Protein AF-A0AAD4TPU9-F1 (afdb_monomer)

InterPro domains:
  IPR008967 p53-like transcription factor, DNA-binding domain superfamily [SSF49417] (523-710)
  IPR012394 Aldehyde dehydrogenase NAD(P)-dependent [PTHR43570] (1-462)
  IPR015590 Aldehyde dehydrogenase domain [PF00171] (12-424)
  IPR016161 Aldehyde/histidinol dehydrogenase [SSF53720] (7-439)
  IPR016162 Aldehyde dehydrogenase, N-terminal [G3DSA:3.40.605.10] (12-426)
  IPR016163 Aldehyde dehydrogenase, C-terminal [G3DSA:3.40.309.10] (213-408)
  IPR018186 Transcription factor, T-box, conserved site [PS01264] (608-626)
  IPR018186 Transcription factor, T-box, conserved site [PS01283] (532-551)
  IPR029510 Aldehyde dehydrogenase, glutamic acid active site [PS00687] (209-216)
  IPR036960 T-box superfamily [G3DSA:2.60.40.820] (513-710)
  IPR046360 T-box transcription factor, DNA-binding domain [PF00907] (525-710)
  IPR046360 T-box transcription factor, DNA-binding domain [PR00937] (540-564)
  IPR046360 T-box transcription factor, DNA-binding domain [PR00937] (607-620)
  IPR046360 T-box transcription factor, DNA-binding domain [PR00937] (624-633)
  IPR046360 T-box transcription factor, DNA-binding domain [PR00937] (643-657)
  IPR046360 T-box transcription factor, DNA-binding domain [PR00937] (681-694)
  IPR046360 T-box transcription factor, DNA-binding domain [PR00937] (702-710)
  IPR046360 T-box transcription factor, DNA-binding domain [PS50252] (527-710)
  IPR046360 T-box transcription factor, DNA-binding domain [SM00425] (522-715)

Radius of gyration: 35.51 Å; Cα contacts (8 Å, |Δi|>4): 1320; chains: 1; bounding box: 101×105×81 Å

Secondary structure (DSSP, 8-state):
--SSHHHHHHHHHHHHTTTT-SHHHHHHHHHHHHHHHHHTHHHHHHHHHHHH---HHHHIIIIIHHHHHHHHHHHHHHHHHTS-EE----TTTTTSEEEEEEEE-SEEEEE--SSSTTHHHHHHHHHHHHHT-EEEEE--TTSHHHHHHHHHTGGGTS-TTTEEE----HHHHHHHTTS--SEEEEEE-HHHHHHHHHHHTTTT--EEEEE----EEEE-SSS-HHHHHHHHHHHHHGGGG--TTS--EEEE-HHHHHHHHHHHHHHHHHHH-S-GGG-TT----S-HHHHHHHHHHTTSSEEEE---EETTTTEE--EEEES--TTSHHHHS---SSEEEEEE-SSHHHHHHHHHTSPPPSEEEEE-S-HHHHHHHHHH---SEEEES--GGGGG-TTSPB---BTTEE--BSHHHHHHHTEEEEEEEE--SS-HHHHGGGSSSPPHHHHHHHHHHHS----TTS--SS------------------------------------------PPPPPHHHHT-EEEETTHHHHHHHHHT--EEE--TT-EE-SS--EEEEES--SSSEEEEEEEEEESSSEEEEEEGGGTEEEEEEEPPPPPPP--EE-TT-SEEHHHHTTS-EE-TT-EEE--TT-TT-PEE--TT-EEEEEEEEEE---STTGGGGTTTSEEEEE-GGG-EEEESS---HHHHHHHHHS-GGGGGGSS---------------------------------------------------------------------

Foldseek 3Di:
DQPCVVLVVLQQVCVVVVQLVDQVQLLQLLVLQLCLLVVCLVLLLVLCCVQWLADSVLLVPLARVLLNVQSVLLNVCLVVLQDWAFDDDFLVQPQWGWTWGWAFLEEEEQEAEQLRQRRSQRNLVNQLSSSRYQYEYETDVLSVSNLVCCQPPSCVSHDSSRYHYDYDHPVSVLSVLQDDGSEYEYEEALVVVVVSVVSCVVNVHYYWYQHADQAEAEEEPAFDLLLVLLFLLCLLQSSQNLDRFRNLEYEYAPNSVVRNLVSNQVNQCVQQNPDNVPRSNGIADSDLVLLVLLLVLLPFADWPDFSDADSVRNDGGQIEHEPGDCPRPSNVDRNSGNYYYYDYDPDLVRVLVVQAVDFAGQEYHYEHPDVVSQCCSVVRGHWQYYDYSHGPPCSSPLVDWRGTDGSSIDQTDGRSSSNSSSIDGDIDIGDDPPDVVVVVLVDDPDDPVSVVVVVVSVDPPDCPPPPPDDDDDDDDDDDDDDDDDDDDDDDDDDDDDDDDDDDYDDDDDDDDQDAADQQAPQKDKDWPPLVLLLVCVVLFHEAAAAAVFDFDPVWGKMAMDRGDQAFWKKKKKWKDFPDQFFWDQDQVVSDIDTPGGHDDDAPTAMGIQPPPTDGPNVRNPDMRTPRVATEHCNSPDPPRHHHDDARTKIWMKMKIFTPDPDPVCVVCRSNRMDIDTDPSNMHGYHNDDDRVVNVVSCCVVPPVNVVVVPPDDDDDDDDDDDDDDDDDDDDDDDDDDDDDDDDDDDDDDDDDDDDDDDDDDDDDDDDDDDDDDDDDDDD

Organism: NCBI:txid230172

Solvent-accessible surface area (backbone atoms only — not comparable to full-atom values): 45237 Å² total; per-residue (Å²): 131,76,93,51,52,72,60,53,50,46,25,48,54,35,45,73,72,45,64,35,66,48,68,68,50,25,49,49,41,44,51,20,52,49,49,49,54,66,77,40,43,66,63,54,35,52,18,40,30,74,41,31,43,36,31,62,69,57,38,36,71,67,23,52,52,51,36,47,52,43,38,52,52,46,67,76,38,44,79,64,69,60,43,69,42,76,55,92,70,50,71,76,49,57,84,37,52,44,30,36,37,60,40,41,60,39,43,32,40,38,39,19,39,50,76,48,55,57,28,59,46,45,46,58,46,48,12,30,35,68,28,27,30,16,39,41,37,32,53,27,69,74,21,50,49,46,37,51,46,51,59,73,48,50,61,80,40,38,62,59,57,38,41,49,67,51,80,53,56,74,63,50,51,53,59,56,45,73,53,84,45,51,29,40,40,38,42,48,51,56,75,54,48,52,52,52,51,60,36,30,58,78,67,70,28,52,66,33,34,43,23,36,38,62,9,46,27,38,43,45,79,62,48,63,39,52,65,49,16,45,49,53,45,49,47,23,38,48,65,25,9,44,41,56,62,23,59,42,31,37,38,25,34,68,74,39,48,69,52,29,53,63,25,32,52,52,35,46,36,73,74,30,42,96,54,49,84,80,22,70,80,45,27,30,46,73,38,70,72,60,35,54,56,50,59,61,39,64,71,45,48,43,71,80,38,64,72,53,71,42,83,93,70,30,36,63,40,68,20,32,24,34,85,45,52,76,85,32,67,61,61,71,50,63,66,63,35,28,57,38,42,39,37,76,33,95,43,71,67,54,47,44,56,58,53,64,76,46,73,32,12,21,25,35,32,38,34,55,75,47,67,68,60,53,48,53,50,60,77,65,50,68,49,33,38,81,33,74,73,54,71,70,70,62,80,72,42,50,86,48,73,49,36,19,35,74,62,2,14,40,58,50,22,45,46,65,39,17,26,52,66,35,27,44,76,43,79,43,76,50,68,66,90,66,68,61,77,73,51,50,58,82,42,84,85,80,46,75,65,39,48,54,53,46,52,55,37,71,41,91,68,72,79,79,84,81,72,88,71,91,84,83,91,84,88,87,87,83,89,83,88,86,85,90,85,87,83,88,87,84,83,84,88,84,88,85,87,90,84,87,85,84,83,89,88,86,90,83,87,88,84,82,83,71,84,51,35,71,68,38,60,61,44,46,76,45,70,51,68,48,70,61,35,43,58,40,35,78,70,61,26,66,37,56,31,36,72,87,44,28,59,61,66,79,59,58,32,34,40,45,44,59,52,48,54,84,45,40,30,34,43,35,36,36,71,43,72,73,63,74,41,20,46,41,74,39,75,96,70,76,39,84,40,84,69,47,67,43,74,84,84,62,77,89,50,69,43,67,45,87,74,47,71,35,36,25,49,63,53,51,70,46,75,46,68,50,67,83,45,29,30,11,54,33,92,83,56,86,83,64,50,38,52,48,67,66,37,26,42,32,37,52,37,42,35,46,30,51,60,60,89,55,95,64,37,76,82,44,49,84,26,31,44,42,78,48,74,56,83,46,60,33,30,33,30,25,75,62,92,80,53,67,66,56,54,51,52,48,36,76,73,26,83,90,31,55,89,71,71,82,79,78,97,83,77,84,87,81,79,91,79,79,94,78,88,88,82,90,86,80,90,79,90,86,87,87,82,89,88,88,90,89,87,91,82,90,88,91,86,87,90,87,88,86,86,89,88,84,88,87,90,90,83,91,80,91,81,90,79,91,85,85,86,89,84,88,82,90,133

Sequence (779 aa):
MDPFADTLQRLREAFISGRTRPAEFRATQLKGLSCFLRENKQLLQEALAQDLHKAAFHSDISELIICQNEVDLALRNLCTWMKDEPVAKNLITQLDSTFIRREPFGLVLILSPWNYPLNLSLVPLVGALAAGNCVVLKPSEISKNTEKVLAKVLPRYLDQSCFAVVLGGPEEMGQLLEHEFDYIFFTGTPRVGKIVMAAAAKHLTPVTLELGGKNPCYVDDNCDPQTVANRVAFFRCFNAGQTCVAPDYVLCSPEMQARLVPALQNAITRFYGDDPQSSPNLGRIISQKHFQRLRGLLSCGRVVIGGQSDESDLYIAPTVLVDVQETDPVMQEEIFGPILPIVNVRSLGQAIDFINRREKPLALYAFSNNSQVMNQMLDRTSSGNFVGNEGFTYMSLTSLPFGGVGKSGMGRYHGKFSFDTFSHHRACLLSHSGLEVLKNIRYPPYSDYTQKLFTWAMGSHLCTLLLGVFAPSETYTLPMTSSSWEPQPDSMLPSGPSTGSTGAPAVAEPTVQGPKNPHVSSVTVQLEMKALWEEFNQLGTEMIVTKAGRRMFPTFQVKILGMDSLADYALLMDFVPLDDKRYRYAFHSSAWLVAGKADPATPGRVHFHPDSPAKGAQWMRQIVSFDKLKLTNNLLDENGHIILNSMHRYQPRFHVVFVDPRKDSERYAQENFKSFIFTETQFTAVTAYQNHRITQLKIASNPFAKGFRESDPDSWPISPRPLLSVPTRSRSSLGPHLLKGSTEREKGQPPGPQTPWDWSPLSRQEGRGQGHRPPRKEL

Structure (mmCIF, N/CA/C/O backbone):
data_AF-A0AAD4TPU9-F1
#
_entry.id   AF-A0AAD4TPU9-F1
#
loop_
_atom_site.group_PDB
_atom_site.id
_atom_site.type_symbol
_atom_site.label_atom_id
_atom_site.label_alt_id
_atom_site.label_comp_id
_atom_site.label_asym_id
_atom_site.label_entity_id
_atom_site.label_seq_id
_atom_site.pdbx_PDB_ins_code
_atom_site.Cartn_x
_atom_site.Cartn_y
_atom_site.Cartn_z
_atom_site.occupancy
_atom_site.B_iso_or_equiv
_atom_site.auth_seq_id
_atom_site.auth_comp_id
_atom_site.auth_asym_id
_atom_site.auth_atom_id
_atom_site.pdbx_PDB_model_num
ATOM 1 N N . MET A 1 1 ? 8.758 -14.539 29.419 1.00 68.62 1 MET A N 1
ATOM 2 C CA . MET A 1 1 ? 7.760 -13.492 29.717 1.00 68.62 1 MET A CA 1
ATOM 3 C C . MET A 1 1 ? 7.467 -12.768 28.421 1.00 68.62 1 MET A C 1
ATOM 5 O O . MET A 1 1 ? 8.343 -12.752 27.566 1.00 68.62 1 MET A O 1
ATOM 9 N N . ASP A 1 2 ? 6.258 -12.246 28.265 1.00 85.56 2 ASP A N 1
ATOM 10 C CA . ASP A 1 2 ? 5.896 -11.412 27.119 1.00 85.56 2 ASP A CA 1
ATOM 11 C C . ASP A 1 2 ? 6.591 -10.042 27.256 1.00 85.56 2 ASP A C 1
ATOM 13 O O . ASP A 1 2 ? 6.393 -9.389 28.283 1.00 85.56 2 ASP A O 1
ATOM 17 N N . PRO A 1 3 ? 7.432 -9.613 26.297 1.00 89.94 3 PRO A N 1
ATOM 18 C CA . PRO A 1 3 ? 8.174 -8.358 26.406 1.00 89.94 3 PRO A CA 1
ATOM 19 C C . PRO A 1 3 ? 7.307 -7.106 26.187 1.00 89.94 3 PRO A C 1
ATOM 21 O O . PRO A 1 3 ? 7.774 -5.999 26.456 1.00 89.94 3 PRO A O 1
ATOM 24 N N . PHE A 1 4 ? 6.071 -7.246 25.695 1.00 95.06 4 PHE A N 1
ATOM 25 C CA . PHE A 1 4 ? 5.203 -6.120 25.337 1.00 95.06 4 PHE A CA 1
ATOM 26 C C . PHE A 1 4 ? 4.054 -5.893 26.323 1.00 95.06 4 PHE A C 1
ATOM 28 O O . PHE A 1 4 ? 3.542 -4.774 26.375 1.00 95.06 4 PHE A O 1
ATOM 35 N N . ALA A 1 5 ? 3.687 -6.901 27.123 1.00 93.19 5 ALA A N 1
ATOM 36 C CA . ALA A 1 5 ? 2.531 -6.880 28.027 1.00 93.19 5 ALA A CA 1
ATOM 37 C C . ALA A 1 5 ? 2.393 -5.576 28.841 1.00 93.19 5 ALA A C 1
ATOM 39 O O . ALA A 1 5 ? 1.398 -4.869 28.679 1.00 93.19 5 ALA A O 1
ATOM 40 N N . ASP A 1 6 ? 3.409 -5.195 29.626 1.00 95.75 6 ASP A N 1
ATOM 41 C CA . ASP A 1 6 ? 3.381 -3.984 30.468 1.00 95.75 6 ASP A CA 1
ATOM 42 C C . ASP A 1 6 ? 3.185 -2.693 29.650 1.00 95.75 6 ASP A C 1
ATOM 44 O O . ASP A 1 6 ? 2.502 -1.756 30.069 1.00 95.75 6 ASP A O 1
ATOM 48 N N . THR A 1 7 ? 3.778 -2.633 28.452 1.00 97.12 7 THR A N 1
ATOM 49 C CA . THR A 1 7 ? 3.656 -1.476 27.553 1.00 97.12 7 THR A CA 1
ATOM 50 C C . THR A 1 7 ? 2.249 -1.385 26.972 1.00 97.12 7 THR A C 1
ATOM 52 O O . THR A 1 7 ? 1.656 -0.307 26.983 1.00 97.12 7 THR A O 1
ATOM 55 N N . LEU A 1 8 ? 1.697 -2.502 26.496 1.00 97.94 8 LEU A N 1
ATOM 56 C CA . LEU A 1 8 ? 0.364 -2.548 25.897 1.00 97.94 8 LEU A CA 1
ATOM 57 C C . LEU A 1 8 ? -0.728 -2.309 26.947 1.00 97.94 8 LEU A C 1
ATOM 59 O O . LEU A 1 8 ? -1.640 -1.521 26.696 1.00 97.94 8 LEU A O 1
ATOM 63 N N . GLN A 1 9 ? -0.599 -2.894 28.143 1.00 97.62 9 GLN A N 1
ATOM 64 C CA . GLN A 1 9 ? -1.509 -2.654 29.265 1.00 97.62 9 GLN A CA 1
ATOM 65 C C . GLN A 1 9 ? -1.567 -1.163 29.621 1.00 97.62 9 GLN A C 1
ATOM 67 O O . GLN A 1 9 ? -2.645 -0.571 29.613 1.00 97.62 9 GLN A O 1
ATOM 72 N N . ARG A 1 10 ? -0.410 -0.527 29.836 1.00 98.06 10 ARG A N 1
ATOM 73 C CA . ARG A 1 10 ? -0.318 0.902 30.169 1.00 98.06 10 ARG A CA 1
ATOM 74 C C . ARG A 1 10 ? -0.971 1.802 29.111 1.00 98.06 10 ARG A C 1
ATOM 76 O O . ARG A 1 10 ? -1.643 2.771 29.461 1.00 98.06 10 ARG A O 1
ATOM 83 N N . LEU A 1 11 ? -0.787 1.495 27.824 1.00 98.56 11 LEU A N 1
ATOM 84 C CA . LEU A 1 11 ? -1.410 2.243 26.723 1.00 98.56 11 LEU A CA 1
ATOM 85 C C . LEU A 1 11 ? -2.940 2.063 26.701 1.00 98.56 11 LEU A C 1
ATOM 87 O O . LEU A 1 11 ? -3.667 3.033 26.468 1.00 98.56 11 LEU A O 1
ATOM 91 N N . ARG A 1 12 ? -3.438 0.848 26.975 1.00 98.38 12 ARG A N 1
ATOM 92 C CA . ARG A 1 12 ? -4.879 0.558 27.085 1.00 98.38 12 ARG A CA 1
ATOM 93 C C . ARG A 1 12 ? -5.513 1.271 28.276 1.00 98.38 12 ARG A C 1
ATOM 95 O O . ARG A 1 12 ? -6.544 1.913 28.108 1.00 98.38 12 ARG A O 1
ATOM 102 N N . GLU A 1 13 ? -4.882 1.236 29.447 1.00 98.31 13 GLU A N 1
ATOM 103 C CA . GLU A 1 13 ? -5.335 1.960 30.644 1.00 98.31 13 GLU A CA 1
ATOM 104 C C . GLU A 1 13 ? -5.410 3.476 30.395 1.00 98.31 13 GLU A C 1
ATOM 106 O O . GLU A 1 13 ? -6.411 4.118 30.728 1.00 98.31 13 GLU A O 1
ATOM 111 N N . ALA A 1 14 ? -4.403 4.048 29.724 1.00 98.12 14 ALA A N 1
ATOM 112 C CA . ALA A 1 14 ? -4.407 5.457 29.341 1.00 98.12 14 ALA A CA 1
ATOM 113 C C . ALA A 1 14 ? -5.556 5.804 28.374 1.00 98.12 14 ALA A C 1
ATOM 115 O O . ALA A 1 14 ? -6.222 6.825 28.572 1.00 98.12 14 ALA A O 1
ATOM 116 N N . PHE A 1 15 ? -5.858 4.948 27.390 1.00 98.50 15 PHE A N 1
ATOM 117 C CA . PHE A 1 15 ? -7.012 5.137 26.502 1.00 98.50 15 PHE A CA 1
ATOM 118 C C . PHE A 1 15 ? -8.349 5.045 27.257 1.00 98.50 15 PHE A C 1
ATOM 120 O O . PHE A 1 15 ? -9.198 5.932 27.134 1.00 98.50 15 PHE A O 1
ATOM 127 N N . ILE A 1 16 ? -8.518 4.008 28.086 1.00 98.19 16 ILE A N 1
ATOM 128 C CA . ILE A 1 16 ? -9.734 3.745 28.873 1.00 98.19 16 ILE A CA 1
ATOM 129 C C . ILE A 1 16 ? -10.033 4.899 29.840 1.00 98.19 16 ILE A C 1
ATOM 131 O O . ILE A 1 16 ? -11.195 5.275 29.995 1.00 98.19 16 ILE A O 1
ATOM 135 N N . SER A 1 17 ? -9.003 5.532 30.415 1.00 98.12 17 SER A N 1
ATOM 136 C CA . SER A 1 17 ? -9.156 6.728 31.262 1.00 98.12 17 SER A CA 1
ATOM 137 C C . SER A 1 17 ? -9.776 7.940 30.542 1.00 98.12 17 SER A C 1
ATOM 139 O O . SER A 1 17 ? -10.173 8.912 31.182 1.00 98.12 17 SER A O 1
ATOM 141 N N . GLY A 1 18 ? -9.842 7.914 29.205 1.00 97.56 18 GLY A N 1
ATOM 142 C CA . GLY A 1 18 ? -10.344 9.008 28.379 1.00 97.56 18 GLY A CA 1
ATOM 143 C C . GLY A 1 18 ? -9.331 10.127 28.121 1.00 97.56 18 GLY A C 1
ATOM 144 O O . GLY A 1 18 ? -9.685 11.096 27.450 1.00 97.56 18 GLY A O 1
ATOM 145 N N . ARG A 1 19 ? -8.078 9.997 28.588 1.00 97.25 19 ARG A N 1
ATOM 146 C CA . ARG A 1 19 ? -7.004 11.006 28.466 1.00 97.25 19 ARG A CA 1
ATOM 147 C C . ARG A 1 19 ? -6.795 11.521 27.037 1.00 97.25 19 ARG A C 1
ATOM 149 O O . ARG A 1 19 ? -6.546 12.708 26.855 1.00 97.25 19 ARG A O 1
ATOM 156 N N . THR A 1 20 ? -6.938 10.659 26.031 1.00 98.06 20 THR A N 1
ATOM 157 C CA . THR A 1 20 ? -6.738 11.002 24.611 1.00 98.06 20 THR A CA 1
ATOM 158 C C . THR A 1 20 ? -7.942 11.684 23.946 1.00 98.06 20 THR A C 1
ATOM 160 O O . THR A 1 20 ? -7.836 12.181 22.820 1.00 98.06 20 THR A O 1
ATOM 163 N N . ARG A 1 21 ? -9.107 11.724 24.609 1.00 97.31 21 ARG A N 1
ATOM 164 C CA . ARG A 1 21 ? -10.357 12.225 24.017 1.00 97.31 21 ARG A CA 1
ATOM 165 C C . ARG A 1 21 ? -10.375 13.743 23.765 1.00 97.31 21 ARG A C 1
ATOM 167 O O . ARG A 1 21 ? -10.824 14.091 22.669 1.00 97.31 21 ARG A O 1
ATOM 174 N N . PRO A 1 22 ? -9.924 14.629 24.683 1.00 98.31 22 PRO A N 1
ATOM 175 C CA . PRO A 1 22 ? -10.009 16.085 24.512 1.00 98.31 22 PRO A CA 1
ATOM 176 C C . PRO A 1 22 ? -9.160 16.610 23.348 1.00 98.31 22 PRO A C 1
ATOM 178 O O . PRO A 1 22 ? -8.055 16.122 23.101 1.00 98.31 22 PRO A O 1
ATOM 181 N N . ALA A 1 23 ? -9.648 17.641 22.655 1.00 98.25 23 ALA A N 1
ATOM 182 C CA . ALA A 1 23 ? -8.950 18.237 21.512 1.00 98.25 23 ALA A CA 1
ATOM 183 C C . ALA A 1 23 ? -7.611 18.876 21.923 1.00 98.25 23 ALA A C 1
ATOM 185 O O . ALA A 1 23 ? -6.634 18.827 21.178 1.00 98.25 23 ALA A O 1
ATOM 186 N N . GLU A 1 24 ? -7.543 19.416 23.138 1.00 98.56 24 GLU A N 1
ATOM 187 C CA . GLU A 1 24 ? -6.373 20.051 23.741 1.00 98.56 24 GLU A CA 1
ATOM 188 C C . GLU A 1 24 ? -5.223 19.050 23.915 1.00 98.56 24 GLU A C 1
ATOM 190 O O . GLU A 1 24 ? -4.067 19.367 23.619 1.00 98.56 24 GLU A O 1
ATOM 195 N N . PHE A 1 25 ? -5.537 17.819 24.338 1.00 98.62 25 PHE A N 1
ATOM 196 C CA . PHE A 1 25 ? -4.550 16.750 24.474 1.00 98.62 25 PHE A CA 1
ATOM 197 C C . PHE A 1 25 ? -3.973 16.371 23.108 1.00 98.62 25 PHE A C 1
ATOM 199 O O . PHE A 1 25 ? -2.755 16.378 22.929 1.00 98.62 25 PHE A O 1
ATOM 206 N N . ARG A 1 26 ? -4.839 16.116 22.119 1.00 98.69 26 ARG A N 1
ATOM 207 C CA . ARG A 1 26 ? -4.428 15.743 20.755 1.00 98.69 26 ARG A CA 1
ATOM 208 C C . ARG A 1 26 ? -3.596 16.845 20.097 1.00 98.69 26 ARG A C 1
ATOM 210 O O . ARG A 1 26 ? -2.525 16.572 19.560 1.00 98.69 26 ARG A O 1
ATOM 217 N N . ALA A 1 27 ? -4.024 18.103 20.219 1.00 98.88 27 ALA A N 1
ATOM 218 C CA . ALA A 1 27 ? -3.273 19.261 19.738 1.00 98.88 27 ALA A CA 1
ATOM 219 C C . ALA A 1 27 ? -1.904 19.409 20.427 1.00 98.88 27 ALA A C 1
ATOM 221 O O . ALA A 1 27 ? -0.954 19.870 19.799 1.00 98.88 27 ALA A O 1
ATOM 222 N N . THR A 1 28 ? -1.779 19.005 21.695 1.00 98.81 28 THR A N 1
ATOM 223 C CA . THR A 1 28 ? -0.493 18.984 22.410 1.00 98.81 28 THR A CA 1
ATOM 224 C C . THR A 1 28 ? 0.444 17.918 21.832 1.00 98.81 28 THR A C 1
ATOM 226 O O . THR A 1 28 ? 1.597 18.237 21.555 1.00 98.81 28 THR A O 1
ATOM 229 N N . GLN A 1 29 ? -0.046 16.703 21.543 1.00 98.88 29 GLN A N 1
ATOM 230 C CA . GLN A 1 29 ? 0.762 15.653 20.895 1.00 98.88 29 GLN A CA 1
ATOM 231 C C . GLN A 1 29 ? 1.228 16.072 19.488 1.00 98.88 29 GLN A C 1
ATOM 233 O O . GLN A 1 29 ? 2.398 15.924 19.142 1.00 98.88 29 GLN A O 1
ATOM 238 N N . LEU A 1 30 ? 0.334 16.672 18.693 1.00 98.88 30 LEU A N 1
ATOM 239 C CA . LEU A 1 30 ? 0.655 17.181 17.354 1.00 98.88 30 LEU A CA 1
ATOM 240 C C . LEU A 1 30 ? 1.701 18.313 17.391 1.00 98.88 30 LEU A C 1
ATOM 242 O O . LEU A 1 30 ? 2.643 18.309 16.601 1.00 98.88 30 LEU A O 1
ATOM 246 N N . LYS A 1 31 ? 1.603 19.249 18.346 1.00 98.88 31 LYS A N 1
ATOM 247 C CA . LYS A 1 31 ? 2.653 20.263 18.578 1.00 98.88 31 LYS A CA 1
ATOM 248 C C . LYS A 1 31 ? 3.981 19.621 18.992 1.00 98.88 31 LYS A C 1
ATOM 250 O O . LYS A 1 31 ? 5.028 20.066 18.530 1.00 98.88 31 LYS A O 1
ATOM 255 N N . GLY A 1 32 ? 3.933 18.556 19.794 1.00 98.88 32 GLY A N 1
ATOM 256 C CA . GLY A 1 32 ? 5.084 17.713 20.119 1.00 98.88 32 GLY A CA 1
ATOM 257 C C . GLY A 1 32 ? 5.791 17.181 18.870 1.00 98.88 32 GLY A C 1
ATOM 258 O O . GLY A 1 32 ? 6.998 17.373 18.732 1.00 98.88 32 GLY A O 1
ATOM 259 N N . LEU A 1 33 ? 5.043 16.616 17.912 1.00 98.69 33 LEU A N 1
ATOM 260 C CA . LEU A 1 33 ? 5.592 16.171 16.621 1.00 98.69 33 LEU A CA 1
ATOM 261 C C . LEU A 1 33 ? 6.246 17.306 15.818 1.00 98.69 33 LEU A C 1
ATOM 263 O O . LEU A 1 33 ? 7.333 17.108 15.277 1.00 98.69 33 LEU A O 1
ATOM 267 N N . SER A 1 34 ? 5.636 18.495 15.758 1.00 98.75 34 SER A N 1
ATOM 268 C CA . SER A 1 34 ? 6.254 19.637 15.064 1.00 98.75 34 SER A CA 1
ATOM 269 C C . SER A 1 34 ? 7.556 20.087 15.738 1.00 98.75 34 SER A C 1
ATOM 271 O O . SER A 1 34 ? 8.553 20.333 15.059 1.00 98.75 34 SER A O 1
ATOM 273 N N . CYS A 1 35 ? 7.600 20.134 17.075 1.00 98.81 35 CYS A N 1
ATOM 274 C CA . CYS A 1 35 ? 8.838 20.421 17.801 1.00 98.81 35 CYS A CA 1
ATOM 275 C C . CYS A 1 35 ? 9.904 19.342 17.564 1.00 98.81 35 CYS A C 1
ATOM 277 O O . CYS A 1 35 ? 11.050 19.697 17.301 1.00 98.81 35 CYS A O 1
ATOM 279 N N . PHE A 1 36 ? 9.533 18.057 17.560 1.00 98.88 36 PHE A N 1
ATOM 280 C CA . PHE A 1 36 ? 10.441 16.958 17.222 1.00 98.88 36 PHE A CA 1
ATOM 281 C C . PHE A 1 36 ? 11.071 17.147 15.834 1.00 98.88 36 PHE A C 1
ATOM 283 O O . PHE A 1 36 ? 12.298 17.147 15.725 1.00 98.88 36 PHE A O 1
ATOM 290 N N . LEU A 1 37 ? 10.252 17.370 14.798 1.00 98.69 37 LEU A N 1
ATOM 291 C CA . LEU A 1 37 ? 10.708 17.585 13.418 1.00 98.69 37 LEU A CA 1
ATOM 292 C C . LEU A 1 37 ? 11.622 18.814 13.293 1.00 98.69 37 LEU A C 1
ATOM 294 O O . LEU A 1 37 ? 12.674 18.740 12.659 1.00 98.69 37 LEU A O 1
ATOM 298 N N . ARG A 1 38 ? 11.238 19.937 13.912 1.00 98.44 38 ARG A N 1
ATOM 299 C CA . ARG A 1 38 ? 11.974 21.209 13.847 1.00 98.44 38 ARG A CA 1
ATOM 300 C C . ARG A 1 38 ? 13.313 21.152 14.580 1.00 98.44 38 ARG A C 1
ATOM 302 O O . ARG A 1 38 ? 14.319 21.598 14.039 1.00 98.44 38 ARG A O 1
ATOM 309 N N . GLU A 1 39 ? 13.331 20.647 15.810 1.00 98.62 39 GLU A N 1
ATOM 310 C CA . GLU A 1 39 ? 14.512 20.688 16.687 1.00 98.62 39 GLU A CA 1
ATOM 311 C C . GLU A 1 39 ? 15.538 19.611 16.342 1.00 98.62 39 GLU A C 1
ATOM 313 O O . GLU A 1 39 ? 16.730 19.815 16.548 1.00 98.62 39 GLU A O 1
ATOM 318 N N . ASN A 1 40 ? 15.091 18.489 15.773 1.00 98.62 40 ASN A N 1
ATOM 319 C CA . ASN A 1 40 ? 15.956 17.361 15.437 1.00 98.62 40 ASN A CA 1
ATOM 320 C C . ASN A 1 40 ? 16.236 17.265 13.929 1.00 98.62 40 ASN A C 1
ATOM 322 O O . ASN A 1 40 ? 16.805 16.268 13.493 1.00 98.62 40 ASN A O 1
ATOM 326 N N . LYS A 1 41 ? 15.881 18.286 13.129 1.00 98.44 41 LYS A N 1
ATOM 327 C CA . LYS A 1 41 ? 16.025 18.291 11.660 1.00 98.44 41 LYS A CA 1
ATOM 328 C C . LYS A 1 41 ? 17.384 17.764 11.184 1.00 98.44 41 LYS A C 1
ATOM 330 O O . LYS A 1 41 ? 17.418 16.867 10.349 1.00 98.44 41 LYS A O 1
ATOM 335 N N . GLN A 1 42 ? 18.482 18.290 11.728 1.00 98.44 42 GLN A N 1
ATOM 336 C CA . GLN A 1 42 ? 19.831 17.870 11.339 1.00 98.44 42 GLN A CA 1
ATOM 337 C C . GLN A 1 42 ? 20.087 16.391 11.679 1.00 98.44 42 GLN A C 1
ATOM 339 O O . GLN A 1 42 ? 20.470 15.625 10.802 1.00 98.44 42 GLN A O 1
ATOM 344 N N . LEU A 1 43 ? 19.787 15.963 12.910 1.00 98.56 43 LEU A N 1
ATOM 345 C CA . LEU A 1 43 ? 19.928 14.569 13.352 1.00 98.56 43 LEU A CA 1
ATOM 346 C C . LEU A 1 43 ? 19.105 13.594 12.485 1.00 98.56 43 LEU A C 1
ATOM 348 O O . LEU A 1 43 ? 19.537 12.477 12.206 1.00 98.56 43 LEU A O 1
ATOM 352 N N . LEU A 1 44 ? 17.917 14.020 12.048 1.00 98.75 44 LEU A N 1
ATOM 353 C CA . LEU A 1 44 ? 17.044 13.257 11.156 1.00 98.75 44 LEU A CA 1
ATOM 354 C C . LEU A 1 44 ? 17.625 13.153 9.736 1.00 98.75 44 LEU A C 1
ATOM 356 O O . LEU A 1 44 ? 17.624 12.069 9.157 1.00 98.75 44 LEU A O 1
ATOM 360 N N . GLN A 1 45 ? 18.170 14.246 9.192 1.00 98.56 45 GLN A N 1
ATOM 361 C CA . GLN A 1 45 ? 18.876 14.235 7.906 1.00 98.56 45 GLN A CA 1
ATOM 362 C C . GLN A 1 45 ? 20.137 13.356 7.954 1.00 98.56 45 GLN A C 1
ATOM 364 O O . GLN A 1 45 ? 20.369 12.582 7.030 1.00 98.56 45 GLN A O 1
ATOM 369 N N . GLU A 1 46 ? 20.919 13.423 9.035 1.00 98.62 46 GLU A N 1
ATOM 370 C CA . GLU A 1 46 ? 22.121 12.605 9.246 1.00 98.62 46 GLU A CA 1
ATOM 371 C C . GLU A 1 46 ? 21.799 11.107 9.344 1.00 98.62 46 GLU A C 1
ATOM 373 O O . GLU A 1 46 ? 22.533 10.286 8.792 1.00 98.62 46 GLU A O 1
ATOM 378 N N . ALA A 1 47 ? 20.696 10.736 10.004 1.00 98.62 47 ALA A N 1
ATOM 379 C CA . ALA A 1 47 ? 20.229 9.352 10.066 1.00 98.62 47 ALA A CA 1
ATOM 380 C C . ALA A 1 47 ? 19.798 8.825 8.683 1.00 98.62 47 ALA A C 1
ATOM 382 O O . ALA A 1 47 ? 20.214 7.739 8.282 1.00 98.62 47 ALA A O 1
ATOM 383 N N . LEU A 1 48 ? 19.042 9.621 7.918 1.00 98.56 48 LEU A N 1
ATOM 384 C CA . LEU A 1 48 ? 18.640 9.287 6.544 1.00 98.56 48 LEU A CA 1
ATOM 385 C C . LEU A 1 48 ? 19.832 9.208 5.575 1.00 98.56 48 LEU A C 1
ATOM 387 O O . LEU A 1 48 ? 19.831 8.382 4.660 1.00 98.56 48 LEU A O 1
ATOM 391 N N . ALA A 1 49 ? 20.858 10.037 5.775 1.00 98.12 49 ALA A N 1
ATOM 392 C CA . ALA A 1 49 ? 22.105 9.958 5.023 1.00 98.12 49 ALA A CA 1
ATOM 393 C C . ALA A 1 49 ? 22.868 8.658 5.335 1.00 98.12 49 ALA A C 1
ATOM 395 O O . ALA A 1 49 ? 23.341 8.003 4.414 1.00 98.12 49 ALA A O 1
ATOM 396 N N . GLN A 1 50 ? 22.926 8.237 6.602 1.00 98.12 50 GLN A N 1
ATOM 397 C CA . GLN A 1 50 ? 23.577 6.980 7.000 1.00 98.12 50 GLN A CA 1
ATOM 398 C C . GLN A 1 50 ? 22.817 5.725 6.542 1.00 98.12 50 GLN A C 1
ATOM 400 O O . GLN A 1 50 ? 23.453 4.727 6.217 1.00 98.12 50 GLN A O 1
ATOM 405 N N . ASP A 1 51 ? 21.480 5.756 6.513 1.00 98.19 51 ASP A N 1
ATOM 406 C CA . ASP A 1 51 ? 20.668 4.598 6.112 1.00 98.19 51 ASP A CA 1
ATOM 407 C C . ASP A 1 51 ? 20.519 4.468 4.579 1.00 98.19 51 ASP A C 1
ATOM 409 O O . ASP A 1 51 ? 20.514 3.358 4.056 1.00 98.19 51 ASP A O 1
ATOM 413 N N . LEU A 1 52 ? 20.374 5.578 3.840 1.00 97.88 52 LEU A N 1
ATOM 414 C CA . LEU A 1 52 ? 19.981 5.571 2.415 1.00 97.88 52 LEU A CA 1
ATOM 415 C C . LEU A 1 52 ? 20.913 6.376 1.488 1.00 97.88 52 LEU A C 1
ATOM 417 O O . LEU A 1 52 ? 20.641 6.482 0.289 1.00 97.88 52 LEU A O 1
ATOM 421 N N . HIS A 1 53 ? 21.979 6.985 2.020 1.00 97.00 53 HIS A N 1
ATOM 422 C CA . HIS A 1 53 ? 22.799 7.987 1.320 1.00 97.00 53 HIS A CA 1
ATOM 423 C C . HIS A 1 53 ? 21.944 9.155 0.771 1.00 97.00 53 HIS A C 1
ATOM 425 O O . HIS A 1 53 ? 22.197 9.711 -0.296 1.00 97.00 53 HIS A O 1
ATOM 431 N N . LYS A 1 54 ? 20.866 9.509 1.487 1.00 95.50 54 LYS A N 1
ATOM 432 C CA . LYS A 1 54 ? 19.874 10.499 1.047 1.00 95.50 54 LYS A CA 1
ATOM 433 C C . LYS A 1 54 ? 20.376 11.927 1.297 1.00 95.50 54 LYS A C 1
ATOM 435 O O . LYS A 1 54 ? 20.529 12.342 2.444 1.00 95.50 54 LYS A O 1
ATOM 440 N N . ALA A 1 55 ? 20.582 12.688 0.220 1.00 95.12 55 ALA A N 1
ATOM 441 C CA . ALA A 1 55 ? 20.949 14.105 0.274 1.00 95.12 55 ALA A CA 1
ATOM 442 C C . ALA A 1 55 ? 19.987 14.926 1.154 1.00 95.12 55 ALA A C 1
ATOM 444 O O . ALA A 1 55 ? 18.776 14.699 1.130 1.00 95.12 55 ALA A O 1
ATOM 445 N N . ALA A 1 56 ? 20.497 15.938 1.865 1.00 96.00 56 ALA A N 1
ATOM 446 C CA . ALA A 1 56 ? 19.705 16.751 2.798 1.00 96.00 56 ALA A CA 1
ATOM 447 C C . ALA A 1 56 ? 18.438 17.363 2.161 1.00 96.00 56 ALA A C 1
ATOM 449 O O . ALA A 1 56 ? 17.366 17.325 2.762 1.00 96.00 56 ALA A O 1
ATOM 450 N N . PHE A 1 57 ? 18.528 17.843 0.914 1.00 94.94 57 PHE A N 1
ATOM 451 C CA . PHE A 1 57 ? 17.372 18.352 0.167 1.00 94.94 57 PHE A CA 1
ATOM 452 C C . PHE A 1 57 ? 16.340 17.256 -0.158 1.00 94.94 57 PHE A C 1
ATOM 454 O O . PHE A 1 57 ? 15.139 17.480 -0.024 1.00 94.94 57 PHE A O 1
ATOM 461 N N . HIS A 1 58 ? 16.785 16.047 -0.520 1.00 94.25 58 HIS A N 1
ATOM 462 C CA . HIS A 1 58 ? 15.891 14.906 -0.753 1.00 94.25 58 HIS A CA 1
ATOM 463 C C . HIS A 1 58 ? 15.199 14.453 0.542 1.00 94.25 58 HIS A C 1
ATOM 465 O O . HIS A 1 58 ? 14.004 14.148 0.520 1.00 94.25 58 HIS A O 1
ATOM 471 N N . SER A 1 59 ? 15.914 14.464 1.669 1.00 97.00 59 SER A N 1
ATOM 472 C CA . SER A 1 59 ? 15.359 14.221 3.007 1.00 97.00 59 SER A CA 1
ATOM 473 C C . SER A 1 59 ? 14.316 15.277 3.400 1.00 97.00 59 SER A C 1
ATOM 475 O O . SER A 1 59 ? 13.260 14.933 3.927 1.00 97.00 59 SER A O 1
ATOM 477 N N . ASP A 1 60 ? 14.549 16.551 3.076 1.00 96.69 60 ASP A N 1
ATOM 478 C CA . ASP A 1 60 ? 13.575 17.621 3.316 1.00 96.69 60 ASP A CA 1
ATOM 479 C C . ASP A 1 60 ? 12.275 17.405 2.532 1.00 96.69 60 ASP A C 1
ATOM 481 O O . ASP A 1 60 ? 11.203 17.334 3.136 1.00 96.69 60 ASP A O 1
ATOM 485 N N . ILE A 1 61 ? 12.351 17.268 1.203 1.00 94.69 61 ILE A N 1
ATOM 486 C CA . ILE A 1 61 ? 11.151 17.255 0.347 1.00 94.69 61 ILE A CA 1
ATOM 487 C C . ILE A 1 61 ? 10.351 15.949 0.405 1.00 94.69 61 ILE A C 1
ATOM 489 O O . ILE A 1 61 ? 9.157 15.973 0.123 1.00 94.69 61 ILE A O 1
ATOM 493 N N . SER A 1 62 ? 10.979 14.818 0.751 1.00 94.81 62 SER A N 1
ATOM 494 C CA . SER A 1 62 ? 10.306 13.507 0.760 1.00 94.81 62 SER A CA 1
ATOM 495 C C . SER A 1 62 ? 9.959 12.967 2.144 1.00 94.81 62 SER A C 1
ATOM 497 O O . SER A 1 62 ? 9.210 11.993 2.245 1.00 94.81 62 SER A O 1
ATOM 499 N N . GLU A 1 63 ? 10.479 13.584 3.209 1.00 97.81 63 GLU A N 1
ATOM 500 C CA . GLU A 1 63 ? 10.271 13.118 4.581 1.00 97.81 63 GLU A CA 1
ATOM 501 C C . GLU A 1 63 ? 9.800 14.264 5.478 1.00 97.81 63 GLU A C 1
ATOM 503 O O . GLU A 1 63 ? 8.654 14.265 5.927 1.00 97.81 63 GLU A O 1
ATOM 508 N N . LEU A 1 64 ? 10.650 15.267 5.717 1.00 98.12 64 LEU A N 1
ATOM 509 C CA . LEU A 1 64 ? 10.421 16.246 6.785 1.00 98.12 64 LEU A CA 1
ATOM 510 C C . LEU A 1 64 ? 9.301 17.245 6.466 1.00 98.12 64 LEU A C 1
ATOM 512 O O . LEU A 1 64 ? 8.433 17.473 7.309 1.00 98.12 64 LEU A O 1
ATOM 516 N N . ILE A 1 65 ? 9.285 17.813 5.256 1.00 97.44 65 ILE A N 1
ATOM 517 C CA . ILE A 1 65 ? 8.271 18.798 4.844 1.00 97.44 65 ILE A CA 1
ATOM 518 C C . ILE A 1 65 ? 6.887 18.143 4.751 1.00 97.44 65 ILE A C 1
ATOM 520 O O . ILE A 1 65 ? 5.905 18.735 5.190 1.00 97.44 65 ILE A O 1
ATOM 524 N N . ILE A 1 66 ? 6.806 16.903 4.254 1.00 96.56 66 ILE A N 1
ATOM 525 C CA . ILE A 1 66 ? 5.545 16.148 4.182 1.00 96.56 66 ILE A CA 1
ATOM 526 C C . ILE A 1 66 ? 4.985 15.911 5.593 1.00 96.56 66 ILE A C 1
ATOM 528 O O . ILE A 1 66 ? 3.827 16.235 5.851 1.00 96.56 66 ILE A O 1
ATOM 532 N N . CYS A 1 67 ? 5.816 15.445 6.534 1.00 98.19 67 CYS A N 1
ATOM 533 C CA . CYS A 1 67 ? 5.387 15.241 7.921 1.00 98.19 67 CYS A CA 1
ATOM 534 C C . CYS A 1 67 ? 4.930 16.545 8.595 1.00 98.19 67 CYS A C 1
ATOM 536 O O . CYS A 1 67 ? 3.913 16.555 9.285 1.00 98.19 67 CYS A O 1
ATOM 538 N N . GLN A 1 68 ? 5.653 17.651 8.391 1.00 98.44 68 GLN A N 1
ATOM 539 C CA . GLN A 1 68 ? 5.293 18.945 8.976 1.00 98.44 68 GLN A CA 1
ATOM 540 C C . GLN A 1 68 ? 3.984 19.493 8.379 1.00 98.44 68 GLN A C 1
ATOM 542 O O . GLN A 1 68 ? 3.123 19.950 9.128 1.00 98.44 68 GLN A O 1
ATOM 547 N N . ASN A 1 69 ? 3.778 19.369 7.063 1.00 97.94 69 ASN A N 1
ATOM 548 C CA . ASN A 1 69 ? 2.535 19.776 6.399 1.00 97.94 69 ASN A CA 1
ATOM 549 C C . ASN A 1 69 ? 1.309 19.009 6.920 1.00 97.94 69 ASN A C 1
ATOM 551 O O . ASN A 1 69 ? 0.239 19.600 7.081 1.00 97.94 69 ASN A O 1
ATOM 555 N N . GLU A 1 70 ? 1.465 17.714 7.202 1.00 98.50 70 GLU A N 1
ATOM 556 C CA . GLU A 1 70 ? 0.437 16.866 7.816 1.00 98.50 70 GLU A CA 1
ATOM 557 C C . GLU A 1 70 ? 0.117 17.304 9.253 1.00 98.50 70 GLU A C 1
ATOM 559 O O . GLU A 1 70 ? -1.053 17.503 9.592 1.00 98.50 70 GLU A O 1
ATOM 564 N N . VAL A 1 71 ? 1.142 17.559 10.081 1.00 98.75 71 VAL A N 1
ATOM 565 C CA . VAL A 1 71 ? 0.964 18.116 11.436 1.00 98.75 71 VAL A CA 1
ATOM 566 C C . VAL A 1 71 ? 0.221 19.456 11.390 1.00 98.75 71 VAL A C 1
ATOM 568 O O . VAL A 1 71 ? -0.743 19.651 12.133 1.00 98.75 71 VAL A O 1
ATOM 571 N N . ASP A 1 72 ? 0.623 20.368 10.504 1.00 98.56 72 ASP A N 1
ATOM 572 C CA . ASP A 1 72 ? 0.013 21.695 10.383 1.00 98.56 72 ASP A CA 1
ATOM 573 C C . ASP A 1 72 ? -1.422 21.631 9.853 1.00 98.56 72 ASP A C 1
ATOM 575 O O . ASP A 1 72 ? -2.291 22.382 10.306 1.00 98.56 72 ASP A O 1
ATOM 579 N N . LEU A 1 73 ? -1.714 20.731 8.907 1.00 98.62 73 LEU A N 1
ATOM 580 C CA . LEU A 1 73 ? -3.079 20.510 8.436 1.00 98.62 73 LEU A CA 1
ATOM 581 C C . LEU A 1 73 ? -3.965 19.959 9.556 1.00 98.62 73 LEU A C 1
ATOM 583 O O . LEU A 1 73 ? -5.069 20.479 9.748 1.00 98.62 73 LEU A O 1
ATOM 587 N N . ALA A 1 74 ? -3.480 18.962 10.299 1.00 98.69 74 ALA A N 1
ATOM 588 C CA . ALA A 1 74 ? -4.195 18.385 11.427 1.00 98.69 74 ALA A CA 1
ATOM 589 C C . ALA A 1 74 ? -4.457 19.438 12.510 1.00 98.69 74 ALA A C 1
ATOM 591 O O . ALA A 1 74 ? -5.602 19.618 12.913 1.00 98.69 74 ALA A O 1
ATOM 592 N N . LEU A 1 75 ? -3.448 20.217 12.915 1.00 98.75 75 LEU A N 1
ATOM 593 C CA . LEU A 1 75 ? -3.606 21.297 13.896 1.00 98.75 75 LEU A CA 1
ATOM 594 C C . LEU A 1 75 ? -4.619 22.363 13.455 1.00 98.75 75 LEU A C 1
ATOM 596 O O . LEU A 1 75 ? -5.438 22.787 14.270 1.00 98.75 75 LEU A O 1
ATOM 600 N N . ARG A 1 76 ? -4.604 22.776 12.179 1.00 98.56 76 ARG A N 1
ATOM 601 C CA . ARG A 1 76 ? -5.562 23.761 11.642 1.00 98.56 76 ARG A CA 1
ATOM 602 C C . ARG A 1 76 ? -7.005 23.251 11.608 1.00 98.56 76 ARG A C 1
ATOM 604 O O . ARG A 1 76 ? -7.922 24.059 11.717 1.00 98.56 76 ARG A O 1
ATOM 611 N N . ASN A 1 77 ? -7.219 21.944 11.440 1.00 98.56 77 ASN A N 1
ATOM 612 C CA . ASN A 1 77 ? -8.547 21.378 11.172 1.00 98.56 77 ASN A CA 1
ATOM 613 C C . ASN A 1 77 ? -9.099 20.455 12.268 1.00 98.56 77 ASN A C 1
ATOM 615 O O . ASN A 1 77 ? -10.260 20.062 12.167 1.00 98.56 77 ASN A O 1
ATOM 619 N N . LEU A 1 78 ? -8.331 20.133 13.312 1.00 98.50 78 LEU A N 1
ATOM 620 C CA . LEU A 1 78 ? -8.685 19.156 14.351 1.00 98.50 78 LEU A CA 1
ATOM 621 C C . LEU A 1 78 ? -10.108 19.349 14.898 1.00 98.50 78 LEU A C 1
ATOM 623 O O . LEU A 1 78 ? -10.927 18.433 14.851 1.00 98.50 78 LEU A O 1
ATOM 627 N N . CYS A 1 79 ? -10.436 20.566 15.340 1.00 97.88 79 CYS A N 1
ATOM 628 C CA . CYS A 1 79 ? -11.759 20.897 15.876 1.00 97.88 79 CYS A CA 1
ATOM 629 C C . CYS A 1 79 ? -12.886 20.809 14.833 1.00 97.88 79 CYS A C 1
ATOM 631 O O . CYS A 1 79 ? -14.047 20.691 15.208 1.00 97.88 79 CYS A O 1
ATOM 633 N N . THR A 1 80 ? -12.577 20.890 13.538 1.00 98.19 80 THR A N 1
ATOM 634 C CA . THR A 1 80 ? -13.543 20.701 12.446 1.00 98.19 80 THR A CA 1
ATOM 635 C C . THR A 1 80 ? -13.731 19.220 12.135 1.00 98.19 80 THR A C 1
ATOM 637 O O . THR A 1 80 ? -14.864 18.783 11.970 1.00 98.19 80 THR A O 1
ATOM 640 N N . TRP A 1 81 ? -12.655 18.429 12.110 1.00 98.44 81 TRP A N 1
ATOM 641 C CA . TRP A 1 81 ? -12.720 16.980 11.882 1.00 98.44 81 TRP A CA 1
ATOM 642 C C . TRP A 1 81 ? -13.428 16.237 13.024 1.00 98.44 81 TRP A C 1
ATOM 644 O O . TRP A 1 81 ? -14.174 15.295 12.769 1.00 98.44 81 TRP A O 1
ATOM 654 N N . MET A 1 82 ? -13.263 16.705 14.266 1.00 98.12 82 MET A N 1
ATOM 655 C CA . MET A 1 82 ? -13.924 16.160 15.460 1.00 98.12 82 MET A CA 1
ATOM 656 C C . MET A 1 82 ? -15.419 16.509 15.594 1.00 98.12 82 MET A C 1
ATOM 658 O O . MET A 1 82 ? -16.069 15.978 16.493 1.00 98.12 82 MET A O 1
ATOM 662 N N . LYS A 1 83 ? -15.982 17.400 14.763 1.00 97.50 83 LYS A N 1
ATOM 663 C CA . LYS A 1 83 ? -17.417 17.730 14.830 1.00 97.50 83 LYS A CA 1
ATOM 664 C C . LYS A 1 83 ? -18.272 16.561 14.347 1.00 97.50 83 LYS A C 1
ATOM 666 O O . LYS A 1 83 ? -17.930 15.888 13.374 1.00 97.50 83 LYS A O 1
ATOM 671 N N . ASP A 1 84 ? -19.415 16.394 15.008 1.00 97.75 84 ASP A N 1
ATOM 672 C CA . ASP A 1 84 ? -20.502 15.550 14.523 1.00 97.75 84 ASP A CA 1
ATOM 673 C C . ASP A 1 84 ? -20.963 16.040 13.140 1.00 97.75 84 ASP A C 1
ATOM 675 O O . ASP A 1 84 ? -21.137 17.241 12.920 1.00 97.75 84 ASP A O 1
ATOM 679 N N . GLU A 1 85 ? -21.156 15.110 12.209 1.00 97.25 85 GLU A N 1
ATOM 680 C CA . GLU A 1 85 ? -21.569 15.382 10.832 1.00 97.25 85 GLU A CA 1
ATOM 681 C C . GLU A 1 85 ? -23.068 15.093 10.665 1.00 97.25 85 GLU A C 1
ATOM 683 O O . GLU A 1 85 ? -23.458 13.925 10.733 1.00 97.25 85 GLU A O 1
ATOM 688 N N . PRO A 1 86 ? -23.932 16.107 10.465 1.00 95.81 86 PRO A N 1
ATOM 689 C CA . PRO A 1 86 ? -25.355 15.885 10.222 1.00 95.81 86 PRO A CA 1
ATOM 690 C C . PRO A 1 86 ? -25.580 15.108 8.923 1.00 95.81 86 PRO A C 1
ATOM 692 O O . PRO A 1 86 ? -24.969 15.418 7.902 1.00 95.81 86 PRO A O 1
ATOM 695 N N . VAL A 1 87 ? -26.496 14.137 8.943 1.00 94.75 87 VAL A N 1
ATOM 696 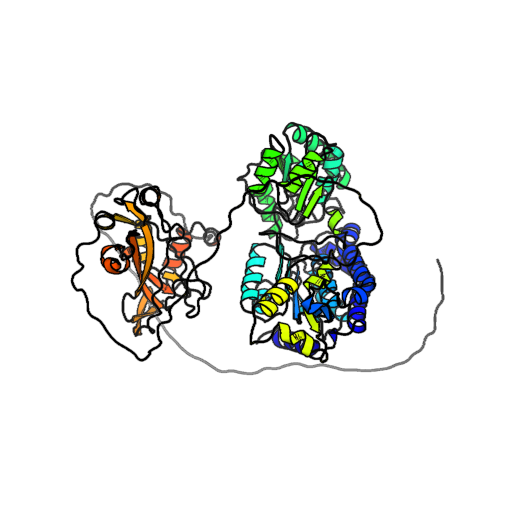C CA . VAL A 1 87 ? -26.844 13.335 7.756 1.00 94.75 87 VAL A CA 1
ATOM 697 C C . VAL A 1 87 ? -28.231 13.676 7.214 1.00 94.75 87 VAL A C 1
ATOM 699 O O . VAL A 1 87 ? -29.094 14.175 7.940 1.00 94.75 87 VAL A O 1
ATOM 702 N N . ALA A 1 88 ? -28.451 13.384 5.930 1.00 91.69 88 ALA A N 1
ATOM 703 C CA . ALA A 1 88 ? -29.766 13.480 5.306 1.00 91.69 88 ALA A CA 1
ATOM 704 C C . ALA A 1 88 ? -30.774 12.522 5.971 1.00 91.69 88 ALA A C 1
ATOM 706 O O . ALA A 1 88 ? -30.420 11.424 6.403 1.00 91.69 88 ALA A O 1
ATOM 707 N N . LYS A 1 89 ? -32.039 12.949 6.036 1.00 88.31 89 LYS A N 1
ATOM 708 C CA . LYS A 1 89 ? -33.137 12.254 6.723 1.00 88.31 89 LYS A CA 1
ATOM 709 C C . LYS A 1 89 ? -34.248 11.853 5.758 1.00 88.31 89 LYS A C 1
ATOM 711 O O . LYS A 1 89 ? -34.396 12.456 4.697 1.00 88.31 89 LYS A O 1
ATOM 716 N N . ASN A 1 90 ? -35.043 10.859 6.152 1.00 84.69 90 ASN A N 1
ATOM 717 C CA . ASN A 1 90 ? -36.323 10.551 5.512 1.00 84.69 90 ASN A CA 1
ATOM 718 C C . ASN A 1 90 ? -37.478 11.151 6.334 1.00 84.69 90 ASN A C 1
ATOM 720 O O . ASN A 1 90 ? -37.257 11.714 7.407 1.00 84.69 90 ASN A O 1
ATOM 724 N N . LEU A 1 91 ? -38.715 11.040 5.844 1.00 82.00 91 LEU A N 1
ATOM 725 C CA . LEU A 1 91 ? -39.878 11.651 6.498 1.00 82.00 91 LEU A CA 1
ATOM 726 C C . LEU A 1 91 ? -40.144 11.095 7.907 1.00 82.00 91 LEU A C 1
ATOM 728 O O . LEU A 1 91 ? -40.587 11.842 8.776 1.00 82.00 91 LEU A O 1
ATOM 732 N N . ILE A 1 92 ? -39.836 9.818 8.156 1.00 82.44 92 ILE A N 1
ATOM 733 C CA . ILE A 1 92 ? -40.030 9.173 9.465 1.00 82.44 92 ILE A CA 1
ATOM 734 C C . ILE A 1 92 ? -39.022 9.688 10.493 1.00 82.44 92 ILE A C 1
ATOM 736 O O . ILE A 1 92 ? -39.396 9.936 11.636 1.00 82.44 92 ILE A O 1
ATOM 740 N N . THR A 1 93 ? -37.762 9.880 10.095 1.00 86.75 93 THR A N 1
ATOM 741 C CA . THR A 1 93 ? -36.709 10.393 10.985 1.00 86.75 93 THR A CA 1
ATOM 742 C C . THR A 1 93 ? -36.621 11.916 11.000 1.00 86.75 93 THR A C 1
ATOM 744 O O . THR A 1 93 ? -35.787 12.468 11.711 1.00 86.75 93 THR A O 1
ATOM 747 N N . GLN A 1 94 ? -37.472 12.635 10.256 1.00 85.38 94 GLN A N 1
ATOM 748 C CA . GLN A 1 94 ? -37.330 14.076 10.013 1.00 85.38 94 GLN A CA 1
ATOM 749 C C . GLN A 1 94 ? -37.309 14.930 11.292 1.00 85.38 94 GLN A C 1
ATOM 751 O O . GLN A 1 94 ? -36.640 15.966 11.319 1.00 85.38 94 GLN A O 1
ATOM 756 N N . LEU A 1 95 ? -37.985 14.489 12.357 1.00 86.19 95 LEU A N 1
ATOM 757 C CA . LEU A 1 95 ? -38.005 15.153 13.668 1.00 86.19 95 LEU A CA 1
ATOM 758 C C . LEU A 1 95 ? -36.878 14.698 14.616 1.00 86.19 95 LEU A C 1
ATOM 760 O O . LEU A 1 95 ? -36.663 15.329 15.649 1.00 86.19 95 LEU A O 1
ATOM 764 N N . ASP A 1 96 ? -36.145 13.640 14.270 1.00 88.50 96 ASP A N 1
ATOM 765 C CA . ASP A 1 96 ? -35.006 13.145 15.042 1.00 88.50 96 ASP A CA 1
ATOM 766 C C . ASP A 1 96 ? -33.723 13.933 14.707 1.00 88.50 96 ASP A C 1
ATOM 768 O O . ASP A 1 96 ? -33.577 14.534 13.632 1.00 88.50 96 ASP A O 1
ATOM 772 N N . SER A 1 97 ? -32.753 13.915 15.624 1.00 92.19 97 SER A N 1
ATOM 773 C CA . SER A 1 97 ? -31.397 14.409 15.362 1.00 92.19 97 SER A CA 1
ATOM 774 C C . SER A 1 97 ? -30.513 13.255 14.894 1.00 92.19 97 SER A C 1
ATOM 776 O O . SER A 1 97 ? -30.284 12.306 15.645 1.00 92.19 97 SER A O 1
ATOM 778 N N . THR A 1 98 ? -30.030 13.324 13.653 1.00 95.00 98 THR A N 1
ATOM 779 C CA . THR A 1 98 ? -29.249 12.261 13.004 1.00 95.00 98 THR A CA 1
ATOM 780 C C . THR A 1 98 ? -27.887 12.778 12.563 1.00 95.00 98 THR A C 1
ATOM 782 O O . THR A 1 98 ? -27.802 13.727 11.777 1.00 95.00 98 THR A O 1
ATOM 785 N N . PHE A 1 99 ? -26.818 12.144 13.035 1.00 97.12 99 PHE A N 1
ATOM 786 C CA . PHE A 1 99 ? -25.446 12.552 12.739 1.00 97.12 99 PHE A CA 1
ATOM 787 C C . PHE A 1 99 ? -24.463 11.381 12.823 1.00 97.12 99 PHE A C 1
ATOM 789 O O . PHE A 1 99 ? -24.734 10.368 13.467 1.00 97.12 99 PHE A O 1
ATOM 796 N N . ILE A 1 100 ? -23.300 11.532 12.195 1.00 98.38 100 ILE A N 1
ATOM 797 C CA . ILE A 1 100 ? -22.150 10.640 12.350 1.00 98.38 100 ILE A CA 1
ATOM 798 C C . ILE A 1 100 ? -21.183 11.280 13.344 1.00 98.38 100 ILE A C 1
ATOM 800 O O . ILE A 1 100 ? -20.727 12.405 13.137 1.00 98.38 100 ILE A O 1
ATOM 804 N N . ARG A 1 101 ? -20.843 10.551 14.408 1.00 98.06 101 ARG A N 1
ATOM 805 C CA . ARG A 1 101 ? -19.782 10.916 15.350 1.00 98.06 101 ARG A CA 1
ATOM 806 C C . ARG A 1 101 ? -18.508 10.156 15.012 1.00 98.06 101 ARG A C 1
ATOM 808 O O . ARG A 1 101 ? -18.547 8.942 14.837 1.00 98.06 101 ARG A O 1
ATOM 815 N N . ARG A 1 102 ? -17.375 10.855 14.965 1.00 98.06 102 ARG A N 1
ATOM 816 C CA . ARG A 1 102 ? -16.052 10.239 14.794 1.00 98.06 102 ARG A CA 1
ATOM 817 C C . ARG A 1 102 ? -15.425 9.991 16.165 1.00 98.06 102 ARG A C 1
ATOM 819 O O . ARG A 1 102 ? -15.119 10.942 16.883 1.00 98.06 102 ARG A O 1
ATOM 826 N N . GLU A 1 103 ? -15.271 8.727 16.543 1.00 96.75 103 GLU A N 1
ATOM 827 C CA . GLU A 1 103 ? -14.660 8.304 17.812 1.00 96.75 103 GLU A CA 1
ATOM 828 C C . GLU A 1 103 ? -13.366 7.504 17.548 1.00 96.75 103 GLU A C 1
ATOM 830 O O . GLU A 1 103 ? -13.314 6.774 16.560 1.00 96.75 103 GLU A O 1
ATOM 835 N N . PRO A 1 104 ? -12.299 7.644 18.360 1.00 98.56 104 PRO A N 1
ATOM 836 C CA . PRO A 1 104 ? -11.082 6.846 18.193 1.00 98.56 104 PRO A CA 1
ATOM 837 C C . PRO A 1 104 ? -11.366 5.352 18.368 1.00 98.56 104 PRO A C 1
ATOM 839 O O . PRO A 1 104 ? -12.192 4.983 19.203 1.00 98.56 104 PRO A O 1
ATOM 842 N N . PHE A 1 105 ? -10.630 4.509 17.641 1.00 98.62 105 PHE A N 1
ATOM 843 C CA . PHE A 1 105 ? -10.676 3.054 17.808 1.00 98.62 105 PHE A CA 1
ATOM 844 C C . PHE A 1 105 ? -10.148 2.620 19.182 1.00 98.62 105 PHE A C 1
ATOM 846 O O . PHE A 1 105 ? -10.837 1.903 19.901 1.00 98.62 105 PHE A O 1
ATOM 853 N N . GLY A 1 106 ? -8.949 3.069 19.566 1.00 98.50 106 GLY A N 1
ATOM 854 C CA . GLY A 1 106 ? -8.305 2.634 20.805 1.00 98.50 106 GLY A CA 1
ATOM 855 C C . GLY A 1 106 ? -6.789 2.614 20.721 1.00 98.50 106 GLY A C 1
ATOM 856 O O . GLY A 1 106 ? -6.151 3.665 20.635 1.00 98.50 106 GLY A O 1
ATOM 857 N N . LEU A 1 107 ? -6.219 1.415 20.790 1.00 98.81 107 LEU A N 1
ATOM 858 C CA . LEU A 1 107 ? -4.804 1.136 20.616 1.00 98.81 107 LEU A CA 1
ATOM 859 C C . LEU A 1 107 ? -4.503 0.796 19.150 1.00 98.81 107 LEU A C 1
ATOM 861 O O . LEU A 1 107 ? -4.907 -0.249 18.639 1.00 98.81 107 LEU A O 1
ATOM 865 N N . VAL A 1 108 ? -3.754 1.672 18.487 1.00 98.94 108 VAL A N 1
ATOM 866 C CA . VAL A 1 108 ? -3.346 1.534 17.085 1.00 98.94 108 VAL A CA 1
ATOM 867 C C . VAL A 1 108 ? -1.913 1.008 17.004 1.00 98.94 108 VAL A C 1
ATOM 869 O O . VAL A 1 108 ? -1.018 1.541 17.661 1.00 98.94 108 VAL A O 1
ATOM 872 N N . LEU A 1 109 ? -1.674 0.015 16.148 1.00 98.94 109 LEU A N 1
ATOM 873 C CA . LEU A 1 109 ? -0.330 -0.405 15.745 1.00 98.94 109 LEU A CA 1
ATOM 874 C C . LEU A 1 109 ? 0.036 0.219 14.394 1.00 98.94 109 LEU A C 1
ATOM 876 O O . LEU A 1 109 ? -0.708 0.074 13.427 1.00 98.94 109 LEU A O 1
ATOM 880 N N . ILE A 1 110 ? 1.204 0.856 14.306 1.00 98.94 110 ILE A N 1
ATOM 881 C CA . ILE A 1 110 ? 1.791 1.352 13.054 1.00 98.94 110 ILE A CA 1
ATOM 882 C C . ILE A 1 110 ? 3.078 0.575 12.776 1.00 98.94 110 ILE A C 1
ATOM 884 O O . ILE A 1 110 ? 4.039 0.662 13.538 1.00 98.94 110 ILE A O 1
ATOM 888 N N . LEU A 1 111 ? 3.099 -0.166 11.670 1.00 98.81 111 LEU A N 1
ATOM 889 C CA . LEU A 1 111 ? 4.238 -0.937 11.172 1.00 98.81 111 LEU A CA 1
ATOM 890 C C . LEU A 1 111 ? 4.810 -0.240 9.930 1.00 98.81 111 LEU A C 1
ATOM 892 O O . LEU A 1 111 ? 4.221 -0.331 8.847 1.00 98.81 111 LEU A O 1
ATOM 896 N N . SER A 1 112 ? 5.940 0.456 10.079 1.00 98.12 112 SER A N 1
ATOM 897 C CA . SER A 1 112 ? 6.524 1.270 9.006 1.00 98.12 112 SER A CA 1
ATOM 898 C C . SER A 1 112 ? 7.768 0.630 8.354 1.00 98.12 112 SER A C 1
ATOM 900 O O . SER A 1 112 ? 8.535 -0.075 9.015 1.00 98.12 112 SER A O 1
ATOM 902 N N . PRO A 1 113 ? 7.982 0.839 7.039 1.00 98.25 113 PRO A N 1
ATOM 903 C CA . PRO A 1 113 ? 9.093 0.282 6.277 1.00 98.25 113 PRO A CA 1
ATOM 904 C C . PRO A 1 113 ? 10.329 1.192 6.310 1.00 98.25 113 PRO A C 1
ATOM 906 O O . PRO A 1 113 ? 10.347 2.271 6.896 1.00 98.25 113 PRO A O 1
ATOM 909 N N . TRP A 1 114 ? 11.385 0.739 5.641 1.00 98.31 114 TRP A N 1
ATOM 910 C CA . TRP A 1 114 ? 12.724 1.326 5.676 1.00 98.31 114 TRP A CA 1
ATOM 911 C C . TRP A 1 114 ? 12.993 2.422 4.632 1.00 98.31 114 TRP A C 1
ATOM 913 O O . TRP A 1 114 ? 13.946 3.179 4.782 1.00 98.31 114 TRP A O 1
ATOM 923 N N . ASN A 1 115 ? 12.208 2.518 3.558 1.00 98.31 115 ASN A N 1
ATOM 924 C CA . ASN A 1 115 ? 12.582 3.311 2.378 1.00 98.31 115 ASN A CA 1
ATOM 925 C C . ASN A 1 115 ? 12.279 4.817 2.492 1.00 98.31 115 ASN A C 1
ATOM 927 O O . ASN A 1 115 ? 13.011 5.636 1.929 1.00 98.31 115 ASN A O 1
ATOM 931 N N . TYR A 1 116 ? 11.241 5.170 3.253 1.00 98.44 116 TYR A N 1
ATOM 932 C CA . TYR A 1 116 ? 10.992 6.527 3.753 1.00 98.44 116 TYR A CA 1
ATOM 933 C C . TYR A 1 116 ? 10.656 6.450 5.249 1.00 98.44 116 TYR A C 1
ATOM 935 O O . TYR A 1 116 ? 9.482 6.526 5.631 1.00 98.44 116 TYR A O 1
ATOM 943 N N . PRO A 1 117 ? 11.663 6.158 6.094 1.00 98.44 117 PRO A N 1
ATOM 944 C CA . PRO A 1 117 ? 11.445 5.667 7.449 1.00 98.44 117 PRO A CA 1
ATOM 945 C C . PRO A 1 117 ? 10.920 6.740 8.412 1.00 98.44 117 PRO A C 1
ATOM 947 O O . PRO A 1 117 ? 10.423 6.388 9.482 1.00 98.44 117 PRO A O 1
ATOM 950 N N . LEU A 1 118 ? 10.959 8.029 8.050 1.00 98.56 118 LEU A N 1
ATOM 951 C CA . LEU A 1 118 ? 10.267 9.082 8.797 1.00 98.56 118 LEU A CA 1
ATOM 952 C C . LEU A 1 118 ? 8.861 9.305 8.245 1.00 98.56 118 LEU A C 1
ATOM 954 O O . LEU A 1 118 ? 7.909 9.222 9.014 1.00 98.56 118 LEU A O 1
ATOM 958 N N . ASN A 1 119 ? 8.710 9.520 6.934 1.00 98.06 119 ASN A N 1
ATOM 959 C CA . ASN A 1 119 ? 7.409 9.773 6.296 1.00 98.06 119 ASN A CA 1
ATOM 960 C C . ASN A 1 119 ? 6.380 8.690 6.660 1.00 98.06 119 ASN A C 1
ATOM 962 O O . ASN A 1 119 ? 5.336 8.963 7.256 1.00 98.06 119 ASN A O 1
ATOM 966 N N . LEU A 1 120 ? 6.736 7.433 6.395 1.00 98.62 120 LEU A N 1
ATOM 967 C CA . LEU A 1 120 ? 5.847 6.282 6.548 1.00 98.62 120 LEU A CA 1
ATOM 968 C C . LEU A 1 120 ? 5.677 5.845 8.015 1.00 98.62 120 LEU A C 1
ATOM 970 O O . LEU A 1 120 ? 4.845 4.991 8.304 1.00 98.62 120 LEU A O 1
ATOM 974 N N . SER A 1 121 ? 6.421 6.455 8.944 1.00 98.75 121 SER A N 1
ATOM 975 C CA . SER A 1 121 ? 6.201 6.341 10.393 1.00 98.75 121 SER A CA 1
ATOM 976 C C . SER A 1 121 ? 5.307 7.462 10.929 1.00 98.75 121 SER A C 1
ATOM 978 O O . SER A 1 121 ? 4.410 7.217 11.733 1.00 98.75 121 SER A O 1
ATOM 980 N N . LEU A 1 122 ? 5.568 8.706 10.518 1.00 98.81 122 LEU A N 1
ATOM 981 C CA . LEU A 1 122 ? 5.037 9.902 11.168 1.00 98.81 122 LEU A CA 1
ATOM 982 C C . LEU A 1 122 ? 3.720 10.388 10.555 1.00 98.81 122 LEU A C 1
ATOM 984 O O . LEU A 1 122 ? 2.855 10.827 11.305 1.00 98.81 122 LEU A O 1
ATOM 988 N N . VAL A 1 123 ? 3.509 10.270 9.241 1.00 98.75 123 VAL A N 1
ATOM 989 C CA . VAL A 1 123 ? 2.227 10.651 8.615 1.00 98.75 123 VAL A CA 1
ATOM 990 C C . VAL A 1 123 ? 1.040 9.817 9.138 1.00 98.75 123 VAL A C 1
ATOM 992 O O . VAL A 1 123 ? 0.042 10.420 9.544 1.00 98.75 123 VAL A O 1
ATOM 995 N N . PRO A 1 124 ? 1.099 8.469 9.233 1.00 98.88 124 PRO A N 1
ATOM 996 C CA . PRO A 1 124 ? 0.017 7.720 9.877 1.00 98.88 124 PRO A CA 1
ATOM 997 C C . PRO A 1 124 ? -0.088 8.026 11.385 1.00 98.88 124 PRO A C 1
ATOM 999 O O . PRO A 1 124 ? -1.197 8.096 11.914 1.00 98.88 124 PRO A O 1
ATOM 1002 N N . LEU A 1 125 ? 1.029 8.301 12.075 1.00 98.94 125 LEU A N 1
ATOM 1003 C CA . LEU A 1 125 ? 1.026 8.690 13.493 1.00 98.94 125 LEU A CA 1
ATOM 1004 C C . LEU A 1 125 ? 0.288 10.020 13.733 1.00 98.94 125 LEU A C 1
ATOM 1006 O O . LEU A 1 125 ? -0.488 10.113 14.683 1.00 98.94 125 LEU A O 1
ATOM 1010 N N . VAL A 1 126 ? 0.465 11.020 12.860 1.00 98.88 126 VAL A N 1
ATOM 1011 C CA . VAL A 1 126 ? -0.299 12.283 12.885 1.00 98.88 126 VAL A CA 1
ATOM 1012 C C . VAL A 1 126 ? -1.800 12.004 12.840 1.00 98.88 126 VAL A C 1
ATOM 1014 O O . VAL A 1 126 ? -2.542 12.525 13.673 1.00 98.88 126 VAL A O 1
ATOM 1017 N N . GLY A 1 127 ? -2.242 11.139 11.922 1.00 98.81 127 GLY A N 1
ATOM 1018 C CA . GLY A 1 127 ? -3.641 10.724 11.818 1.00 98.81 127 GLY A CA 1
ATOM 1019 C C . GLY A 1 127 ? -4.166 10.054 13.084 1.00 98.81 127 GLY A C 1
ATOM 1020 O O . GLY A 1 127 ? -5.202 10.458 13.611 1.00 98.81 127 GLY A O 1
ATOM 1021 N N . ALA A 1 128 ? -3.437 9.063 13.599 1.00 98.94 128 ALA A N 1
ATOM 1022 C CA . ALA A 1 128 ? -3.847 8.291 14.769 1.00 98.94 128 ALA A CA 1
ATOM 1023 C C . ALA A 1 128 ? -3.956 9.161 16.037 1.00 98.94 128 ALA A C 1
ATOM 1025 O O . ALA A 1 128 ? -4.941 9.050 16.776 1.00 98.94 128 ALA A O 1
ATOM 1026 N N . LEU A 1 129 ? -3.001 10.078 16.247 1.00 98.88 129 LEU A N 1
ATOM 1027 C CA . LEU A 1 129 ? -3.019 11.052 17.344 1.00 98.88 129 LEU A CA 1
ATOM 1028 C C . LEU A 1 129 ? -4.141 12.089 17.179 1.00 98.88 129 LEU A C 1
ATOM 1030 O O . LEU A 1 129 ? -4.830 12.403 18.151 1.00 98.88 129 LEU A O 1
ATOM 1034 N N . ALA A 1 130 ? -4.370 12.596 15.962 1.00 98.88 130 ALA A N 1
ATOM 1035 C CA . ALA A 1 130 ? -5.462 13.528 15.678 1.00 98.88 130 ALA A CA 1
ATOM 1036 C C . ALA A 1 130 ? -6.841 12.879 15.904 1.00 98.88 130 ALA A C 1
ATOM 1038 O O . ALA A 1 130 ? -7.731 13.501 16.489 1.00 98.88 130 ALA A O 1
ATOM 1039 N N . ALA A 1 131 ? -7.006 11.608 15.529 1.00 98.81 131 ALA A N 1
ATOM 1040 C CA . ALA A 1 131 ? -8.212 10.824 15.790 1.00 98.81 131 ALA A CA 1
ATOM 1041 C C . ALA A 1 131 ? -8.413 10.482 17.284 1.00 98.81 131 ALA A C 1
ATOM 1043 O O . ALA A 1 131 ? -9.550 10.275 17.711 1.00 98.81 131 ALA A O 1
ATOM 1044 N N . GLY A 1 132 ? -7.358 10.556 18.109 1.00 98.75 132 GLY A N 1
ATOM 1045 C CA . GLY A 1 132 ? -7.424 10.418 19.573 1.00 98.75 132 GLY A CA 1
ATOM 1046 C C . GLY A 1 132 ? -7.086 9.023 20.099 1.00 98.75 132 GLY A C 1
ATOM 1047 O O . GLY A 1 132 ? -7.593 8.626 21.148 1.00 98.75 132 GLY A O 1
ATOM 1048 N N . ASN A 1 133 ? -6.268 8.271 19.368 1.00 98.94 133 ASN A N 1
ATOM 1049 C CA . ASN A 1 133 ? -5.853 6.918 19.728 1.00 98.94 133 ASN A CA 1
ATOM 1050 C C . ASN A 1 133 ? -4.582 6.916 20.594 1.00 98.94 133 ASN A C 1
ATOM 1052 O O . ASN A 1 133 ? -3.776 7.847 20.533 1.00 98.94 133 ASN A O 1
ATOM 1056 N N . CYS A 1 134 ? -4.374 5.833 21.344 1.00 98.88 134 CYS A N 1
ATOM 1057 C CA . CYS A 1 134 ? -3.042 5.451 21.814 1.00 98.88 134 CYS A CA 1
ATOM 1058 C C . CYS A 1 134 ? -2.310 4.708 20.689 1.00 98.88 134 CYS A C 1
ATOM 1060 O O . CYS A 1 134 ? -2.949 4.017 19.895 1.00 98.88 134 CYS A O 1
ATOM 1062 N N . VAL A 1 135 ? -0.982 4.832 20.597 1.00 98.94 135 VAL A N 1
ATOM 1063 C CA . VAL A 1 135 ? -0.230 4.314 19.439 1.00 98.94 135 VAL A CA 1
ATOM 1064 C C . VAL A 1 135 ? 1.034 3.557 19.841 1.00 98.94 135 VAL A C 1
ATOM 1066 O O . VAL A 1 135 ? 1.864 4.061 20.599 1.00 98.94 135 VAL A O 1
ATOM 1069 N N . VAL A 1 136 ? 1.206 2.369 19.259 1.00 98.88 136 VAL A N 1
ATOM 1070 C CA . VAL A 1 136 ? 2.479 1.644 19.184 1.00 98.88 136 VAL A CA 1
ATOM 1071 C C . VAL A 1 136 ? 3.064 1.851 17.792 1.00 98.88 136 VAL A C 1
ATOM 1073 O O . VAL A 1 136 ? 2.465 1.446 16.798 1.00 98.88 136 VAL A O 1
ATOM 1076 N N . LEU A 1 137 ? 4.241 2.465 17.710 1.00 98.88 137 LEU A N 1
ATOM 1077 C CA . LEU A 1 137 ? 5.012 2.577 16.474 1.00 98.88 137 LEU A CA 1
ATOM 1078 C C . LEU A 1 137 ? 6.108 1.505 16.455 1.00 98.88 137 LEU A C 1
ATOM 1080 O O . LEU A 1 137 ? 6.951 1.464 17.350 1.00 98.88 137 LEU A O 1
ATOM 1084 N N . LYS A 1 138 ? 6.132 0.673 15.416 1.00 98.56 138 LYS A N 1
ATOM 1085 C CA . LYS A 1 138 ? 7.200 -0.292 15.147 1.00 98.56 138 LYS A CA 1
ATOM 1086 C C . LYS A 1 138 ? 7.890 0.099 13.829 1.00 98.56 138 LYS A C 1
ATOM 1088 O O . LYS A 1 138 ? 7.365 -0.225 12.760 1.00 98.56 138 LYS A O 1
ATOM 1093 N N . PRO A 1 139 ? 9.025 0.825 13.882 1.00 98.38 139 PRO A N 1
ATOM 1094 C CA . PRO A 1 139 ? 9.829 1.140 12.703 1.00 98.38 139 PRO A CA 1
ATOM 1095 C C . PRO A 1 139 ? 10.534 -0.100 12.132 1.00 98.38 139 PRO A C 1
ATOM 1097 O O . PRO A 1 139 ? 10.585 -1.163 12.758 1.00 98.38 139 PRO A O 1
ATOM 1100 N N . SER A 1 140 ? 11.087 0.023 10.924 1.00 97.75 140 SER A N 1
ATOM 1101 C CA . SER A 1 140 ? 11.882 -1.050 10.324 1.00 97.75 140 SER A CA 1
ATOM 1102 C C . SER A 1 140 ? 13.332 -1.030 10.807 1.00 97.75 140 SER A C 1
ATOM 1104 O O . SER A 1 140 ? 14.061 -0.064 10.592 1.00 97.75 140 SER A O 1
ATOM 1106 N N . GLU A 1 141 ? 13.759 -2.183 11.312 1.00 96.19 141 GLU A N 1
ATOM 1107 C CA . GLU A 1 141 ? 15.103 -2.560 11.765 1.00 96.19 141 GLU A CA 1
ATOM 1108 C C . GLU A 1 141 ? 16.189 -2.499 10.675 1.00 96.19 141 GLU A C 1
ATOM 1110 O O . GLU A 1 141 ? 17.378 -2.719 10.919 1.00 96.19 141 GLU A O 1
ATOM 1115 N N . ILE A 1 142 ? 15.770 -2.250 9.434 1.00 97.62 142 ILE A N 1
ATOM 1116 C CA . ILE A 1 142 ? 16.639 -2.114 8.272 1.00 97.62 142 ILE A CA 1
ATOM 1117 C C . ILE A 1 142 ? 17.211 -0.684 8.200 1.00 97.62 142 ILE A C 1
ATOM 1119 O O . ILE A 1 142 ? 18.401 -0.535 7.931 1.00 97.62 142 ILE A O 1
ATOM 1123 N N . SER A 1 143 ? 16.423 0.348 8.536 1.00 98.00 143 SER A N 1
ATOM 1124 C CA . SER A 1 143 ? 16.877 1.753 8.610 1.00 98.00 143 SER A CA 1
ATOM 1125 C C . SER A 1 143 ? 17.296 2.100 10.036 1.00 98.00 143 SER A C 1
ATOM 1127 O O . SER A 1 143 ? 16.629 2.844 10.758 1.00 98.00 143 SER A O 1
ATOM 1129 N N . LYS A 1 144 ? 18.392 1.463 10.455 1.00 97.44 144 LYS A N 1
ATOM 1130 C CA . LYS A 1 144 ? 18.860 1.367 11.846 1.00 97.44 144 LYS A CA 1
ATOM 1131 C C . LYS A 1 144 ? 19.104 2.719 12.505 1.00 97.44 144 LYS A C 1
ATOM 1133 O O . LYS A 1 144 ? 18.847 2.877 13.700 1.00 97.44 144 LYS A O 1
ATOM 1138 N N . ASN A 1 145 ? 19.633 3.695 11.770 1.00 98.50 145 ASN A N 1
ATOM 1139 C CA . ASN A 1 145 ? 19.942 5.000 12.346 1.00 98.50 145 ASN A CA 1
ATOM 1140 C C . ASN A 1 145 ? 18.659 5.800 12.567 1.00 98.50 145 ASN A C 1
ATOM 1142 O O . ASN A 1 145 ? 18.479 6.392 13.634 1.00 98.50 145 ASN A O 1
ATOM 1146 N N . THR A 1 146 ? 17.725 5.733 11.620 1.00 98.56 146 THR A N 1
ATOM 1147 C CA . THR A 1 146 ? 16.412 6.367 11.741 1.00 98.56 146 THR A CA 1
ATOM 1148 C C . THR A 1 146 ? 15.573 5.722 12.846 1.00 98.56 146 THR A C 1
ATOM 1150 O O . THR A 1 146 ? 15.046 6.429 13.705 1.00 98.56 146 THR A O 1
ATOM 1153 N N . GLU A 1 147 ? 15.517 4.388 12.895 1.00 97.94 147 GLU A N 1
ATOM 1154 C CA . GLU A 1 147 ? 14.897 3.607 13.976 1.00 97.94 147 GLU A CA 1
ATOM 1155 C C . GLU A 1 147 ? 15.415 4.046 15.355 1.00 97.94 147 GLU A C 1
ATOM 1157 O O . GLU A 1 147 ? 14.636 4.345 16.263 1.00 97.94 147 GLU A O 1
ATOM 1162 N N . LYS A 1 148 ? 16.739 4.152 15.506 1.00 98.31 148 LYS A N 1
ATOM 1163 C CA . LYS A 1 148 ? 17.403 4.573 16.746 1.00 98.31 148 LYS A CA 1
ATOM 1164 C C . LYS A 1 148 ? 17.031 5.999 17.165 1.00 98.31 148 LYS A C 1
ATOM 1166 O O . LYS A 1 148 ? 16.891 6.243 18.366 1.00 98.31 148 LYS A O 1
ATOM 1171 N N . VAL A 1 149 ? 16.864 6.934 16.225 1.00 98.56 149 VAL A N 1
ATOM 1172 C CA . VAL A 1 149 ? 16.392 8.298 16.530 1.00 98.56 149 VAL A CA 1
ATOM 1173 C C . VAL A 1 149 ? 14.919 8.276 16.942 1.00 98.56 149 VAL A C 1
ATOM 1175 O O . VAL A 1 149 ? 14.579 8.832 17.990 1.00 98.56 149 VAL A O 1
ATOM 1178 N N . LEU A 1 150 ? 14.060 7.571 16.196 1.00 98.69 150 LEU A N 1
ATOM 1179 C CA . LEU A 1 150 ? 12.644 7.413 16.537 1.00 98.69 150 LEU A CA 1
ATOM 1180 C C . LEU A 1 150 ? 12.469 6.795 17.933 1.00 98.69 150 LEU A C 1
ATOM 1182 O O . LEU A 1 150 ? 11.719 7.334 18.734 1.00 98.69 150 LEU A O 1
ATOM 1186 N N . ALA A 1 151 ? 13.209 5.748 18.296 1.00 98.12 151 ALA A N 1
ATOM 1187 C CA . ALA A 1 151 ? 13.079 5.129 19.617 1.00 98.12 151 ALA A CA 1
ATOM 1188 C C . ALA A 1 151 ? 13.642 5.969 20.777 1.00 98.12 151 ALA A C 1
ATOM 1190 O O . ALA A 1 151 ? 13.107 5.919 21.882 1.00 98.12 151 ALA A O 1
ATOM 1191 N N . LYS A 1 152 ? 14.725 6.737 20.572 1.00 98.06 152 LYS A N 1
ATOM 1192 C CA . LYS A 1 152 ? 15.420 7.446 21.672 1.00 98.06 152 LYS A CA 1
ATOM 1193 C C . LYS A 1 152 ? 15.026 8.910 21.852 1.00 98.06 152 LYS A C 1
ATOM 1195 O O . LYS A 1 152 ? 15.308 9.481 22.914 1.00 98.06 152 LYS A O 1
ATOM 1200 N N . VAL A 1 153 ? 14.450 9.532 20.825 1.00 98.69 153 VAL A N 1
ATOM 1201 C CA . VAL A 1 153 ? 14.200 10.980 20.782 1.00 98.69 153 VAL A CA 1
ATOM 1202 C C . VAL A 1 153 ? 12.708 11.293 20.715 1.00 98.69 153 VAL A C 1
ATOM 1204 O O . VAL A 1 153 ? 12.243 12.094 21.521 1.00 98.69 153 VAL A O 1
ATOM 1207 N N . LEU A 1 154 ? 11.936 10.625 19.850 1.00 98.62 154 LEU A N 1
ATOM 1208 C CA . LEU A 1 154 ? 10.496 10.885 19.698 1.00 98.62 154 LEU A CA 1
ATOM 1209 C C . LEU A 1 154 ? 9.687 10.748 21.013 1.00 98.62 154 LEU A C 1
ATOM 1211 O O . LEU A 1 154 ? 8.871 11.633 21.275 1.00 98.62 154 LEU A O 1
ATOM 1215 N N . PRO A 1 155 ? 9.938 9.766 21.912 1.00 98.44 155 PRO A N 1
ATOM 1216 C CA . PRO A 1 155 ? 9.219 9.659 23.190 1.00 98.44 155 PRO A CA 1
ATOM 1217 C C . PRO A 1 155 ? 9.453 10.822 24.169 1.00 98.44 155 PRO A C 1
ATOM 1219 O O . PRO A 1 155 ? 8.809 10.878 25.211 1.00 98.44 155 PRO A O 1
ATOM 1222 N N . ARG A 1 156 ? 10.372 11.753 23.878 1.00 98.38 156 ARG A N 1
ATOM 1223 C CA . ARG A 1 156 ? 10.573 12.980 24.674 1.00 98.38 156 ARG A CA 1
ATOM 1224 C C . ARG A 1 156 ? 9.562 14.076 24.329 1.00 98.38 156 ARG A C 1
ATOM 1226 O O . ARG A 1 156 ? 9.387 15.001 25.113 1.00 98.38 156 ARG A O 1
ATOM 1233 N N . TYR A 1 157 ? 8.929 13.971 23.161 1.00 98.75 157 TYR A N 1
ATOM 1234 C CA . TYR A 1 157 ? 8.007 14.961 22.603 1.00 98.75 157 TYR A CA 1
ATOM 1235 C C . TYR A 1 157 ? 6.536 14.536 22.685 1.00 98.75 157 TYR A C 1
ATOM 1237 O O . TYR A 1 157 ? 5.653 15.356 22.443 1.00 98.75 157 TYR A O 1
ATOM 1245 N N . LEU A 1 158 ? 6.272 13.270 23.019 1.00 98.56 158 LEU A N 1
ATOM 1246 C CA . LEU A 1 158 ? 4.937 12.684 23.119 1.00 98.56 158 LEU A CA 1
ATOM 1247 C C . LEU A 1 158 ? 4.680 12.162 24.534 1.00 98.56 158 LEU A C 1
ATOM 1249 O O . LEU A 1 158 ? 5.603 11.751 25.238 1.00 98.56 158 LEU A O 1
ATOM 1253 N N . ASP A 1 159 ? 3.415 12.152 24.947 1.00 98.25 159 ASP A N 1
ATOM 1254 C CA . ASP A 1 159 ? 3.003 11.584 26.227 1.00 98.25 159 ASP A CA 1
ATOM 1255 C C . ASP A 1 159 ? 3.176 10.059 26.194 1.00 98.25 159 ASP A C 1
ATOM 1257 O O . ASP A 1 159 ? 2.381 9.327 25.600 1.00 98.25 159 ASP A O 1
ATOM 1261 N N . GLN A 1 160 ? 4.226 9.584 26.863 1.00 97.94 160 GLN A N 1
ATOM 1262 C CA . GLN A 1 160 ? 4.596 8.171 26.900 1.00 97.94 160 GLN A CA 1
ATOM 1263 C C . GLN A 1 160 ? 3.510 7.277 27.507 1.00 97.94 160 GLN A C 1
ATOM 1265 O O . GLN A 1 160 ? 3.523 6.080 27.242 1.00 97.94 160 GLN A O 1
ATOM 1270 N N . SER A 1 161 ? 2.537 7.811 28.263 1.00 97.19 161 SER A N 1
ATOM 1271 C CA . SER A 1 161 ? 1.380 7.019 28.709 1.00 97.19 161 SER A CA 1
ATOM 1272 C C . SER A 1 161 ? 0.500 6.559 27.543 1.00 97.19 161 SER A C 1
ATOM 1274 O O . SER A 1 161 ? -0.097 5.494 27.643 1.00 97.19 161 SER A O 1
ATOM 1276 N N . CYS A 1 162 ? 0.474 7.316 26.438 1.00 97.50 162 CYS A N 1
ATOM 1277 C CA . CYS A 1 162 ? -0.376 7.102 25.261 1.00 97.50 162 CYS A CA 1
ATOM 1278 C C . CYS A 1 162 ? 0.410 6.733 23.984 1.00 97.50 162 CYS A C 1
ATOM 1280 O O . CYS A 1 162 ? -0.195 6.408 22.962 1.00 97.50 162 CYS A O 1
ATOM 1282 N N . PHE A 1 163 ? 1.745 6.776 24.021 1.00 98.69 163 PHE A N 1
ATOM 1283 C CA . PHE A 1 163 ? 2.621 6.469 22.888 1.00 98.69 163 PHE A CA 1
ATOM 1284 C C . PHE A 1 163 ? 3.791 5.562 23.294 1.00 98.69 163 PHE A C 1
ATOM 1286 O O . PHE A 1 163 ? 4.403 5.763 24.344 1.00 98.69 163 PHE A O 1
ATOM 1293 N N . ALA A 1 164 ? 4.145 4.596 22.445 1.00 98.50 164 ALA A N 1
ATOM 1294 C CA . ALA A 1 164 ? 5.355 3.789 22.595 1.00 98.50 164 ALA A CA 1
ATOM 1295 C C . ALA A 1 164 ? 6.019 3.492 21.243 1.00 98.50 164 ALA A C 1
ATOM 1297 O O . ALA A 1 164 ? 5.344 3.376 20.219 1.00 98.50 164 ALA A O 1
ATOM 1298 N N . VAL A 1 165 ? 7.342 3.305 21.262 1.00 98.62 165 VAL A N 1
ATOM 1299 C CA . VAL A 1 165 ? 8.104 2.749 20.136 1.00 98.62 165 VAL A CA 1
ATOM 1300 C C . VAL A 1 165 ? 8.579 1.352 20.518 1.00 98.62 165 VAL A C 1
ATOM 1302 O O . VAL A 1 165 ? 9.220 1.189 21.555 1.00 98.62 165 VAL A O 1
ATOM 1305 N N . VAL A 1 166 ? 8.275 0.357 19.686 1.00 97.38 166 VAL A N 1
ATOM 1306 C CA . VAL A 1 166 ? 8.730 -1.031 19.842 1.00 97.38 166 VAL A CA 1
ATOM 1307 C C . VAL A 1 166 ? 9.771 -1.328 18.768 1.00 97.38 166 VAL A C 1
ATOM 1309 O O . VAL A 1 166 ? 9.567 -1.007 17.602 1.00 97.38 166 VAL A O 1
ATOM 1312 N N . LEU A 1 167 ? 10.890 -1.932 19.162 1.00 96.00 167 LEU A N 1
ATOM 1313 C CA . LEU A 1 167 ? 11.977 -2.325 18.263 1.00 96.00 167 LEU A CA 1
ATOM 1314 C C . LEU A 1 167 ? 11.983 -3.837 18.037 1.00 96.00 167 LEU A C 1
ATOM 1316 O O . LEU A 1 167 ? 11.443 -4.586 18.849 1.00 96.00 167 LEU A O 1
ATOM 1320 N N . GLY A 1 168 ? 12.628 -4.275 16.955 1.00 89.88 168 GLY A N 1
ATOM 1321 C CA . GLY A 1 168 ? 12.856 -5.692 16.668 1.00 89.88 168 GLY A CA 1
ATOM 1322 C C . GLY A 1 168 ? 12.678 -6.048 15.196 1.00 89.88 168 GLY A C 1
ATOM 1323 O O . GLY A 1 168 ? 12.328 -5.204 14.373 1.00 89.88 168 GLY A O 1
ATOM 1324 N N . GLY A 1 169 ? 12.929 -7.304 14.852 1.00 92.38 169 GLY A N 1
ATOM 1325 C CA . GLY A 1 169 ? 12.808 -7.841 13.505 1.00 92.38 169 GLY A CA 1
ATOM 1326 C C . GLY A 1 169 ? 11.444 -8.484 13.214 1.00 92.38 169 GLY A C 1
ATOM 1327 O O . GLY A 1 169 ? 10.413 -8.105 13.782 1.00 92.38 169 GLY A O 1
ATOM 1328 N N . PRO A 1 170 ? 11.416 -9.485 12.312 1.00 90.31 170 PRO A N 1
ATOM 1329 C CA . PRO A 1 170 ? 10.213 -10.254 12.005 1.00 90.31 170 PRO A CA 1
ATOM 1330 C C . PRO A 1 170 ? 9.683 -11.098 13.173 1.00 90.31 170 PRO A C 1
ATOM 1332 O O . PRO A 1 170 ? 8.493 -11.403 13.184 1.00 90.31 170 PRO A O 1
ATOM 1335 N N . GLU A 1 171 ? 10.535 -11.490 14.126 1.00 93.19 171 GLU A N 1
ATOM 1336 C CA . GLU A 1 171 ? 10.130 -12.289 15.290 1.00 93.19 171 GLU A CA 1
ATOM 1337 C C . GLU A 1 171 ? 9.331 -11.440 16.283 1.00 93.19 171 GLU A C 1
ATOM 1339 O O . GLU A 1 171 ? 8.198 -11.781 16.613 1.00 93.19 171 GLU A O 1
ATOM 1344 N N . GLU A 1 172 ? 9.871 -10.290 16.678 1.00 93.81 172 GLU A N 1
ATOM 1345 C CA . GLU A 1 172 ? 9.219 -9.323 17.558 1.00 93.81 172 GLU A CA 1
ATOM 1346 C C . GLU A 1 172 ? 7.942 -8.766 16.924 1.00 93.81 172 GLU A C 1
ATOM 1348 O O . GLU A 1 172 ? 6.933 -8.623 17.606 1.00 93.81 172 GLU A O 1
ATOM 1353 N N . MET A 1 173 ? 7.940 -8.522 15.608 1.00 94.69 173 MET A N 1
ATOM 1354 C CA . MET A 1 173 ? 6.722 -8.163 14.873 1.00 94.69 173 MET A CA 1
ATOM 1355 C C . MET A 1 173 ? 5.675 -9.287 14.912 1.00 94.69 173 MET A C 1
ATOM 1357 O O . MET A 1 173 ? 4.494 -9.007 15.098 1.00 94.69 173 MET A O 1
ATOM 1361 N N . GLY A 1 174 ? 6.094 -10.551 14.792 1.00 93.75 174 GLY A N 1
ATOM 1362 C CA . GLY A 1 174 ? 5.211 -11.709 14.931 1.00 93.75 174 GLY A CA 1
ATOM 1363 C C . GLY A 1 174 ? 4.612 -11.830 16.334 1.00 93.75 174 GLY A C 1
ATOM 1364 O O . GLY A 1 174 ? 3.405 -12.000 16.457 1.00 93.75 174 GLY A O 1
ATOM 1365 N N . GLN A 1 175 ? 5.432 -11.677 17.379 1.00 95.69 175 GLN A N 1
ATOM 1366 C CA . GLN A 1 175 ? 4.986 -11.663 18.777 1.00 95.69 175 GLN A CA 1
ATOM 1367 C C . GLN A 1 175 ? 4.026 -10.495 19.055 1.00 95.69 175 GLN A C 1
ATOM 1369 O O . GLN A 1 175 ? 2.982 -10.688 19.672 1.00 95.69 175 GLN A O 1
ATOM 1374 N N . LEU A 1 176 ? 4.339 -9.295 18.556 1.00 96.44 176 LEU A N 1
ATOM 1375 C CA . LEU A 1 176 ? 3.496 -8.109 18.703 1.00 96.44 176 LEU A CA 1
ATOM 1376 C C . LEU A 1 176 ? 2.128 -8.312 18.033 1.00 96.44 176 LEU A C 1
ATOM 1378 O O . LEU A 1 176 ? 1.114 -7.970 18.623 1.00 96.44 176 LEU A O 1
ATOM 1382 N N . LEU A 1 177 ? 2.079 -8.932 16.849 1.00 97.44 177 LEU A N 1
ATOM 1383 C CA . LEU A 1 177 ? 0.837 -9.243 16.128 1.00 97.44 177 LEU A CA 1
ATOM 1384 C C . LEU A 1 177 ? -0.044 -10.336 16.769 1.00 97.44 177 LEU A C 1
ATOM 1386 O O . LEU A 1 177 ? -1.169 -10.536 16.311 1.00 97.44 177 LEU A O 1
ATOM 1390 N N . GLU A 1 178 ? 0.421 -11.063 17.789 1.00 96.50 178 GLU A N 1
ATOM 1391 C CA . GLU A 1 178 ? -0.463 -11.947 18.567 1.00 96.50 178 GLU A CA 1
ATOM 1392 C C . GLU A 1 178 ? -1.362 -11.157 19.535 1.00 96.50 178 GLU A C 1
ATOM 1394 O O . GLU A 1 178 ? -2.411 -11.664 19.941 1.00 96.50 178 GLU A O 1
ATOM 1399 N N . HIS A 1 179 ? -1.002 -9.912 19.865 1.00 97.88 179 HIS A N 1
ATOM 1400 C CA . HIS A 1 179 ? -1.806 -9.035 20.715 1.00 97.88 179 HIS A CA 1
ATOM 1401 C C . HIS A 1 179 ? -3.014 -8.453 19.986 1.00 97.88 179 HIS A C 1
ATOM 1403 O O . HIS A 1 179 ? -2.995 -8.200 18.781 1.00 97.88 179 HIS A O 1
ATOM 1409 N N . GLU A 1 180 ? -4.068 -8.200 20.754 1.00 97.56 180 GLU A N 1
ATOM 1410 C CA . GLU A 1 180 ? -5.227 -7.447 20.294 1.00 97.56 180 GLU A CA 1
ATOM 1411 C C . GLU A 1 180 ? -4.830 -5.983 20.050 1.00 97.56 180 GLU A C 1
ATOM 1413 O O . GLU A 1 180 ? -4.192 -5.350 20.897 1.00 97.56 180 GLU A O 1
ATOM 1418 N N . PHE A 1 181 ? -5.263 -5.432 18.918 1.00 98.75 181 PHE A N 1
ATOM 1419 C CA . PHE A 1 181 ? -5.188 -4.011 18.579 1.00 98.75 181 PHE A CA 1
ATOM 1420 C C . PHE A 1 181 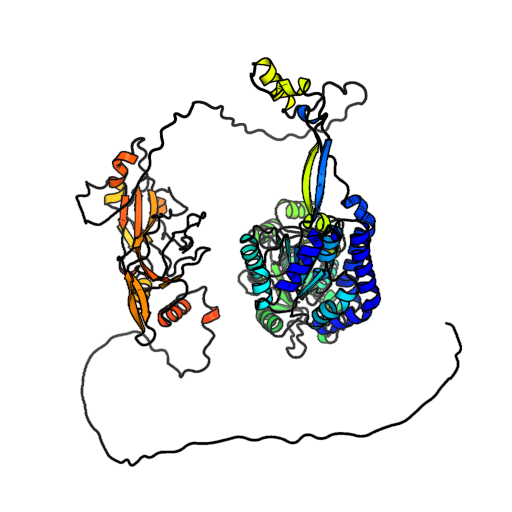? -6.544 -3.564 18.043 1.00 98.75 181 PHE A C 1
ATOM 1422 O O . PHE A 1 181 ? -7.247 -4.341 17.399 1.00 98.75 181 PHE A O 1
ATOM 1429 N N . ASP A 1 182 ? -6.896 -2.305 18.272 1.00 98.81 182 ASP A N 1
ATOM 1430 C CA . ASP A 1 182 ? -8.165 -1.738 17.813 1.00 98.81 182 ASP A CA 1
ATOM 1431 C C . ASP A 1 182 ? -8.060 -1.243 16.350 1.00 98.81 182 ASP A C 1
ATOM 1433 O O . ASP A 1 182 ? -9.067 -1.105 15.658 1.00 98.81 182 ASP A O 1
ATOM 1437 N N . TYR A 1 183 ? -6.832 -1.040 15.845 1.00 98.94 183 TYR A N 1
ATOM 1438 C CA . TYR A 1 183 ? -6.521 -0.847 14.420 1.00 98.94 183 TYR A CA 1
ATOM 1439 C C . TYR A 1 183 ? -5.061 -1.229 14.109 1.00 98.94 183 TYR A C 1
ATOM 1441 O O . TYR A 1 183 ? -4.173 -0.950 14.919 1.00 98.94 183 TYR A O 1
ATOM 1449 N N . ILE A 1 184 ? -4.770 -1.784 12.923 1.00 98.94 184 ILE A N 1
ATOM 1450 C CA . ILE A 1 184 ? -3.384 -1.990 12.448 1.00 98.94 184 ILE A CA 1
ATOM 1451 C C . ILE A 1 184 ? -3.147 -1.287 11.104 1.00 98.94 184 ILE A C 1
ATOM 1453 O O . ILE A 1 184 ? -3.814 -1.556 10.107 1.00 98.94 184 ILE A O 1
ATOM 1457 N N . PHE A 1 185 ? -2.144 -0.415 11.055 1.00 98.94 185 PHE A N 1
ATOM 1458 C CA . PHE A 1 185 ? -1.648 0.224 9.838 1.00 98.94 185 PHE A CA 1
ATOM 1459 C C . PHE A 1 185 ? -0.298 -0.387 9.453 1.00 98.94 185 PHE A C 1
ATOM 1461 O O . PHE A 1 185 ? 0.636 -0.394 10.256 1.00 98.94 185 PHE A O 1
ATOM 1468 N N . PHE A 1 186 ? -0.175 -0.889 8.226 1.00 98.88 186 PHE A N 1
ATOM 1469 C CA . PHE A 1 186 ? 1.053 -1.499 7.717 1.00 98.88 186 PHE A CA 1
ATOM 1470 C C . PHE A 1 186 ? 1.405 -0.951 6.336 1.00 98.88 186 PHE A C 1
ATOM 1472 O O . PHE A 1 186 ? 0.582 -1.011 5.423 1.00 98.88 186 PHE A O 1
ATOM 1479 N N . THR A 1 187 ? 2.655 -0.520 6.151 1.00 98.81 187 THR A N 1
ATOM 1480 C CA . THR A 1 187 ? 3.211 -0.253 4.817 1.00 98.81 187 THR A CA 1
ATOM 1481 C C . THR A 1 187 ? 4.355 -1.223 4.512 1.00 98.81 187 THR A C 1
ATOM 1483 O O . THR A 1 187 ? 5.282 -1.374 5.307 1.00 98.81 187 THR A O 1
ATOM 1486 N N . GLY A 1 188 ? 4.323 -1.894 3.355 1.00 97.56 188 GLY A N 1
ATOM 1487 C CA . GLY A 1 188 ? 5.395 -2.809 2.953 1.00 97.56 188 GLY A CA 1
ATOM 1488 C C . GLY A 1 188 ? 5.031 -3.790 1.836 1.00 97.56 188 GLY A C 1
ATOM 1489 O O . GLY A 1 188 ? 4.332 -3.462 0.886 1.00 97.56 188 GLY A O 1
ATOM 1490 N N . THR A 1 189 ? 5.548 -5.021 1.903 1.00 96.50 189 THR A N 1
ATOM 1491 C CA . THR A 1 189 ? 5.364 -5.996 0.806 1.00 96.50 189 THR A CA 1
ATOM 1492 C C . THR A 1 189 ? 4.018 -6.735 0.887 1.00 96.50 189 THR A C 1
ATOM 1494 O O . THR A 1 189 ? 3.607 -7.117 1.990 1.00 96.50 189 THR A O 1
ATOM 1497 N N . PRO A 1 190 ? 3.378 -7.092 -0.249 1.00 95.44 190 PRO A N 1
ATOM 1498 C CA . PRO A 1 190 ? 2.149 -7.898 -0.256 1.00 95.44 190 PRO A CA 1
ATOM 1499 C C . PRO A 1 190 ? 2.267 -9.272 0.422 1.00 95.44 190 PRO A C 1
ATOM 1501 O O . PRO A 1 190 ? 1.264 -9.862 0.825 1.00 95.44 190 PRO A O 1
ATOM 1504 N N . ARG A 1 191 ? 3.487 -9.811 0.563 1.00 95.69 191 ARG A N 1
ATOM 1505 C CA . ARG A 1 191 ? 3.742 -11.041 1.327 1.00 95.69 191 ARG A CA 1
ATOM 1506 C C . ARG A 1 191 ? 3.537 -10.821 2.826 1.00 95.69 191 ARG A C 1
ATOM 1508 O O . ARG A 1 191 ? 2.921 -11.663 3.468 1.00 95.69 191 ARG A O 1
ATOM 1515 N N . VAL A 1 192 ? 4.050 -9.716 3.368 1.00 95.88 192 VAL A N 1
ATOM 1516 C CA . VAL A 1 192 ? 3.946 -9.397 4.802 1.00 95.88 192 VAL A CA 1
ATOM 1517 C C . VAL A 1 192 ? 2.573 -8.815 5.136 1.00 95.88 192 VAL A C 1
ATOM 1519 O O . VAL A 1 192 ? 2.007 -9.204 6.150 1.00 95.88 192 VAL A O 1
ATOM 1522 N N . GLY A 1 193 ? 1.959 -8.025 4.247 1.00 97.94 193 GLY A N 1
ATOM 1523 C CA . GLY A 1 193 ? 0.581 -7.545 4.432 1.00 97.94 193 GLY A CA 1
ATOM 1524 C C . GLY A 1 193 ? -0.434 -8.680 4.647 1.00 97.94 193 GLY A C 1
ATOM 1525 O O . GLY A 1 193 ? -1.326 -8.565 5.480 1.00 97.94 193 GLY A O 1
ATOM 1526 N N . LYS A 1 194 ? -0.243 -9.835 3.991 1.00 97.62 194 LYS A N 1
ATOM 1527 C CA . LYS A 1 194 ? -1.043 -11.051 4.240 1.00 97.62 194 LYS A CA 1
ATOM 1528 C C . LYS A 1 194 ? -0.818 -11.671 5.621 1.00 97.62 194 LYS A C 1
ATOM 1530 O O . LYS A 1 194 ? -1.746 -12.265 6.156 1.00 97.62 194 LYS A O 1
ATOM 1535 N N . ILE A 1 195 ? 0.389 -11.564 6.180 1.00 97.12 195 ILE A N 1
ATOM 1536 C CA . ILE A 1 195 ? 0.701 -12.039 7.539 1.00 97.12 195 ILE A CA 1
ATOM 1537 C C . ILE A 1 195 ? 0.019 -11.122 8.559 1.00 97.12 195 ILE A C 1
ATOM 1539 O O . ILE A 1 195 ? -0.686 -11.619 9.431 1.00 97.12 195 ILE A O 1
ATOM 1543 N N . VAL A 1 196 ? 0.144 -9.801 8.381 1.00 98.44 196 VAL A N 1
ATOM 1544 C CA . VAL A 1 196 ? -0.535 -8.785 9.203 1.00 98.44 196 VAL A CA 1
ATOM 1545 C C . VAL A 1 196 ? -2.049 -8.999 9.192 1.00 98.44 196 VAL A C 1
ATOM 1547 O O . VAL A 1 196 ? -2.651 -9.146 10.250 1.00 98.44 196 VAL A O 1
ATOM 1550 N N . MET A 1 197 ? -2.663 -9.114 8.010 1.00 98.44 197 MET A N 1
ATOM 1551 C CA . MET A 1 197 ? -4.108 -9.336 7.879 1.00 98.44 197 MET A CA 1
ATOM 1552 C C . MET A 1 197 ? -4.565 -10.667 8.501 1.00 98.44 197 MET A C 1
ATOM 1554 O O . MET A 1 197 ? -5.625 -10.726 9.116 1.00 98.44 197 MET A O 1
ATOM 1558 N N . ALA A 1 198 ? -3.769 -11.736 8.379 1.00 97.62 198 ALA A N 1
ATOM 1559 C CA . ALA A 1 198 ? -4.085 -13.032 8.981 1.00 97.62 198 ALA A CA 1
ATOM 1560 C C . ALA A 1 198 ? -3.955 -13.038 10.515 1.00 97.62 198 ALA A C 1
ATOM 1562 O O . ALA A 1 198 ? -4.638 -13.821 11.175 1.00 97.62 198 ALA A O 1
ATOM 1563 N N . ALA A 1 199 ? -3.095 -12.189 11.082 1.00 96.81 199 ALA A N 1
ATOM 1564 C CA . ALA A 1 199 ? -3.015 -11.981 12.522 1.00 96.81 199 ALA A CA 1
ATOM 1565 C C . ALA A 1 199 ? -4.180 -11.112 13.024 1.00 96.81 199 ALA A C 1
ATOM 1567 O O . ALA A 1 199 ? -4.906 -11.538 13.916 1.00 96.81 199 ALA A O 1
ATOM 1568 N N . ALA A 1 200 ? -4.432 -9.974 12.369 1.00 98.25 200 ALA A N 1
ATOM 1569 C CA . ALA A 1 200 ? -5.551 -9.073 12.652 1.00 98.25 200 ALA A CA 1
ATOM 1570 C C . ALA A 1 200 ? -6.915 -9.793 12.652 1.00 98.25 200 ALA A C 1
ATOM 1572 O O . ALA A 1 200 ? -7.746 -9.573 13.531 1.00 98.25 200 ALA A O 1
ATOM 1573 N N . ALA A 1 201 ? -7.117 -10.733 11.721 1.00 98.19 201 ALA A N 1
ATOM 1574 C CA . ALA A 1 201 ? -8.335 -11.539 11.629 1.00 98.19 201 ALA A CA 1
ATOM 1575 C C . ALA A 1 201 ? -8.636 -12.397 12.877 1.00 98.19 201 ALA A C 1
ATOM 1577 O O . ALA A 1 201 ? -9.789 -12.774 13.069 1.00 98.19 201 ALA A O 1
ATOM 1578 N N . LYS A 1 202 ? -7.648 -12.697 13.736 1.00 96.88 202 LYS A N 1
ATOM 1579 C CA . LYS A 1 202 ? -7.869 -13.420 15.007 1.00 96.88 202 LYS A CA 1
ATOM 1580 C C . LYS A 1 202 ? -8.692 -12.607 16.008 1.00 96.88 202 LYS A C 1
ATOM 1582 O O . LYS A 1 202 ? -9.421 -13.194 16.798 1.00 96.88 202 LYS A O 1
ATOM 1587 N N . HIS A 1 203 ? -8.558 -11.284 15.940 1.00 97.69 203 HIS A N 1
ATOM 1588 C CA . HIS A 1 203 ? -9.142 -10.306 16.863 1.00 97.69 203 HIS A CA 1
ATOM 1589 C C . HIS A 1 203 ? -10.194 -9.417 16.178 1.00 97.69 203 HIS A C 1
ATOM 1591 O O . HIS A 1 203 ? -10.662 -8.446 16.757 1.00 97.69 203 HIS A O 1
ATOM 1597 N N . LEU A 1 204 ? -10.550 -9.730 14.923 1.00 98.19 204 LEU A N 1
ATOM 1598 C CA . LEU A 1 204 ? -11.392 -8.906 14.040 1.00 98.19 204 LEU A CA 1
ATOM 1599 C C . LEU A 1 204 ? -10.885 -7.458 13.858 1.00 98.19 204 LEU A C 1
ATOM 1601 O O . LEU A 1 204 ? -11.652 -6.564 13.498 1.00 98.19 204 LEU A O 1
ATOM 1605 N N . THR A 1 205 ? -9.584 -7.232 14.054 1.00 98.81 205 THR A N 1
ATOM 1606 C CA . THR A 1 205 ? -8.961 -5.911 13.962 1.00 98.81 205 THR A CA 1
ATOM 1607 C C . THR A 1 205 ? -9.029 -5.369 12.526 1.00 98.81 205 THR A C 1
ATOM 1609 O O . THR A 1 205 ? -8.552 -6.038 11.601 1.00 98.81 205 THR A O 1
ATOM 1612 N N . PRO A 1 206 ? -9.566 -4.155 12.297 1.00 98.75 206 PRO A N 1
ATOM 1613 C CA . PRO A 1 206 ? -9.508 -3.502 10.993 1.00 98.75 206 PRO A CA 1
ATOM 1614 C C . PRO A 1 206 ? -8.064 -3.146 10.608 1.00 98.75 206 PRO A C 1
ATOM 1616 O O . PRO A 1 206 ? -7.233 -2.816 11.459 1.00 98.75 206 PRO A O 1
ATOM 1619 N N . VAL A 1 207 ? -7.766 -3.202 9.305 1.00 98.88 207 VAL A N 1
ATOM 1620 C CA . VAL A 1 207 ? -6.419 -2.947 8.775 1.00 98.88 207 VAL A CA 1
ATOM 1621 C C . VAL A 1 207 ? -6.410 -1.934 7.632 1.00 98.88 207 VAL A C 1
ATOM 1623 O O . VAL A 1 207 ? -7.288 -1.950 6.771 1.00 98.88 207 VAL A O 1
ATOM 1626 N N . THR A 1 208 ? -5.356 -1.119 7.580 1.00 98.94 208 THR A N 1
ATOM 1627 C CA . THR A 1 208 ? -4.915 -0.434 6.354 1.00 98.94 208 THR A CA 1
ATOM 1628 C C . THR A 1 208 ? -3.592 -1.051 5.914 1.00 98.94 208 THR A C 1
ATOM 1630 O O . THR A 1 208 ? -2.662 -1.180 6.714 1.00 98.94 208 THR A O 1
ATOM 1633 N N . LEU A 1 209 ? -3.520 -1.462 4.648 1.00 98.88 209 LEU A N 1
ATOM 1634 C CA . LEU A 1 209 ? -2.363 -2.111 4.040 1.00 98.88 209 LEU A CA 1
ATOM 1635 C C . LEU A 1 209 ? -1.912 -1.283 2.834 1.00 98.88 209 LEU A C 1
ATOM 1637 O O . LEU A 1 209 ? -2.539 -1.349 1.781 1.00 98.88 209 LEU A O 1
ATOM 1641 N N . GLU A 1 210 ? -0.813 -0.552 2.975 1.00 98.69 210 GLU A N 1
ATOM 1642 C CA . GLU A 1 210 ? -0.171 0.198 1.890 1.00 98.69 210 GLU A CA 1
ATOM 1643 C C . GLU A 1 210 ? 0.936 -0.666 1.275 1.00 98.69 210 GLU A C 1
ATOM 1645 O O . GLU A 1 210 ? 1.960 -0.929 1.914 1.00 98.69 210 GLU A O 1
ATOM 1650 N N . LEU A 1 211 ? 0.728 -1.184 0.062 1.00 98.38 211 LEU A N 1
ATOM 1651 C CA . LEU A 1 211 ? 1.583 -2.225 -0.513 1.00 98.38 211 LEU A CA 1
ATOM 1652 C C . LEU A 1 211 ? 2.196 -1.815 -1.859 1.00 98.38 211 LEU A C 1
ATOM 1654 O O . LEU A 1 211 ? 1.720 -0.923 -2.555 1.00 98.38 211 LEU A O 1
ATOM 1658 N N . GLY A 1 212 ? 3.286 -2.487 -2.222 1.00 94.50 212 GLY A N 1
ATOM 1659 C CA . GLY A 1 212 ? 3.974 -2.281 -3.497 1.00 94.50 212 GLY A CA 1
ATOM 1660 C C . GLY A 1 212 ? 3.290 -2.919 -4.714 1.00 94.50 212 GLY A C 1
ATOM 1661 O O . GLY A 1 212 ? 2.270 -3.608 -4.616 1.00 94.50 212 GLY A O 1
ATOM 1662 N N . GLY A 1 213 ? 3.895 -2.716 -5.882 1.00 94.62 213 GLY A N 1
ATOM 1663 C CA . GLY A 1 213 ? 3.448 -3.271 -7.158 1.00 94.62 213 GLY A CA 1
ATOM 1664 C C . GLY A 1 213 ? 4.246 -2.726 -8.344 1.00 94.62 213 GLY A C 1
ATOM 1665 O O . GLY A 1 213 ? 5.003 -1.768 -8.219 1.00 94.62 213 GLY A O 1
ATOM 1666 N N . LYS A 1 214 ? 4.074 -3.319 -9.531 1.00 98.12 214 LYS A N 1
ATOM 1667 C CA . LYS A 1 214 ? 4.743 -2.838 -10.750 1.00 98.12 214 LYS A CA 1
ATOM 1668 C C . LYS A 1 214 ? 3.940 -1.698 -11.377 1.00 98.12 214 LYS A C 1
ATOM 1670 O O . LYS A 1 214 ? 3.007 -1.958 -12.134 1.00 98.12 214 LYS A O 1
ATOM 1675 N N . ASN A 1 215 ? 4.290 -0.453 -11.065 1.00 98.38 215 ASN A N 1
ATOM 1676 C CA . ASN A 1 215 ? 3.597 0.729 -11.586 1.00 98.38 215 ASN A CA 1
ATOM 1677 C C . ASN A 1 215 ? 3.923 0.950 -13.079 1.00 98.38 215 ASN A C 1
ATOM 1679 O O . ASN A 1 215 ? 5.077 1.254 -13.396 1.00 98.38 215 ASN A O 1
ATOM 1683 N N . PRO A 1 216 ? 2.958 0.813 -14.006 1.00 98.50 216 PRO A N 1
ATOM 1684 C CA . PRO A 1 216 ? 3.170 1.124 -15.417 1.00 98.50 216 PRO A CA 1
ATOM 1685 C C . PRO A 1 216 ? 3.337 2.630 -15.646 1.00 98.50 216 PRO A C 1
ATOM 1687 O O . PRO A 1 216 ? 2.697 3.457 -14.991 1.00 98.50 216 PRO A O 1
ATOM 1690 N N . CYS A 1 217 ? 4.136 2.970 -16.652 1.00 98.62 217 CYS A N 1
ATOM 1691 C CA . CYS A 1 217 ? 4.227 4.303 -17.229 1.00 98.62 217 CYS A CA 1
ATOM 1692 C C . CYS A 1 217 ? 3.988 4.223 -18.741 1.00 98.62 217 CYS A C 1
ATOM 1694 O O . CYS A 1 217 ? 4.877 3.827 -19.491 1.00 98.62 217 CYS A O 1
ATOM 1696 N N . TYR A 1 218 ? 2.782 4.551 -19.203 1.00 98.75 218 TYR A N 1
ATOM 1697 C CA . TYR A 1 218 ? 2.496 4.629 -20.636 1.00 98.75 218 TYR A CA 1
ATOM 1698 C C . TYR A 1 218 ? 2.993 5.954 -21.212 1.00 98.75 218 TYR A C 1
ATOM 1700 O O . TYR A 1 218 ? 2.746 7.009 -20.630 1.00 98.75 218 TYR A O 1
ATOM 1708 N N . VAL A 1 219 ? 3.652 5.908 -22.368 1.00 98.62 219 VAL A N 1
ATOM 1709 C CA . VAL A 1 219 ? 4.118 7.090 -23.098 1.00 98.62 219 VAL A CA 1
ATOM 1710 C C . VAL A 1 219 ? 3.607 7.011 -24.532 1.00 98.62 219 VAL A C 1
ATOM 1712 O O . VAL A 1 219 ? 4.014 6.145 -25.307 1.00 98.62 219 VAL A O 1
ATOM 1715 N N . ASP A 1 220 ? 2.687 7.915 -24.852 1.00 97.62 220 ASP A N 1
ATOM 1716 C CA . ASP A 1 220 ? 2.075 8.089 -26.165 1.00 97.62 220 ASP A CA 1
ATOM 1717 C C . ASP A 1 220 ? 3.048 8.725 -27.168 1.00 97.62 220 ASP A C 1
ATOM 1719 O O . ASP A 1 220 ? 3.971 9.437 -26.782 1.00 97.62 220 ASP A O 1
ATOM 1723 N N . ASP A 1 221 ? 2.830 8.546 -28.472 1.00 96.50 221 ASP A N 1
ATOM 1724 C CA . ASP A 1 221 ? 3.715 9.153 -29.477 1.00 96.50 221 ASP A CA 1
ATOM 1725 C C . ASP A 1 221 ? 3.611 10.688 -29.525 1.00 96.50 221 ASP A C 1
ATOM 1727 O O . ASP A 1 221 ? 4.584 11.366 -29.879 1.00 96.50 221 ASP A O 1
ATOM 1731 N N . ASN A 1 222 ? 2.456 11.231 -29.126 1.00 92.69 222 ASN A N 1
ATOM 1732 C CA . ASN A 1 222 ? 2.124 12.655 -29.122 1.00 92.69 222 ASN A CA 1
ATOM 1733 C C . ASN A 1 222 ? 2.503 13.362 -27.802 1.00 92.69 222 ASN A C 1
ATOM 1735 O O . ASN A 1 222 ? 1.685 14.049 -27.184 1.00 92.69 222 ASN A O 1
ATOM 1739 N N . CYS A 1 223 ? 3.744 13.201 -27.348 1.00 94.50 223 CYS A N 1
ATOM 1740 C CA . CYS A 1 223 ? 4.324 14.023 -26.282 1.00 94.50 223 CYS A CA 1
ATOM 1741 C C . CYS A 1 223 ? 5.816 14.295 -26.522 1.00 94.50 223 CYS A C 1
ATOM 1743 O O . CYS A 1 223 ? 6.476 13.574 -27.272 1.00 94.50 223 CYS A O 1
ATOM 1745 N N . ASP A 1 224 ? 6.349 15.338 -25.875 1.00 97.00 224 ASP A N 1
ATOM 1746 C CA . ASP A 1 224 ? 7.776 15.670 -25.927 1.00 97.00 224 ASP A CA 1
ATOM 1747 C C . ASP A 1 224 ? 8.617 14.626 -25.157 1.00 97.00 224 ASP A C 1
ATOM 1749 O O . ASP A 1 224 ? 8.491 14.535 -23.928 1.00 97.00 224 ASP A O 1
ATOM 1753 N N . PRO A 1 225 ? 9.507 13.869 -25.832 1.00 97.88 225 PRO A N 1
ATOM 1754 C CA . PRO A 1 225 ? 10.333 12.855 -25.187 1.00 97.88 225 PRO A CA 1
ATOM 1755 C C . PRO A 1 225 ? 11.250 13.422 -24.100 1.00 97.88 225 PRO A C 1
ATOM 1757 O O . PRO A 1 225 ? 11.513 12.722 -23.125 1.00 97.88 225 PRO A O 1
ATOM 1760 N N . GLN A 1 226 ? 11.717 14.675 -24.213 1.00 98.31 226 GLN A N 1
ATOM 1761 C CA . GLN A 1 226 ? 12.626 15.251 -23.216 1.00 98.31 226 GLN A CA 1
ATOM 1762 C C . GLN A 1 226 ? 11.902 15.598 -21.913 1.00 98.31 226 GLN A C 1
ATOM 1764 O O . GLN A 1 226 ? 12.413 15.316 -20.830 1.00 98.31 226 GLN A O 1
ATOM 1769 N N . THR A 1 227 ? 10.690 16.145 -21.991 1.00 98.00 227 THR A N 1
ATOM 1770 C CA . THR A 1 227 ? 9.822 16.384 -20.831 1.00 98.00 227 THR A CA 1
ATOM 1771 C C . THR A 1 227 ? 9.467 15.078 -20.123 1.00 98.00 227 THR A C 1
ATOM 1773 O O . THR A 1 227 ? 9.564 15.007 -18.895 1.00 98.00 227 THR A O 1
ATOM 1776 N N . VAL A 1 228 ? 9.118 14.026 -20.876 1.00 98.31 228 VAL A N 1
ATOM 1777 C CA . VAL A 1 228 ? 8.860 12.691 -20.310 1.00 98.31 228 VAL A CA 1
ATOM 1778 C C . VAL A 1 228 ? 10.119 12.131 -19.655 1.00 98.31 228 VAL A C 1
ATOM 1780 O O . VAL A 1 228 ? 10.063 11.708 -18.503 1.00 98.31 228 VAL A O 1
ATOM 1783 N N . ALA A 1 229 ? 11.265 12.178 -20.336 1.00 98.50 229 ALA A N 1
ATOM 1784 C CA . ALA A 1 229 ? 12.531 11.685 -19.810 1.00 98.50 229 ALA A CA 1
ATOM 1785 C C . ALA A 1 229 ? 12.954 12.391 -18.517 1.00 98.50 229 ALA A C 1
ATOM 1787 O O . ALA A 1 229 ? 13.309 11.720 -17.553 1.00 98.50 229 ALA A O 1
ATOM 1788 N N . ASN A 1 230 ? 12.862 13.724 -18.462 1.00 98.25 230 ASN A N 1
ATOM 1789 C CA . ASN A 1 230 ? 13.172 14.512 -17.264 1.00 98.25 230 ASN A CA 1
ATOM 1790 C C . ASN A 1 230 ? 12.360 14.034 -16.054 1.00 98.25 230 ASN A C 1
ATOM 1792 O O . ASN A 1 230 ? 12.904 13.836 -14.969 1.00 98.25 230 ASN A O 1
ATOM 1796 N N . ARG A 1 231 ? 11.057 13.838 -16.264 1.00 98.00 231 ARG A N 1
ATOM 1797 C CA . ARG A 1 231 ? 10.103 13.388 -15.253 1.00 98.00 231 ARG A CA 1
ATOM 1798 C C . ARG A 1 231 ? 10.373 11.939 -14.837 1.00 98.00 231 ARG A C 1
ATOM 1800 O O . ARG A 1 231 ? 10.682 11.679 -13.678 1.00 98.00 231 ARG A O 1
ATOM 1807 N N . VAL A 1 232 ? 10.346 11.003 -15.785 1.00 98.06 232 VAL A N 1
ATOM 1808 C CA . VAL A 1 232 ? 10.532 9.564 -15.534 1.00 98.06 232 VAL A CA 1
ATOM 1809 C C . VAL A 1 232 ? 11.902 9.258 -14.919 1.00 98.06 232 VAL A C 1
ATOM 1811 O O . VAL A 1 232 ? 11.963 8.487 -13.961 1.00 98.06 232 VAL A O 1
ATOM 1814 N N . ALA A 1 233 ? 12.986 9.884 -15.394 1.00 97.81 233 ALA A N 1
ATOM 1815 C CA . ALA A 1 233 ? 14.317 9.708 -14.814 1.00 97.81 233 ALA A CA 1
ATOM 1816 C C . ALA A 1 233 ? 14.384 10.231 -13.373 1.00 97.81 233 ALA A C 1
ATOM 1818 O O . ALA A 1 233 ? 14.897 9.521 -12.508 1.00 97.81 233 ALA A O 1
ATOM 1819 N N . PHE A 1 234 ? 13.814 11.411 -13.087 1.00 96.06 234 PHE A N 1
ATOM 1820 C CA . PHE A 1 234 ? 13.734 11.921 -11.717 1.00 96.06 234 PHE A CA 1
ATOM 1821 C C . PHE A 1 234 ? 12.958 10.950 -10.821 1.00 96.06 234 PHE A C 1
ATOM 1823 O O . PHE A 1 234 ? 13.493 10.513 -9.806 1.00 96.06 234 PHE A O 1
ATOM 1830 N N . PHE A 1 235 ? 11.754 10.515 -11.215 1.00 93.38 235 PHE A N 1
ATOM 1831 C CA . PHE A 1 235 ? 10.949 9.625 -10.368 1.00 93.38 235 PHE A CA 1
ATOM 1832 C C . PHE A 1 235 ? 11.588 8.252 -10.155 1.00 93.38 235 PHE A C 1
ATOM 1834 O O . PHE A 1 235 ? 11.410 7.659 -9.092 1.00 93.38 235 PHE A O 1
ATOM 1841 N N . ARG A 1 236 ? 12.304 7.729 -11.160 1.00 95.88 236 ARG A N 1
ATOM 1842 C CA . ARG A 1 236 ? 12.950 6.416 -11.071 1.00 95.88 236 ARG A CA 1
ATOM 1843 C C . ARG A 1 236 ? 14.249 6.439 -10.276 1.00 95.88 236 ARG A C 1
ATOM 1845 O O . ARG A 1 236 ? 14.558 5.454 -9.616 1.00 95.88 236 ARG A O 1
ATOM 1852 N N . CYS A 1 237 ? 15.008 7.527 -10.338 1.00 95.94 237 CYS A N 1
ATOM 1853 C CA . CYS A 1 237 ? 16.308 7.623 -9.673 1.00 95.94 237 CYS A CA 1
ATOM 1854 C C . CYS A 1 237 ? 16.207 8.241 -8.270 1.00 95.94 237 CYS A C 1
ATOM 1856 O O . CYS A 1 237 ? 17.105 8.054 -7.445 1.00 95.94 237 CYS A O 1
ATOM 1858 N N . PHE A 1 238 ? 15.102 8.924 -7.950 1.00 95.69 238 PHE A N 1
ATOM 1859 C CA . PHE A 1 238 ? 14.830 9.396 -6.596 1.00 95.69 238 PHE A CA 1
ATOM 1860 C C . PHE A 1 238 ? 14.832 8.226 -5.599 1.00 95.69 238 PHE A C 1
ATOM 1862 O O . PHE A 1 238 ? 14.244 7.177 -5.858 1.00 95.69 238 PHE A O 1
ATOM 1869 N N . ASN A 1 239 ? 15.525 8.387 -4.466 1.00 97.19 239 ASN A N 1
ATOM 1870 C CA . ASN A 1 239 ? 15.758 7.317 -3.480 1.00 97.19 239 ASN A CA 1
ATOM 1871 C C . ASN A 1 239 ? 16.384 6.028 -4.075 1.00 97.19 239 ASN A C 1
ATOM 1873 O O . ASN A 1 239 ? 16.149 4.928 -3.569 1.00 97.19 239 ASN A O 1
ATOM 1877 N N . ALA A 1 240 ? 17.127 6.149 -5.185 1.00 97.56 240 ALA A N 1
ATOM 1878 C CA . ALA A 1 240 ? 17.600 5.034 -6.011 1.00 97.56 240 ALA A CA 1
ATOM 1879 C C . ALA A 1 240 ? 16.472 4.071 -6.448 1.00 97.56 240 ALA A C 1
ATOM 1881 O O . ALA A 1 240 ? 16.668 2.862 -6.515 1.00 97.56 240 ALA A O 1
ATOM 1882 N N . GLY A 1 241 ? 15.263 4.584 -6.703 1.00 97.06 241 GLY A N 1
ATOM 1883 C CA . GLY A 1 241 ? 14.107 3.800 -7.158 1.00 97.06 241 GLY A CA 1
ATOM 1884 C C . GLY A 1 241 ? 13.450 2.927 -6.086 1.00 97.06 241 GLY A C 1
ATOM 1885 O O . GLY A 1 241 ? 12.556 2.138 -6.397 1.00 97.06 241 GLY A O 1
ATOM 1886 N N . GLN A 1 242 ? 13.859 3.062 -4.822 1.00 98.38 242 GLN A N 1
ATOM 1887 C CA . GLN A 1 242 ? 13.320 2.314 -3.681 1.00 98.38 242 GLN A CA 1
ATOM 1888 C C . GLN A 1 242 ? 11.998 2.941 -3.197 1.00 98.38 242 GLN A C 1
ATOM 1890 O O . GLN A 1 242 ? 11.881 3.433 -2.072 1.00 98.38 242 GLN A O 1
ATOM 1895 N N . THR A 1 243 ? 10.996 2.980 -4.077 1.00 97.62 243 THR A N 1
ATOM 1896 C CA . THR A 1 243 ? 9.763 3.756 -3.888 1.00 97.62 243 THR A CA 1
ATOM 1897 C C . THR A 1 243 ? 8.571 3.006 -4.471 1.00 97.62 243 THR A C 1
ATOM 1899 O O . THR A 1 243 ? 8.530 2.742 -5.668 1.00 97.62 243 THR A O 1
ATOM 1902 N N . CYS A 1 244 ? 7.565 2.713 -3.640 1.00 97.25 244 CYS A N 1
ATOM 1903 C CA . CYS A 1 244 ? 6.376 1.927 -4.007 1.00 97.25 244 CYS A CA 1
ATOM 1904 C C . CYS A 1 244 ? 5.508 2.557 -5.108 1.00 97.25 244 CYS A C 1
ATOM 1906 O O . CYS A 1 244 ? 4.714 1.858 -5.729 1.00 97.25 244 CYS A O 1
ATOM 1908 N N . VAL A 1 245 ? 5.667 3.859 -5.372 1.00 97.31 245 VAL A N 1
ATOM 1909 C CA . VAL A 1 245 ? 5.019 4.577 -6.483 1.00 97.31 245 VAL A CA 1
ATOM 1910 C C . VAL A 1 245 ? 5.976 4.957 -7.617 1.00 97.31 245 VAL A C 1
ATOM 1912 O O . VAL A 1 245 ? 5.546 5.641 -8.541 1.00 97.31 245 VAL A O 1
ATOM 1915 N N . ALA A 1 246 ? 7.259 4.576 -7.592 1.00 97.19 246 ALA A N 1
ATOM 1916 C CA . ALA A 1 246 ? 8.142 4.869 -8.725 1.00 97.19 246 ALA A CA 1
ATOM 1917 C C . ALA A 1 246 ? 7.611 4.179 -9.996 1.00 97.19 246 ALA A C 1
ATOM 1919 O O . ALA A 1 246 ? 7.106 3.055 -9.893 1.00 97.19 246 ALA A O 1
ATOM 1920 N N . PRO A 1 247 ? 7.733 4.800 -11.188 1.00 97.00 247 PRO A N 1
ATOM 1921 C CA . PRO A 1 247 ? 7.445 4.113 -12.442 1.00 97.00 247 PRO A CA 1
ATOM 1922 C C . PRO A 1 247 ? 8.355 2.887 -12.525 1.00 97.00 247 PRO A C 1
ATOM 1924 O O . PRO A 1 247 ? 9.574 3.008 -12.407 1.00 97.00 247 PRO A O 1
ATOM 1927 N N . ASP A 1 248 ? 7.765 1.703 -12.646 1.00 98.25 248 ASP A N 1
ATOM 1928 C CA . ASP A 1 248 ? 8.496 0.440 -12.565 1.00 98.25 248 ASP A CA 1
ATOM 1929 C C . ASP A 1 248 ? 8.839 -0.124 -13.943 1.00 98.25 248 ASP A C 1
ATOM 1931 O O . ASP A 1 248 ? 9.839 -0.813 -14.093 1.00 98.25 248 ASP A O 1
ATOM 1935 N N . TYR A 1 249 ? 8.047 0.216 -14.960 1.00 98.69 249 TYR A N 1
ATOM 1936 C CA . TYR A 1 249 ? 8.335 -0.068 -16.363 1.00 98.69 249 TYR A CA 1
ATOM 1937 C C . TYR A 1 249 ? 7.638 0.948 -17.273 1.00 98.69 249 TYR A C 1
ATOM 1939 O O . TYR A 1 249 ? 6.600 1.507 -16.910 1.00 98.69 249 TYR A O 1
ATOM 1947 N N . VAL A 1 250 ? 8.195 1.173 -18.463 1.00 98.81 250 VAL A N 1
ATOM 1948 C CA . VAL A 1 250 ? 7.597 2.027 -19.501 1.00 98.81 250 VAL A CA 1
ATOM 1949 C C . VAL A 1 250 ? 6.910 1.171 -20.566 1.00 98.81 250 VAL A C 1
ATOM 1951 O O . VAL A 1 250 ? 7.455 0.155 -20.991 1.00 98.81 250 VAL A O 1
ATOM 1954 N N . LEU A 1 251 ? 5.731 1.602 -21.017 1.00 98.75 251 LEU A N 1
ATOM 1955 C CA . LEU A 1 251 ? 5.016 1.077 -22.182 1.00 98.75 251 LEU A CA 1
ATOM 1956 C C . LEU A 1 251 ? 4.946 2.165 -23.256 1.00 98.75 251 LEU A C 1
ATOM 1958 O O . LEU A 1 251 ? 4.330 3.203 -23.028 1.00 98.75 251 LEU A O 1
ATOM 1962 N N . CYS A 1 252 ? 5.543 1.942 -24.423 1.00 98.56 252 CYS A N 1
ATOM 1963 C CA . CYS A 1 252 ? 5.495 2.897 -25.535 1.00 98.56 252 CYS A CA 1
ATOM 1964 C C . CYS A 1 252 ? 5.665 2.207 -26.897 1.00 98.56 252 CYS A C 1
ATOM 1966 O O . CYS A 1 252 ? 5.993 1.021 -26.965 1.00 98.56 252 CYS A O 1
ATOM 1968 N N . SER A 1 253 ? 5.447 2.929 -27.994 1.00 98.25 253 SER A N 1
ATOM 1969 C CA . SER A 1 253 ? 5.764 2.436 -29.339 1.00 98.25 253 SER A CA 1
ATOM 1970 C C . SER A 1 253 ? 7.283 2.280 -29.549 1.00 98.25 253 SER A C 1
ATOM 1972 O O . SER A 1 253 ? 8.074 2.915 -28.840 1.00 98.25 253 SER A O 1
ATOM 1974 N N . PRO A 1 254 ? 7.734 1.454 -30.512 1.00 97.94 254 PRO A N 1
ATOM 1975 C CA . PRO A 1 254 ? 9.137 1.429 -30.941 1.00 97.94 254 PRO A CA 1
ATOM 1976 C C . PRO A 1 254 ? 9.666 2.817 -31.347 1.00 97.94 254 PRO A C 1
ATOM 1978 O O . PRO A 1 254 ? 10.803 3.174 -31.032 1.00 97.94 254 PRO A O 1
ATOM 1981 N N . GLU A 1 255 ? 8.823 3.622 -31.993 1.00 97.88 255 GLU A N 1
ATOM 1982 C CA . GLU A 1 255 ? 9.108 4.979 -32.459 1.00 97.88 255 GLU A CA 1
ATOM 1983 C C . GLU A 1 255 ? 9.300 5.958 -31.291 1.00 97.88 255 GLU A C 1
ATOM 1985 O O . GLU A 1 255 ? 10.225 6.776 -31.306 1.00 97.88 255 GLU A O 1
ATOM 1990 N N . MET A 1 256 ? 8.480 5.862 -30.240 1.00 98.19 256 MET A N 1
ATOM 1991 C CA . MET A 1 256 ? 8.700 6.610 -29.003 1.00 98.19 256 MET A CA 1
ATOM 1992 C C . MET A 1 256 ? 9.934 6.095 -28.255 1.00 98.19 256 MET A C 1
ATOM 1994 O O . MET A 1 256 ? 10.734 6.910 -27.808 1.00 98.19 256 MET A O 1
ATOM 1998 N N . GLN A 1 257 ? 10.172 4.781 -28.163 1.00 98.50 257 GLN A N 1
ATOM 1999 C CA . GLN A 1 257 ? 11.383 4.244 -27.521 1.00 98.50 257 GLN A CA 1
ATOM 2000 C C . GLN A 1 257 ? 12.668 4.807 -28.147 1.00 98.50 257 GLN A C 1
ATOM 2002 O O . GLN A 1 257 ? 13.565 5.237 -27.418 1.00 98.50 257 GLN A O 1
ATOM 2007 N N . ALA A 1 258 ? 12.741 4.857 -29.481 1.00 98.25 258 ALA A N 1
ATOM 2008 C CA . ALA A 1 258 ? 13.889 5.400 -30.206 1.00 98.25 258 ALA A CA 1
ATOM 2009 C C . ALA A 1 258 ? 14.166 6.882 -29.877 1.00 98.25 258 ALA A C 1
ATOM 2011 O O . ALA A 1 258 ? 15.323 7.300 -29.853 1.00 98.25 258 ALA A O 1
ATOM 2012 N N . ARG A 1 259 ? 13.121 7.666 -29.576 1.00 98.50 259 ARG A N 1
ATOM 2013 C CA . ARG A 1 259 ? 13.228 9.073 -29.152 1.00 98.50 259 ARG A CA 1
ATOM 2014 C C . ARG A 1 259 ? 13.485 9.232 -27.648 1.00 98.50 259 ARG A C 1
ATOM 2016 O O . ARG A 1 259 ? 14.200 10.142 -27.236 1.00 98.50 259 ARG A O 1
ATOM 2023 N N . LEU A 1 260 ? 12.905 8.357 -26.827 1.00 98.75 260 LEU A N 1
ATOM 2024 C CA . LEU A 1 260 ? 12.919 8.445 -25.368 1.00 98.75 260 LEU A CA 1
ATOM 2025 C C . LEU A 1 260 ? 14.251 7.992 -24.759 1.00 98.75 260 LEU A C 1
ATOM 2027 O O . LEU A 1 260 ? 14.690 8.589 -23.782 1.00 98.75 260 LEU A O 1
ATOM 2031 N N . VAL A 1 261 ? 14.924 6.981 -25.324 1.00 98.75 261 VAL A N 1
ATOM 2032 C CA . VAL A 1 261 ? 16.208 6.490 -24.783 1.00 98.75 261 VAL A CA 1
ATOM 2033 C C . VAL A 1 261 ? 17.301 7.580 -24.799 1.00 98.75 261 VAL A C 1
ATOM 2035 O O . VAL A 1 261 ? 17.857 7.848 -23.733 1.00 98.75 261 VAL A O 1
ATOM 2038 N N . PRO A 1 262 ? 17.578 8.300 -25.908 1.00 98.69 262 PRO A N 1
ATOM 2039 C CA . PRO A 1 262 ? 18.535 9.415 -25.890 1.00 98.69 262 PRO A CA 1
ATOM 2040 C C . PRO A 1 262 ? 18.146 10.540 -24.918 1.00 98.69 262 PRO A C 1
ATOM 2042 O O . PRO A 1 262 ? 19.004 11.111 -24.245 1.00 98.69 262 PRO A O 1
ATOM 2045 N N . ALA A 1 263 ? 16.847 10.831 -24.799 1.00 98.81 263 ALA A N 1
ATOM 2046 C CA . ALA A 1 263 ? 16.333 11.840 -23.878 1.00 98.81 263 ALA A CA 1
ATOM 2047 C C . ALA A 1 263 ? 16.517 11.441 -22.398 1.00 98.81 263 ALA A C 1
ATOM 2049 O O . ALA A 1 263 ? 16.851 12.290 -21.566 1.00 98.81 263 ALA A O 1
ATOM 2050 N N . LEU A 1 264 ? 16.351 10.150 -22.071 1.00 98.81 264 LEU A N 1
ATOM 2051 C CA . LEU A 1 264 ? 16.633 9.578 -20.749 1.00 98.81 264 LEU A CA 1
ATOM 2052 C C . LEU A 1 264 ? 18.124 9.657 -20.415 1.00 98.81 264 LEU A C 1
ATOM 2054 O O . LEU A 1 264 ? 18.457 10.075 -19.310 1.00 98.81 264 LEU A O 1
ATOM 2058 N N . GLN A 1 265 ? 19.014 9.341 -21.364 1.00 98.62 265 GLN A N 1
ATOM 2059 C CA . GLN A 1 265 ? 20.460 9.504 -21.173 1.00 98.62 265 GLN A CA 1
ATOM 2060 C C . GLN A 1 265 ? 20.810 10.965 -20.858 1.00 98.62 265 GLN A C 1
ATOM 2062 O O . GLN A 1 265 ? 21.513 11.226 -19.886 1.00 98.62 265 GLN A O 1
ATOM 2067 N N . ASN A 1 266 ? 20.268 11.920 -21.625 1.00 98.62 266 ASN A N 1
ATOM 2068 C CA . ASN A 1 266 ? 20.464 13.351 -21.380 1.00 98.62 266 ASN A CA 1
ATOM 2069 C C . ASN A 1 266 ? 19.980 13.761 -19.976 1.00 98.62 266 ASN A C 1
ATOM 2071 O O . ASN A 1 266 ? 20.721 14.399 -19.229 1.00 98.62 266 ASN A O 1
ATOM 2075 N N . ALA A 1 267 ? 18.769 13.344 -19.588 1.00 98.69 267 ALA A N 1
ATOM 2076 C CA . ALA A 1 267 ? 18.208 13.651 -18.276 1.00 98.69 267 ALA A CA 1
ATOM 2077 C C . ALA A 1 267 ? 19.060 13.076 -17.129 1.00 98.69 267 ALA A C 1
ATOM 2079 O O . ALA A 1 267 ? 19.356 13.797 -16.178 1.00 98.69 267 ALA A O 1
ATOM 2080 N N . ILE A 1 268 ? 19.492 11.814 -17.237 1.00 98.50 268 ILE A N 1
ATOM 2081 C CA . ILE A 1 268 ? 20.332 11.130 -16.241 1.00 98.50 268 ILE A CA 1
ATOM 2082 C C . ILE A 1 268 ? 21.691 11.828 -16.106 1.00 98.50 268 ILE A C 1
ATOM 2084 O O . ILE A 1 268 ? 22.053 12.216 -14.995 1.00 98.50 268 ILE A O 1
ATOM 2088 N N . THR A 1 269 ? 22.400 12.070 -17.215 1.00 98.31 269 THR A N 1
ATOM 2089 C CA . THR A 1 269 ? 23.690 12.782 -17.209 1.00 98.31 269 THR A CA 1
ATOM 2090 C C . THR A 1 269 ? 23.548 14.196 -16.639 1.00 98.31 269 THR A C 1
ATOM 2092 O O . THR A 1 269 ? 24.377 14.631 -15.846 1.00 98.31 269 THR A O 1
ATOM 2095 N N . ARG A 1 270 ? 22.465 14.918 -16.953 1.00 98.31 270 ARG A N 1
ATOM 2096 C CA . ARG A 1 270 ? 22.219 16.259 -16.397 1.00 98.31 270 ARG A CA 1
ATOM 2097 C C . ARG A 1 270 ? 21.935 16.245 -14.890 1.00 98.31 270 ARG A C 1
ATOM 2099 O O . ARG A 1 270 ? 22.255 17.216 -14.212 1.00 98.31 270 ARG A O 1
ATOM 2106 N N . PHE A 1 271 ? 21.298 15.198 -14.365 1.00 97.69 271 PHE A N 1
ATOM 2107 C CA . PHE A 1 271 ? 20.957 15.101 -12.940 1.00 97.69 271 PHE A CA 1
ATOM 2108 C C . PHE A 1 271 ? 22.108 14.578 -12.074 1.00 97.69 271 PHE A C 1
ATOM 2110 O O . PHE A 1 271 ? 22.239 15.009 -10.927 1.00 97.69 271 PHE A O 1
ATOM 2117 N N . TYR A 1 272 ? 22.925 13.665 -12.607 1.00 97.81 272 TYR A N 1
ATOM 2118 C CA . TYR A 1 272 ? 23.912 12.916 -11.824 1.00 97.81 272 TYR A CA 1
ATOM 2119 C C . TYR A 1 272 ? 25.359 13.035 -12.328 1.00 97.81 272 TYR A C 1
ATOM 2121 O O . TYR A 1 272 ? 26.263 12.592 -11.629 1.00 97.81 272 TYR A O 1
ATOM 2129 N N . GLY A 1 273 ? 25.596 13.687 -13.469 1.00 97.38 273 GLY A N 1
ATOM 2130 C CA . GLY A 1 273 ? 26.907 13.782 -14.115 1.00 97.38 273 GLY A CA 1
ATOM 2131 C C . GLY A 1 273 ? 27.233 12.575 -15.001 1.00 97.38 273 GLY A C 1
ATOM 2132 O O . GLY A 1 273 ? 26.430 11.651 -15.140 1.00 97.38 273 GLY A O 1
ATOM 2133 N N . ASP A 1 274 ? 28.424 12.593 -15.604 1.00 95.69 274 ASP A N 1
ATOM 2134 C CA . ASP A 1 274 ? 28.938 11.482 -16.421 1.00 95.69 274 ASP A CA 1
ATOM 2135 C C . ASP A 1 274 ? 29.335 10.256 -15.577 1.00 95.69 274 ASP A C 1
ATOM 2137 O O . ASP A 1 274 ? 29.294 9.130 -16.070 1.00 95.69 274 ASP A O 1
ATOM 2141 N N . ASP A 1 275 ? 29.654 10.463 -14.293 1.00 96.81 275 ASP A N 1
ATOM 2142 C CA . ASP A 1 275 ? 29.788 9.412 -13.279 1.00 96.81 275 ASP A CA 1
ATOM 2143 C C . ASP A 1 275 ? 28.720 9.577 -12.177 1.00 96.81 275 ASP A C 1
ATOM 2145 O O . ASP A 1 275 ? 28.946 10.295 -11.193 1.00 96.81 275 ASP A O 1
ATOM 2149 N N . PRO A 1 276 ? 27.569 8.886 -12.292 1.00 97.12 276 PRO A N 1
ATOM 2150 C CA . PRO A 1 276 ? 26.523 8.924 -11.279 1.00 97.12 276 PRO A CA 1
ATOM 2151 C C . PRO A 1 276 ? 26.929 8.358 -9.911 1.00 97.12 276 PRO A C 1
ATOM 2153 O O . PRO A 1 276 ? 26.247 8.668 -8.933 1.00 97.12 276 PRO A O 1
ATOM 2156 N N . GLN A 1 277 ? 28.005 7.562 -9.796 1.00 97.81 277 GLN A N 1
ATOM 2157 C CA . GLN A 1 277 ? 28.452 7.031 -8.501 1.00 97.81 277 GLN A CA 1
ATOM 2158 C C . GLN A 1 277 ? 28.991 8.157 -7.613 1.00 97.81 277 GLN A C 1
ATOM 2160 O O . GLN A 1 277 ? 28.655 8.220 -6.428 1.00 97.81 277 GLN A O 1
ATOM 2165 N N . SER A 1 278 ? 29.746 9.091 -8.200 1.00 96.94 278 SER A N 1
ATOM 2166 C CA . SER A 1 278 ? 30.242 10.298 -7.524 1.00 96.94 278 SER A CA 1
ATOM 2167 C C . SER A 1 278 ? 29.149 11.309 -7.133 1.00 96.94 278 SER A C 1
ATOM 2169 O O . SER A 1 278 ? 29.415 12.245 -6.377 1.00 96.94 278 SER A O 1
ATOM 2171 N N . SER A 1 279 ? 27.916 11.151 -7.632 1.00 96.69 279 SER A N 1
ATOM 2172 C CA . SER A 1 279 ? 26.858 12.143 -7.440 1.00 96.69 279 SER A CA 1
ATOM 2173 C C . SER A 1 279 ? 26.332 12.174 -5.997 1.00 96.69 279 SER A C 1
ATOM 2175 O O . SER A 1 279 ? 25.774 11.174 -5.535 1.00 96.69 279 SER A O 1
ATOM 2177 N N . PRO A 1 280 ? 26.355 13.331 -5.302 1.00 94.38 280 PRO A N 1
ATOM 2178 C CA . PRO A 1 280 ? 25.793 13.450 -3.953 1.00 94.38 280 PRO A CA 1
ATOM 2179 C C . PRO A 1 280 ? 24.258 13.363 -3.933 1.00 94.38 280 PRO A C 1
ATOM 2181 O O . PRO A 1 280 ? 23.659 13.280 -2.865 1.00 94.38 280 PRO A O 1
ATOM 2184 N N . ASN A 1 281 ? 23.604 13.406 -5.101 1.00 94.38 281 ASN A N 1
ATOM 2185 C CA . ASN A 1 281 ? 22.147 13.401 -5.236 1.00 94.38 281 ASN A CA 1
ATOM 2186 C C . ASN A 1 281 ? 21.562 12.000 -5.500 1.00 94.38 281 ASN A C 1
ATOM 2188 O O . ASN A 1 281 ? 20.336 11.859 -5.562 1.00 94.38 281 ASN A O 1
ATOM 2192 N N . LEU A 1 282 ? 22.399 10.968 -5.655 1.00 96.81 282 LEU A N 1
ATOM 2193 C CA . LEU A 1 282 ? 21.967 9.593 -5.905 1.00 96.81 282 LEU A CA 1
ATOM 2194 C C . LEU A 1 282 ? 22.145 8.726 -4.648 1.00 96.81 282 LEU A C 1
ATOM 2196 O O . LEU A 1 282 ? 23.259 8.511 -4.177 1.00 96.81 282 LEU A O 1
ATOM 2200 N N . GLY A 1 283 ? 21.032 8.208 -4.121 1.00 97.00 283 GLY A N 1
ATOM 2201 C CA . GLY A 1 283 ? 21.042 7.326 -2.947 1.00 97.00 283 GLY A CA 1
ATOM 2202 C C . GLY A 1 283 ? 21.707 5.969 -3.210 1.00 97.00 283 GLY A C 1
ATOM 2203 O O . GLY A 1 283 ? 22.071 5.646 -4.341 1.00 97.00 283 GLY A O 1
ATOM 2204 N N . ARG A 1 284 ? 21.827 5.144 -2.166 1.00 98.31 284 ARG A N 1
ATOM 2205 C CA . ARG A 1 284 ? 22.341 3.765 -2.264 1.00 98.31 284 ARG A CA 1
ATOM 2206 C C . ARG A 1 284 ? 21.258 2.732 -1.987 1.00 98.31 284 ARG A C 1
ATOM 2208 O O . ARG A 1 284 ? 20.202 3.042 -1.427 1.00 98.31 284 ARG A O 1
ATOM 2215 N N . ILE A 1 285 ? 21.510 1.490 -2.396 1.00 98.69 285 ILE A N 1
ATOM 2216 C CA . ILE A 1 285 ? 20.614 0.380 -2.081 1.00 98.69 285 ILE A CA 1
ATOM 2217 C C . ILE A 1 285 ? 20.749 0.040 -0.595 1.00 98.69 285 ILE A C 1
ATOM 2219 O O . ILE A 1 285 ? 21.849 -0.198 -0.113 1.00 98.69 285 ILE A O 1
ATOM 2223 N N . ILE A 1 286 ? 19.626 -0.036 0.122 1.00 98.25 286 ILE A N 1
ATOM 2224 C CA . ILE A 1 286 ? 19.565 -0.123 1.595 1.00 98.25 286 ILE A CA 1
ATOM 2225 C C . ILE A 1 286 ? 20.377 -1.270 2.234 1.00 98.25 286 ILE A C 1
ATOM 2227 O O . ILE A 1 286 ? 20.687 -1.246 3.421 1.00 98.25 286 ILE A O 1
ATOM 2231 N N . SER A 1 287 ? 20.674 -2.339 1.489 1.00 97.31 287 SER A N 1
ATOM 2232 C CA . SER A 1 287 ? 21.460 -3.468 1.998 1.00 97.31 287 SER A CA 1
ATOM 2233 C C . SER A 1 287 ? 22.003 -4.350 0.879 1.00 97.31 287 SER A C 1
ATOM 2235 O O . SER A 1 287 ? 21.407 -4.449 -0.197 1.00 97.31 287 SER A O 1
ATOM 2237 N N . GLN A 1 288 ? 23.057 -5.107 1.194 1.00 97.69 288 GLN A N 1
ATOM 2238 C CA . GLN A 1 288 ? 23.656 -6.113 0.311 1.00 97.69 288 GLN A CA 1
ATOM 2239 C C . GLN A 1 288 ? 22.631 -7.116 -0.249 1.00 97.69 288 GLN A C 1
ATOM 2241 O O . GLN A 1 288 ? 22.668 -7.451 -1.429 1.00 97.69 288 GLN A O 1
ATOM 2246 N N . LYS A 1 289 ? 21.641 -7.534 0.552 1.00 97.38 289 LYS A N 1
ATOM 2247 C CA . LYS A 1 289 ? 20.559 -8.428 0.103 1.00 97.38 289 LYS A CA 1
ATOM 2248 C C . LYS A 1 289 ? 19.698 -7.805 -1.000 1.00 97.38 289 LYS A C 1
ATOM 2250 O O . LYS A 1 289 ? 19.353 -8.475 -1.973 1.00 97.38 289 LYS A O 1
ATOM 2255 N N . HIS A 1 290 ? 19.319 -6.536 -0.842 1.00 98.31 290 HIS A N 1
ATOM 2256 C CA . HIS A 1 290 ? 18.544 -5.823 -1.858 1.00 98.31 290 HIS A CA 1
ATOM 2257 C C . HIS A 1 290 ? 19.400 -5.518 -3.096 1.00 98.31 290 HIS A C 1
ATOM 2259 O O . HIS A 1 290 ? 18.896 -5.637 -4.213 1.00 98.31 290 HIS A O 1
ATOM 2265 N N . PHE A 1 291 ? 20.689 -5.221 -2.902 1.00 98.69 291 PHE A N 1
ATOM 2266 C CA . PHE A 1 291 ? 21.669 -5.013 -3.967 1.00 98.69 291 PHE A CA 1
ATOM 2267 C C . PHE A 1 291 ? 21.854 -6.269 -4.830 1.00 98.69 291 PHE A C 1
ATOM 2269 O O . PHE A 1 291 ? 21.687 -6.199 -6.043 1.00 98.69 291 PHE A O 1
ATOM 2276 N N . GLN A 1 292 ? 22.113 -7.433 -4.226 1.00 98.44 292 GLN A N 1
ATOM 2277 C CA . GLN A 1 292 ? 22.340 -8.690 -4.951 1.00 98.44 292 GLN A CA 1
ATOM 2278 C C . GLN A 1 292 ? 21.120 -9.103 -5.788 1.00 98.44 292 GLN A C 1
ATOM 2280 O O . GLN A 1 292 ? 21.275 -9.500 -6.943 1.00 98.44 292 GLN A O 1
ATOM 2285 N N . ARG A 1 293 ? 19.902 -8.930 -5.251 1.00 98.12 293 ARG A N 1
ATOM 2286 C CA . ARG A 1 293 ? 18.656 -9.136 -6.009 1.00 98.12 293 ARG A CA 1
ATOM 2287 C C . ARG A 1 293 ? 18.589 -8.218 -7.234 1.00 98.12 293 ARG A C 1
ATOM 2289 O O . ARG A 1 293 ? 18.394 -8.709 -8.340 1.00 98.12 293 ARG A O 1
ATOM 2296 N N . LEU A 1 294 ? 18.783 -6.909 -7.048 1.00 98.62 294 LEU A N 1
ATOM 2297 C CA . LEU A 1 294 ? 18.741 -5.922 -8.135 1.00 98.62 294 LEU A CA 1
ATOM 2298 C C . LEU A 1 294 ? 19.820 -6.169 -9.196 1.00 98.62 294 LEU A C 1
ATOM 2300 O O . LEU A 1 294 ? 19.524 -6.126 -10.386 1.00 98.62 294 LEU A O 1
ATOM 2304 N N . ARG A 1 295 ? 21.047 -6.494 -8.776 1.00 97.94 295 ARG A N 1
ATOM 2305 C CA . ARG A 1 295 ? 22.160 -6.858 -9.663 1.00 97.94 295 ARG A CA 1
ATOM 2306 C C . ARG A 1 295 ? 21.822 -8.071 -10.536 1.00 97.94 295 ARG A C 1
ATOM 2308 O O . ARG A 1 295 ? 22.189 -8.087 -11.705 1.00 97.94 295 ARG A O 1
ATOM 2315 N N . GLY A 1 296 ? 21.069 -9.044 -10.017 1.00 97.12 296 GLY A N 1
ATOM 2316 C CA . GLY A 1 296 ? 20.539 -10.156 -10.814 1.00 97.12 296 GLY A CA 1
ATOM 2317 C C . GLY A 1 296 ? 19.616 -9.705 -11.957 1.00 97.12 296 GLY A C 1
ATOM 2318 O O . GLY A 1 296 ? 19.681 -10.257 -13.056 1.00 97.12 296 GLY A O 1
ATOM 2319 N N . LEU A 1 297 ? 18.812 -8.656 -11.740 1.00 98.00 297 LEU A N 1
ATOM 2320 C CA . LEU A 1 297 ? 17.877 -8.118 -12.739 1.00 98.00 297 LEU A CA 1
ATOM 2321 C C . LEU A 1 297 ? 18.569 -7.365 -13.889 1.00 98.00 297 LEU A C 1
ATOM 2323 O O . LEU A 1 297 ? 17.980 -7.252 -14.961 1.00 98.00 297 LEU A O 1
ATOM 2327 N N . LEU A 1 298 ? 19.813 -6.898 -13.714 1.00 96.81 298 LEU A N 1
ATOM 2328 C CA . LEU A 1 298 ? 20.587 -6.210 -14.766 1.00 96.81 298 LEU A CA 1
ATOM 2329 C C . LEU A 1 298 ? 20.866 -7.098 -15.994 1.00 96.81 298 LEU A C 1
ATOM 2331 O O . LEU A 1 298 ? 21.169 -6.585 -17.066 1.00 96.81 298 LEU A O 1
ATOM 2335 N N . SER A 1 299 ? 20.753 -8.421 -15.841 1.00 93.06 299 SER A N 1
ATOM 2336 C CA . SER A 1 299 ? 20.903 -9.404 -16.925 1.00 93.06 299 SER A CA 1
ATOM 2337 C C . SER A 1 299 ? 19.640 -9.613 -17.779 1.00 93.06 299 SER A C 1
ATOM 2339 O O . SER A 1 299 ? 19.672 -10.386 -18.733 1.00 93.06 299 SER A O 1
ATOM 2341 N N . CYS A 1 300 ? 18.522 -8.958 -17.443 1.00 91.62 300 CYS A N 1
ATOM 2342 C CA . CYS A 1 300 ? 17.261 -9.082 -18.176 1.00 91.62 300 CYS A CA 1
ATOM 2343 C C . CYS A 1 300 ? 17.224 -8.117 -19.373 1.00 91.62 300 CYS A C 1
ATOM 2345 O O . CYS A 1 300 ? 17.309 -6.903 -19.194 1.00 91.62 300 CYS A O 1
ATOM 2347 N N . GLY A 1 301 ? 17.037 -8.635 -20.589 1.00 93.75 301 GLY A N 1
ATOM 2348 C CA . GLY A 1 301 ? 17.047 -7.824 -21.812 1.00 93.75 301 GLY A CA 1
ATOM 2349 C C . GLY A 1 301 ? 18.410 -7.183 -22.112 1.00 93.75 301 GLY A C 1
ATOM 2350 O O . GLY A 1 301 ? 19.463 -7.686 -21.718 1.00 93.75 301 GLY A O 1
ATOM 2351 N N . ARG A 1 302 ? 18.397 -6.070 -22.851 1.00 97.81 302 ARG A N 1
ATOM 2352 C CA . ARG A 1 302 ? 19.597 -5.350 -23.295 1.00 97.81 302 ARG A CA 1
ATOM 2353 C C . ARG A 1 302 ? 19.735 -4.012 -22.572 1.00 97.81 302 ARG A C 1
ATOM 2355 O O . ARG A 1 302 ? 18.882 -3.136 -22.707 1.00 97.81 302 ARG A O 1
ATOM 2362 N N . VAL A 1 303 ? 20.850 -3.834 -21.866 1.00 98.56 303 VAL A N 1
ATOM 2363 C CA . VAL A 1 303 ? 21.250 -2.547 -21.278 1.00 98.56 303 VAL A CA 1
ATOM 2364 C C . VAL A 1 303 ? 21.548 -1.542 -22.396 1.00 98.56 303 VAL A C 1
ATOM 2366 O O . VAL A 1 303 ? 22.347 -1.825 -23.288 1.00 98.56 303 VAL A O 1
ATOM 2369 N N . VAL A 1 304 ? 20.911 -0.369 -22.346 1.00 98.50 304 VAL A N 1
ATOM 2370 C CA . VAL A 1 304 ? 21.179 0.764 -23.261 1.00 98.50 304 VAL A CA 1
ATOM 2371 C C . VAL A 1 304 ? 21.677 2.019 -22.550 1.00 98.50 304 VAL A C 1
ATOM 2373 O O . VAL A 1 304 ? 22.267 2.879 -23.194 1.00 98.50 304 VAL A O 1
ATOM 2376 N N . ILE A 1 305 ? 21.461 2.116 -21.237 1.00 98.56 305 ILE A N 1
ATOM 2377 C CA . ILE A 1 305 ? 21.986 3.162 -20.351 1.00 98.56 305 ILE A CA 1
ATOM 2378 C C . ILE A 1 305 ? 22.389 2.473 -19.047 1.00 98.56 305 ILE A C 1
ATOM 2380 O O . ILE A 1 305 ? 21.650 1.606 -18.578 1.00 98.56 305 ILE A O 1
ATOM 2384 N N . GLY A 1 306 ? 23.514 2.872 -18.453 1.00 98.12 306 GLY A N 1
ATOM 2385 C CA . GLY A 1 306 ? 23.956 2.380 -17.147 1.00 98.12 306 GLY A CA 1
ATOM 2386 C C . GLY A 1 306 ? 24.454 0.932 -17.170 1.00 98.12 306 GLY A C 1
ATOM 2387 O O . GLY A 1 306 ? 25.239 0.546 -18.036 1.00 98.12 306 GLY A O 1
ATOM 2388 N N . GLY A 1 307 ? 24.009 0.133 -16.195 1.00 97.19 307 GLY A N 1
ATOM 2389 C CA . GLY A 1 307 ? 24.425 -1.259 -15.990 1.00 97.19 307 GLY A CA 1
ATOM 2390 C C . GLY A 1 307 ? 25.623 -1.453 -15.052 1.00 97.19 307 GLY A C 1
ATOM 2391 O O . GLY A 1 307 ? 25.898 -2.585 -14.658 1.00 97.19 307 GLY A O 1
ATOM 2392 N N . GLN A 1 308 ? 26.325 -0.386 -14.658 1.00 98.25 308 GLN A N 1
ATOM 2393 C CA . GLN A 1 308 ? 27.401 -0.455 -13.665 1.00 98.25 308 GLN A CA 1
ATOM 2394 C C . GLN A 1 308 ? 26.835 -0.699 -12.258 1.00 98.25 308 GLN A C 1
ATOM 2396 O O . GLN A 1 308 ? 25.771 -0.189 -11.899 1.00 98.25 308 GLN A O 1
ATOM 2401 N N . SER A 1 309 ? 27.574 -1.446 -11.437 1.00 98.12 309 SER A N 1
ATOM 2402 C CA . SER A 1 309 ? 27.243 -1.661 -10.027 1.00 98.12 309 SER A CA 1
ATOM 2403 C C . SER A 1 309 ? 28.491 -1.909 -9.187 1.00 98.12 309 SER A C 1
ATOM 2405 O O . SER A 1 309 ? 29.374 -2.644 -9.631 1.00 98.12 309 SER A O 1
ATOM 2407 N N . ASP A 1 310 ? 28.507 -1.401 -7.959 1.00 98.44 310 ASP A N 1
ATOM 2408 C CA . ASP A 1 310 ? 29.562 -1.606 -6.965 1.00 98.44 310 ASP A CA 1
ATOM 2409 C C . ASP A 1 310 ? 28.944 -2.136 -5.662 1.00 98.44 310 ASP A C 1
ATOM 2411 O O . ASP A 1 310 ? 28.091 -1.492 -5.049 1.00 98.44 310 ASP A O 1
ATOM 2415 N N . GLU A 1 311 ? 29.351 -3.339 -5.251 1.00 97.75 311 GLU A N 1
ATOM 2416 C CA . GLU A 1 311 ? 28.838 -4.002 -4.045 1.00 97.75 311 GLU A CA 1
ATOM 2417 C C . GLU A 1 311 ? 29.409 -3.405 -2.751 1.00 97.75 311 GLU A C 1
ATOM 2419 O O . GLU A 1 311 ? 28.766 -3.507 -1.708 1.00 97.75 311 GLU A O 1
ATOM 2424 N N . SER A 1 312 ? 30.576 -2.752 -2.807 1.00 97.62 312 SER A N 1
ATOM 2425 C CA . SER A 1 312 ? 31.213 -2.136 -1.637 1.00 97.62 312 SER A CA 1
ATOM 2426 C C . SER A 1 312 ? 30.527 -0.833 -1.206 1.00 97.62 312 SER A C 1
ATOM 2428 O O . SER A 1 312 ? 30.439 -0.546 -0.014 1.00 97.62 312 SER A O 1
ATOM 2430 N N . ASP A 1 313 ? 29.968 -0.104 -2.173 1.00 96.88 313 ASP A N 1
ATOM 2431 C CA . ASP A 1 313 ? 29.208 1.145 -2.008 1.00 96.88 313 ASP A CA 1
ATOM 2432 C C . ASP A 1 313 ? 27.677 0.918 -2.099 1.00 96.88 313 ASP A C 1
ATOM 2434 O O . ASP A 1 313 ? 26.878 1.847 -1.999 1.00 96.88 313 ASP A O 1
ATOM 2438 N N . LEU A 1 314 ? 27.235 -0.332 -2.310 1.00 98.44 314 LEU A N 1
ATOM 2439 C CA . LEU A 1 314 ? 25.832 -0.696 -2.583 1.00 98.44 314 LEU A CA 1
ATOM 2440 C C . LEU A 1 314 ? 25.202 0.158 -3.707 1.00 98.44 314 LEU A C 1
ATOM 2442 O O . LEU A 1 314 ? 24.012 0.493 -3.680 1.00 98.44 314 LEU A O 1
ATOM 2446 N N . TYR A 1 315 ? 26.015 0.515 -4.700 1.00 98.69 315 TYR A N 1
ATOM 2447 C CA . TYR A 1 315 ? 25.680 1.411 -5.800 1.00 98.69 315 TYR A CA 1
ATOM 2448 C C . TYR A 1 315 ? 25.230 0.631 -7.036 1.00 98.69 315 TYR A C 1
ATOM 2450 O O . TYR A 1 315 ? 25.908 -0.288 -7.488 1.00 98.69 315 TYR A O 1
ATOM 2458 N N . ILE A 1 316 ? 24.110 1.034 -7.634 1.00 98.69 316 ILE A N 1
ATOM 2459 C CA . ILE A 1 316 ? 23.683 0.570 -8.958 1.00 98.69 316 ILE A CA 1
ATOM 2460 C C . ILE A 1 316 ? 23.380 1.814 -9.789 1.00 98.69 316 ILE A C 1
ATOM 2462 O O . ILE A 1 316 ? 22.602 2.668 -9.360 1.00 98.69 316 ILE A O 1
ATOM 2466 N N . ALA A 1 317 ? 23.990 1.911 -10.969 1.00 98.56 317 ALA A N 1
ATOM 2467 C CA . ALA A 1 317 ? 23.789 3.032 -11.875 1.00 98.56 317 ALA A CA 1
ATOM 2468 C C . ALA A 1 317 ? 22.317 3.140 -12.321 1.00 98.56 317 ALA A C 1
ATOM 2470 O O . ALA A 1 317 ? 21.667 2.106 -12.520 1.00 98.56 317 ALA A O 1
ATOM 2471 N N . PRO A 1 318 ? 21.797 4.359 -12.568 1.00 98.69 318 PRO A N 1
ATOM 2472 C CA . PRO A 1 318 ? 20.570 4.561 -13.332 1.00 98.69 318 PRO A CA 1
ATOM 2473 C C . PRO A 1 318 ? 20.621 3.775 -14.647 1.00 98.69 318 PRO A C 1
ATOM 2475 O O . PRO A 1 318 ? 21.388 4.100 -15.550 1.00 98.69 318 PRO A O 1
ATOM 2478 N N . THR A 1 319 ? 19.841 2.702 -14.728 1.00 98.81 319 THR A N 1
ATOM 2479 C CA . THR A 1 319 ? 19.939 1.701 -15.793 1.00 98.81 319 THR A CA 1
ATOM 2480 C C . THR A 1 319 ? 18.654 1.671 -16.603 1.00 98.81 319 THR A C 1
ATOM 2482 O O . THR A 1 319 ? 17.569 1.619 -16.028 1.00 98.81 319 THR A O 1
ATOM 2485 N N . VAL A 1 320 ? 18.757 1.648 -17.932 1.00 98.81 320 VAL A N 1
ATOM 2486 C CA . VAL A 1 320 ? 17.607 1.455 -18.830 1.00 98.81 320 VAL A CA 1
ATOM 2487 C C . VAL A 1 320 ? 17.799 0.174 -19.630 1.00 98.81 320 VAL A C 1
ATOM 2489 O O . VAL A 1 320 ? 18.849 -0.033 -20.245 1.00 98.81 320 VAL A O 1
ATOM 2492 N N . LEU A 1 321 ? 16.773 -0.676 -19.606 1.00 98.75 321 LEU A N 1
ATOM 2493 C CA . LEU A 1 321 ? 16.725 -1.961 -20.298 1.00 98.75 321 LEU A CA 1
ATOM 2494 C C . LEU A 1 321 ? 15.702 -1.886 -21.436 1.00 98.75 321 LEU A C 1
ATOM 2496 O O . LEU A 1 321 ? 14.598 -1.380 -21.247 1.00 98.75 321 LEU A O 1
ATOM 2500 N N . VAL A 1 322 ? 16.050 -2.423 -22.600 1.00 98.44 322 VAL A N 1
ATOM 2501 C CA . VAL A 1 322 ? 15.141 -2.623 -23.744 1.00 98.44 322 VAL A CA 1
ATOM 2502 C C . VAL A 1 322 ? 15.153 -4.093 -24.162 1.00 98.44 322 VAL A C 1
ATOM 2504 O O . VAL A 1 322 ? 15.928 -4.887 -23.629 1.00 98.44 322 VAL A O 1
ATOM 2507 N N . ASP A 1 323 ? 14.286 -4.472 -25.100 1.00 95.81 323 ASP A N 1
ATOM 2508 C CA . ASP A 1 323 ? 14.135 -5.852 -25.598 1.00 95.81 323 ASP A CA 1
ATOM 2509 C C . ASP A 1 323 ? 13.761 -6.876 -24.494 1.00 95.81 323 ASP A C 1
ATOM 2511 O O . ASP A 1 323 ? 13.911 -8.089 -24.655 1.00 95.81 323 ASP A O 1
ATOM 2515 N N . VAL A 1 324 ? 13.242 -6.371 -23.368 1.00 96.12 324 VAL A N 1
ATOM 2516 C CA . VAL A 1 324 ? 12.852 -7.131 -22.173 1.00 96.12 324 VAL A CA 1
ATOM 2517 C C . VAL A 1 324 ? 11.588 -7.942 -22.448 1.00 96.12 324 VAL A C 1
ATOM 2519 O O . VAL A 1 324 ? 10.590 -7.413 -22.943 1.00 96.12 324 VAL A O 1
ATOM 2522 N N . GLN A 1 325 ? 11.601 -9.222 -22.083 1.00 93.94 325 GLN A N 1
ATOM 2523 C CA . GLN A 1 325 ? 10.443 -10.097 -22.221 1.00 93.94 325 GLN A CA 1
ATOM 2524 C C . GLN A 1 325 ? 9.513 -9.983 -21.013 1.00 93.94 325 GLN A C 1
ATOM 2526 O O . GLN A 1 325 ? 9.932 -9.805 -19.871 1.00 93.94 325 GLN A O 1
ATOM 2531 N N . GLU A 1 326 ? 8.214 -10.165 -21.247 1.00 92.88 326 GLU A N 1
ATOM 2532 C CA . GLU A 1 326 ? 7.200 -10.190 -20.185 1.00 92.88 326 GLU A CA 1
ATOM 2533 C C . GLU A 1 326 ? 7.487 -11.255 -19.111 1.00 92.88 326 GLU A C 1
ATOM 2535 O O . GLU A 1 326 ? 7.157 -11.052 -17.942 1.00 92.88 326 GLU A O 1
ATOM 2540 N N . THR A 1 327 ? 8.128 -12.362 -19.490 1.00 94.75 327 THR A N 1
ATOM 2541 C CA . THR A 1 327 ? 8.526 -13.468 -18.609 1.00 94.75 327 THR A CA 1
ATOM 2542 C C . THR A 1 327 ? 9.822 -13.233 -17.832 1.00 94.75 327 THR A C 1
ATOM 2544 O O . THR A 1 327 ? 10.118 -14.022 -16.936 1.00 94.75 327 THR A O 1
ATOM 2547 N N . ASP A 1 328 ? 10.599 -12.194 -18.151 1.00 96.56 328 ASP A N 1
ATOM 2548 C CA . ASP A 1 328 ? 11.887 -11.950 -17.495 1.00 96.56 328 ASP A CA 1
ATOM 2549 C C . ASP A 1 328 ? 11.690 -11.585 -16.014 1.00 96.56 328 ASP A C 1
ATOM 2551 O O . ASP A 1 328 ? 10.723 -10.892 -15.681 1.00 96.56 328 ASP A O 1
ATOM 2555 N N . PRO A 1 329 ? 12.608 -11.968 -15.103 1.00 96.56 329 PRO A N 1
ATOM 2556 C CA . PRO A 1 329 ? 12.513 -11.639 -13.678 1.00 96.56 329 PRO A CA 1
ATOM 2557 C C . PRO A 1 329 ? 12.221 -10.157 -13.395 1.00 96.56 329 PRO A C 1
ATOM 2559 O O . PRO A 1 329 ? 11.354 -9.848 -12.576 1.00 96.56 329 PRO A O 1
ATOM 2562 N N . VAL A 1 330 ? 12.850 -9.240 -14.143 1.00 97.75 330 VAL A N 1
ATOM 2563 C CA . VAL A 1 330 ? 12.637 -7.784 -14.027 1.00 97.75 330 VAL A CA 1
ATOM 2564 C C . VAL A 1 330 ? 11.194 -7.347 -14.338 1.00 97.75 330 VAL A C 1
ATOM 2566 O O . VAL A 1 330 ? 10.762 -6.282 -13.901 1.00 97.75 330 VAL A O 1
ATOM 2569 N N . MET A 1 331 ? 10.416 -8.174 -15.045 1.00 97.94 331 MET A N 1
ATOM 2570 C CA . MET A 1 331 ? 8.995 -7.963 -15.341 1.00 97.94 331 MET A CA 1
ATOM 2571 C C . MET A 1 331 ? 8.038 -8.788 -14.463 1.00 97.94 331 MET A C 1
ATOM 2573 O O . MET A 1 331 ? 6.833 -8.522 -14.486 1.00 97.94 331 MET A O 1
ATOM 2577 N N . GLN A 1 332 ? 8.551 -9.726 -13.662 1.00 95.81 332 GLN A N 1
ATOM 2578 C CA . GLN A 1 332 ? 7.763 -10.613 -12.794 1.00 95.81 332 GLN A CA 1
ATOM 2579 C C . GLN A 1 332 ? 7.679 -10.139 -11.334 1.00 95.81 332 GLN A C 1
ATOM 2581 O O . GLN A 1 332 ? 6.662 -10.372 -10.681 1.00 95.81 332 GLN A O 1
ATOM 2586 N N . GLU A 1 333 ? 8.697 -9.440 -10.821 1.00 92.88 333 GLU A N 1
ATOM 2587 C CA . GLU A 1 333 ? 8.676 -8.834 -9.480 1.00 92.88 333 GLU A CA 1
ATOM 2588 C C . GLU A 1 333 ? 8.718 -7.298 -9.510 1.00 92.88 333 GLU A C 1
ATOM 2590 O O . GLU A 1 333 ? 9.068 -6.685 -10.519 1.00 92.88 333 GLU A O 1
ATOM 2595 N N . GLU A 1 334 ? 8.326 -6.663 -8.403 1.00 97.88 334 GLU A N 1
ATOM 2596 C CA . GLU A 1 334 ? 8.529 -5.228 -8.174 1.00 97.88 334 GLU A CA 1
ATOM 2597 C C . GLU A 1 334 ? 10.034 -4.945 -8.094 1.00 97.88 334 GLU A C 1
ATOM 2599 O O . GLU A 1 334 ? 10.749 -5.534 -7.276 1.00 97.88 334 GLU A O 1
ATOM 2604 N N . ILE A 1 335 ? 10.540 -4.067 -8.962 1.00 98.38 335 ILE A N 1
ATOM 2605 C CA . ILE A 1 335 ? 11.988 -3.895 -9.088 1.00 98.38 335 ILE A CA 1
ATOM 2606 C C . ILE A 1 335 ? 12.518 -3.147 -7.869 1.00 98.38 335 ILE A C 1
ATOM 2608 O O . ILE A 1 335 ? 13.449 -3.639 -7.246 1.00 98.38 335 ILE A O 1
ATOM 2612 N N . PHE A 1 336 ? 11.911 -2.024 -7.469 1.00 98.44 336 PHE A N 1
ATOM 2613 C CA . PHE A 1 336 ? 12.291 -1.282 -6.253 1.00 98.44 336 PHE A CA 1
ATOM 2614 C C . PHE A 1 336 ? 13.796 -0.914 -6.211 1.00 98.44 336 PHE A C 1
ATOM 2616 O O . PHE A 1 336 ? 14.505 -1.195 -5.241 1.00 98.44 336 PHE A O 1
ATOM 2623 N N . GLY A 1 337 ? 14.295 -0.359 -7.319 1.00 98.31 337 GLY A N 1
ATOM 2624 C CA . GLY A 1 337 ? 15.696 -0.003 -7.562 1.00 98.31 337 GLY A CA 1
ATOM 2625 C C . GLY A 1 337 ? 15.852 0.822 -8.851 1.00 98.31 337 GLY A C 1
ATOM 2626 O O . GLY A 1 337 ? 14.863 1.020 -9.561 1.00 98.31 337 GLY A O 1
ATOM 2627 N N . PRO A 1 338 ? 17.065 1.272 -9.221 1.00 98.19 338 PRO A N 1
ATOM 2628 C CA . PRO A 1 338 ? 17.276 2.276 -10.271 1.00 98.19 338 PRO A CA 1
ATOM 2629 C C . PRO A 1 338 ? 17.324 1.675 -11.693 1.00 98.19 338 PRO A C 1
ATOM 2631 O O . PRO A 1 338 ? 18.083 2.129 -12.543 1.00 98.19 338 PRO A O 1
ATOM 2634 N N . ILE A 1 339 ? 16.522 0.639 -11.964 1.00 98.75 339 ILE A N 1
ATOM 2635 C CA . ILE A 1 339 ? 16.513 -0.119 -13.229 1.00 98.75 339 ILE A CA 1
ATOM 2636 C C . ILE A 1 339 ? 15.161 0.085 -13.922 1.00 98.75 339 ILE A C 1
ATOM 2638 O O . ILE A 1 339 ? 14.134 -0.240 -13.334 1.00 98.75 339 ILE A O 1
ATOM 2642 N N . LEU A 1 340 ? 15.132 0.617 -15.144 1.00 98.75 340 LEU A N 1
ATOM 2643 C CA . LEU A 1 340 ? 13.911 0.939 -15.890 1.00 98.75 340 LEU A CA 1
ATOM 2644 C C . LEU A 1 340 ? 13.802 0.105 -17.180 1.00 98.75 340 LEU A C 1
ATOM 2646 O O . LEU A 1 340 ? 14.426 0.457 -18.183 1.00 98.75 340 LEU A O 1
ATOM 2650 N N . PRO A 1 341 ? 13.014 -0.981 -17.198 1.00 98.75 341 PRO A N 1
ATOM 2651 C CA . PRO A 1 341 ? 12.663 -1.664 -18.435 1.00 98.75 341 PRO A CA 1
ATOM 2652 C C . PRO A 1 341 ? 11.660 -0.850 -19.266 1.00 98.75 341 PRO A C 1
ATOM 2654 O O . PRO A 1 341 ? 10.660 -0.343 -18.749 1.00 98.75 341 PRO A O 1
ATOM 2657 N N . ILE A 1 342 ? 11.917 -0.764 -20.569 1.00 98.69 342 ILE A N 1
ATOM 2658 C CA . ILE A 1 342 ? 10.989 -0.272 -21.588 1.00 98.69 342 ILE A CA 1
ATOM 2659 C C . ILE A 1 342 ? 10.473 -1.481 -22.374 1.00 98.69 342 ILE A C 1
ATOM 2661 O O . ILE A 1 342 ? 11.253 -2.312 -22.841 1.00 98.69 342 ILE A O 1
ATOM 2665 N N . VAL A 1 343 ? 9.151 -1.584 -22.502 1.00 98.44 343 VAL A N 1
ATOM 2666 C CA . VAL A 1 343 ? 8.455 -2.677 -23.187 1.00 98.44 343 VAL A CA 1
ATOM 2667 C C . VAL A 1 343 ? 7.611 -2.092 -24.313 1.00 98.44 343 VAL A C 1
ATOM 2669 O O . VAL A 1 343 ? 6.749 -1.242 -24.079 1.00 98.44 343 VAL A O 1
ATOM 2672 N N . ASN A 1 344 ? 7.839 -2.548 -25.547 1.00 98.19 344 ASN A N 1
ATOM 2673 C CA . ASN A 1 344 ? 7.132 -1.988 -26.693 1.00 98.19 344 ASN A CA 1
ATOM 2674 C C . ASN A 1 344 ? 5.698 -2.514 -26.832 1.00 98.19 344 ASN A C 1
ATOM 2676 O O . ASN A 1 344 ? 5.434 -3.715 -26.750 1.00 98.19 344 ASN A O 1
ATOM 2680 N N . VAL A 1 345 ? 4.776 -1.596 -27.116 1.00 97.56 345 VAL A N 1
ATOM 2681 C CA . VAL A 1 345 ? 3.361 -1.858 -27.399 1.00 97.56 345 VAL A CA 1
ATOM 2682 C C . VAL A 1 345 ? 2.949 -1.165 -28.693 1.00 97.56 345 VAL A C 1
ATOM 2684 O O . VAL A 1 345 ? 3.405 -0.074 -29.009 1.00 97.56 345 VAL A O 1
ATOM 2687 N N . ARG A 1 346 ? 2.071 -1.813 -29.460 1.00 94.56 346 ARG A N 1
ATOM 2688 C CA . ARG A 1 346 ? 1.626 -1.369 -30.791 1.00 94.56 346 ARG A CA 1
ATOM 2689 C C . ARG A 1 346 ? 0.478 -0.357 -30.748 1.00 94.56 346 ARG A C 1
ATOM 2691 O O . ARG A 1 346 ? 0.111 0.183 -31.783 1.00 94.56 346 ARG A O 1
ATOM 2698 N N . SER A 1 347 ? -0.165 -0.182 -29.593 1.00 96.44 347 SER A N 1
ATOM 2699 C CA . SER A 1 347 ? -1.286 0.747 -29.401 1.00 96.44 347 SER A CA 1
ATOM 2700 C C . SER A 1 347 ? -1.610 0.953 -27.919 1.00 96.44 347 SER A C 1
ATOM 2702 O O . SER A 1 347 ? -1.291 0.104 -27.081 1.00 96.44 347 SER A O 1
ATOM 2704 N N . LEU A 1 348 ? -2.359 2.021 -27.623 1.00 97.62 348 LEU A N 1
ATOM 2705 C CA . LEU A 1 348 ? -3.009 2.242 -26.327 1.00 97.62 348 LEU A CA 1
ATOM 2706 C C . LEU A 1 348 ? -3.858 1.039 -25.881 1.00 97.62 348 LEU A C 1
ATOM 2708 O O . LEU A 1 348 ? -3.832 0.673 -24.711 1.00 97.62 348 LEU A O 1
ATOM 2712 N N . GLY A 1 349 ? -4.582 0.393 -26.805 1.00 98.44 349 GLY A N 1
ATOM 2713 C CA . GLY A 1 349 ? -5.381 -0.796 -26.495 1.00 98.44 349 GLY A CA 1
ATOM 2714 C C . GLY A 1 349 ? -4.522 -1.929 -25.932 1.00 98.44 349 GLY A C 1
ATOM 2715 O O . GLY A 1 349 ? -4.806 -2.436 -24.852 1.00 98.44 349 GLY A O 1
ATOM 2716 N N . GLN A 1 350 ? -3.401 -2.235 -26.595 1.00 97.94 350 GLN A N 1
ATOM 2717 C CA . GLN A 1 350 ? -2.459 -3.243 -26.104 1.00 97.94 350 GLN A CA 1
ATOM 2718 C C . GLN A 1 350 ? -1.808 -2.836 -24.771 1.00 97.94 350 GLN A C 1
ATOM 2720 O O . GLN A 1 350 ? -1.538 -3.709 -23.949 1.00 97.94 350 GLN A O 1
ATOM 2725 N N . ALA A 1 351 ? -1.564 -1.541 -24.535 1.00 98.50 351 ALA A N 1
ATOM 2726 C CA . ALA A 1 351 ? -1.053 -1.047 -23.255 1.00 98.50 351 ALA A CA 1
ATOM 2727 C C . ALA A 1 351 ? -2.057 -1.275 -22.111 1.00 98.50 351 ALA A C 1
ATOM 2729 O O . ALA A 1 351 ? -1.689 -1.812 -21.068 1.00 98.50 351 ALA A O 1
ATOM 2730 N N . ILE A 1 352 ? -3.333 -0.948 -22.332 1.00 98.75 352 ILE A N 1
ATOM 2731 C CA . ILE A 1 352 ? -4.428 -1.201 -21.384 1.00 98.75 352 ILE A CA 1
ATOM 2732 C C . ILE A 1 352 ? -4.545 -2.706 -21.094 1.00 98.75 352 ILE A C 1
ATOM 2734 O O . ILE A 1 352 ? -4.570 -3.109 -19.932 1.00 98.75 352 ILE A O 1
ATOM 2738 N N . ASP A 1 353 ? -4.507 -3.558 -22.122 1.00 98.44 353 ASP A N 1
ATOM 2739 C CA . ASP A 1 353 ? -4.557 -5.019 -21.963 1.00 98.44 353 ASP A CA 1
ATOM 2740 C C . ASP A 1 353 ? -3.292 -5.593 -21.282 1.00 98.44 353 ASP A C 1
ATOM 2742 O O . ASP A 1 353 ? -3.338 -6.647 -20.645 1.00 98.44 353 ASP A O 1
ATOM 2746 N N . PHE A 1 354 ? -2.143 -4.916 -21.395 1.00 98.25 354 PHE A N 1
ATOM 2747 C CA . PHE A 1 354 ? -0.897 -5.252 -20.689 1.00 98.25 354 PHE A CA 1
ATOM 2748 C C . PHE A 1 354 ? -0.980 -4.958 -19.192 1.00 98.25 354 PHE A C 1
ATOM 2750 O O . PHE A 1 354 ? -0.502 -5.759 -18.381 1.00 98.25 354 PHE A O 1
ATOM 2757 N N . ILE A 1 355 ? -1.603 -3.835 -18.839 1.00 98.56 355 ILE A N 1
ATOM 2758 C CA . ILE A 1 355 ? -1.842 -3.412 -17.458 1.00 98.56 355 ILE A CA 1
ATOM 2759 C C . ILE A 1 355 ? -2.914 -4.305 -16.819 1.00 98.56 355 ILE A C 1
ATOM 2761 O O . ILE A 1 355 ? -2.689 -4.865 -15.751 1.00 98.56 355 ILE A O 1
ATOM 2765 N N . ASN A 1 356 ? -4.044 -4.521 -17.496 1.00 98.44 356 ASN A N 1
ATOM 2766 C CA . ASN A 1 356 ? -5.192 -5.244 -16.940 1.00 98.44 356 ASN A CA 1
ATOM 2767 C C . ASN A 1 356 ? -4.973 -6.751 -16.747 1.00 98.44 356 ASN A C 1
ATOM 2769 O O . ASN A 1 356 ? -5.642 -7.354 -15.911 1.00 98.44 356 ASN A O 1
ATOM 2773 N N . ARG A 1 357 ? -4.030 -7.375 -17.472 1.00 97.12 357 ARG A N 1
ATOM 2774 C CA . ARG A 1 357 ? -3.640 -8.778 -17.222 1.00 97.12 357 ARG A CA 1
ATOM 2775 C C . ARG A 1 357 ? -2.711 -8.964 -16.014 1.00 97.12 357 ARG A C 1
ATOM 2777 O O . ARG A 1 357 ? -2.281 -10.083 -15.744 1.00 97.12 357 ARG A O 1
ATOM 2784 N N . ARG A 1 358 ? -2.370 -7.878 -15.314 1.00 96.12 358 ARG A N 1
ATOM 2785 C CA . ARG A 1 358 ? -1.522 -7.859 -14.117 1.00 96.12 358 ARG A CA 1
ATOM 2786 C C . ARG A 1 358 ? -2.329 -7.493 -12.880 1.00 96.12 358 ARG A C 1
ATOM 2788 O O . ARG A 1 358 ? -3.487 -7.095 -12.928 1.00 96.12 358 ARG A O 1
ATOM 2795 N N . GLU A 1 359 ? -1.663 -7.626 -11.746 1.00 97.56 359 GLU A N 1
ATOM 2796 C CA . GLU A 1 359 ? -2.148 -7.110 -10.476 1.00 97.56 359 GLU A CA 1
ATOM 2797 C C . GLU A 1 359 ? -2.254 -5.586 -10.515 1.00 97.56 359 GLU A C 1
ATOM 2799 O O . GLU A 1 359 ? -1.357 -4.910 -11.024 1.00 97.56 359 GLU A O 1
ATOM 2804 N N . LYS A 1 360 ? -3.335 -5.056 -9.937 1.00 98.56 360 LYS A N 1
ATOM 2805 C CA . LYS A 1 360 ? -3.578 -3.614 -9.855 1.00 98.56 360 LYS A CA 1
ATOM 2806 C C . LYS A 1 360 ? -2.407 -2.917 -9.137 1.00 98.56 360 LYS A C 1
ATOM 2808 O O . LYS A 1 360 ? -2.086 -3.314 -8.013 1.00 98.56 360 LYS A O 1
ATOM 2813 N N . PRO A 1 361 ? -1.757 -1.914 -9.754 1.00 98.25 361 PRO A N 1
ATOM 2814 C CA . PRO A 1 361 ? -0.591 -1.250 -9.178 1.00 98.25 361 PRO A CA 1
ATOM 2815 C C . PRO A 1 361 ? -0.991 -0.214 -8.117 1.00 98.25 361 PRO A C 1
ATOM 2817 O O . PRO A 1 361 ? -2.174 0.102 -7.945 1.00 98.25 361 PRO A O 1
ATOM 2820 N N . LEU A 1 362 ? -0.009 0.326 -7.389 1.00 98.31 362 LEU A N 1
ATOM 2821 C CA . LEU A 1 362 ? -0.245 1.428 -6.449 1.00 98.31 362 LEU A CA 1
ATOM 2822 C C . LEU A 1 362 ? -0.413 2.758 -7.198 1.00 98.31 362 LEU A C 1
ATOM 2824 O O . LEU A 1 362 ? -1.271 3.562 -6.845 1.00 98.31 362 LEU A O 1
ATOM 2828 N N . ALA A 1 363 ? 0.350 2.957 -8.274 1.00 98.00 363 ALA A N 1
ATOM 2829 C CA . ALA A 1 363 ? 0.257 4.102 -9.169 1.00 98.00 363 ALA A CA 1
ATOM 2830 C C . ALA A 1 363 ? 0.224 3.664 -10.644 1.00 98.00 363 ALA A C 1
ATOM 2832 O O . ALA A 1 363 ? 0.802 2.645 -11.023 1.00 98.00 363 ALA A O 1
ATOM 2833 N N . LEU A 1 364 ? -0.435 4.459 -11.482 1.00 98.50 364 LEU A N 1
ATOM 2834 C CA . LEU A 1 364 ? -0.437 4.339 -12.939 1.00 98.50 364 LEU A CA 1
ATOM 2835 C C . LEU A 1 364 ? -0.101 5.711 -13.524 1.00 98.50 364 LEU A C 1
ATOM 2837 O O . LEU A 1 364 ? -0.775 6.695 -13.216 1.00 98.50 364 LEU A O 1
ATOM 2841 N N . TYR A 1 365 ? 0.935 5.761 -14.360 1.00 98.50 365 TYR A N 1
ATOM 2842 C CA . TYR A 1 365 ? 1.368 6.971 -15.053 1.00 98.50 365 TYR A CA 1
ATOM 2843 C C . TYR A 1 365 ? 1.027 6.898 -16.542 1.00 98.50 365 TYR A C 1
ATOM 2845 O O . TYR A 1 365 ? 1.244 5.867 -17.184 1.00 98.50 365 TYR A O 1
ATOM 2853 N N . ALA A 1 366 ? 0.533 7.997 -17.105 1.00 98.19 366 ALA A N 1
ATOM 2854 C CA . ALA A 1 366 ? 0.311 8.140 -18.540 1.00 98.19 366 ALA A CA 1
ATOM 2855 C C . ALA A 1 366 ? 0.842 9.492 -19.031 1.00 98.19 366 ALA A C 1
ATOM 2857 O O . ALA A 1 366 ? 0.580 10.521 -18.416 1.00 98.19 366 ALA A O 1
ATOM 2858 N N . PHE A 1 367 ? 1.561 9.500 -20.152 1.00 98.50 367 PHE A N 1
ATOM 2859 C CA . PHE A 1 367 ? 2.062 10.698 -20.824 1.00 98.50 367 PHE A CA 1
ATOM 2860 C C . PHE A 1 367 ? 1.461 10.799 -22.227 1.00 98.50 367 PHE A C 1
ATOM 2862 O O . PHE A 1 367 ? 1.603 9.875 -23.022 1.00 98.50 367 PHE A O 1
ATOM 2869 N N . SER A 1 368 ? 0.754 11.895 -22.510 1.00 97.75 368 SER A N 1
ATOM 2870 C CA . SER A 1 368 ? 0.094 12.189 -23.790 1.00 97.75 368 SER A CA 1
ATOM 2871 C C . SER A 1 368 ? -0.459 13.616 -23.787 1.00 97.75 368 SER A C 1
ATOM 2873 O O . SER A 1 368 ? -1.020 14.068 -22.785 1.00 97.75 368 SER A O 1
ATOM 2875 N N . ASN A 1 369 ? -0.390 14.305 -24.927 1.00 96.75 369 ASN A N 1
ATOM 2876 C CA . ASN A 1 369 ? -1.121 15.557 -25.147 1.00 96.75 369 ASN A CA 1
ATOM 2877 C C . ASN A 1 369 ? -2.577 15.337 -25.619 1.00 96.75 369 ASN A C 1
ATOM 2879 O O . ASN A 1 369 ? -3.298 16.305 -25.849 1.00 96.75 369 ASN A O 1
ATOM 2883 N N . ASN A 1 370 ? -3.029 14.087 -25.778 1.00 97.19 370 ASN A N 1
ATOM 2884 C CA . ASN A 1 370 ? -4.395 13.749 -26.176 1.00 97.19 370 ASN A CA 1
ATOM 2885 C C . ASN A 1 370 ? -5.257 13.388 -24.950 1.00 97.19 370 ASN A C 1
ATOM 2887 O O . ASN A 1 370 ? -5.062 12.355 -24.306 1.00 97.19 370 ASN A O 1
ATOM 2891 N N . SER A 1 371 ? -6.271 14.205 -24.655 1.00 96.31 371 SER A N 1
ATOM 2892 C CA . SER A 1 371 ? -7.205 13.966 -23.544 1.00 96.31 371 SER A CA 1
ATOM 2893 C C . SER A 1 371 ? -8.007 12.666 -23.689 1.00 96.31 371 SER A C 1
ATOM 2895 O O . SER A 1 371 ? -8.322 12.031 -22.687 1.00 96.31 371 SER A O 1
ATOM 2897 N N . GLN A 1 372 ? -8.278 12.202 -24.914 1.00 97.44 372 GLN A N 1
ATOM 2898 C CA . GLN A 1 372 ? -8.964 10.926 -25.142 1.00 97.44 372 GLN A CA 1
ATOM 2899 C C . GLN A 1 372 ? -8.098 9.719 -24.759 1.00 97.44 372 GLN A C 1
ATOM 2901 O O . GLN A 1 372 ? -8.642 8.692 -24.357 1.00 97.44 372 GLN A O 1
ATOM 2906 N N . VAL A 1 373 ? -6.768 9.831 -24.867 1.00 97.50 373 VAL A N 1
ATOM 2907 C CA . VAL A 1 373 ? -5.820 8.795 -24.418 1.00 97.50 373 VAL A CA 1
ATOM 2908 C C . VAL A 1 373 ? -5.818 8.722 -22.892 1.00 97.50 373 VAL A C 1
ATOM 2910 O O . VAL A 1 373 ? -5.894 7.629 -22.333 1.00 97.50 373 VAL A O 1
ATOM 2913 N N . MET A 1 374 ? -5.808 9.880 -22.221 1.00 97.44 374 MET A N 1
ATOM 2914 C CA . MET A 1 374 ? -5.889 9.968 -20.759 1.00 97.44 374 MET A CA 1
ATOM 2915 C C . MET A 1 374 ? -7.192 9.377 -20.220 1.00 97.44 374 MET A C 1
ATOM 2917 O O . MET A 1 374 ? -7.142 8.501 -19.359 1.00 97.44 374 MET A O 1
ATOM 2921 N N . ASN A 1 375 ? -8.339 9.793 -20.766 1.00 97.69 375 ASN A N 1
ATOM 2922 C CA . ASN A 1 375 ? -9.647 9.291 -20.344 1.00 97.69 375 ASN A CA 1
ATOM 2923 C C . ASN A 1 375 ? -9.759 7.779 -20.584 1.00 97.69 375 ASN A C 1
ATOM 2925 O O . ASN A 1 375 ? -10.086 7.044 -19.664 1.00 97.69 375 ASN A O 1
ATOM 2929 N N . GLN A 1 376 ? -9.377 7.278 -21.766 1.00 98.12 376 GLN A N 1
ATOM 2930 C CA . GLN A 1 376 ? -9.397 5.834 -22.028 1.00 98.12 376 GLN A CA 1
ATOM 2931 C C . GLN A 1 376 ? -8.492 5.032 -21.091 1.00 98.12 376 GLN A C 1
ATOM 2933 O O . GLN A 1 376 ? -8.847 3.908 -20.745 1.00 98.12 376 GLN A O 1
ATOM 2938 N N . MET A 1 377 ? -7.334 5.566 -20.694 1.00 98.19 377 MET A N 1
ATOM 2939 C CA . MET A 1 377 ? -6.481 4.895 -19.716 1.00 98.19 377 MET A CA 1
ATOM 2940 C C . MET A 1 377 ? -7.143 4.880 -18.332 1.00 98.19 377 MET A C 1
ATOM 2942 O O . MET A 1 377 ? -7.177 3.831 -17.693 1.00 98.19 377 MET A O 1
ATOM 2946 N N . LEU A 1 378 ? -7.701 6.012 -17.893 1.00 96.69 378 LEU A N 1
ATOM 2947 C CA . LEU A 1 378 ? -8.381 6.154 -16.604 1.00 96.69 378 LEU A CA 1
ATOM 2948 C C . LEU A 1 378 ? -9.628 5.256 -16.503 1.00 96.69 378 LEU A C 1
ATOM 2950 O O . LEU A 1 378 ? -9.762 4.503 -15.544 1.00 96.69 378 LEU A O 1
ATOM 2954 N N . ASP A 1 379 ? -10.494 5.283 -17.517 1.00 98.06 379 ASP A N 1
ATOM 2955 C CA . ASP A 1 379 ? -11.780 4.572 -17.546 1.00 98.06 379 ASP A CA 1
ATOM 2956 C C . ASP A 1 379 ? -11.622 3.048 -17.681 1.00 98.06 379 ASP A C 1
ATOM 2958 O O . ASP A 1 379 ? -12.497 2.283 -17.271 1.00 98.06 379 ASP A O 1
ATOM 2962 N N . ARG A 1 380 ? -10.527 2.586 -18.303 1.00 98.50 380 ARG A N 1
ATOM 2963 C CA . ARG A 1 380 ? -10.332 1.173 -18.678 1.00 98.50 380 ARG A CA 1
ATOM 2964 C C . ARG A 1 380 ? -9.267 0.449 -17.862 1.00 98.50 380 ARG A C 1
ATOM 2966 O O . ARG A 1 380 ? -8.951 -0.692 -18.194 1.00 98.50 380 ARG A O 1
ATOM 2973 N N . THR A 1 381 ? -8.710 1.063 -16.822 1.00 98.62 381 THR A N 1
ATOM 2974 C CA . THR A 1 381 ? -7.738 0.422 -15.920 1.00 98.62 381 THR A CA 1
ATOM 2975 C C . THR A 1 381 ? -8.131 0.626 -14.455 1.00 98.62 381 THR A C 1
ATOM 2977 O O . THR A 1 381 ? -9.165 1.211 -14.143 1.00 98.62 381 THR A O 1
ATOM 2980 N N . SER A 1 382 ? -7.354 0.076 -13.519 1.00 98.44 382 SER A N 1
ATOM 2981 C CA . SER A 1 382 ? -7.604 0.266 -12.091 1.00 98.44 382 SER A CA 1
ATOM 2982 C C . SER A 1 382 ? -6.300 0.190 -11.301 1.00 98.44 382 SER A C 1
ATOM 2984 O O . SER A 1 382 ? -5.616 -0.832 -11.310 1.00 98.44 382 SER A O 1
ATOM 2986 N N . SER A 1 383 ? -5.984 1.276 -10.604 1.00 98.38 383 SER A N 1
ATOM 2987 C CA . SER A 1 383 ? -4.811 1.467 -9.748 1.00 98.38 383 SER A CA 1
ATOM 2988 C C . SER A 1 383 ? -5.226 2.170 -8.452 1.00 98.38 383 SER A C 1
ATOM 2990 O O . SER A 1 383 ? -6.362 2.630 -8.338 1.00 98.38 383 SER A O 1
ATOM 2992 N N . GLY A 1 384 ? -4.324 2.245 -7.469 1.00 97.50 384 GLY A N 1
ATOM 2993 C CA . GLY A 1 384 ? -4.551 3.063 -6.270 1.00 97.50 384 GLY A CA 1
ATOM 2994 C C . GLY A 1 384 ? -4.618 4.557 -6.603 1.00 97.50 384 GLY A C 1
ATOM 2995 O O . GLY A 1 384 ? -5.543 5.259 -6.208 1.00 97.50 384 GLY A O 1
ATOM 2996 N N . ASN A 1 385 ? -3.666 5.013 -7.421 1.00 96.44 385 ASN A N 1
ATOM 2997 C CA . ASN A 1 385 ? -3.520 6.392 -7.876 1.00 96.44 385 ASN A CA 1
ATOM 2998 C C . ASN A 1 385 ? -3.348 6.428 -9.405 1.00 96.44 385 ASN A C 1
ATOM 3000 O O . ASN A 1 385 ? -2.742 5.521 -9.988 1.00 96.44 385 ASN A O 1
ATOM 3004 N N . PHE A 1 386 ? -3.828 7.486 -10.057 1.00 97.31 386 PHE A N 1
ATOM 3005 C CA . PHE A 1 386 ? -3.620 7.753 -11.485 1.00 97.31 386 PHE A CA 1
ATOM 3006 C C . PHE A 1 386 ? -3.008 9.142 -11.661 1.00 97.31 386 PHE A C 1
ATOM 3008 O O . PHE A 1 386 ? -3.465 10.097 -11.032 1.00 97.31 386 PHE A O 1
ATOM 3015 N N . VAL A 1 387 ? -2.002 9.269 -12.529 1.00 97.06 387 VAL A N 1
ATOM 3016 C CA . VAL A 1 387 ? -1.351 10.551 -12.816 1.00 97.06 387 VAL A CA 1
ATOM 3017 C C . VAL A 1 387 ? -1.124 10.714 -14.317 1.00 97.06 387 VAL A C 1
ATOM 3019 O O . VAL A 1 387 ? -0.412 9.932 -14.950 1.00 97.06 387 VAL A O 1
ATOM 3022 N N . GLY A 1 388 ? -1.718 11.766 -14.881 1.00 96.75 388 GLY A N 1
ATOM 3023 C CA . GLY A 1 388 ? -1.488 12.189 -16.259 1.00 96.75 388 GLY A CA 1
ATOM 3024 C C . GLY A 1 388 ? -0.389 13.248 -16.338 1.00 96.75 388 GLY A C 1
ATOM 3025 O O . GLY A 1 388 ? -0.446 14.251 -15.633 1.00 96.75 388 GLY A O 1
ATOM 3026 N N . ASN A 1 389 ? 0.584 13.046 -17.225 1.00 96.44 389 ASN A N 1
ATOM 3027 C CA . ASN A 1 389 ? 1.667 13.974 -17.560 1.00 96.44 389 ASN A CA 1
ATOM 3028 C C . ASN A 1 389 ? 2.570 14.419 -16.390 1.00 96.44 389 ASN A C 1
ATOM 3030 O O . ASN A 1 389 ? 3.313 15.386 -16.542 1.00 96.44 389 ASN A O 1
ATOM 3034 N N . GLU A 1 390 ? 2.568 13.725 -15.252 1.00 94.38 390 GLU A N 1
ATOM 3035 C CA . GLU A 1 390 ? 3.393 14.042 -14.079 1.00 94.38 390 GLU A CA 1
ATOM 3036 C C . GLU A 1 390 ? 3.725 12.766 -13.282 1.00 94.38 390 GLU A C 1
ATOM 3038 O O . GLU A 1 390 ? 3.239 11.686 -13.612 1.00 94.38 390 GLU A O 1
ATOM 3043 N N . GLY A 1 391 ? 4.579 12.863 -12.259 1.00 88.00 391 GLY A N 1
ATOM 3044 C CA . GLY A 1 391 ? 4.919 11.750 -11.360 1.00 88.00 391 GLY A CA 1
ATOM 3045 C C . GLY A 1 391 ? 4.386 11.884 -9.943 1.00 88.00 391 GLY A C 1
ATOM 3046 O O . GLY A 1 391 ? 3.349 12.494 -9.703 1.00 88.00 391 GLY A O 1
ATOM 3047 N N . PHE A 1 392 ? 5.134 11.330 -8.983 1.00 84.94 392 PHE A N 1
ATOM 3048 C CA . PHE A 1 392 ? 4.720 11.195 -7.581 1.00 84.94 392 PHE A CA 1
ATOM 3049 C C . PHE A 1 392 ? 4.521 12.510 -6.804 1.00 84.94 392 PHE A C 1
ATOM 3051 O O . PHE A 1 392 ? 4.179 12.469 -5.627 1.00 84.94 392 PHE A O 1
ATOM 3058 N N . THR A 1 393 ? 4.685 13.681 -7.426 1.00 87.75 393 THR A N 1
ATOM 3059 C CA . THR A 1 393 ? 4.454 15.001 -6.809 1.00 87.75 393 THR A CA 1
ATOM 3060 C C . THR A 1 393 ? 3.061 15.126 -6.173 1.00 87.75 393 THR A C 1
ATOM 3062 O O . THR A 1 393 ? 2.908 15.831 -5.174 1.00 87.75 393 THR A O 1
ATOM 3065 N N . TYR A 1 394 ? 2.058 14.391 -6.678 1.00 89.81 394 TYR A N 1
ATOM 3066 C CA . TYR A 1 394 ? 0.720 14.312 -6.073 1.00 89.81 394 TYR A CA 1
ATOM 3067 C C . TYR A 1 394 ? 0.732 13.829 -4.610 1.00 89.81 394 TYR A C 1
ATOM 3069 O O . TYR A 1 394 ? -0.159 14.205 -3.861 1.00 89.81 394 TYR A O 1
ATOM 3077 N N . MET A 1 395 ? 1.751 13.077 -4.165 1.00 89.75 395 MET A N 1
ATOM 3078 C CA . MET A 1 395 ? 1.908 12.646 -2.764 1.00 89.75 395 MET A CA 1
ATOM 3079 C C . MET A 1 395 ? 2.108 13.803 -1.772 1.00 89.75 395 MET A C 1
ATOM 3081 O O . MET A 1 395 ? 2.065 13.587 -0.566 1.00 89.75 395 MET A O 1
ATOM 3085 N N . SER A 1 396 ? 2.358 15.024 -2.257 1.00 88.81 396 SER A N 1
ATOM 3086 C CA . SER A 1 396 ? 2.379 16.237 -1.428 1.00 88.81 396 SER A CA 1
ATOM 3087 C C . SER A 1 396 ? 0.983 16.835 -1.182 1.00 88.81 396 SER A C 1
ATOM 3089 O O . SER A 1 396 ? 0.835 17.729 -0.347 1.00 88.81 396 SER A O 1
ATOM 3091 N N . LEU A 1 397 ? -0.047 16.356 -1.893 1.00 92.50 397 LEU A N 1
ATOM 3092 C CA . LEU A 1 397 ? -1.417 16.857 -1.820 1.00 92.50 397 LEU A CA 1
ATOM 3093 C C . LEU A 1 397 ? -2.217 16.104 -0.755 1.00 92.50 397 LEU A C 1
ATOM 3095 O O . LEU A 1 397 ? -2.919 15.141 -1.041 1.00 92.50 397 LEU A O 1
ATOM 3099 N N . THR A 1 398 ? -2.201 16.631 0.465 1.00 92.25 398 THR A N 1
ATOM 3100 C CA . THR A 1 398 ? -2.979 16.142 1.623 1.00 92.25 398 THR A CA 1
ATOM 3101 C C . THR A 1 398 ? -4.511 16.215 1.456 1.00 92.25 398 THR A C 1
ATOM 3103 O O . THR A 1 398 ? -5.262 15.815 2.349 1.00 92.25 398 THR A O 1
ATOM 3106 N N . SER A 1 399 ? -4.992 16.742 0.325 1.00 93.44 399 SER A N 1
ATOM 3107 C CA . SER A 1 399 ? -6.394 16.747 -0.109 1.00 93.44 399 SER A CA 1
ATOM 3108 C C . SER A 1 399 ? -6.778 15.550 -0.988 1.00 93.44 399 SER A C 1
ATOM 3110 O O . SER A 1 399 ? -7.970 15.337 -1.210 1.00 93.44 399 SER A O 1
ATOM 3112 N N . LEU A 1 400 ? -5.808 14.772 -1.478 1.00 95.38 400 LEU A N 1
ATOM 3113 C CA . LEU A 1 400 ? -6.044 13.514 -2.182 1.00 95.38 400 LEU A CA 1
ATOM 3114 C C . LEU A 1 400 ? -5.864 12.334 -1.213 1.00 95.38 400 LEU A C 1
ATOM 3116 O O . LEU A 1 400 ? -4.960 12.366 -0.380 1.00 95.38 400 LEU A O 1
ATOM 3120 N N . PRO A 1 401 ? -6.693 11.281 -1.308 1.00 96.12 401 PRO A N 1
ATOM 3121 C CA . PRO A 1 401 ? -6.448 10.055 -0.570 1.00 96.12 401 PRO A CA 1
ATOM 3122 C C . PRO A 1 401 ? -5.289 9.294 -1.211 1.00 96.12 401 PRO A C 1
ATOM 3124 O O . PRO A 1 401 ? -5.355 8.953 -2.390 1.00 96.12 401 PRO A O 1
ATOM 3127 N N . PHE A 1 402 ? -4.270 8.960 -0.427 1.00 97.62 402 PHE A N 1
ATOM 3128 C CA . PHE A 1 402 ? -3.256 7.995 -0.838 1.00 97.62 402 PHE A CA 1
ATOM 3129 C C . PHE A 1 402 ? -3.682 6.601 -0.378 1.00 97.62 402 PHE A C 1
ATOM 3131 O O . PHE A 1 402 ? -3.975 6.421 0.802 1.00 97.62 402 PHE A O 1
ATOM 3138 N N . GLY A 1 403 ? -3.724 5.624 -1.283 1.00 96.88 403 GLY A N 1
ATOM 3139 C CA . GLY A 1 403 ? -4.001 4.230 -0.937 1.00 96.88 403 GLY A CA 1
ATOM 3140 C C . GLY A 1 403 ? -3.855 3.273 -2.117 1.00 96.88 403 GLY A C 1
ATOM 3141 O O . GLY A 1 403 ? -3.834 3.695 -3.275 1.00 96.88 403 GLY A O 1
ATOM 3142 N N . GLY A 1 404 ? -3.757 1.977 -1.825 1.00 97.75 404 GLY A N 1
ATOM 3143 C CA . GLY A 1 404 ? -3.741 0.901 -2.822 1.00 97.75 404 GLY A CA 1
ATOM 3144 C C . GLY A 1 404 ? -5.109 0.265 -3.097 1.00 97.75 404 GLY A C 1
ATOM 3145 O O . GLY A 1 404 ? -6.104 0.545 -2.430 1.00 97.75 404 GLY A O 1
ATOM 3146 N N . VAL A 1 405 ? -5.159 -0.646 -4.076 1.00 98.25 405 VAL A N 1
ATOM 3147 C CA . VAL A 1 405 ? -6.359 -1.437 -4.392 1.00 98.25 405 VAL A CA 1
ATOM 3148 C C . VAL A 1 405 ? -5.996 -2.864 -4.812 1.00 98.25 405 VAL A C 1
ATOM 3150 O O . VAL A 1 405 ? -5.171 -3.099 -5.692 1.00 98.25 405 VAL A O 1
ATOM 3153 N N . GLY A 1 406 ? -6.636 -3.864 -4.205 1.00 97.69 406 GLY A N 1
ATOM 3154 C CA . GLY A 1 406 ? -6.331 -5.268 -4.489 1.00 97.69 406 GLY A CA 1
ATOM 3155 C C . GLY A 1 406 ? -4.981 -5.671 -3.891 1.00 97.69 406 GLY A C 1
ATOM 3156 O O . GLY A 1 406 ? -4.813 -5.626 -2.676 1.00 97.69 406 GLY A O 1
ATOM 3157 N N . LYS A 1 407 ? -4.010 -6.100 -4.712 1.00 97.00 407 LYS A N 1
ATOM 3158 C CA . LYS A 1 407 ? -2.683 -6.492 -4.194 1.00 97.00 407 LYS A CA 1
ATOM 3159 C C . LYS A 1 407 ? -1.761 -5.315 -3.865 1.00 97.00 407 LYS A C 1
ATOM 3161 O O . LYS A 1 407 ? -0.843 -5.535 -3.079 1.00 97.00 407 LYS A O 1
ATOM 3166 N N . SER A 1 408 ? -2.015 -4.114 -4.395 1.00 97.94 408 SER A N 1
ATOM 3167 C CA . SER A 1 408 ? -1.305 -2.893 -3.986 1.00 97.94 408 SER A CA 1
ATOM 3168 C C . SER A 1 408 ? -1.837 -2.289 -2.685 1.00 97.94 408 SER A C 1
ATOM 3170 O O . SER A 1 408 ? -1.186 -1.420 -2.118 1.00 97.94 408 SER A O 1
ATOM 3172 N N . GLY A 1 409 ? -2.976 -2.754 -2.159 1.00 98.38 409 GLY A N 1
ATOM 3173 C CA . GLY A 1 409 ? -3.418 -2.352 -0.827 1.00 98.38 409 GLY A CA 1
ATOM 3174 C C . GLY A 1 409 ? -4.919 -2.386 -0.572 1.00 98.38 409 GLY A C 1
ATOM 3175 O O . GLY A 1 409 ? -5.722 -2.774 -1.424 1.00 98.38 409 GLY A O 1
ATOM 3176 N N . MET A 1 410 ? -5.267 -1.964 0.641 1.00 98.56 410 MET A N 1
ATOM 3177 C CA . MET A 1 410 ? -6.626 -1.643 1.076 1.00 98.56 410 MET A CA 1
ATOM 3178 C 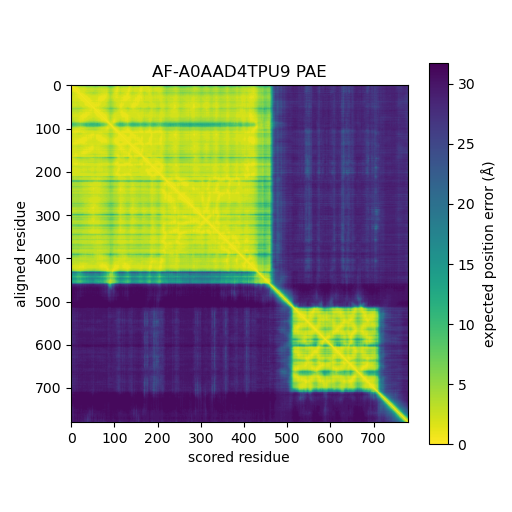C . MET A 1 410 ? -6.583 -0.581 2.179 1.00 98.56 410 MET A C 1
ATOM 3180 O O . MET A 1 410 ? -5.648 -0.564 2.978 1.00 98.56 410 MET A O 1
ATOM 3184 N N . GLY A 1 411 ? -7.612 0.260 2.249 1.00 98.00 411 GLY A N 1
ATOM 3185 C CA . GLY A 1 411 ? -7.581 1.474 3.066 1.00 98.00 411 GLY A CA 1
ATOM 3186 C C . GLY A 1 411 ? -6.990 2.655 2.294 1.00 98.00 411 GLY A C 1
ATOM 3187 O O . GLY A 1 411 ? -6.786 2.574 1.083 1.00 98.00 411 GLY A O 1
ATOM 3188 N N . ARG A 1 412 ? -6.823 3.780 2.989 1.00 98.06 412 ARG A N 1
ATOM 3189 C CA . ARG A 1 412 ? -6.247 5.027 2.463 1.00 98.06 412 ARG A CA 1
ATOM 3190 C C . ARG A 1 412 ? -5.883 5.963 3.608 1.00 98.06 412 ARG A C 1
ATOM 3192 O O . ARG A 1 412 ? -6.479 5.876 4.680 1.00 98.06 412 ARG A O 1
ATOM 3199 N N . TYR A 1 413 ? -4.970 6.895 3.383 1.00 98.56 413 TYR A N 1
ATOM 3200 C CA . TYR A 1 413 ? -4.594 7.921 4.352 1.00 98.56 413 TYR A CA 1
ATOM 3201 C C . TYR A 1 413 ? -4.169 9.228 3.648 1.00 98.56 413 TYR A C 1
ATOM 3203 O O . TYR A 1 413 ? -4.576 9.467 2.511 1.00 98.56 413 TYR A O 1
ATOM 3211 N N . HIS A 1 414 ? -3.401 10.065 4.352 1.00 97.75 414 HIS A N 1
ATOM 3212 C CA . HIS A 1 414 ? -3.099 11.492 4.123 1.00 97.75 414 HIS A CA 1
ATOM 3213 C C . HIS A 1 414 ? -4.211 12.436 4.599 1.00 97.75 414 HIS A C 1
ATOM 3215 O O . HIS A 1 414 ? -5.405 12.153 4.489 1.00 97.75 414 HIS A O 1
ATOM 3221 N N . GLY A 1 415 ? -3.811 13.553 5.204 1.00 97.56 415 GLY A N 1
ATOM 3222 C CA . GLY A 1 415 ? -4.669 14.608 5.735 1.00 97.56 415 GLY A CA 1
ATOM 3223 C C . GLY A 1 415 ? -5.884 14.108 6.517 1.00 97.56 415 GLY A C 1
ATOM 3224 O O . GLY A 1 415 ? -5.776 13.351 7.488 1.00 97.56 415 GLY A O 1
ATOM 3225 N N . LYS A 1 416 ? -7.079 14.529 6.082 1.00 98.12 416 LYS A N 1
ATOM 3226 C CA . LYS A 1 416 ? -8.338 14.102 6.711 1.00 98.12 416 LYS A CA 1
ATOM 3227 C C . LYS A 1 416 ? -8.595 12.599 6.539 1.00 98.12 416 LYS A C 1
ATOM 3229 O O . LYS A 1 416 ? -9.198 11.998 7.422 1.00 98.12 416 LYS A O 1
ATOM 3234 N N . PHE A 1 417 ? -8.118 11.974 5.461 1.00 98.62 417 PHE A N 1
ATOM 3235 C CA . PHE A 1 417 ? -8.274 10.531 5.272 1.00 98.62 417 PHE A CA 1
ATOM 3236 C C . PHE A 1 417 ? -7.495 9.744 6.328 1.00 98.62 417 PHE A C 1
ATOM 3238 O O . PHE A 1 417 ? -8.001 8.728 6.787 1.00 98.62 417 PHE A O 1
ATOM 3245 N N . SER A 1 418 ? -6.343 10.239 6.803 1.00 98.75 418 SER A N 1
ATOM 3246 C CA . SER A 1 418 ? -5.670 9.662 7.977 1.00 98.75 418 SER A CA 1
ATOM 3247 C C . SER A 1 418 ? -6.553 9.742 9.232 1.00 98.75 418 SER A C 1
ATOM 3249 O O . SER A 1 418 ? -6.694 8.753 9.945 1.00 98.75 418 SER A O 1
ATOM 3251 N N . PHE A 1 419 ? -7.177 10.897 9.505 1.00 98.81 419 PHE A N 1
ATOM 3252 C CA . PHE A 1 419 ? -8.084 11.062 10.653 1.00 98.81 419 PHE A CA 1
ATOM 3253 C C . PHE A 1 419 ? -9.287 10.111 10.573 1.00 98.81 419 PHE A C 1
ATOM 3255 O O . PHE A 1 419 ? -9.609 9.450 11.559 1.00 98.81 419 PHE A O 1
ATOM 3262 N N . ASP A 1 420 ? -9.938 10.034 9.409 1.00 98.69 420 ASP A N 1
ATOM 3263 C CA . ASP A 1 420 ? -11.097 9.165 9.184 1.00 98.69 420 ASP A CA 1
ATOM 3264 C C . ASP A 1 420 ? -10.701 7.676 9.282 1.00 98.69 420 ASP A C 1
ATOM 3266 O O . ASP A 1 420 ? -11.401 6.903 9.924 1.00 98.69 420 ASP A O 1
ATOM 3270 N N . THR A 1 421 ? -9.544 7.273 8.741 1.00 98.81 421 THR A N 1
ATOM 3271 C CA . THR A 1 421 ? -9.024 5.892 8.821 1.00 98.81 421 THR A CA 1
ATOM 3272 C C . THR A 1 421 ? -8.766 5.423 10.251 1.00 98.81 421 THR A C 1
ATOM 3274 O O . THR A 1 421 ? -9.011 4.260 10.559 1.00 98.81 421 THR A O 1
ATOM 3277 N N . PHE A 1 422 ? -8.336 6.316 11.146 1.00 98.88 422 PHE A N 1
ATOM 3278 C CA . PHE A 1 422 ? -8.141 6.006 12.567 1.00 98.88 422 PHE A CA 1
ATOM 3279 C C . PHE A 1 422 ? -9.343 6.384 13.456 1.00 98.88 422 PHE A C 1
ATOM 3281 O O . PHE A 1 422 ? -9.200 6.439 14.682 1.00 98.88 422 PHE A O 1
ATOM 3288 N N . SER A 1 423 ? -10.520 6.615 12.861 1.00 98.81 423 SER A N 1
ATOM 3289 C CA . SER A 1 423 ? -11.777 6.895 13.565 1.00 98.81 423 SER A CA 1
ATOM 3290 C C . SER A 1 423 ? -12.877 5.898 13.190 1.00 98.81 423 SER A C 1
ATOM 3292 O O . SER A 1 423 ? -13.138 5.640 12.018 1.00 98.81 423 SER A O 1
ATOM 3294 N N . HIS A 1 424 ? -13.627 5.413 14.175 1.00 98.56 424 HIS A N 1
ATOM 3295 C CA . HIS A 1 424 ? -14.915 4.777 13.935 1.00 98.56 424 HIS A CA 1
ATOM 3296 C C . HIS A 1 424 ? -15.979 5.848 13.628 1.00 98.56 424 HIS A C 1
ATOM 3298 O O . HIS A 1 424 ? -16.146 6.820 14.370 1.00 98.56 424 HIS A O 1
ATOM 3304 N N . HIS A 1 425 ? -16.702 5.677 12.518 1.00 98.25 425 HIS A N 1
ATOM 3305 C CA . HIS A 1 425 ? -17.796 6.553 12.086 1.00 98.25 425 HIS A CA 1
ATOM 3306 C C . HIS A 1 425 ? -19.129 6.063 12.670 1.00 98.25 425 HIS A C 1
ATOM 3308 O O . HIS A 1 425 ? -19.927 5.402 12.005 1.00 98.25 425 HIS A O 1
ATOM 3314 N N . ARG A 1 426 ? -19.381 6.396 13.935 1.00 98.06 426 ARG A N 1
ATOM 3315 C CA . ARG A 1 426 ? -20.572 5.971 14.669 1.00 98.06 426 ARG A CA 1
ATOM 3316 C C . ARG A 1 426 ? -21.819 6.722 14.208 1.00 98.06 426 ARG A C 1
ATOM 3318 O O . ARG A 1 426 ? -21.947 7.925 14.436 1.00 98.06 426 ARG A O 1
ATOM 3325 N N . ALA A 1 427 ? -22.774 5.999 13.632 1.00 97.69 427 ALA A N 1
ATOM 3326 C CA . ALA A 1 427 ? -24.103 6.528 13.347 1.00 97.69 427 ALA A CA 1
ATOM 3327 C C . ALA A 1 427 ? -24.891 6.769 14.650 1.00 97.69 427 ALA A C 1
ATOM 3329 O O . ALA A 1 427 ? -25.026 5.874 15.486 1.00 97.69 427 ALA A O 1
ATOM 3330 N N . CYS A 1 428 ? -25.436 7.974 14.803 1.00 97.06 428 CYS A N 1
ATOM 3331 C CA . CYS A 1 428 ? -26.248 8.392 15.939 1.00 97.06 428 CYS A CA 1
ATOM 3332 C C . CYS A 1 428 ? -27.622 8.869 15.453 1.00 97.06 428 CYS A C 1
ATOM 3334 O O . CYS A 1 428 ? -27.711 9.747 14.595 1.00 97.06 428 CYS A O 1
ATOM 3336 N N . LEU A 1 429 ? -28.688 8.338 16.054 1.00 94.94 429 LEU A N 1
ATOM 3337 C CA . LEU A 1 429 ? -30.045 8.874 15.961 1.00 94.94 429 LEU A CA 1
ATOM 3338 C C . LEU A 1 429 ? -30.537 9.147 17.382 1.00 94.94 429 LEU A C 1
ATOM 3340 O O . LEU A 1 429 ? -30.646 8.230 18.195 1.00 94.94 429 LEU A O 1
ATOM 3344 N N . LEU A 1 430 ? -30.820 10.412 17.682 1.00 92.88 430 LEU A N 1
ATOM 3345 C CA . LEU A 1 430 ? -31.417 10.847 18.939 1.00 92.88 430 LEU A CA 1
ATOM 3346 C C . LEU A 1 430 ? -32.868 11.234 18.660 1.00 92.88 430 LEU A C 1
ATOM 3348 O O . LEU A 1 430 ? -33.136 12.296 18.092 1.00 92.88 430 LEU A O 1
ATOM 3352 N N . SER A 1 431 ? -33.794 10.349 19.032 1.00 86.81 431 SER A N 1
ATOM 3353 C CA . SER A 1 431 ? -35.226 10.610 18.890 1.00 86.81 431 SER A CA 1
ATOM 3354 C C . SER A 1 431 ? -35.752 11.432 20.057 1.00 86.81 431 SER A C 1
ATOM 3356 O O . SER A 1 431 ? -35.291 11.298 21.192 1.00 86.81 431 SER A O 1
ATOM 3358 N N . HIS A 1 432 ? -36.740 12.279 19.783 1.00 80.12 432 HIS A N 1
ATOM 3359 C CA . HIS A 1 432 ? -37.420 13.034 20.826 1.00 80.12 432 HIS A CA 1
ATOM 3360 C C . HIS A 1 432 ? -38.290 12.101 21.693 1.00 80.12 432 HIS A C 1
ATOM 3362 O O . HIS A 1 432 ? -38.917 11.166 21.182 1.00 80.12 432 HIS A O 1
ATOM 3368 N N . SER A 1 433 ? -38.322 12.350 23.006 1.00 72.62 433 SER A N 1
ATOM 3369 C CA . SER A 1 433 ? -39.119 11.577 23.975 1.00 72.62 433 SER A CA 1
ATOM 3370 C C . SER A 1 433 ? -40.603 11.962 23.982 1.00 72.62 433 SER A C 1
ATOM 3372 O O . SER A 1 433 ? -41.442 11.162 24.386 1.00 72.62 433 SER A O 1
ATOM 3374 N N . GLY A 1 434 ? -40.942 13.165 23.510 1.00 68.94 434 GLY A N 1
ATOM 3375 C CA . GLY A 1 434 ? -42.310 13.531 23.141 1.00 68.94 434 GLY A CA 1
ATOM 3376 C C . GLY A 1 434 ? -42.714 13.003 21.756 1.00 68.94 434 GLY A C 1
ATOM 3377 O O . GLY A 1 434 ? -41.898 12.461 21.015 1.00 68.94 434 GLY A O 1
ATOM 3378 N N . LEU A 1 435 ? -43.977 13.240 21.382 1.00 71.31 435 LEU A N 1
ATOM 3379 C CA . LEU A 1 435 ? -44.572 12.889 20.076 1.00 71.31 435 LEU A CA 1
ATOM 3380 C C . LEU A 1 435 ? -44.784 11.384 19.810 1.00 71.31 435 LEU A C 1
ATOM 3382 O O . LEU A 1 435 ? -44.925 10.975 18.659 1.00 71.31 435 LEU A O 1
ATOM 3386 N N . GLU A 1 436 ? -44.904 10.561 20.855 1.00 81.69 436 GLU A N 1
ATOM 3387 C CA . GLU A 1 436 ? -45.159 9.115 20.721 1.00 81.69 436 GLU A CA 1
ATOM 3388 C C . GLU A 1 436 ? -46.437 8.784 19.922 1.00 81.69 436 GLU A C 1
ATOM 3390 O O . GLU A 1 436 ? -46.476 7.814 19.172 1.00 81.69 436 GLU A O 1
ATOM 3395 N N . VAL A 1 437 ? -47.445 9.663 19.960 1.00 77.50 437 VAL A N 1
ATOM 3396 C CA . VAL A 1 437 ? -48.669 9.547 19.145 1.00 77.50 437 VAL A CA 1
ATOM 3397 C C . VAL A 1 437 ? -48.374 9.550 17.637 1.00 77.50 437 VAL A C 1
ATOM 3399 O O . VAL A 1 437 ? -49.036 8.831 16.893 1.00 77.50 437 VAL A O 1
ATOM 3402 N N . LEU A 1 438 ? -47.358 10.290 17.170 1.00 73.62 438 LEU A N 1
ATOM 3403 C CA . LEU A 1 438 ? -46.942 10.267 15.758 1.00 73.62 438 LEU A CA 1
ATOM 3404 C C . LEU A 1 438 ? -46.255 8.946 15.381 1.00 73.62 438 LEU A C 1
ATOM 3406 O O . LEU A 1 438 ? -46.265 8.557 14.216 1.00 73.62 438 LEU A O 1
ATOM 3410 N N . LYS A 1 439 ? -45.686 8.233 16.361 1.00 76.75 439 LYS A N 1
ATOM 3411 C CA . LYS A 1 439 ? -45.046 6.927 16.168 1.00 76.75 439 LYS A CA 1
ATOM 3412 C C . LYS A 1 439 ? -46.064 5.781 16.095 1.00 76.75 439 LYS A C 1
ATOM 3414 O O . LYS A 1 439 ? -45.714 4.749 15.533 1.00 76.75 439 LYS A O 1
ATOM 3419 N N . ASN A 1 440 ? -47.319 5.964 16.527 1.00 80.38 440 ASN A N 1
ATOM 3420 C CA . ASN A 1 440 ? -48.377 4.938 16.444 1.00 80.38 440 ASN A CA 1
ATOM 3421 C C . ASN A 1 440 ? -48.547 4.326 15.045 1.00 80.38 440 ASN A C 1
ATOM 3423 O O . ASN A 1 440 ? -48.856 3.147 14.935 1.00 80.38 440 ASN A O 1
ATOM 3427 N N . ILE A 1 441 ? -48.284 5.087 13.978 1.00 78.56 441 ILE A N 1
ATOM 3428 C CA . ILE A 1 441 ? -48.334 4.595 12.593 1.00 78.56 441 ILE A CA 1
ATOM 3429 C C . ILE A 1 441 ? -47.405 3.391 12.322 1.00 78.56 441 ILE A C 1
ATOM 3431 O O . ILE A 1 441 ? -47.681 2.597 11.427 1.00 78.56 441 ILE A O 1
ATOM 3435 N N . ARG A 1 442 ? -46.318 3.238 13.095 1.00 80.81 442 ARG A N 1
ATOM 3436 C CA . ARG A 1 442 ? -45.351 2.132 12.968 1.00 80.81 442 ARG A CA 1
ATOM 3437 C C . ARG A 1 442 ? -45.641 0.954 13.905 1.00 80.81 442 ARG A C 1
ATOM 3439 O O . ARG A 1 442 ? -44.958 -0.067 13.814 1.00 80.81 442 ARG A O 1
ATOM 3446 N N . TYR A 1 443 ? -46.612 1.083 14.809 1.00 85.31 443 TYR A N 1
ATOM 3447 C CA . TYR A 1 443 ? -46.915 0.079 15.830 1.00 85.31 443 TYR A CA 1
ATOM 3448 C C . TYR A 1 443 ? -48.101 -0.814 15.430 1.00 85.31 443 TYR A C 1
ATOM 3450 O O . TYR A 1 443 ? -49.052 -0.322 14.823 1.00 85.31 443 TYR A O 1
ATOM 3458 N N . PRO A 1 444 ? -48.079 -2.116 15.774 1.00 87.75 444 PRO A N 1
ATOM 3459 C CA . PRO A 1 444 ? -49.248 -2.980 15.632 1.00 87.75 444 PRO A CA 1
ATOM 3460 C C . PRO A 1 444 ? -50.416 -2.530 16.536 1.00 87.75 444 PRO A C 1
ATOM 3462 O O . PRO A 1 444 ? -50.167 -1.973 17.609 1.00 87.75 444 PRO A O 1
ATOM 3465 N N . PRO A 1 445 ? -51.679 -2.844 16.183 1.00 88.19 445 PRO A N 1
ATOM 3466 C CA . PRO A 1 445 ? -52.103 -3.580 14.992 1.00 88.19 445 PRO A CA 1
ATOM 3467 C C . PRO A 1 445 ? -52.109 -2.708 13.728 1.00 88.19 445 PRO A C 1
ATOM 3469 O O . PRO A 1 445 ? -52.532 -1.554 13.748 1.00 88.19 445 PRO A O 1
ATOM 3472 N N . TYR A 1 446 ? -51.678 -3.285 12.606 1.00 84.00 446 TYR A N 1
ATOM 3473 C CA . TYR A 1 446 ? -51.628 -2.585 11.324 1.00 84.00 446 TYR A CA 1
ATOM 3474 C C . TYR A 1 446 ? -52.970 -2.643 10.588 1.00 84.00 446 TYR A C 1
ATOM 3476 O O . TYR A 1 446 ? -53.565 -3.705 10.434 1.00 84.00 446 TYR A O 1
ATOM 3484 N N . SER A 1 447 ? -53.406 -1.490 10.083 1.00 86.00 447 SER A N 1
ATOM 3485 C CA . SER A 1 447 ? -54.434 -1.362 9.043 1.00 86.00 447 SER A CA 1
ATOM 3486 C C . SER A 1 447 ? -53.793 -1.106 7.674 1.00 86.00 447 SER A C 1
ATOM 3488 O O . SER A 1 447 ? -52.705 -0.524 7.605 1.00 86.00 447 SER A O 1
ATOM 3490 N N . ASP A 1 448 ? -54.502 -1.421 6.585 1.00 85.19 448 ASP A N 1
ATOM 3491 C CA . ASP A 1 448 ? -54.087 -1.101 5.208 1.00 85.19 448 ASP A CA 1
ATOM 3492 C C . ASP A 1 448 ? -53.681 0.370 5.031 1.00 85.19 448 ASP A C 1
ATOM 3494 O O . ASP A 1 448 ? -52.740 0.681 4.302 1.00 85.19 448 ASP A O 1
ATOM 3498 N N . TYR A 1 449 ? -54.390 1.287 5.700 1.00 82.19 449 TYR A N 1
ATOM 3499 C CA . TYR A 1 449 ? -54.103 2.719 5.656 1.00 82.19 449 TYR A CA 1
ATOM 3500 C C . TYR A 1 449 ? -52.768 3.048 6.334 1.00 82.19 449 TYR A C 1
ATOM 3502 O O . TYR A 1 449 ? -51.898 3.667 5.720 1.00 82.19 449 TYR A O 1
ATOM 3510 N N . THR A 1 450 ? -52.574 2.592 7.577 1.00 82.19 450 THR A N 1
ATOM 3511 C CA . THR A 1 450 ? -51.314 2.799 8.312 1.00 82.19 450 THR A CA 1
ATOM 3512 C C . THR A 1 450 ? -50.132 2.144 7.604 1.00 82.19 450 THR A C 1
ATOM 3514 O O . THR A 1 450 ? -49.067 2.749 7.535 1.00 82.19 450 THR A O 1
ATOM 3517 N N . GLN A 1 451 ? -50.326 0.962 7.011 1.00 81.69 451 GLN A N 1
ATOM 3518 C CA . GLN A 1 451 ? -49.287 0.259 6.264 1.00 81.69 451 GLN A CA 1
ATOM 3519 C C . GLN A 1 451 ? -48.894 1.036 5.001 1.00 81.69 451 GLN A C 1
ATOM 3521 O O . GLN A 1 451 ? -47.716 1.328 4.821 1.00 81.69 451 GLN A O 1
ATOM 3526 N N . LYS A 1 452 ? -49.861 1.464 4.175 1.00 83.62 452 LYS A N 1
ATOM 3527 C CA . LYS A 1 452 ? -49.594 2.276 2.971 1.00 83.62 452 LYS A CA 1
ATOM 3528 C C . LYS A 1 452 ? -48.891 3.593 3.306 1.00 83.62 452 LYS A C 1
ATOM 3530 O O . LYS A 1 452 ? -47.913 3.942 2.648 1.00 83.62 452 LYS A O 1
ATOM 3535 N N . LEU A 1 453 ? -49.352 4.307 4.336 1.00 80.44 453 LEU A N 1
ATOM 3536 C CA . LEU A 1 453 ? -48.777 5.594 4.731 1.00 80.44 453 LEU A CA 1
ATOM 3537 C C . LEU A 1 453 ? -47.374 5.442 5.351 1.00 80.44 453 LEU A C 1
ATOM 3539 O O . LEU A 1 453 ? -46.494 6.250 5.059 1.00 80.44 453 LEU A O 1
ATOM 3543 N N . PHE A 1 454 ? -47.126 4.389 6.139 1.00 81.88 454 PHE A N 1
ATOM 3544 C CA . PHE A 1 454 ? -45.790 4.087 6.662 1.00 81.88 454 PHE A CA 1
ATOM 3545 C C . PHE A 1 454 ? -44.816 3.673 5.549 1.00 81.88 454 PHE A C 1
ATOM 3547 O O . PHE A 1 454 ? -43.691 4.167 5.507 1.00 81.88 454 PHE A O 1
ATOM 3554 N N . THR A 1 455 ? -45.249 2.833 4.601 1.00 81.44 455 THR A N 1
ATOM 3555 C CA . THR A 1 455 ? -44.445 2.463 3.425 1.00 81.44 455 THR A CA 1
ATOM 3556 C C . THR A 1 455 ? -44.114 3.683 2.564 1.00 81.44 455 THR A C 1
ATOM 3558 O O . THR A 1 455 ? -42.961 3.843 2.172 1.00 81.44 455 THR A O 1
ATOM 3561 N N . TRP A 1 456 ? -45.074 4.586 2.333 1.00 82.56 456 TRP A N 1
ATOM 3562 C CA . TRP A 1 456 ? -44.828 5.852 1.634 1.00 82.56 456 TRP A CA 1
ATOM 3563 C C . TRP A 1 456 ? -43.806 6.735 2.367 1.00 82.56 456 TRP A C 1
ATOM 3565 O O . TRP A 1 456 ? -42.898 7.266 1.735 1.00 82.56 456 TRP A O 1
ATOM 3575 N N . ALA A 1 457 ? -43.895 6.841 3.697 1.00 78.50 457 ALA A N 1
ATOM 3576 C CA . ALA A 1 457 ? -42.978 7.650 4.503 1.00 78.50 457 ALA A CA 1
ATOM 3577 C C . ALA A 1 457 ? -41.567 7.034 4.663 1.00 78.50 457 ALA A C 1
ATOM 3579 O O . ALA A 1 457 ? -40.608 7.765 4.928 1.00 78.50 457 ALA A O 1
ATOM 3580 N N . MET A 1 458 ? -41.424 5.710 4.492 1.00 78.31 458 MET A N 1
ATOM 3581 C CA . MET A 1 458 ? -40.126 5.031 4.324 1.00 78.31 458 MET A CA 1
ATOM 3582 C C . MET A 1 458 ? -39.557 5.188 2.908 1.00 78.31 458 MET A C 1
ATOM 3584 O O . MET A 1 458 ? -38.342 5.095 2.730 1.00 78.31 458 MET A O 1
ATOM 3588 N N . GLY A 1 459 ? -40.416 5.389 1.907 1.00 73.69 459 GLY A N 1
ATOM 3589 C CA . GLY A 1 459 ? -40.029 5.502 0.507 1.00 73.69 459 GLY A CA 1
ATOM 3590 C C . GLY A 1 459 ? -39.156 6.725 0.228 1.00 73.69 459 GLY A C 1
ATOM 3591 O O . GLY A 1 459 ? -39.337 7.798 0.800 1.00 73.69 459 GLY A O 1
ATOM 3592 N N . SER A 1 460 ? -38.235 6.588 -0.724 1.00 61.22 460 SER A N 1
ATOM 3593 C CA . SER A 1 460 ? -37.388 7.668 -1.247 1.00 61.22 460 SER A CA 1
ATOM 3594 C C . SER A 1 460 ? -38.149 8.620 -2.187 1.00 61.22 460 SER A C 1
ATOM 3596 O O . SER A 1 460 ? -37.626 9.085 -3.200 1.00 61.22 460 SER A O 1
ATOM 3598 N N . HIS A 1 461 ? -39.394 8.948 -1.838 1.00 55.66 461 HIS A N 1
ATOM 3599 C CA . HIS A 1 461 ? -40.140 10.020 -2.477 1.00 55.66 461 HIS A CA 1
ATOM 3600 C C . HIS A 1 461 ? -39.548 11.357 -2.023 1.00 55.66 461 HIS A C 1
ATOM 3602 O O . HIS A 1 461 ? -39.891 11.885 -0.965 1.00 55.66 461 HIS A O 1
ATOM 3608 N N . LEU A 1 462 ? -38.639 11.899 -2.841 1.00 43.75 462 LEU A N 1
ATOM 3609 C CA . LEU A 1 462 ? -38.246 13.306 -2.783 1.00 43.75 462 LEU A CA 1
ATOM 3610 C C . LEU A 1 462 ? -39.506 14.159 -2.608 1.00 43.75 462 LEU A C 1
ATOM 3612 O O . LEU A 1 462 ? -40.486 13.988 -3.332 1.00 43.75 462 LEU A O 1
ATOM 3616 N N . CYS A 1 463 ? -39.491 15.044 -1.612 1.00 41.19 463 CYS A N 1
ATOM 3617 C CA . CYS A 1 463 ? -40.661 15.816 -1.211 1.00 41.19 463 CYS A CA 1
ATOM 3618 C C . CYS A 1 463 ? -40.924 16.961 -2.208 1.00 41.19 463 CYS A C 1
ATOM 3620 O O . CYS A 1 463 ? -40.734 18.138 -1.909 1.00 41.19 463 CYS A O 1
ATOM 3622 N N . THR A 1 464 ? -41.361 16.615 -3.420 1.00 37.59 464 THR A N 1
ATOM 3623 C CA . THR A 1 464 ? -41.623 17.539 -4.539 1.00 37.59 464 THR A CA 1
ATOM 3624 C C . THR A 1 464 ? -42.933 18.327 -4.367 1.00 37.59 464 THR A C 1
ATOM 3626 O O . THR A 1 464 ? -43.350 19.043 -5.269 1.00 37.59 464 THR A O 1
ATOM 3629 N N . LEU A 1 465 ? -43.602 18.208 -3.214 1.00 34.00 465 LEU A N 1
ATOM 3630 C CA . LEU A 1 465 ? -44.943 18.754 -2.961 1.00 34.00 465 LEU A CA 1
ATOM 3631 C C . LEU A 1 465 ? -44.984 20.006 -2.064 1.00 34.00 465 LEU A C 1
ATOM 3633 O O . LEU A 1 465 ? -46.075 20.501 -1.797 1.00 34.00 465 LEU A O 1
ATOM 3637 N N . LEU A 1 466 ? -43.840 20.549 -1.616 1.00 34.00 466 LEU A N 1
ATOM 3638 C CA . LEU A 1 466 ? -43.805 21.760 -0.766 1.00 34.00 466 LEU A CA 1
ATOM 3639 C C . LEU A 1 466 ? -42.769 22.839 -1.150 1.00 34.00 466 LEU A C 1
ATOM 3641 O O . LEU A 1 466 ? -42.605 23.805 -0.411 1.00 34.00 466 LEU A O 1
ATOM 3645 N N . LEU A 1 467 ? -42.120 22.744 -2.316 1.00 32.00 467 LEU A N 1
ATOM 3646 C CA . LEU A 1 467 ? -41.262 23.814 -2.870 1.00 32.00 467 LEU A CA 1
ATOM 3647 C C . LEU A 1 467 ? -41.708 24.244 -4.279 1.00 32.00 467 LEU A C 1
ATOM 3649 O O . LEU A 1 467 ? -40.908 24.457 -5.181 1.00 32.00 467 LEU A O 1
ATOM 3653 N N . GLY A 1 468 ? -43.025 24.376 -4.455 1.00 27.80 468 GLY A N 1
ATOM 3654 C CA . GLY A 1 468 ? -43.671 24.834 -5.688 1.00 27.80 468 GLY A CA 1
ATOM 3655 C C . GLY A 1 468 ? -43.821 26.356 -5.816 1.00 27.80 468 GLY A C 1
ATOM 3656 O O . GLY A 1 468 ? -44.790 26.801 -6.424 1.00 27.80 468 GLY A O 1
ATOM 3657 N N . VAL A 1 469 ? -42.921 27.161 -5.236 1.00 34.50 469 VAL A N 1
ATOM 3658 C CA . VAL A 1 469 ? -42.870 28.617 -5.470 1.00 34.50 469 VAL A CA 1
ATOM 3659 C C . VAL A 1 469 ? -41.407 29.077 -5.533 1.00 34.50 469 VAL A C 1
ATOM 3661 O O . VAL A 1 469 ? -40.655 28.849 -4.593 1.00 34.50 469 VAL A O 1
ATOM 3664 N N . PHE A 1 470 ? -41.057 29.767 -6.626 1.00 28.25 470 PHE A N 1
ATOM 3665 C CA . PHE A 1 470 ? -39.742 30.331 -6.988 1.00 28.25 470 PHE A CA 1
ATOM 3666 C C . PHE A 1 470 ? -38.627 29.372 -7.446 1.00 28.25 470 PHE A C 1
ATOM 3668 O O . PHE A 1 470 ? -37.892 28.814 -6.639 1.00 28.25 470 PHE A O 1
ATOM 3675 N N . ALA A 1 471 ? -38.436 29.347 -8.772 1.00 26.75 471 ALA A N 1
ATOM 3676 C CA . ALA A 1 471 ? -37.174 2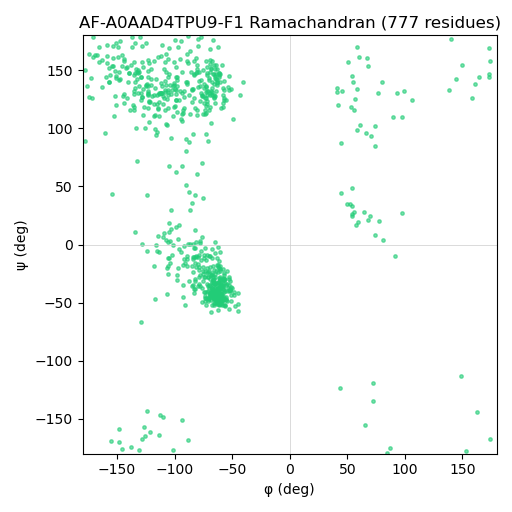9.475 -9.532 1.00 26.75 471 ALA A CA 1
ATOM 3677 C C . ALA A 1 471 ? -37.188 28.573 -10.791 1.00 26.75 471 ALA A C 1
ATOM 3679 O O . ALA A 1 471 ? -37.787 27.497 -10.753 1.00 26.75 471 ALA A O 1
ATOM 3680 N N . PRO A 1 472 ? -36.621 29.020 -11.930 1.00 30.77 472 PRO A N 1
ATOM 3681 C CA . PRO A 1 472 ? -36.980 28.468 -13.232 1.00 30.77 472 PRO A CA 1
ATOM 3682 C C . PRO A 1 472 ? -36.028 27.382 -13.754 1.00 30.77 472 PRO A C 1
ATOM 3684 O O . PRO A 1 472 ? -34.935 27.152 -13.245 1.00 30.77 472 PRO A O 1
ATOM 3687 N N . SER A 1 473 ? -36.498 26.754 -14.828 1.00 29.56 473 SER A N 1
ATOM 3688 C CA . SER A 1 473 ? -35.819 25.796 -15.698 1.00 29.56 473 SER A CA 1
ATOM 3689 C C . SER A 1 473 ? -34.361 26.111 -16.043 1.00 29.56 473 SER A C 1
ATOM 3691 O O . SER A 1 473 ? -34.077 27.202 -16.531 1.00 29.56 473 SER A O 1
ATOM 3693 N N . GLU A 1 474 ? -33.527 25.071 -16.061 1.00 28.72 474 GLU A N 1
ATOM 3694 C CA . GLU A 1 474 ? -32.749 24.765 -17.267 1.00 28.72 474 GLU A CA 1
ATOM 3695 C C . GLU A 1 474 ? -32.511 23.252 -17.409 1.00 28.72 474 GLU A C 1
ATOM 3697 O O . GLU A 1 474 ? -32.368 22.520 -16.429 1.00 28.72 474 GLU A O 1
ATOM 3702 N N . THR A 1 475 ? -32.569 22.766 -18.648 1.00 28.31 475 THR A N 1
ATOM 3703 C CA . THR A 1 475 ? -32.621 21.341 -19.004 1.00 28.31 475 THR A CA 1
ATOM 3704 C C . THR A 1 475 ? -31.318 20.863 -19.625 1.00 28.31 475 THR A C 1
ATOM 3706 O O . THR A 1 475 ? -30.906 21.425 -20.636 1.00 28.31 475 THR A O 1
ATOM 3709 N N . TYR A 1 476 ? -30.778 19.735 -19.157 1.00 26.20 476 TYR A N 1
ATOM 3710 C CA . TYR A 1 476 ? -29.930 18.870 -19.984 1.00 26.20 476 TYR A CA 1
ATOM 3711 C C . TYR A 1 476 ? -30.253 17.393 -19.743 1.00 26.20 476 TYR A C 1
ATOM 3713 O O . TYR A 1 476 ? -30.052 16.857 -18.657 1.00 26.20 476 TYR A O 1
ATOM 3721 N N . THR A 1 477 ? -30.752 16.734 -20.788 1.00 23.91 477 THR A N 1
ATOM 3722 C CA . THR A 1 477 ? -31.015 15.291 -20.844 1.00 23.91 477 THR A CA 1
ATOM 3723 C C . THR A 1 477 ? -30.047 14.616 -21.806 1.00 23.91 477 THR A C 1
ATOM 3725 O O . THR A 1 477 ? -29.991 15.005 -22.971 1.00 23.91 477 THR A O 1
ATOM 3728 N N . LEU A 1 478 ? -29.401 13.532 -21.374 1.00 23.42 478 LEU A N 1
ATOM 3729 C CA . LEU A 1 478 ? -28.977 12.448 -22.265 1.00 23.42 478 LEU A CA 1
ATOM 3730 C C . LEU A 1 478 ? -29.342 11.089 -21.635 1.00 23.42 478 LEU A C 1
ATOM 3732 O O . LEU A 1 478 ? -29.414 10.995 -20.408 1.00 23.42 478 LEU A O 1
ATOM 3736 N N . PRO A 1 479 ? -29.663 10.064 -22.447 1.00 26.52 479 PRO A N 1
ATOM 3737 C CA . PRO A 1 479 ? -30.442 8.919 -21.983 1.00 26.52 479 PRO A CA 1
ATOM 3738 C C . PRO A 1 479 ? -29.579 7.741 -21.515 1.00 26.52 479 PRO A C 1
ATOM 3740 O O . PRO A 1 479 ? -28.546 7.441 -22.110 1.00 26.52 479 PRO A O 1
ATOM 3743 N N . MET A 1 480 ? -30.079 6.987 -20.531 1.00 24.00 480 MET A N 1
ATOM 3744 C CA . MET A 1 480 ? -29.675 5.594 -20.324 1.00 24.00 480 MET A CA 1
ATOM 3745 C C . MET A 1 480 ? -30.776 4.642 -20.786 1.00 24.00 480 MET A C 1
ATOM 3747 O O . MET A 1 480 ? -31.948 4.801 -20.452 1.00 24.00 480 MET A O 1
ATOM 3751 N N . THR A 1 481 ? -30.376 3.650 -21.575 1.00 26.31 481 THR A N 1
ATOM 3752 C CA . THR A 1 481 ? -31.243 2.614 -22.137 1.00 26.31 481 THR A CA 1
ATOM 3753 C C . THR A 1 481 ? -31.602 1.558 -21.098 1.00 26.31 481 THR A C 1
ATOM 3755 O O . THR A 1 481 ? -30.724 0.979 -20.460 1.00 26.31 481 THR A O 1
ATOM 3758 N N . SER A 1 482 ? -32.892 1.260 -20.979 1.00 23.48 482 SER A N 1
ATOM 3759 C CA . SER A 1 482 ? -33.440 0.210 -20.122 1.00 23.48 482 SER A CA 1
ATOM 3760 C C . SER A 1 482 ? -33.266 -1.197 -20.704 1.00 23.48 482 SER A C 1
ATOM 3762 O O . SER A 1 482 ? -33.573 -1.415 -21.876 1.00 23.48 482 SER A O 1
ATOM 3764 N N . SER A 1 483 ? -32.969 -2.180 -19.853 1.00 25.48 483 SER A N 1
ATOM 3765 C CA . SER A 1 483 ? -33.393 -3.572 -20.067 1.00 25.48 483 SER A CA 1
ATOM 3766 C C . SER A 1 483 ? -33.974 -4.131 -18.767 1.00 25.48 483 SER A C 1
ATOM 3768 O O . SER A 1 483 ? -33.250 -4.483 -17.838 1.00 25.48 483 SER A O 1
ATOM 3770 N N . SER A 1 484 ? -35.301 -4.146 -18.704 1.00 23.50 484 SER A N 1
ATOM 3771 C CA . SER A 1 484 ? -36.141 -4.588 -17.590 1.00 23.50 484 SER A CA 1
ATOM 3772 C C . SER A 1 484 ? -36.160 -6.108 -17.407 1.00 23.50 484 SER A C 1
ATOM 3774 O O . SER A 1 484 ? -36.404 -6.801 -18.390 1.00 23.50 484 SER A O 1
ATOM 3776 N N . TRP A 1 485 ? -36.058 -6.594 -16.164 1.00 22.61 485 TRP A N 1
ATOM 3777 C CA . TRP A 1 485 ? -36.651 -7.863 -15.705 1.00 22.61 485 TRP A CA 1
ATOM 3778 C C . TRP A 1 485 ? -36.938 -7.793 -14.193 1.00 22.61 485 TRP A C 1
ATOM 3780 O O . TRP A 1 485 ? -36.014 -7.792 -13.384 1.00 22.61 485 TRP A O 1
ATOM 3790 N N . GLU A 1 486 ? -38.219 -7.748 -13.821 1.00 24.30 486 GLU A N 1
ATOM 3791 C CA . GLU A 1 486 ? -38.708 -8.004 -12.456 1.00 24.30 486 GLU A CA 1
ATOM 3792 C C . GLU A 1 486 ? -39.230 -9.447 -12.350 1.00 24.30 486 GLU A C 1
ATOM 3794 O O . GLU A 1 486 ? -39.754 -9.982 -13.332 1.00 24.30 486 GLU A O 1
ATOM 3799 N N . PRO A 1 487 ? -39.186 -10.049 -11.152 1.00 26.23 487 PRO A N 1
ATOM 3800 C CA . PRO A 1 487 ? -40.146 -11.077 -10.765 1.00 26.23 487 PRO A CA 1
ATOM 3801 C C . PRO A 1 487 ? -40.897 -10.703 -9.475 1.00 26.23 487 PRO A C 1
ATOM 3803 O O . PRO A 1 487 ? -40.287 -10.380 -8.454 1.00 26.23 487 PRO A O 1
ATOM 3806 N N . GLN A 1 488 ? -42.231 -10.799 -9.504 1.00 24.89 488 GLN A N 1
ATOM 3807 C CA . GLN A 1 488 ? -43.068 -10.735 -8.299 1.00 24.89 488 GLN A CA 1
ATOM 3808 C C . GLN A 1 488 ? -43.133 -12.092 -7.557 1.00 24.89 488 GLN A C 1
ATOM 3810 O O . GLN A 1 488 ? -42.786 -13.123 -8.139 1.00 24.89 488 GLN A O 1
ATOM 3815 N N . PRO A 1 489 ? -43.511 -12.097 -6.262 1.00 32.25 489 PRO A N 1
ATOM 3816 C CA . PRO A 1 489 ? -43.308 -13.233 -5.361 1.00 32.25 489 PRO A CA 1
ATOM 3817 C C . PRO A 1 489 ? -44.534 -14.145 -5.251 1.00 32.25 489 PRO A C 1
ATOM 3819 O O . PRO A 1 489 ? -45.654 -13.671 -5.420 1.00 32.25 489 PRO A O 1
ATOM 3822 N N . ASP A 1 490 ? -44.345 -15.401 -4.818 1.00 25.25 490 ASP A N 1
ATOM 3823 C CA . ASP A 1 490 ? -45.442 -16.125 -4.163 1.00 25.25 490 ASP A CA 1
ATOM 3824 C C . ASP A 1 490 ? -45.041 -17.286 -3.223 1.00 25.25 490 ASP A C 1
ATOM 3826 O O . ASP A 1 490 ? -44.052 -17.988 -3.428 1.00 25.25 490 ASP A O 1
ATOM 3830 N N . SER A 1 491 ? -45.912 -17.529 -2.238 1.00 25.06 491 SER A N 1
ATOM 3831 C CA . SER A 1 491 ? -46.084 -18.753 -1.422 1.00 25.06 491 SER A CA 1
ATOM 3832 C C . SER A 1 491 ? -44.991 -19.249 -0.433 1.00 25.06 491 SER A C 1
ATOM 3834 O O . SER A 1 491 ? -44.105 -20.036 -0.740 1.00 25.06 491 SER A O 1
ATOM 3836 N N . MET A 1 492 ? -45.193 -18.862 0.833 1.00 25.14 492 MET A N 1
ATOM 3837 C CA . MET A 1 492 ? -45.348 -19.716 2.037 1.00 25.14 492 MET A CA 1
ATOM 3838 C C . MET A 1 492 ? -44.460 -20.960 2.298 1.00 25.14 492 MET A C 1
ATOM 3840 O O . MET A 1 492 ? -44.565 -22.000 1.654 1.00 25.14 492 MET A O 1
ATOM 3844 N N . LEU A 1 493 ? -43.751 -20.901 3.435 1.00 24.31 493 LEU A N 1
ATOM 3845 C CA . LEU A 1 493 ? -43.189 -22.036 4.185 1.00 24.31 493 LEU A CA 1
ATOM 3846 C C . LEU A 1 493 ? -44.254 -22.765 5.035 1.00 24.31 493 LEU A C 1
ATOM 3848 O O . LEU A 1 493 ? -45.095 -22.097 5.640 1.00 24.31 493 LEU A O 1
ATOM 3852 N N . PRO A 1 494 ? -44.116 -24.087 5.248 1.00 25.44 494 PRO A N 1
ATOM 3853 C CA . PRO A 1 494 ? -44.595 -24.778 6.442 1.00 25.44 494 PRO A CA 1
ATOM 3854 C C . PRO A 1 494 ? -43.442 -25.202 7.374 1.00 25.44 494 PRO A C 1
ATOM 3856 O O . PRO A 1 494 ? -42.338 -25.528 6.941 1.00 25.44 494 PRO A O 1
ATOM 3859 N N . SER A 1 495 ? -43.717 -25.214 8.678 1.00 26.75 495 SER A N 1
ATOM 3860 C CA . SER A 1 495 ? -42.794 -25.596 9.754 1.00 26.75 495 SER A CA 1
ATOM 3861 C C . SER A 1 495 ? -42.814 -27.104 10.067 1.00 26.75 495 SER A C 1
ATOM 3863 O O . SER A 1 495 ? -43.809 -27.788 9.838 1.00 26.75 495 SER A O 1
ATOM 3865 N N . GLY A 1 496 ? -41.718 -27.623 10.639 1.00 22.11 496 GLY A N 1
ATOM 3866 C CA . GLY A 1 496 ? -41.578 -29.013 11.102 1.00 22.11 496 GLY A CA 1
ATOM 3867 C C . GLY A 1 496 ? -40.540 -29.137 12.237 1.00 22.11 496 GLY A C 1
ATOM 3868 O O . GLY A 1 496 ? -39.688 -28.254 12.349 1.00 22.11 496 GLY A O 1
ATOM 3869 N N . PRO A 1 497 ? -40.637 -30.139 13.139 1.00 28.17 497 PRO A N 1
ATOM 3870 C CA . PRO A 1 497 ? -40.340 -29.904 14.557 1.00 28.17 497 PRO A CA 1
ATOM 3871 C C . PRO A 1 497 ? -39.003 -30.449 15.092 1.00 28.17 497 PRO A C 1
ATOM 3873 O O . PRO A 1 497 ? -38.324 -31.273 14.487 1.00 28.17 497 PRO A O 1
ATOM 3876 N N . SER A 1 498 ? -38.682 -30.010 16.311 1.00 25.81 498 SER A N 1
ATOM 3877 C CA . SER A 1 498 ? -37.545 -30.430 17.134 1.00 25.81 498 SER A CA 1
ATOM 3878 C C . SER A 1 498 ? -37.801 -31.703 17.957 1.00 25.81 498 SER A C 1
ATOM 3880 O O . SER A 1 498 ? -38.767 -31.749 18.719 1.00 25.81 498 SER A O 1
ATOM 3882 N N . THR A 1 499 ? -36.852 -32.642 17.954 1.00 25.12 499 THR A N 1
ATOM 3883 C CA . THR A 1 499 ? -36.643 -33.665 19.006 1.00 25.12 499 THR A CA 1
ATOM 3884 C C . THR A 1 499 ? -35.151 -34.001 19.097 1.00 25.12 499 THR A C 1
ATOM 3886 O O . THR A 1 499 ? -34.463 -33.948 18.080 1.00 25.12 499 THR A O 1
ATOM 3889 N N . GLY A 1 500 ? -34.634 -34.354 20.279 1.00 22.31 500 GLY A N 1
ATOM 3890 C CA . GLY A 1 500 ? -33.206 -34.652 20.479 1.00 22.31 500 GLY A CA 1
ATOM 3891 C C . GLY A 1 500 ? -32.911 -35.988 21.178 1.00 22.31 500 GLY A C 1
ATOM 3892 O O . GLY A 1 500 ? -33.809 -36.796 21.397 1.00 22.31 500 GLY A O 1
ATOM 3893 N N . SER A 1 501 ? -31.646 -36.127 21.601 1.00 22.44 501 SER A N 1
ATOM 3894 C CA . SER A 1 501 ? -31.035 -37.138 22.499 1.00 22.44 501 SER A CA 1
ATOM 3895 C C . SER A 1 501 ? -30.123 -38.244 21.904 1.00 22.44 501 SER A C 1
ATOM 3897 O O . SER A 1 501 ? -30.489 -39.021 21.032 1.00 22.44 501 SER A O 1
ATOM 3899 N N . THR A 1 502 ? -28.900 -38.275 22.463 1.00 23.06 502 THR A N 1
ATOM 3900 C CA . THR A 1 502 ? -28.091 -39.443 22.902 1.00 23.06 502 THR A CA 1
ATOM 3901 C C . THR A 1 502 ? -27.684 -40.581 21.939 1.00 23.06 502 THR A C 1
ATOM 3903 O O . THR A 1 502 ? -28.365 -41.589 21.825 1.00 23.06 502 THR A O 1
ATOM 3906 N N . GLY A 1 503 ? -26.443 -40.507 21.431 1.00 21.80 503 GLY A N 1
ATOM 3907 C CA . GLY A 1 503 ? -25.310 -41.333 21.916 1.00 21.80 503 GLY A CA 1
ATOM 3908 C C . GLY A 1 503 ? -25.208 -42.858 21.659 1.00 21.80 503 GLY A C 1
ATOM 3909 O O . GLY A 1 503 ? -25.535 -43.614 22.560 1.00 21.80 503 GLY A O 1
ATOM 3910 N N . ALA A 1 504 ? -24.507 -43.235 20.566 1.00 21.81 504 ALA A N 1
ATOM 3911 C CA . ALA A 1 504 ? -23.406 -44.244 20.468 1.00 21.81 504 ALA A CA 1
ATOM 3912 C C . ALA A 1 504 ? -23.623 -45.753 20.842 1.00 21.81 504 ALA A C 1
ATOM 3914 O O . ALA A 1 504 ? -24.476 -46.054 21.667 1.00 21.81 504 ALA A O 1
ATOM 3915 N N . PRO A 1 505 ? -22.763 -46.723 20.401 1.00 39.50 505 PRO A N 1
ATOM 3916 C CA . PRO A 1 505 ? -21.834 -46.783 19.243 1.00 39.50 505 PRO A CA 1
ATOM 3917 C C . PRO A 1 505 ? -21.807 -48.133 18.434 1.00 39.50 505 PRO A C 1
ATOM 3919 O O . PRO A 1 505 ? -22.373 -49.137 18.844 1.00 39.50 505 PRO A O 1
ATOM 3922 N N . ALA A 1 506 ? -20.972 -48.160 17.372 1.00 25.12 506 ALA A N 1
ATOM 3923 C CA . ALA A 1 506 ? -20.151 -49.292 16.855 1.00 25.12 506 ALA A CA 1
ATOM 3924 C C . ALA A 1 506 ? -20.658 -50.320 15.787 1.00 25.12 506 ALA A C 1
ATOM 3926 O O . ALA A 1 506 ? -21.378 -51.262 16.082 1.00 25.12 506 ALA A O 1
ATOM 3927 N N . VAL A 1 507 ? -20.061 -50.191 14.583 1.00 30.69 507 VAL A N 1
ATOM 3928 C CA . VAL A 1 507 ? -19.475 -51.212 13.658 1.00 30.69 507 VAL A CA 1
ATOM 3929 C C . VAL A 1 507 ? -20.295 -52.421 13.145 1.00 30.69 507 VAL A C 1
ATOM 3931 O O . VAL A 1 507 ? -20.492 -53.395 13.863 1.00 30.69 507 VAL A O 1
ATOM 3934 N N . ALA A 1 508 ? -20.526 -52.454 11.818 1.00 26.16 508 ALA A N 1
ATOM 3935 C CA . ALA A 1 508 ? -20.514 -53.664 10.970 1.00 26.16 508 ALA A CA 1
ATOM 3936 C C . ALA A 1 508 ? -20.304 -53.312 9.470 1.00 26.16 508 ALA A C 1
ATOM 3938 O O . ALA A 1 508 ? -20.807 -52.289 9.005 1.00 26.16 508 ALA A O 1
ATOM 3939 N N . GLU A 1 509 ? -19.580 -54.151 8.713 1.00 25.67 509 GLU A N 1
ATOM 3940 C CA . GLU A 1 509 ? -19.513 -54.115 7.232 1.00 25.67 509 GLU A CA 1
ATOM 3941 C C . GLU A 1 509 ? -20.639 -54.985 6.591 1.00 25.67 509 GLU A C 1
ATOM 3943 O O . GLU A 1 509 ? -21.589 -55.363 7.277 1.00 25.67 509 GLU A O 1
ATOM 3948 N N . PRO A 1 510 ? -20.628 -55.283 5.276 1.00 45.91 510 PRO A N 1
ATOM 3949 C CA . PRO A 1 510 ? -21.257 -54.461 4.252 1.00 45.91 510 PRO A CA 1
ATOM 3950 C C . PRO A 1 510 ? -22.471 -55.173 3.627 1.00 45.91 510 PRO A C 1
ATOM 3952 O O . PRO A 1 510 ? -22.373 -56.312 3.172 1.00 45.91 510 PRO A O 1
ATOM 3955 N N . THR A 1 511 ? -23.619 -54.500 3.529 1.00 32.84 511 THR A N 1
ATOM 3956 C CA . THR A 1 511 ? -24.858 -55.119 3.025 1.00 32.84 511 THR A CA 1
ATOM 3957 C C . THR A 1 511 ? -25.390 -54.457 1.750 1.00 32.84 511 THR A C 1
ATOM 3959 O O . THR A 1 511 ? -25.873 -53.333 1.759 1.00 32.84 511 THR A O 1
ATOM 3962 N N . VAL A 1 512 ? -25.295 -55.221 0.654 1.00 36.53 512 VAL A N 1
ATOM 3963 C CA . VAL A 1 512 ? -26.115 -55.174 -0.576 1.00 36.53 512 VAL A CA 1
ATOM 3964 C C . VAL A 1 512 ? -26.389 -53.775 -1.158 1.00 36.53 512 VAL A C 1
ATOM 3966 O O . VAL A 1 512 ? -27.443 -53.182 -0.944 1.00 36.53 512 VAL A O 1
ATOM 3969 N N . GLN A 1 513 ? -25.478 -53.285 -2.007 1.00 51.25 513 GLN A N 1
ATOM 3970 C CA . GLN A 1 513 ? -25.805 -52.182 -2.918 1.00 51.25 513 GLN A CA 1
ATOM 3971 C C . GLN A 1 513 ? -26.728 -52.691 -4.035 1.00 51.25 513 GLN A C 1
ATOM 3973 O O . GLN A 1 513 ? -26.386 -53.649 -4.730 1.00 51.25 513 GLN A O 1
ATOM 3978 N N . GLY A 1 514 ? -27.875 -52.031 -4.223 1.00 61.53 514 GLY A N 1
ATOM 3979 C CA . GLY A 1 514 ? -28.709 -52.204 -5.415 1.00 61.53 514 GLY A CA 1
ATOM 3980 C C . GLY A 1 514 ? -27.975 -51.787 -6.702 1.00 61.53 514 GLY A C 1
ATOM 3981 O O . GLY A 1 514 ? -26.883 -51.209 -6.631 1.00 61.53 514 GLY A O 1
ATOM 3982 N N . PRO A 1 515 ? -28.541 -52.075 -7.889 1.00 77.50 515 PRO A N 1
ATOM 3983 C CA . PRO A 1 515 ? -27.920 -51.702 -9.155 1.00 77.50 515 PRO A CA 1
ATOM 3984 C C . PRO A 1 515 ? -27.697 -50.186 -9.210 1.00 77.50 515 PRO A C 1
ATOM 3986 O O . PRO A 1 515 ? -28.639 -49.401 -9.147 1.00 77.50 515 PRO A O 1
ATOM 3989 N N . LYS A 1 516 ? -26.431 -49.769 -9.320 1.00 83.75 516 LYS A N 1
ATOM 3990 C CA . LYS A 1 516 ? -26.068 -48.356 -9.480 1.00 83.75 516 LYS A CA 1
ATOM 3991 C C . LYS A 1 516 ? -26.686 -47.791 -10.757 1.00 83.75 516 LYS A C 1
ATOM 3993 O O . LYS A 1 516 ? -26.766 -48.493 -11.766 1.00 83.75 516 LYS A O 1
ATOM 3998 N N . ASN A 1 517 ? -27.047 -46.509 -10.725 1.00 87.44 517 ASN A N 1
ATOM 3999 C CA . ASN A 1 517 ? -27.612 -45.810 -11.874 1.00 87.44 517 ASN A CA 1
ATOM 4000 C C . ASN A 1 517 ? -26.683 -45.981 -13.101 1.00 87.44 517 ASN A C 1
ATOM 4002 O O . ASN A 1 517 ? -25.465 -45.786 -12.962 1.00 87.44 517 ASN A O 1
ATOM 4006 N N . PRO A 1 518 ? -27.214 -46.323 -14.295 1.00 87.56 518 PRO A N 1
ATOM 4007 C CA . PRO A 1 518 ? -26.427 -46.475 -15.514 1.00 87.56 518 PRO A CA 1
ATOM 4008 C C . PRO A 1 518 ? -25.412 -45.348 -15.749 1.00 87.56 518 PRO A C 1
ATOM 4010 O O . PRO A 1 518 ? -24.256 -45.651 -16.043 1.00 87.56 518 PRO A O 1
ATOM 4013 N N . HIS A 1 519 ? -25.789 -44.086 -15.497 1.00 91.31 519 HIS A N 1
ATOM 4014 C CA . HIS A 1 519 ? -24.941 -42.900 -15.684 1.00 91.31 519 HIS A CA 1
ATOM 4015 C C . HIS A 1 519 ? -23.674 -42.869 -14.807 1.00 91.31 519 HIS A C 1
ATOM 4017 O O . HIS A 1 519 ? -22.700 -42.222 -15.179 1.00 91.31 519 HIS A O 1
ATOM 4023 N N . VAL A 1 520 ? -23.636 -43.578 -13.669 1.00 92.50 520 VAL A N 1
ATOM 4024 C CA . VAL A 1 520 ? -22.405 -43.738 -12.860 1.00 92.50 520 VAL A CA 1
ATOM 4025 C C . VAL A 1 520 ? -21.777 -45.126 -12.986 1.00 92.50 520 VAL A C 1
ATOM 4027 O O . VAL A 1 520 ? -20.595 -45.293 -12.685 1.00 92.50 520 VAL A O 1
ATOM 4030 N N . SER A 1 521 ? -22.528 -46.129 -13.449 1.00 88.88 521 SER A N 1
ATOM 4031 C CA . SER A 1 521 ? -22.071 -47.522 -13.542 1.00 88.88 521 SER A CA 1
ATOM 4032 C C . SER A 1 521 ? -20.813 -47.680 -14.413 1.00 88.88 521 SER A C 1
ATOM 4034 O O . SER A 1 521 ? -19.829 -48.281 -13.965 1.00 88.88 521 SER A O 1
ATOM 4036 N N . SER A 1 522 ? -20.801 -47.054 -15.595 1.00 87.81 522 SER A N 1
ATOM 4037 C CA . SER A 1 522 ? -19.725 -47.077 -16.596 1.00 87.81 522 SER A CA 1
ATOM 4038 C C . SER A 1 522 ? -18.532 -46.184 -16.260 1.00 87.81 522 SER A C 1
ATOM 4040 O O . SER A 1 522 ? -17.476 -46.317 -16.880 1.00 87.81 522 SER A O 1
ATOM 4042 N N . VAL A 1 523 ? -18.672 -45.279 -15.286 1.00 96.06 523 VAL A N 1
ATOM 4043 C CA . VAL A 1 523 ? -17.629 -44.300 -14.973 1.00 96.06 523 VAL A CA 1
ATOM 4044 C C . VAL A 1 523 ? -16.402 -45.002 -14.398 1.00 96.06 523 VAL A C 1
ATOM 4046 O O . VAL A 1 523 ? -16.502 -45.809 -13.467 1.00 96.06 523 VAL A O 1
ATOM 4049 N N . THR A 1 524 ? -15.231 -44.675 -14.932 1.00 96.50 524 THR A N 1
ATOM 4050 C CA . THR A 1 524 ? -13.928 -45.094 -14.412 1.00 96.50 524 THR A CA 1
ATOM 4051 C C . THR A 1 524 ? -13.069 -43.869 -14.116 1.00 96.50 524 THR A C 1
ATOM 4053 O O . THR A 1 524 ? -13.222 -42.813 -14.731 1.00 96.50 524 THR A O 1
ATOM 4056 N N . VAL A 1 525 ? -12.198 -43.995 -13.116 1.00 97.50 525 VAL A N 1
ATOM 4057 C CA . VAL A 1 525 ? -11.376 -42.897 -12.598 1.00 97.50 525 VAL A CA 1
ATOM 4058 C C . VAL A 1 525 ? -9.955 -43.410 -12.421 1.00 97.50 525 VAL A C 1
ATOM 4060 O O . VAL A 1 525 ? -9.744 -44.461 -11.817 1.00 97.50 525 VAL A O 1
ATOM 4063 N N . GLN A 1 526 ? -8.987 -42.672 -12.952 1.00 97.31 526 GLN A N 1
ATOM 4064 C CA . GLN A 1 526 ? -7.560 -42.970 -12.868 1.00 97.31 526 GLN A CA 1
ATOM 4065 C C . GLN A 1 526 ? -6.875 -41.890 -12.027 1.00 97.31 526 GLN A C 1
ATOM 4067 O O . GLN A 1 526 ? -7.089 -40.703 -12.268 1.00 97.31 526 GLN A O 1
ATOM 4072 N N . LEU A 1 527 ? -6.076 -42.296 -11.037 1.00 97.12 527 LEU A N 1
ATOM 4073 C CA . LEU A 1 527 ? -5.267 -41.383 -10.227 1.00 97.12 527 LEU A CA 1
ATOM 4074 C C . LEU A 1 527 ? -4.064 -40.897 -11.040 1.00 97.12 527 LEU A C 1
ATOM 4076 O O . LEU A 1 527 ? -3.243 -41.698 -11.487 1.00 97.12 527 LEU A O 1
ATOM 4080 N N . GLU A 1 528 ? -3.950 -39.583 -11.197 1.00 96.75 528 GLU A N 1
ATOM 4081 C CA . GLU A 1 528 ? -2.804 -38.950 -11.841 1.00 96.75 528 GLU A CA 1
ATOM 4082 C C . GLU A 1 528 ? -1.623 -38.836 -10.867 1.00 96.75 528 GLU A C 1
ATOM 4084 O O . GLU A 1 528 ? -1.785 -38.818 -9.645 1.00 96.75 528 GLU A O 1
ATOM 4089 N N . MET A 1 529 ? -0.403 -38.784 -11.411 1.00 91.94 529 MET A N 1
ATOM 4090 C CA . MET A 1 529 ? 0.848 -38.808 -10.632 1.00 91.94 529 MET A CA 1
ATOM 4091 C C . MET A 1 529 ? 0.989 -40.022 -9.687 1.00 91.94 529 MET A C 1
ATOM 4093 O O . MET A 1 529 ? 1.671 -39.930 -8.665 1.00 91.94 529 MET A O 1
ATOM 4097 N N . LYS A 1 530 ? 0.374 -41.169 -10.014 1.00 93.62 530 LYS A N 1
ATOM 4098 C CA . LYS A 1 530 ? 0.342 -42.366 -9.153 1.00 93.62 530 LYS A CA 1
ATOM 4099 C C . LYS A 1 530 ? 1.712 -42.781 -8.586 1.00 93.62 530 LYS A C 1
ATOM 4101 O O . LYS A 1 530 ? 1.800 -43.039 -7.392 1.00 93.62 530 LYS A O 1
ATOM 4106 N N . ALA A 1 531 ? 2.775 -42.768 -9.394 1.00 93.75 531 ALA A N 1
ATOM 4107 C CA . ALA A 1 531 ? 4.126 -43.109 -8.931 1.00 93.75 531 ALA A CA 1
ATOM 4108 C C . ALA A 1 531 ? 4.603 -42.220 -7.761 1.00 93.75 531 ALA A C 1
ATOM 4110 O O . ALA A 1 531 ? 5.167 -42.718 -6.792 1.00 93.75 531 ALA A O 1
ATOM 4111 N N . LEU A 1 532 ? 4.291 -40.916 -7.791 1.00 93.88 532 LEU A N 1
ATOM 4112 C CA . LEU A 1 532 ? 4.622 -40.005 -6.694 1.00 93.88 532 LEU A CA 1
ATOM 4113 C C . LEU A 1 532 ? 3.813 -40.334 -5.429 1.00 93.88 532 LEU A C 1
ATOM 4115 O O . LEU A 1 532 ? 4.348 -40.278 -4.324 1.00 93.88 532 LEU A O 1
ATOM 4119 N N . TRP A 1 533 ? 2.535 -40.691 -5.573 1.00 96.69 533 TRP A N 1
ATOM 4120 C CA . TRP A 1 533 ? 1.723 -41.168 -4.449 1.00 96.69 533 TRP A CA 1
ATOM 4121 C C . TRP A 1 533 ? 2.286 -42.462 -3.849 1.00 96.69 533 TRP A C 1
ATOM 4123 O O . TRP A 1 533 ? 2.381 -42.571 -2.630 1.00 96.69 533 TRP A O 1
ATOM 4133 N N . GLU A 1 534 ? 2.750 -43.402 -4.675 1.00 96.69 534 GLU A N 1
ATOM 4134 C CA . GLU A 1 534 ? 3.407 -44.632 -4.218 1.00 96.69 534 GLU A CA 1
ATOM 4135 C C . GLU A 1 534 ? 4.718 -44.351 -3.458 1.00 96.69 534 GLU A C 1
ATOM 4137 O O . GLU A 1 534 ? 4.925 -44.931 -2.391 1.00 96.69 534 GLU A O 1
ATOM 4142 N N . GLU A 1 535 ? 5.562 -43.423 -3.928 1.00 95.81 535 GLU A N 1
ATOM 4143 C CA . GLU A 1 535 ? 6.771 -42.978 -3.209 1.00 95.81 535 GLU A CA 1
ATOM 4144 C C . GLU A 1 535 ? 6.443 -42.376 -1.831 1.00 95.81 535 GLU A C 1
ATOM 4146 O O . GLU A 1 535 ? 7.062 -42.726 -0.821 1.00 95.81 535 GLU A O 1
ATOM 4151 N N . PHE A 1 536 ? 5.435 -41.500 -1.759 1.00 95.81 536 PHE A N 1
ATOM 4152 C CA . PHE A 1 536 ? 4.973 -40.931 -0.490 1.00 95.81 536 PHE A CA 1
ATOM 4153 C C . PHE A 1 536 ? 4.366 -41.994 0.436 1.00 95.81 536 PHE A C 1
ATOM 4155 O O . PHE A 1 536 ? 4.553 -41.919 1.654 1.00 95.81 536 PHE A O 1
ATOM 4162 N N . ASN A 1 537 ? 3.643 -42.978 -0.102 1.00 94.88 537 ASN A N 1
ATOM 4163 C CA . ASN A 1 537 ? 3.012 -44.038 0.680 1.00 94.88 537 ASN A CA 1
ATOM 4164 C C . ASN A 1 537 ? 4.057 -44.977 1.307 1.00 94.88 537 ASN A C 1
ATOM 4166 O O . ASN A 1 537 ? 3.972 -45.285 2.495 1.00 94.88 537 ASN A O 1
ATOM 4170 N N . GLN A 1 538 ? 5.106 -45.344 0.559 1.00 93.94 538 GLN A N 1
ATOM 4171 C CA . GLN A 1 538 ? 6.225 -46.164 1.057 1.00 93.94 538 GLN A CA 1
ATOM 4172 C C . GLN A 1 538 ? 6.952 -45.543 2.262 1.00 93.94 538 GLN A C 1
ATOM 4174 O O . GLN A 1 538 ? 7.490 -46.264 3.102 1.00 93.94 538 GLN A O 1
ATOM 4179 N N . LEU A 1 539 ? 6.964 -44.211 2.368 1.00 92.00 539 LEU A N 1
ATOM 4180 C CA . LEU A 1 539 ? 7.560 -43.473 3.487 1.00 92.00 539 LEU A CA 1
ATOM 4181 C C . LEU A 1 539 ? 6.565 -43.160 4.624 1.00 92.00 539 LEU A C 1
ATOM 4183 O O . LEU A 1 539 ? 6.962 -42.575 5.635 1.00 92.00 539 LEU A O 1
ATOM 4187 N N . GLY A 1 540 ? 5.294 -43.548 4.472 1.00 92.25 540 GLY A N 1
ATOM 4188 C CA . GLY A 1 540 ? 4.193 -43.203 5.370 1.00 92.25 540 GLY A CA 1
ATOM 4189 C C . GLY A 1 540 ? 3.769 -41.747 5.197 1.00 92.25 540 GLY A C 1
ATOM 4190 O O . GLY A 1 540 ? 4.226 -40.881 5.937 1.00 92.25 540 GLY A O 1
ATOM 4191 N N . THR A 1 541 ? 2.894 -41.480 4.222 1.00 95.62 541 THR A N 1
ATOM 4192 C CA . THR A 1 541 ? 2.502 -40.120 3.807 1.00 95.62 541 THR A CA 1
ATOM 4193 C C . THR A 1 541 ? 2.011 -39.266 4.976 1.00 95.62 541 THR A C 1
ATOM 4195 O O . THR A 1 541 ? 1.185 -39.703 5.777 1.00 95.62 541 THR A O 1
ATOM 4198 N N . GLU A 1 542 ? 2.464 -38.013 5.032 1.00 97.06 542 GLU A N 1
ATOM 4199 C CA . GLU A 1 542 ? 2.056 -37.043 6.051 1.00 97.06 542 GLU A CA 1
ATOM 4200 C C . GLU A 1 542 ? 1.389 -35.819 5.406 1.00 97.06 542 GLU A C 1
ATOM 4202 O O . GLU A 1 542 ? 1.951 -35.167 4.512 1.00 97.06 542 GLU A O 1
ATOM 4207 N N . MET A 1 543 ? 0.194 -35.475 5.892 1.00 96.75 543 MET A N 1
ATOM 4208 C CA . MET A 1 543 ? -0.525 -34.264 5.491 1.00 96.75 543 MET A CA 1
ATOM 4209 C C . MET A 1 543 ? -0.630 -33.299 6.664 1.00 96.75 543 MET A C 1
ATOM 4211 O O . MET A 1 543 ? -1.063 -33.665 7.755 1.00 96.75 543 MET A O 1
ATOM 4215 N N . ILE A 1 544 ? -0.251 -32.047 6.415 1.00 96.25 544 ILE A N 1
ATOM 4216 C CA . ILE A 1 544 ? -0.291 -30.996 7.428 1.00 96.25 544 ILE A CA 1
ATOM 4217 C C . ILE A 1 544 ? -1.731 -30.529 7.638 1.00 96.25 544 ILE A C 1
ATOM 4219 O O . ILE A 1 544 ? -2.390 -30.131 6.680 1.00 96.25 544 ILE A O 1
ATOM 4223 N N . VAL A 1 545 ? -2.175 -30.505 8.892 1.00 96.00 545 VAL A N 1
ATOM 4224 C CA . VAL A 1 545 ? -3.417 -29.867 9.342 1.00 96.00 545 VAL A CA 1
ATOM 4225 C C . VAL A 1 545 ? -3.092 -28.651 10.206 1.00 96.00 545 VAL A C 1
ATOM 4227 O O . VAL A 1 545 ? -2.279 -28.720 11.126 1.00 96.00 545 VAL A O 1
ATOM 4230 N N . THR A 1 546 ? -3.716 -27.513 9.906 1.00 93.88 546 THR A N 1
ATOM 4231 C CA . THR A 1 546 ? -3.566 -26.260 10.668 1.00 93.88 546 THR A CA 1
ATOM 4232 C C . THR A 1 546 ? -4.926 -25.620 10.898 1.00 93.88 546 THR A C 1
ATOM 4234 O O . THR A 1 546 ? -5.832 -25.833 10.097 1.00 93.88 546 THR A O 1
ATOM 4237 N N . LYS A 1 547 ? -5.061 -24.767 11.925 1.00 92.06 547 LYS A N 1
ATOM 4238 C CA . LYS A 1 547 ? -6.333 -24.087 12.240 1.00 92.06 547 LYS A CA 1
ATOM 4239 C C . LYS A 1 547 ? -6.946 -23.333 11.044 1.00 92.06 547 LYS A C 1
ATOM 4241 O O . LYS A 1 547 ? -8.162 -23.315 10.904 1.00 92.06 547 LYS A O 1
ATOM 4246 N N . ALA A 1 548 ? -6.111 -22.752 10.174 1.00 90.75 548 ALA A N 1
ATOM 4247 C CA . ALA A 1 548 ? -6.521 -21.980 8.990 1.00 90.75 548 ALA A CA 1
ATOM 4248 C C . ALA A 1 548 ? -6.758 -22.824 7.711 1.00 90.75 548 ALA A C 1
ATOM 4250 O O . ALA A 1 548 ? -7.063 -22.277 6.644 1.00 90.75 548 ALA A O 1
ATOM 4251 N N . GLY A 1 549 ? -6.578 -24.146 7.796 1.00 94.56 549 GLY A N 1
ATOM 4252 C CA . GLY A 1 549 ? -6.656 -25.067 6.666 1.00 94.56 549 GLY A CA 1
ATOM 4253 C C . GLY A 1 549 ? -5.417 -25.035 5.759 1.00 94.56 549 GLY A C 1
ATOM 4254 O O . GLY A 1 549 ? -4.987 -23.982 5.278 1.00 94.56 549 GLY A O 1
ATOM 4255 N N . ARG A 1 550 ? -4.854 -26.209 5.453 1.00 95.12 550 ARG A N 1
ATOM 4256 C CA . ARG A 1 550 ? -3.691 -26.368 4.564 1.00 95.12 550 ARG A CA 1
ATOM 4257 C C . ARG A 1 550 ? -4.037 -27.254 3.367 1.00 95.12 550 ARG A C 1
ATOM 4259 O O . ARG A 1 550 ? -4.700 -28.272 3.523 1.00 95.12 550 ARG A O 1
ATOM 4266 N N . ARG A 1 551 ? -3.584 -26.860 2.171 1.00 95.38 551 ARG A N 1
ATOM 4267 C CA . ARG A 1 551 ? -3.751 -27.652 0.940 1.00 95.38 551 ARG A CA 1
ATOM 4268 C C . ARG A 1 551 ? -2.981 -28.973 1.029 1.00 95.38 551 ARG A C 1
ATOM 4270 O O . ARG A 1 551 ? -1.876 -28.995 1.578 1.00 95.38 551 ARG A O 1
ATOM 4277 N N . MET A 1 552 ? -3.550 -30.038 0.468 1.00 94.19 552 MET A N 1
ATOM 4278 C CA . MET A 1 552 ? -2.887 -31.344 0.375 1.00 94.19 552 MET A CA 1
ATOM 4279 C C . MET A 1 552 ? -1.643 -31.283 -0.522 1.00 94.19 552 MET A C 1
ATOM 4281 O O . MET A 1 552 ? -1.579 -30.490 -1.460 1.00 94.19 552 MET A O 1
ATOM 4285 N N . PHE A 1 553 ? -0.655 -32.136 -0.241 1.00 93.19 553 PHE A N 1
ATOM 4286 C CA . PHE A 1 553 ? 0.410 -32.444 -1.196 1.00 93.19 553 PHE A CA 1
ATOM 4287 C C . PHE A 1 553 ? 0.956 -33.873 -0.962 1.00 93.19 553 PHE A C 1
ATOM 4289 O O . PHE A 1 553 ? 1.380 -34.132 0.170 1.00 93.19 553 PHE A O 1
ATOM 4296 N N . PRO A 1 554 ? 1.038 -34.756 -1.981 1.00 94.81 554 PRO A N 1
ATOM 4297 C CA . PRO A 1 554 ? 0.703 -34.510 -3.389 1.00 94.81 554 PRO A CA 1
ATOM 4298 C C . PRO A 1 554 ? -0.749 -34.062 -3.607 1.00 94.81 554 PRO A C 1
ATOM 4300 O O . PRO A 1 554 ? -1.609 -34.255 -2.747 1.00 94.81 554 PRO A O 1
ATOM 4303 N N . THR A 1 555 ? -0.997 -33.334 -4.697 1.00 94.38 555 THR A N 1
ATOM 4304 C CA . THR A 1 555 ? -2.358 -32.866 -5.003 1.00 94.38 555 THR A CA 1
ATOM 4305 C C . THR A 1 555 ? -3.167 -34.058 -5.496 1.00 94.38 555 THR A C 1
ATOM 4307 O O . THR A 1 555 ? -2.675 -34.834 -6.312 1.00 94.38 555 THR A O 1
ATOM 4310 N N . PHE A 1 556 ? -4.396 -34.221 -5.008 1.00 97.31 556 PHE A N 1
ATOM 4311 C CA . PHE A 1 556 ? -5.271 -35.273 -5.515 1.00 97.31 556 PHE A CA 1
ATOM 4312 C C . PHE A 1 556 ? -5.800 -34.856 -6.890 1.00 97.31 556 PHE A C 1
ATOM 4314 O O . PHE A 1 556 ? -6.533 -33.870 -7.013 1.00 97.31 556 PHE A O 1
ATOM 4321 N N . GLN A 1 557 ? -5.372 -35.579 -7.920 1.00 97.44 557 GLN A N 1
ATOM 4322 C CA . GLN A 1 557 ? -5.682 -35.307 -9.318 1.00 97.44 557 GLN A CA 1
ATOM 4323 C C . GLN A 1 557 ? -6.151 -36.593 -9.986 1.00 97.44 557 GLN A C 1
ATOM 4325 O O . GLN A 1 557 ? -5.570 -37.653 -9.759 1.00 97.44 557 GLN A O 1
ATOM 4330 N N . VAL A 1 558 ? -7.210 -36.511 -10.787 1.00 97.88 558 VAL A N 1
ATOM 4331 C CA . VAL A 1 558 ? -7.801 -37.679 -11.441 1.00 97.88 558 VAL A CA 1
ATOM 4332 C C . VAL A 1 558 ? -8.221 -37.391 -12.872 1.00 97.88 558 VAL A C 1
ATOM 4334 O O . VAL A 1 558 ? -8.687 -36.300 -13.202 1.00 97.88 558 VAL A O 1
ATOM 4337 N N . LYS A 1 559 ? -8.121 -38.416 -13.711 1.00 97.75 559 LYS A N 1
ATOM 4338 C CA . LYS A 1 559 ? -8.712 -38.456 -15.044 1.00 97.75 559 LYS A CA 1
ATOM 4339 C C . LYS A 1 559 ? -9.959 -39.330 -15.011 1.00 97.75 559 LYS A C 1
ATOM 4341 O O . LYS A 1 559 ? -9.921 -40.449 -14.501 1.00 97.75 559 LYS A O 1
ATOM 4346 N N . ILE A 1 560 ? -11.065 -38.810 -15.535 1.00 97.75 560 ILE A N 1
ATOM 4347 C CA . ILE A 1 560 ? -12.380 -39.460 -15.502 1.00 97.75 560 ILE A CA 1
ATOM 4348 C C . ILE A 1 560 ? -12.764 -39.876 -16.922 1.00 97.75 560 ILE A C 1
ATOM 4350 O O . ILE A 1 560 ? -12.528 -39.133 -17.872 1.00 97.75 560 ILE A O 1
ATOM 4354 N N . LEU A 1 561 ? -13.337 -41.069 -17.065 1.00 96.12 561 LEU A N 1
ATOM 4355 C CA . LEU A 1 561 ? -13.756 -41.663 -18.335 1.00 96.12 561 LEU A CA 1
ATOM 4356 C C . LEU A 1 561 ? -15.124 -42.343 -18.168 1.00 96.12 561 LEU A C 1
ATOM 4358 O O . LEU A 1 561 ? -15.465 -42.798 -17.078 1.00 96.12 561 LEU A O 1
ATOM 4362 N N . GLY A 1 562 ? -15.892 -42.470 -19.252 1.00 94.44 562 GLY A N 1
ATOM 4363 C CA . GLY A 1 562 ? -17.145 -43.242 -19.258 1.00 94.44 562 GLY A CA 1
ATOM 4364 C C . GLY A 1 562 ? -18.356 -42.550 -18.619 1.00 94.44 562 GLY A C 1
ATOM 4365 O O . GLY A 1 562 ? -19.301 -43.241 -18.238 1.00 94.44 562 GLY A O 1
ATOM 4366 N N . MET A 1 563 ? -18.333 -41.220 -18.491 1.00 95.75 563 MET A N 1
ATOM 4367 C CA . MET A 1 563 ? -19.515 -40.405 -18.177 1.00 95.75 563 MET A CA 1
ATOM 4368 C C . MET A 1 563 ? -20.359 -40.159 -19.435 1.00 95.75 563 MET A C 1
ATOM 4370 O O . MET A 1 563 ? -19.826 -40.036 -20.536 1.00 95.75 563 MET A O 1
ATOM 4374 N N . ASP A 1 564 ? -21.669 -39.993 -19.268 1.00 95.38 564 ASP A N 1
ATOM 4375 C CA . ASP A 1 564 ? -22.529 -39.425 -20.315 1.00 95.38 564 ASP A CA 1
ATOM 4376 C C . ASP A 1 564 ? -22.165 -37.948 -20.566 1.00 95.38 564 ASP A C 1
ATOM 4378 O O . ASP A 1 564 ? -22.108 -37.140 -19.639 1.00 95.38 564 ASP A O 1
ATOM 4382 N N . SER A 1 565 ? -21.929 -37.591 -21.829 1.00 95.25 565 SER A N 1
ATOM 4383 C CA . SER A 1 565 ? -21.566 -36.239 -22.262 1.00 95.25 565 SER A CA 1
ATOM 4384 C C . SER A 1 565 ? -22.567 -35.133 -21.893 1.00 95.25 565 SER A C 1
ATOM 4386 O O . SER A 1 565 ? -22.133 -34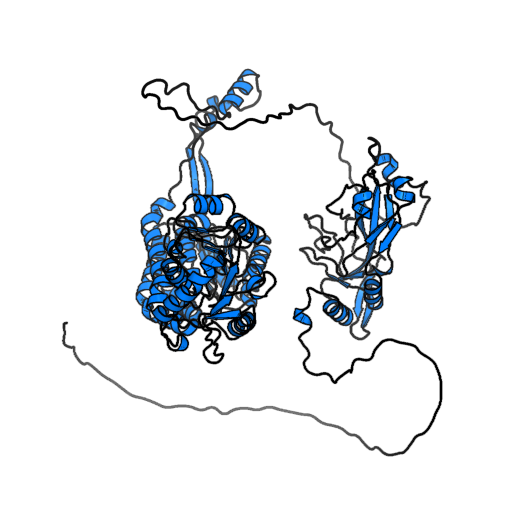.003 -21.664 1.00 95.25 565 SER A O 1
ATOM 4388 N N . LEU A 1 566 ? -23.871 -35.433 -21.849 1.00 95.19 566 LEU A N 1
ATOM 4389 C CA . LEU A 1 566 ? -24.960 -34.455 -21.695 1.00 95.19 566 LEU A CA 1
ATOM 4390 C C . LEU A 1 566 ? -25.572 -34.437 -20.286 1.00 95.19 566 LEU A C 1
ATOM 4392 O O . LEU A 1 566 ? -26.249 -33.470 -19.922 1.00 95.19 566 LEU A O 1
ATOM 4396 N N . ALA A 1 567 ? -25.314 -35.473 -19.490 1.00 95.50 567 ALA A N 1
ATOM 4397 C CA . ALA A 1 567 ? -25.689 -35.548 -18.083 1.00 95.50 567 ALA A CA 1
ATOM 4398 C C . ALA A 1 567 ? -24.833 -34.613 -17.211 1.00 95.50 567 ALA A C 1
ATOM 4400 O O . ALA A 1 567 ? -23.647 -34.408 -17.485 1.00 95.50 567 ALA A O 1
ATOM 4401 N N . ASP A 1 568 ? -25.426 -34.081 -16.142 1.00 96.44 568 ASP A N 1
ATOM 4402 C CA . ASP A 1 568 ? -24.720 -33.298 -15.127 1.00 96.44 568 ASP A CA 1
ATOM 4403 C C . ASP A 1 568 ? -24.198 -34.196 -14.001 1.00 96.44 568 ASP A C 1
ATOM 4405 O O . ASP A 1 568 ? -24.877 -35.114 -13.537 1.00 96.44 568 ASP A O 1
ATOM 4409 N N . TYR A 1 569 ? -22.983 -33.906 -13.542 1.00 97.31 569 TYR A N 1
ATOM 4410 C CA . TYR A 1 569 ? -22.337 -34.602 -12.438 1.00 97.31 569 TYR A CA 1
ATOM 4411 C C . TYR A 1 569 ? -21.736 -33.605 -11.453 1.00 97.31 569 TYR A C 1
ATOM 4413 O O . TYR A 1 569 ? -21.144 -32.595 -11.848 1.00 97.31 569 TYR A O 1
ATOM 4421 N N . ALA A 1 570 ? -21.835 -33.938 -10.171 1.00 97.00 570 ALA A N 1
ATOM 4422 C CA . ALA A 1 570 ? -21.093 -33.302 -9.097 1.00 97.00 570 ALA A CA 1
ATOM 4423 C C . ALA A 1 570 ? -19.953 -34.224 -8.651 1.00 97.00 570 ALA A C 1
ATOM 4425 O O . ALA A 1 570 ? -20.125 -35.438 -8.515 1.00 97.00 570 ALA A O 1
ATOM 4426 N N . LEU A 1 571 ? -18.780 -33.638 -8.420 1.00 97.81 571 LEU A N 1
ATOM 4427 C CA . LEU A 1 571 ? -17.596 -34.351 -7.955 1.00 97.81 571 LEU A CA 1
ATOM 4428 C C . LEU A 1 571 ? -17.271 -33.900 -6.537 1.00 97.81 571 LEU A C 1
ATOM 4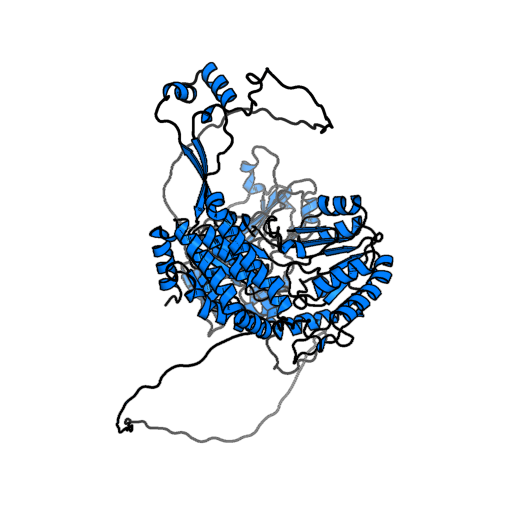430 O O . LEU A 1 571 ? -17.197 -32.700 -6.276 1.00 97.81 571 LEU A O 1
ATOM 4434 N N . LEU A 1 572 ? -17.055 -34.840 -5.620 1.00 96.50 572 LEU A N 1
ATOM 4435 C CA . LEU A 1 572 ? -16.738 -34.514 -4.229 1.00 96.50 572 LEU A CA 1
ATOM 4436 C C . LEU A 1 572 ? -15.738 -35.495 -3.614 1.00 96.50 572 LEU A C 1
ATOM 4438 O O . LEU A 1 572 ? -15.584 -36.627 -4.073 1.00 96.50 572 LEU A O 1
ATOM 4442 N N . MET A 1 573 ? -15.058 -35.054 -2.560 1.00 96.88 573 MET A N 1
ATOM 4443 C CA . MET A 1 573 ? -14.161 -35.885 -1.759 1.00 96.88 573 MET A CA 1
ATOM 4444 C C . MET A 1 573 ? -14.562 -35.886 -0.290 1.00 96.88 573 MET A C 1
ATOM 4446 O O . MET A 1 573 ? -14.954 -34.851 0.251 1.00 96.88 573 MET A O 1
ATOM 4450 N N . ASP A 1 574 ? -14.383 -37.029 0.364 1.00 95.56 574 ASP A N 1
ATOM 4451 C CA . ASP A 1 574 ? -14.406 -37.148 1.820 1.00 95.56 574 ASP A CA 1
ATOM 4452 C C . ASP A 1 574 ? -13.241 -38.009 2.328 1.00 95.56 574 ASP A C 1
ATOM 4454 O O . ASP A 1 574 ? -12.443 -38.542 1.551 1.00 95.56 574 ASP A O 1
ATOM 4458 N N . PHE A 1 575 ? -13.089 -38.067 3.650 1.00 95.81 575 PHE A N 1
ATOM 4459 C CA . PHE A 1 575 ? -11.938 -38.672 4.313 1.00 95.81 575 PHE A CA 1
ATOM 4460 C C . PHE A 1 575 ? -12.439 -39.535 5.461 1.00 95.81 575 PHE A C 1
ATOM 4462 O O . PHE A 1 575 ? -13.019 -39.020 6.416 1.00 95.81 575 PHE A O 1
ATOM 4469 N N . VAL A 1 576 ? -12.216 -40.844 5.370 1.00 94.38 576 VAL A N 1
ATOM 4470 C CA . VAL A 1 576 ? -12.604 -41.788 6.425 1.00 94.38 576 VAL A CA 1
ATOM 4471 C C . VAL A 1 576 ? -11.387 -42.164 7.273 1.00 94.38 576 VAL A C 1
ATOM 4473 O O . VAL A 1 576 ? -10.313 -42.383 6.703 1.00 94.38 576 VAL A O 1
ATOM 4476 N N . PRO A 1 577 ? -11.507 -42.235 8.613 1.00 94.62 577 PRO A N 1
ATOM 4477 C CA . PRO A 1 577 ? -10.475 -42.826 9.458 1.00 94.62 577 PRO A CA 1
ATOM 4478 C C . PRO A 1 577 ? -10.196 -44.273 9.039 1.00 94.62 577 PRO A C 1
ATOM 4480 O O . PRO A 1 577 ? -11.122 -45.009 8.702 1.00 94.62 577 PRO A O 1
ATOM 4483 N N . LEU A 1 578 ? -8.927 -44.679 9.062 1.00 94.31 578 LEU A N 1
ATOM 4484 C CA . LEU A 1 578 ? -8.518 -46.046 8.719 1.00 94.31 578 LEU A CA 1
ATOM 4485 C C . LEU A 1 578 ? -8.673 -47.033 9.884 1.00 94.31 578 LEU A C 1
ATOM 4487 O O . LEU A 1 578 ? -8.927 -48.210 9.647 1.00 94.31 578 LEU A O 1
ATOM 4491 N N . ASP A 1 579 ? -8.519 -46.572 11.126 1.00 93.25 579 ASP A N 1
ATOM 4492 C CA . ASP A 1 579 ? -8.760 -47.356 12.337 1.00 93.25 579 ASP A CA 1
ATOM 4493 C C . ASP A 1 579 ? -9.024 -46.474 13.576 1.00 93.25 579 ASP A C 1
ATOM 4495 O O . ASP A 1 579 ? -8.877 -45.253 13.549 1.00 93.25 579 ASP A O 1
ATOM 4499 N N . ASP A 1 580 ? -9.428 -47.110 14.682 1.00 92.75 580 ASP A N 1
ATOM 4500 C CA . ASP A 1 580 ? -9.676 -46.491 15.998 1.00 92.75 580 ASP A CA 1
ATOM 4501 C C . ASP A 1 580 ? -8.366 -46.311 16.802 1.00 92.75 580 ASP A C 1
ATOM 4503 O O . ASP A 1 580 ? -8.281 -46.629 17.992 1.00 92.75 580 ASP A O 1
ATOM 4507 N N . LYS A 1 581 ? -7.290 -45.860 16.136 1.00 94.00 581 LYS A N 1
ATOM 4508 C CA . LYS A 1 581 ? -5.962 -45.689 16.744 1.00 94.00 581 LYS A CA 1
ATOM 4509 C C . LYS A 1 581 ? -5.420 -44.275 16.575 1.00 94.00 581 LYS A C 1
ATOM 4511 O O . LYS A 1 581 ? -5.423 -43.698 15.489 1.00 94.00 581 LYS A O 1
ATOM 4516 N N . ARG A 1 582 ? -4.836 -43.765 17.658 1.00 94.81 582 ARG A N 1
ATOM 4517 C CA . ARG A 1 582 ? -3.988 -42.573 17.655 1.00 94.81 582 ARG A CA 1
ATOM 4518 C C . ARG A 1 582 ? -2.527 -42.995 17.611 1.00 94.81 582 ARG A C 1
ATOM 4520 O O . ARG A 1 582 ? -2.109 -43.910 18.324 1.00 94.81 582 ARG A O 1
ATOM 4527 N N . TYR A 1 583 ? -1.741 -42.321 16.786 1.00 96.00 583 TYR A N 1
ATOM 4528 C CA . TYR A 1 583 ? -0.357 -42.675 16.494 1.00 96.00 583 TYR A CA 1
ATOM 4529 C C . TYR A 1 583 ? 0.655 -41.718 17.139 1.00 96.00 583 TYR A C 1
ATOM 4531 O O . TYR A 1 583 ? 0.336 -40.604 17.547 1.00 96.00 583 TYR A O 1
ATOM 4539 N N . ARG A 1 584 ? 1.917 -42.146 17.200 1.00 94.69 584 ARG A N 1
ATOM 4540 C CA . ARG A 1 584 ? 3.088 -41.293 17.442 1.00 94.69 584 ARG A CA 1
ATOM 4541 C C . ARG A 1 584 ? 4.235 -41.729 16.541 1.00 94.69 584 ARG A C 1
ATOM 4543 O O . ARG A 1 584 ? 4.376 -42.918 16.258 1.00 94.69 584 ARG A O 1
ATOM 4550 N N . TYR A 1 585 ? 5.070 -40.789 16.118 1.00 95.00 585 TYR A N 1
ATOM 4551 C CA . TYR A 1 585 ? 6.283 -41.121 15.380 1.00 95.00 585 TYR A CA 1
ATOM 4552 C C . TYR A 1 585 ? 7.435 -41.385 16.355 1.00 95.00 585 TYR A C 1
ATOM 4554 O O . TYR A 1 585 ? 7.689 -40.600 17.268 1.00 95.00 585 TYR A O 1
ATOM 4562 N N . ALA A 1 586 ? 8.115 -42.516 16.190 1.00 90.94 586 ALA A N 1
ATOM 4563 C CA . ALA A 1 586 ? 9.240 -42.927 17.015 1.00 90.94 586 ALA A CA 1
ATOM 4564 C C . ALA A 1 586 ? 10.550 -42.681 16.258 1.00 90.94 586 ALA A C 1
ATOM 4566 O O . ALA A 1 586 ? 11.021 -43.541 15.509 1.00 90.94 586 ALA A O 1
ATOM 4567 N N . PHE A 1 587 ? 11.126 -41.491 16.464 1.00 87.06 587 PHE A N 1
ATOM 4568 C CA . PHE A 1 587 ? 12.310 -40.990 15.752 1.00 87.06 587 PHE A CA 1
ATOM 4569 C C . PHE A 1 587 ? 13.494 -41.971 15.755 1.00 87.06 587 PHE A C 1
ATOM 4571 O O . PHE A 1 587 ? 14.074 -42.217 14.702 1.00 87.06 587 PHE A O 1
ATOM 4578 N N . HIS A 1 588 ? 13.788 -42.608 16.895 1.00 84.56 588 HIS A N 1
ATOM 4579 C CA . HIS A 1 588 ? 14.884 -43.583 17.041 1.00 84.56 588 HIS A CA 1
ATOM 4580 C C . HIS A 1 588 ? 14.752 -44.823 16.135 1.00 84.56 588 HIS A C 1
ATOM 4582 O O . HIS A 1 588 ? 15.739 -45.493 15.859 1.00 84.56 588 HIS A O 1
ATOM 4588 N N . SER A 1 589 ? 13.536 -45.144 15.686 1.00 86.81 589 SER A N 1
ATOM 4589 C CA . SER A 1 589 ? 13.227 -46.282 14.807 1.00 86.81 589 SER A CA 1
ATOM 4590 C C . SER A 1 589 ? 12.689 -45.858 13.437 1.00 86.81 589 SER A C 1
ATOM 4592 O O . SER A 1 589 ? 12.375 -46.718 12.623 1.00 86.81 589 SER A O 1
ATOM 4594 N N . SER A 1 590 ? 12.545 -44.548 13.192 1.00 86.56 590 SER A N 1
ATOM 4595 C CA . SER A 1 590 ? 11.890 -43.972 12.005 1.00 86.56 590 SER A CA 1
ATOM 4596 C C . SER A 1 590 ? 10.563 -44.658 11.636 1.00 86.56 590 SER A C 1
ATOM 4598 O O . SER A 1 590 ? 10.311 -44.981 10.477 1.00 86.56 590 SER A O 1
ATOM 4600 N N . ALA A 1 591 ? 9.723 -44.915 12.645 1.00 89.31 591 ALA A N 1
ATOM 4601 C CA . ALA A 1 591 ? 8.513 -45.721 12.507 1.00 89.31 591 ALA A CA 1
ATOM 4602 C C . ALA A 1 591 ? 7.304 -45.093 13.212 1.00 89.31 591 ALA A C 1
ATOM 4604 O O . ALA A 1 591 ? 7.419 -44.490 14.280 1.00 89.31 591 ALA A O 1
ATOM 4605 N N . TRP A 1 592 ? 6.123 -45.289 12.629 1.00 92.31 592 TRP A N 1
ATOM 4606 C CA . TRP A 1 592 ? 4.841 -44.928 13.230 1.00 92.31 592 TRP A CA 1
ATOM 4607 C C . TRP A 1 592 ? 4.381 -46.016 14.206 1.00 92.31 592 TRP A C 1
ATOM 4609 O O . TRP A 1 592 ? 4.110 -47.142 13.794 1.00 92.31 592 TRP A O 1
ATOM 4619 N N . LEU A 1 593 ? 4.254 -45.670 15.488 1.00 93.88 593 LEU A N 1
ATOM 4620 C CA . LEU A 1 593 ? 3.781 -46.560 16.551 1.00 93.88 593 LEU A CA 1
ATOM 4621 C C . LEU A 1 593 ? 2.385 -46.149 17.025 1.00 93.88 593 LEU A C 1
ATOM 4623 O O . LEU A 1 593 ? 2.030 -44.970 17.000 1.00 93.88 593 LEU A O 1
ATOM 4627 N N . VAL A 1 594 ? 1.604 -47.114 17.509 1.00 95.44 594 VAL A N 1
ATOM 4628 C CA . VAL A 1 594 ? 0.331 -46.835 18.188 1.00 95.44 594 VAL A CA 1
ATOM 4629 C C . VAL A 1 594 ? 0.630 -46.173 19.537 1.00 95.44 594 VAL A C 1
ATOM 4631 O O . VAL A 1 594 ? 1.477 -46.644 20.296 1.00 95.44 594 VAL A O 1
ATOM 4634 N N . ALA A 1 595 ? -0.040 -45.057 19.813 1.00 91.69 595 ALA A N 1
ATOM 4635 C CA . ALA A 1 595 ? 0.078 -44.286 21.049 1.00 91.69 595 ALA A CA 1
ATOM 4636 C C . ALA A 1 595 ? -1.140 -44.459 21.971 1.00 91.69 595 ALA A C 1
ATOM 4638 O O . ALA A 1 595 ? -1.011 -44.299 23.181 1.00 91.69 595 ALA A O 1
ATOM 4639 N N . GLY A 1 596 ? -2.307 -44.787 21.411 1.00 92.75 596 GLY A N 1
ATOM 4640 C CA . GLY A 1 596 ? -3.541 -45.014 22.158 1.00 92.75 596 GLY A CA 1
ATOM 4641 C C . GLY A 1 596 ? -4.745 -45.231 21.241 1.00 92.75 596 GLY A C 1
ATOM 4642 O O . GLY A 1 596 ? -4.590 -45.428 20.033 1.00 92.75 596 GLY A O 1
ATOM 4643 N N . LYS A 1 597 ? -5.944 -45.175 21.827 1.00 93.12 597 LYS A N 1
ATOM 4644 C CA . LYS A 1 597 ? -7.221 -45.139 21.099 1.00 93.12 597 LYS A CA 1
ATOM 4645 C C . LYS A 1 597 ? -7.353 -43.834 20.298 1.00 93.12 597 LYS A C 1
ATOM 4647 O O . LYS A 1 597 ? -6.715 -42.848 20.670 1.00 93.12 597 LYS A O 1
ATOM 4652 N N . ALA A 1 598 ? -8.141 -43.828 19.223 1.00 89.81 598 ALA A N 1
ATOM 4653 C CA . ALA A 1 598 ? -8.417 -42.602 18.483 1.00 89.81 598 ALA A CA 1
ATOM 4654 C C . ALA A 1 598 ? -9.171 -41.552 19.322 1.00 89.81 598 ALA A C 1
ATOM 4656 O O . ALA A 1 598 ? -9.954 -41.875 20.220 1.00 89.81 598 ALA A O 1
ATOM 4657 N N . ASP A 1 599 ? -8.943 -40.284 18.983 1.00 87.00 599 ASP A N 1
ATOM 4658 C CA . ASP A 1 599 ? -9.753 -39.159 19.448 1.00 87.00 599 ASP A CA 1
ATOM 4659 C C . ASP A 1 599 ? -11.167 -39.247 18.818 1.00 87.00 599 ASP A C 1
ATOM 4661 O O . ASP A 1 599 ? -11.301 -39.773 17.706 1.00 87.00 599 ASP A O 1
ATOM 4665 N N . PRO A 1 600 ? -12.231 -38.729 19.470 1.00 84.81 600 PRO A N 1
ATOM 4666 C CA . PRO A 1 600 ? -13.603 -38.815 18.963 1.00 84.81 600 PRO A CA 1
ATOM 4667 C C . PRO A 1 600 ? -13.741 -38.351 17.508 1.00 84.81 600 PRO A C 1
ATOM 4669 O O . PRO A 1 600 ? -13.213 -37.302 17.129 1.00 84.81 600 PRO A O 1
ATOM 4672 N N . ALA A 1 601 ? -14.462 -39.133 16.699 1.00 72.75 601 ALA A N 1
ATOM 4673 C CA . ALA A 1 601 ? -14.639 -38.856 15.278 1.00 72.75 601 ALA A CA 1
ATOM 4674 C C . ALA A 1 601 ? -15.263 -37.470 15.052 1.00 72.75 601 ALA A C 1
ATOM 4676 O O . ALA A 1 601 ? -16.300 -37.133 15.628 1.00 72.75 601 ALA A O 1
ATOM 4677 N N . THR A 1 602 ? -14.626 -36.671 14.200 1.00 74.19 602 THR A N 1
ATOM 4678 C CA . THR A 1 602 ? -15.124 -35.353 13.805 1.00 74.19 602 THR A CA 1
ATOM 4679 C C . THR A 1 602 ? -16.344 -35.491 12.888 1.00 74.19 602 THR A C 1
ATOM 4681 O O . THR A 1 602 ? -16.473 -36.502 12.191 1.00 74.19 602 THR A O 1
ATOM 4684 N N . PRO A 1 603 ? -17.260 -34.501 12.855 1.00 73.00 603 PRO A N 1
ATOM 4685 C CA . PRO A 1 603 ? -18.385 -34.522 11.927 1.00 73.00 603 PRO A CA 1
ATOM 4686 C C . PRO A 1 603 ? -17.893 -34.672 10.485 1.00 73.00 603 PRO A C 1
ATOM 4688 O O . PRO A 1 603 ? -17.074 -33.876 10.019 1.00 73.00 603 PRO A O 1
ATOM 4691 N N . GLY A 1 604 ? -18.387 -35.699 9.790 1.00 72.25 604 GLY A N 1
ATOM 4692 C CA . GLY A 1 604 ? -17.987 -35.995 8.418 1.00 72.25 604 GLY A CA 1
ATOM 4693 C C . GLY A 1 604 ? -18.290 -34.818 7.495 1.00 72.25 604 GLY A C 1
ATOM 4694 O O . GLY A 1 604 ? -19.447 -34.437 7.328 1.00 72.25 604 GLY A O 1
ATOM 4695 N N . ARG A 1 605 ? -17.245 -34.242 6.896 1.00 89.31 605 ARG A N 1
ATOM 4696 C CA . ARG A 1 605 ? -17.362 -33.175 5.897 1.00 89.31 605 ARG A CA 1
ATOM 4697 C C . ARG A 1 605 ? -17.004 -33.698 4.518 1.00 89.31 605 ARG A C 1
ATOM 4699 O O . ARG A 1 605 ? -16.037 -34.439 4.359 1.00 89.31 605 ARG A O 1
ATOM 4706 N N . VAL A 1 606 ? -17.766 -33.241 3.533 1.00 92.75 606 VAL A N 1
ATOM 4707 C CA . VAL A 1 606 ? -17.505 -33.453 2.110 1.00 92.75 606 VAL A CA 1
ATOM 4708 C C . VAL A 1 606 ? -16.993 -32.153 1.495 1.00 92.75 606 VAL A C 1
ATOM 4710 O O . VAL A 1 606 ? -17.443 -31.068 1.861 1.00 92.75 606 VAL A O 1
ATOM 4713 N N . HIS A 1 607 ? -16.064 -32.250 0.550 1.00 95.25 607 HIS A N 1
ATOM 4714 C CA . HIS A 1 607 ? -15.595 -31.117 -0.241 1.00 95.25 607 HIS A CA 1
ATOM 4715 C C . HIS A 1 607 ? -16.015 -31.305 -1.697 1.00 95.25 607 HIS A C 1
ATOM 4717 O O . H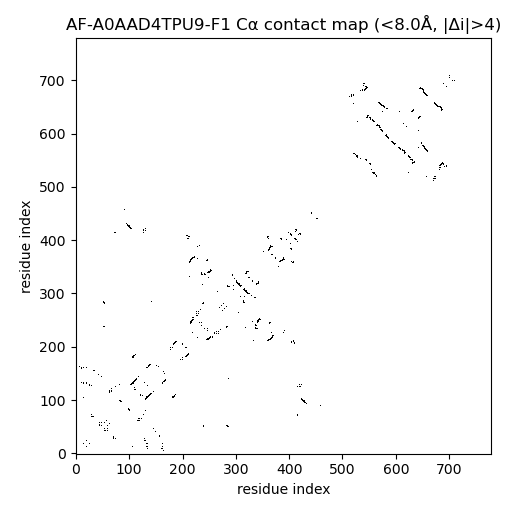IS A 1 607 ? -15.489 -32.180 -2.386 1.00 95.25 607 HIS A O 1
ATOM 4723 N N . PHE A 1 608 ? -16.954 -30.482 -2.161 1.00 95.88 608 PHE A N 1
ATOM 4724 C CA . PHE A 1 608 ? -17.361 -30.428 -3.563 1.00 95.88 608 PHE A CA 1
ATOM 4725 C C . PHE A 1 608 ? -16.292 -29.728 -4.408 1.00 95.88 608 PHE A C 1
ATOM 4727 O O . PHE A 1 608 ? -15.744 -28.701 -4.005 1.00 95.88 608 PHE A O 1
ATOM 4734 N N . HIS A 1 609 ? -16.011 -30.260 -5.597 1.00 96.75 609 HIS A N 1
ATOM 4735 C CA . HIS A 1 609 ? -15.178 -29.581 -6.582 1.00 96.75 609 HIS A CA 1
ATOM 4736 C C . HIS A 1 609 ? -15.888 -28.289 -7.030 1.00 96.75 609 HIS A C 1
ATOM 4738 O O . HIS A 1 609 ? -17.066 -28.384 -7.381 1.00 96.75 609 HIS A O 1
ATOM 4744 N N . PRO A 1 610 ? -15.220 -27.116 -7.070 1.00 93.81 610 PRO A N 1
ATOM 4745 C CA . PRO A 1 610 ? -15.876 -25.826 -7.326 1.00 93.81 610 PRO A CA 1
ATOM 4746 C C . PRO A 1 610 ? -16.678 -25.740 -8.627 1.00 93.81 610 PRO A C 1
ATOM 4748 O O . PRO A 1 610 ? -17.672 -25.030 -8.679 1.00 93.81 610 PRO A O 1
ATOM 4751 N N . ASP A 1 611 ? -16.268 -26.488 -9.652 1.00 94.81 611 ASP A N 1
ATOM 4752 C CA . ASP A 1 611 ? -16.954 -26.532 -10.950 1.00 94.81 611 ASP A CA 1
ATOM 4753 C C . ASP A 1 611 ? -18.171 -27.491 -10.954 1.00 94.81 611 ASP A C 1
ATOM 4755 O O . ASP A 1 611 ? -18.666 -27.852 -12.016 1.00 94.81 611 ASP A O 1
ATOM 4759 N N . SER A 1 612 ? -18.630 -27.966 -9.788 1.00 94.88 612 SER A N 1
ATOM 4760 C CA . SER A 1 612 ? -19.816 -28.826 -9.659 1.00 94.88 612 SER A CA 1
ATOM 4761 C C . SER A 1 612 ? -21.100 -28.004 -9.480 1.00 94.88 612 SER A C 1
ATOM 4763 O O . SER A 1 612 ? -21.102 -27.083 -8.665 1.00 94.88 612 SER A O 1
ATOM 4765 N N . PRO A 1 613 ? -22.224 -28.391 -10.112 1.00 95.88 613 PRO A N 1
ATOM 4766 C CA . PRO A 1 613 ? -22.359 -29.468 -11.091 1.00 95.88 613 PRO A CA 1
ATOM 4767 C C . PRO A 1 613 ? -21.912 -29.033 -12.497 1.00 95.88 613 PRO A C 1
ATOM 4769 O O . PRO A 1 613 ? -22.100 -27.883 -12.887 1.00 95.88 613 PRO A O 1
ATOM 4772 N N . ALA A 1 614 ? -21.376 -29.971 -13.278 1.00 96.44 614 ALA A N 1
ATOM 4773 C CA . ALA A 1 614 ? -21.048 -29.745 -14.686 1.00 96.44 614 ALA A CA 1
ATOM 4774 C C . ALA A 1 614 ? -21.261 -30.997 -15.545 1.00 96.44 614 ALA A C 1
ATOM 4776 O O . ALA A 1 614 ? -21.347 -32.122 -15.043 1.00 96.44 614 ALA A O 1
ATOM 4777 N N . LYS A 1 615 ? -21.319 -30.788 -16.863 1.00 97.06 615 LYS A N 1
ATOM 4778 C CA . LYS A 1 615 ? -21.561 -31.833 -17.862 1.00 97.06 615 LYS A CA 1
ATOM 4779 C C . LYS A 1 615 ? -20.444 -32.874 -17.892 1.00 97.06 615 LYS A C 1
ATOM 4781 O O . LYS A 1 615 ? -19.264 -32.523 -17.835 1.00 97.06 615 LYS A O 1
ATOM 4786 N N . GLY A 1 616 ? -20.783 -34.148 -18.096 1.00 96.44 616 GLY A N 1
ATOM 4787 C CA . GLY A 1 616 ? -19.785 -35.220 -18.216 1.00 96.44 616 GLY A CA 1
ATOM 4788 C C . GLY A 1 616 ? -18.750 -34.972 -19.323 1.00 96.44 616 GLY A C 1
ATOM 4789 O O . GLY A 1 616 ? -17.571 -35.274 -19.144 1.00 96.44 616 GLY A O 1
ATOM 4790 N N . ALA A 1 617 ? -19.138 -34.315 -20.425 1.00 96.12 617 ALA A N 1
ATOM 4791 C CA . ALA A 1 617 ? -18.204 -33.898 -21.476 1.00 96.12 617 ALA A CA 1
ATOM 4792 C C . ALA A 1 617 ? -17.134 -32.900 -20.989 1.00 96.12 617 ALA A C 1
ATOM 4794 O O . ALA A 1 617 ? -16.002 -32.933 -21.467 1.00 96.12 617 ALA A O 1
ATOM 4795 N N . GLN A 1 618 ? -17.470 -32.025 -20.036 1.00 96.44 618 GLN A N 1
ATOM 4796 C CA . GLN A 1 618 ? -16.531 -31.076 -19.435 1.00 96.44 618 GLN A CA 1
ATOM 4797 C C . GLN A 1 618 ? -15.569 -31.791 -18.480 1.00 96.44 618 GLN A C 1
ATOM 4799 O O . GLN A 1 618 ? -14.361 -31.571 -18.559 1.00 96.44 618 GLN A O 1
ATOM 4804 N N . TRP A 1 619 ? -16.080 -32.692 -17.635 1.00 96.88 619 TRP A N 1
ATOM 4805 C CA . TRP A 1 619 ? -15.261 -33.463 -16.695 1.00 96.88 619 TRP A CA 1
ATOM 4806 C C . TRP A 1 619 ? -14.267 -34.406 -17.378 1.00 96.88 619 TRP A C 1
ATOM 4808 O O . TRP A 1 619 ? -13.139 -34.538 -16.915 1.00 96.88 619 TRP A O 1
ATOM 4818 N N . MET A 1 620 ? -14.647 -35.031 -18.495 1.00 96.81 620 MET A N 1
ATOM 4819 C CA . MET A 1 620 ? -13.756 -35.921 -19.253 1.00 96.81 620 MET A CA 1
ATOM 4820 C C . MET A 1 620 ? -12.740 -35.176 -20.142 1.00 96.81 620 MET A C 1
ATOM 4822 O O . MET A 1 620 ? -11.838 -35.804 -20.696 1.00 96.81 620 MET A O 1
ATOM 4826 N N . ARG A 1 621 ? -12.862 -33.849 -20.306 1.00 94.94 621 ARG A N 1
ATOM 4827 C CA . ARG A 1 621 ? -12.004 -33.055 -21.208 1.00 94.94 621 ARG A CA 1
ATOM 4828 C C . ARG A 1 621 ? -10.584 -32.845 -20.675 1.00 94.94 621 ARG A C 1
ATOM 4830 O O . ARG A 1 621 ? -9.666 -32.648 -21.469 1.00 94.94 621 ARG A O 1
ATOM 4837 N N . GLN A 1 622 ? -10.401 -32.836 -19.356 1.00 92.25 622 GLN A N 1
ATOM 4838 C CA . GLN A 1 622 ? -9.135 -32.500 -18.701 1.00 92.25 622 GLN A CA 1
ATOM 4839 C C . GLN A 1 622 ? -8.967 -33.248 -17.372 1.00 92.25 622 GLN A C 1
ATOM 4841 O O . GLN A 1 622 ? -9.902 -33.868 -16.875 1.00 92.25 622 GLN A O 1
ATOM 4846 N N . ILE A 1 623 ? -7.770 -33.181 -16.787 1.00 96.56 623 ILE A N 1
ATOM 4847 C CA . ILE A 1 623 ? -7.512 -33.705 -15.440 1.00 96.56 623 ILE A CA 1
ATOM 4848 C C . ILE A 1 623 ? -8.271 -32.848 -14.418 1.00 96.56 623 ILE A C 1
ATOM 4850 O O . ILE A 1 623 ? -8.133 -31.624 -14.399 1.00 96.56 623 ILE A O 1
ATOM 4854 N N . VAL A 1 624 ? -9.048 -33.493 -13.548 1.00 97.25 624 VAL A N 1
ATOM 4855 C CA . VAL A 1 624 ? -9.744 -32.859 -12.420 1.00 97.25 624 VAL A CA 1
ATOM 4856 C C . VAL A 1 624 ? -8.785 -32.780 -11.234 1.00 97.25 624 VAL A C 1
ATOM 4858 O O . VAL A 1 624 ? -8.104 -33.757 -10.923 1.00 97.25 624 VAL A O 1
ATOM 4861 N N . SER A 1 625 ? -8.711 -31.628 -10.563 1.00 96.69 625 SER A N 1
ATOM 4862 C CA . SER A 1 625 ? -7.664 -31.337 -9.578 1.00 96.69 625 SER A CA 1
ATOM 4863 C C . SER A 1 625 ? -8.220 -30.700 -8.307 1.00 96.69 625 SER A C 1
ATOM 4865 O O . SER A 1 625 ? -8.694 -29.569 -8.320 1.00 96.69 625 SER A O 1
ATOM 4867 N N . PHE A 1 626 ? -8.058 -31.375 -7.171 1.00 96.81 626 PHE A N 1
ATOM 4868 C CA . PHE A 1 626 ? -8.481 -30.885 -5.855 1.00 96.81 626 PHE A CA 1
ATOM 4869 C C . PHE A 1 626 ? -7.397 -30.020 -5.178 1.00 96.81 626 PHE A C 1
ATOM 4871 O O . PHE A 1 626 ? -7.107 -30.166 -3.992 1.00 96.81 626 PHE A O 1
ATOM 4878 N N . ASP A 1 627 ? -6.785 -29.089 -5.923 1.00 92.75 627 ASP A N 1
ATOM 4879 C CA . ASP A 1 627 ? -5.702 -28.215 -5.429 1.00 92.75 627 ASP A CA 1
ATOM 4880 C C . ASP A 1 627 ? -6.182 -27.190 -4.384 1.00 92.75 627 ASP A C 1
ATOM 4882 O O . ASP A 1 627 ? -5.404 -26.722 -3.549 1.00 92.75 627 ASP A O 1
ATOM 4886 N N . LYS A 1 628 ? -7.469 -26.832 -4.440 1.00 92.88 628 LYS A N 1
ATOM 4887 C CA . LYS A 1 628 ? -8.138 -25.914 -3.509 1.00 92.88 628 LYS A CA 1
ATOM 4888 C C . LYS A 1 628 ? -8.590 -26.597 -2.212 1.00 92.88 628 LYS A C 1
ATOM 4890 O O . LYS A 1 628 ? -8.845 -25.885 -1.240 1.00 92.88 628 LYS A O 1
ATOM 4895 N N . LEU A 1 629 ? -8.648 -27.933 -2.165 1.00 95.75 629 LEU A N 1
ATOM 4896 C CA . LEU A 1 629 ? -9.066 -28.690 -0.982 1.00 95.75 629 LEU A CA 1
ATOM 4897 C C . LEU A 1 629 ? -8.064 -28.475 0.157 1.00 95.75 629 LEU A C 1
ATOM 4899 O O . LEU A 1 629 ? -6.855 -28.662 -0.007 1.00 95.75 629 LEU A O 1
ATOM 4903 N N . LYS A 1 630 ? -8.574 -28.080 1.326 1.00 96.50 630 LYS A N 1
ATOM 4904 C CA . LYS A 1 630 ? -7.783 -27.849 2.538 1.00 96.50 630 LYS A CA 1
ATOM 4905 C C . LYS A 1 630 ? -8.223 -28.748 3.691 1.00 96.50 630 LYS A C 1
ATOM 4907 O O . LYS A 1 630 ? -9.418 -28.947 3.911 1.00 96.50 630 LYS A O 1
ATOM 4912 N N . LEU A 1 631 ? -7.236 -29.192 4.463 1.00 96.69 631 LEU A N 1
ATOM 4913 C CA . LEU A 1 631 ? -7.390 -29.962 5.693 1.00 96.69 631 LEU A CA 1
ATOM 4914 C C . LEU A 1 631 ? -7.096 -29.066 6.907 1.00 96.69 631 LEU A C 1
ATOM 4916 O O . LEU A 1 631 ? -6.091 -28.350 6.923 1.00 96.69 631 LEU A O 1
ATOM 4920 N N . THR A 1 632 ? -7.952 -29.102 7.924 1.00 95.44 632 THR A N 1
ATOM 4921 C CA . THR A 1 632 ? -7.833 -28.332 9.172 1.00 95.44 632 THR A CA 1
ATOM 4922 C C . THR A 1 632 ? -7.953 -29.244 10.391 1.00 95.44 632 THR A C 1
ATOM 4924 O O . THR A 1 632 ? -8.531 -30.324 10.312 1.00 95.44 632 THR A O 1
ATOM 4927 N N . ASN A 1 633 ? -7.418 -28.803 11.528 1.00 93.62 633 ASN A N 1
ATOM 4928 C CA . ASN A 1 633 ? -7.679 -29.392 12.845 1.00 93.62 633 ASN A CA 1
ATOM 4929 C C . ASN A 1 633 ? -8.536 -28.475 13.740 1.00 93.62 633 ASN A C 1
ATOM 4931 O O . ASN A 1 633 ? -8.661 -28.723 14.937 1.00 93.62 633 ASN A O 1
ATOM 4935 N N . ASN A 1 634 ? -9.104 -27.398 13.185 1.00 92.56 634 ASN A N 1
ATOM 4936 C CA . ASN A 1 634 ? -10.068 -26.561 13.889 1.00 92.56 634 ASN A CA 1
ATOM 4937 C C . ASN A 1 634 ? -11.460 -27.210 13.839 1.00 92.56 634 ASN A C 1
ATOM 4939 O O . ASN A 1 634 ? -12.079 -27.254 12.779 1.00 92.56 634 ASN A O 1
ATOM 4943 N N . LEU A 1 635 ? -11.958 -27.671 14.990 1.00 87.38 635 LEU A N 1
ATOM 4944 C CA . LEU A 1 635 ? -13.307 -28.237 15.125 1.00 87.38 635 LEU A CA 1
ATOM 4945 C C . LEU A 1 635 ? -14.421 -27.210 14.840 1.00 87.38 635 LEU A C 1
ATOM 4947 O O . LEU A 1 635 ? -15.529 -27.595 14.481 1.00 87.38 635 LEU A O 1
ATOM 4951 N N . LEU A 1 636 ? -14.109 -25.916 14.973 1.00 87.69 636 LEU A N 1
ATOM 4952 C CA . LEU A 1 636 ? -15.007 -24.777 14.764 1.00 87.69 636 LEU A CA 1
ATOM 4953 C C . LEU A 1 636 ? -14.735 -24.072 13.418 1.00 87.69 636 LEU A C 1
ATOM 4955 O O . LEU A 1 636 ? -14.852 -22.857 13.310 1.00 87.69 636 LEU A O 1
ATOM 4959 N N . ASP A 1 637 ? -14.267 -24.794 12.395 1.00 89.19 637 ASP A N 1
ATOM 4960 C CA . ASP A 1 637 ? -14.008 -24.193 11.082 1.00 89.19 637 ASP A CA 1
ATOM 4961 C C . ASP A 1 637 ? -15.313 -23.896 10.327 1.00 89.19 637 ASP A C 1
ATOM 4963 O O . ASP A 1 637 ? -15.989 -24.816 9.874 1.00 89.19 637 ASP A O 1
ATOM 4967 N N . GLU A 1 638 ? -15.641 -22.625 10.119 1.00 87.56 638 GLU A N 1
ATOM 4968 C CA . GLU A 1 638 ? -16.831 -22.209 9.355 1.00 87.56 638 GLU A CA 1
ATOM 4969 C C . GLU A 1 638 ? -16.594 -22.166 7.831 1.00 87.56 638 GLU A C 1
ATOM 4971 O O . GLU A 1 638 ? -17.535 -22.092 7.048 1.00 87.56 638 GLU A O 1
ATOM 4976 N N . ASN A 1 639 ? -15.340 -22.289 7.381 1.00 88.38 639 ASN A N 1
ATOM 4977 C CA . ASN A 1 639 ? -14.938 -22.156 5.973 1.00 88.38 639 ASN A CA 1
ATOM 4978 C C . ASN A 1 639 ? -15.238 -23.392 5.099 1.00 88.38 639 ASN A C 1
ATOM 4980 O O . ASN A 1 639 ? -14.814 -23.447 3.942 1.00 88.38 639 ASN A O 1
ATOM 4984 N N . GLY A 1 640 ? -15.881 -24.426 5.649 1.00 88.25 640 GLY A N 1
ATOM 4985 C CA . GLY A 1 640 ? -16.129 -25.689 4.945 1.00 88.25 640 GLY A CA 1
ATOM 4986 C C . GLY A 1 640 ? -14.863 -26.508 4.647 1.00 88.25 640 GLY A C 1
ATOM 4987 O O . GLY A 1 640 ? -14.879 -27.361 3.758 1.00 88.25 640 GLY A O 1
ATOM 4988 N N . HIS A 1 641 ? -13.755 -26.282 5.363 1.00 94.50 641 HIS A N 1
ATOM 4989 C CA . HIS A 1 641 ? -12.570 -27.134 5.250 1.00 94.50 641 HIS A CA 1
ATOM 4990 C C . HIS A 1 641 ? -12.839 -28.526 5.848 1.00 94.50 641 HIS A C 1
ATOM 4992 O O . HIS A 1 641 ? -13.673 -28.688 6.744 1.00 94.50 641 HIS A O 1
ATOM 4998 N N . ILE A 1 642 ? -12.088 -29.535 5.397 1.00 95.31 642 ILE A N 1
ATOM 4999 C CA . ILE A 1 642 ? -12.151 -30.894 5.948 1.00 95.31 642 ILE A CA 1
ATOM 5000 C C . ILE A 1 642 ? -11.482 -30.908 7.328 1.00 95.31 642 ILE A C 1
ATOM 5002 O O . ILE A 1 642 ? -10.289 -30.616 7.434 1.00 95.31 642 ILE A O 1
ATOM 5006 N N . ILE A 1 643 ? -12.232 -31.263 8.375 1.00 94.88 643 ILE A N 1
ATOM 5007 C CA . ILE A 1 643 ? -11.738 -31.312 9.759 1.00 94.88 643 ILE A CA 1
ATOM 5008 C C . ILE A 1 643 ? -11.225 -32.720 10.080 1.00 94.88 643 ILE A C 1
ATOM 5010 O O . ILE A 1 643 ? -12.008 -33.668 10.110 1.00 94.88 643 ILE A O 1
ATOM 5014 N N . LEU A 1 644 ? -9.931 -32.840 10.387 1.00 95.19 644 LEU A N 1
ATOM 5015 C CA . LEU A 1 644 ? -9.273 -34.093 10.768 1.00 95.19 644 LEU A CA 1
ATO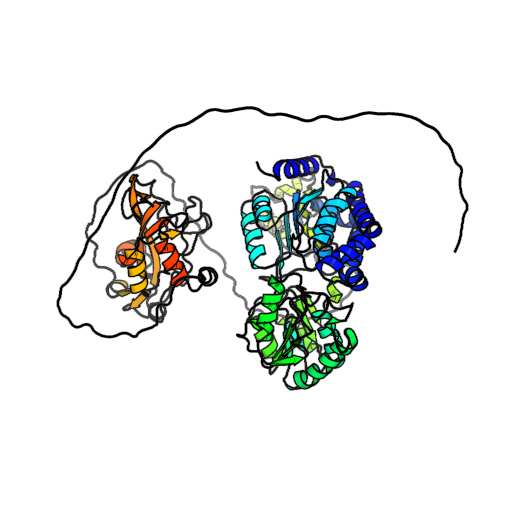M 5016 C C . LEU A 1 644 ? -8.580 -33.964 12.132 1.00 95.19 644 LEU A C 1
ATOM 5018 O O . LEU A 1 644 ? -7.868 -32.990 12.393 1.00 95.19 644 LEU A O 1
ATOM 5022 N N . ASN A 1 645 ? -8.701 -34.996 12.968 1.00 94.81 645 ASN A N 1
ATOM 5023 C CA . ASN A 1 645 ? -7.892 -35.136 14.179 1.00 94.81 645 ASN A CA 1
ATOM 5024 C C . ASN A 1 645 ? -6.425 -35.404 13.805 1.00 94.81 645 ASN A C 1
ATOM 5026 O O . ASN A 1 645 ? -6.130 -36.281 12.987 1.00 94.81 645 ASN A O 1
ATOM 5030 N N . SER A 1 646 ? -5.500 -34.668 14.428 1.00 94.56 646 SER A N 1
ATOM 5031 C CA . SER A 1 646 ? -4.051 -34.851 14.251 1.00 94.56 646 SER A CA 1
ATOM 5032 C C . SER A 1 646 ? -3.584 -36.183 14.848 1.00 94.56 646 SER A C 1
ATOM 5034 O O . SER A 1 646 ? -4.154 -36.664 15.823 1.00 94.56 646 SER A O 1
ATOM 5036 N N . MET A 1 647 ? -2.522 -36.763 14.294 1.00 95.50 647 MET A N 1
ATOM 5037 C CA . MET A 1 647 ? -1.947 -38.065 14.650 1.00 95.50 647 MET A CA 1
ATOM 5038 C C . MET A 1 647 ? -2.867 -39.272 14.382 1.00 95.50 647 MET A C 1
ATOM 5040 O O . MET A 1 647 ? -2.744 -40.307 15.036 1.00 95.50 647 MET A O 1
ATOM 5044 N N . HIS A 1 648 ? -3.765 -39.149 13.401 1.00 96.31 648 HIS A N 1
ATOM 5045 C CA . HIS A 1 648 ? -4.672 -40.209 12.944 1.00 96.31 648 HIS A CA 1
ATOM 5046 C C . HIS A 1 648 ? -4.482 -40.482 11.453 1.00 96.31 648 HIS A C 1
ATOM 5048 O O . HIS A 1 648 ? -4.009 -39.615 10.711 1.00 96.31 648 HIS A O 1
ATOM 5054 N N . ARG A 1 649 ? -4.847 -41.690 11.018 1.00 96.69 649 ARG A N 1
ATOM 5055 C CA . ARG A 1 649 ? -4.707 -42.144 9.632 1.00 96.69 649 ARG A CA 1
ATOM 5056 C C . ARG A 1 649 ? -6.030 -42.072 8.882 1.00 96.69 649 ARG A C 1
ATOM 5058 O O . ARG A 1 649 ? -7.053 -42.498 9.412 1.00 96.69 649 ARG A O 1
ATOM 5065 N N . TYR A 1 650 ? -5.990 -41.586 7.644 1.00 96.94 650 TYR A N 1
ATOM 5066 C CA . TYR A 1 650 ? -7.174 -41.378 6.812 1.00 96.94 650 TYR A CA 1
ATOM 5067 C C . TYR A 1 650 ? -6.997 -41.941 5.404 1.00 96.94 650 TYR A C 1
ATOM 5069 O O . TYR A 1 650 ? -5.907 -41.894 4.829 1.00 96.94 650 TYR A O 1
ATOM 5077 N N . GLN A 1 651 ? -8.106 -42.410 4.839 1.00 97.00 651 GLN A N 1
ATOM 5078 C CA . GLN A 1 651 ? -8.255 -42.777 3.437 1.00 97.00 651 GLN A CA 1
ATOM 5079 C C . GLN A 1 651 ? -9.135 -41.723 2.744 1.00 97.00 651 GLN A C 1
ATOM 5081 O O . GLN A 1 651 ? -10.321 -41.615 3.074 1.00 97.00 651 GLN A O 1
ATOM 5086 N N . PRO A 1 652 ? -8.599 -40.961 1.773 1.00 97.06 652 PRO A N 1
ATOM 5087 C CA . PRO A 1 652 ? -9.422 -40.183 0.855 1.00 97.06 652 PRO A CA 1
ATOM 5088 C C . PRO A 1 652 ? -10.342 -41.103 0.051 1.00 97.06 652 PRO A C 1
ATOM 5090 O O . PRO A 1 652 ? -9.903 -42.157 -0.425 1.00 97.06 652 PRO A O 1
ATOM 5093 N N . ARG A 1 653 ? -11.590 -40.684 -0.157 1.00 97.25 653 ARG A N 1
ATOM 5094 C CA . ARG A 1 653 ? -12.508 -41.289 -1.128 1.00 97.25 653 ARG A CA 1
ATOM 5095 C C . ARG A 1 653 ? -12.981 -40.207 -2.089 1.00 97.25 653 ARG A C 1
ATOM 5097 O O . ARG A 1 653 ? -13.380 -39.122 -1.668 1.00 97.25 653 ARG A O 1
ATOM 5104 N N . PHE A 1 654 ? -12.925 -40.505 -3.378 1.00 97.75 654 PHE A N 1
ATOM 5105 C CA . PHE A 1 654 ? -13.418 -39.636 -4.439 1.00 97.75 654 PHE A CA 1
ATOM 5106 C C . PHE A 1 654 ? -14.771 -40.148 -4.923 1.00 97.75 654 PHE A C 1
ATOM 5108 O O . PHE A 1 654 ? -14.922 -41.341 -5.173 1.00 97.75 654 PHE A O 1
ATOM 5115 N N . HIS A 1 655 ? -15.754 -39.268 -5.065 1.00 97.19 655 HIS A N 1
ATOM 5116 C CA . HIS A 1 655 ? -17.122 -39.638 -5.410 1.00 97.19 655 HIS A CA 1
ATOM 5117 C C . HIS A 1 655 ? -17.566 -38.905 -6.669 1.00 97.19 655 HIS A C 1
ATOM 5119 O O . HIS A 1 655 ? -17.464 -37.680 -6.762 1.00 97.19 655 HIS A O 1
ATOM 5125 N N . VAL A 1 656 ? -18.096 -39.674 -7.617 1.00 97.12 656 VAL A N 1
ATOM 5126 C CA . VAL A 1 656 ? -18.820 -39.170 -8.783 1.00 97.12 656 VAL A CA 1
ATOM 5127 C C . VAL A 1 656 ? -20.306 -39.313 -8.491 1.00 97.12 656 VAL A C 1
ATOM 5129 O O . VAL A 1 656 ? -20.774 -40.434 -8.291 1.00 97.12 656 VAL A O 1
ATOM 5132 N N . VAL A 1 657 ? -21.038 -38.201 -8.473 1.00 96.19 657 VAL A N 1
ATOM 5133 C CA . VAL A 1 657 ? -22.487 -38.160 -8.241 1.00 96.19 657 VAL A CA 1
ATOM 5134 C C . VAL A 1 657 ? -23.175 -37.683 -9.518 1.00 96.19 657 VAL A C 1
ATOM 5136 O O . VAL A 1 657 ? -22.870 -36.600 -10.009 1.00 96.19 657 VAL A O 1
ATOM 5139 N N . PHE A 1 658 ? -24.095 -38.477 -10.060 1.00 95.44 658 PHE A N 1
ATOM 5140 C CA . PHE A 1 658 ? -24.997 -38.056 -11.131 1.00 95.44 658 PHE A CA 1
ATOM 5141 C C . PHE A 1 658 ? -26.085 -37.145 -10.555 1.00 95.44 658 PHE A C 1
ATOM 5143 O O . PHE A 1 658 ? -26.747 -37.494 -9.575 1.00 95.44 658 PHE A O 1
ATOM 5150 N N . VAL A 1 659 ? -26.257 -35.968 -11.157 1.00 93.62 659 VAL A N 1
ATOM 5151 C CA . VAL A 1 659 ? -27.265 -34.984 -10.753 1.00 93.62 659 VAL A CA 1
ATOM 5152 C C . VAL A 1 659 ? -28.560 -35.305 -11.484 1.00 93.62 659 VAL A C 1
ATOM 5154 O O . VAL A 1 659 ? -28.825 -34.844 -12.591 1.00 93.62 659 VAL A O 1
ATOM 5157 N N . ASP A 1 660 ? -29.339 -36.169 -10.850 1.00 89.44 660 ASP A N 1
ATOM 5158 C CA . ASP A 1 660 ? -30.600 -36.682 -11.364 1.00 89.44 660 ASP A CA 1
ATOM 5159 C C . ASP A 1 660 ? -31.679 -35.578 -11.398 1.00 89.44 660 ASP A C 1
ATOM 5161 O O . ASP A 1 660 ? -32.037 -35.045 -10.345 1.00 89.44 660 ASP A O 1
ATOM 5165 N N . PRO A 1 661 ? -32.220 -35.221 -12.582 1.00 86.94 661 PRO A N 1
ATOM 5166 C CA . PRO A 1 661 ? -33.168 -34.115 -12.732 1.00 86.94 661 PRO A CA 1
ATOM 5167 C C . PRO A 1 661 ? -34.575 -34.429 -12.193 1.00 86.94 661 PRO A C 1
ATOM 5169 O O . PRO A 1 661 ? -35.455 -33.566 -12.232 1.00 86.94 661 PRO A O 1
ATOM 5172 N N . ARG A 1 662 ? -34.831 -35.656 -11.715 1.00 86.62 662 ARG A N 1
ATOM 5173 C CA . ARG A 1 662 ? -36.109 -36.028 -11.095 1.00 86.62 662 ARG A CA 1
ATOM 5174 C C . ARG A 1 662 ? -36.304 -35.300 -9.761 1.00 86.62 662 ARG A C 1
ATOM 5176 O O . ARG A 1 662 ? -35.386 -35.196 -8.952 1.00 86.62 662 ARG A O 1
ATOM 5183 N N . LYS A 1 663 ? -37.536 -34.846 -9.494 1.00 78.06 663 LYS A N 1
ATOM 5184 C CA . LYS A 1 663 ? -37.890 -34.138 -8.245 1.00 78.06 663 LYS A CA 1
ATOM 5185 C C . LYS A 1 663 ? -37.813 -35.015 -6.988 1.00 78.06 663 LYS A C 1
ATOM 5187 O O . LYS A 1 663 ? -37.761 -34.476 -5.892 1.00 78.06 663 LYS A O 1
ATOM 5192 N N . ASP A 1 664 ? -37.820 -36.338 -7.138 1.00 82.06 664 ASP A N 1
ATOM 5193 C CA . ASP A 1 664 ? -37.664 -37.322 -6.062 1.00 82.06 664 ASP A CA 1
ATOM 5194 C C . ASP A 1 664 ? -36.270 -37.984 -6.053 1.00 82.06 664 ASP A C 1
ATOM 5196 O O . ASP A 1 664 ? -36.092 -39.036 -5.440 1.00 82.06 664 ASP A O 1
ATOM 5200 N N . SER A 1 665 ? -35.273 -37.367 -6.705 1.00 81.81 665 SER A N 1
ATOM 5201 C CA . SER A 1 665 ? -33.893 -37.869 -6.841 1.00 81.81 665 SER A CA 1
ATOM 5202 C C . SER A 1 665 ? -33.216 -38.250 -5.520 1.00 81.81 665 SER A C 1
ATOM 5204 O O . SER A 1 665 ? -32.419 -39.191 -5.497 1.00 81.81 665 SER A O 1
ATOM 5206 N N . GLU A 1 666 ? -33.579 -37.604 -4.408 1.00 78.12 666 GLU A N 1
ATOM 5207 C CA . GLU A 1 666 ? -33.130 -37.951 -3.051 1.00 78.12 666 GLU A CA 1
ATOM 5208 C C . GLU A 1 666 ? -33.411 -39.419 -2.684 1.00 78.12 666 GLU A C 1
ATOM 5210 O O . GLU A 1 666 ? -32.597 -40.058 -2.017 1.00 78.12 666 GLU A O 1
ATOM 5215 N N . ARG A 1 667 ? -34.517 -40.000 -3.176 1.00 80.00 667 ARG A N 1
ATOM 5216 C CA . ARG A 1 667 ? -34.872 -41.413 -2.940 1.00 80.00 667 ARG A CA 1
ATOM 5217 C C . ARG A 1 667 ? -33.894 -42.388 -3.596 1.00 80.00 667 ARG A C 1
ATOM 5219 O O . ARG A 1 667 ? -33.700 -43.484 -3.081 1.00 80.00 667 ARG A O 1
ATOM 5226 N N . TYR A 1 668 ? -33.255 -41.974 -4.690 1.00 81.44 668 TYR A N 1
ATOM 5227 C CA . TYR A 1 668 ? -32.279 -42.764 -5.449 1.00 81.44 668 TYR A CA 1
ATOM 5228 C C . TYR A 1 668 ? -30.836 -42.320 -5.170 1.00 81.44 668 TYR A C 1
ATOM 5230 O O . TYR A 1 668 ? -29.914 -42.724 -5.880 1.00 81.44 668 TYR A O 1
ATOM 5238 N N . ALA A 1 669 ? -30.598 -41.511 -4.127 1.00 79.69 669 ALA A N 1
ATOM 5239 C CA . ALA A 1 669 ? -29.269 -40.993 -3.803 1.00 79.69 669 ALA A CA 1
ATOM 5240 C C . ALA A 1 669 ? -28.211 -42.109 -3.704 1.00 79.69 669 ALA A C 1
ATOM 5242 O O . ALA A 1 669 ? -27.110 -41.949 -4.218 1.00 79.69 669 ALA A O 1
ATOM 5243 N N . GLN A 1 670 ? -28.558 -43.270 -3.134 1.00 83.62 670 GLN A N 1
ATOM 5244 C CA . GLN A 1 670 ? -27.655 -44.426 -3.019 1.00 83.62 670 GLN A CA 1
ATOM 5245 C C . GLN A 1 670 ? -27.305 -45.088 -4.364 1.00 83.62 670 GLN A C 1
ATOM 5247 O O . GLN A 1 670 ? -26.248 -45.709 -4.484 1.00 83.62 670 GLN A O 1
ATOM 5252 N N . GLU A 1 671 ? -28.145 -44.945 -5.388 1.00 89.25 671 GLU A N 1
ATOM 5253 C CA . GLU A 1 671 ? -27.908 -45.456 -6.744 1.00 89.25 671 GLU A CA 1
ATOM 5254 C C . GLU A 1 671 ? -27.118 -44.450 -7.594 1.00 89.25 671 GLU A C 1
ATOM 5256 O O . GLU A 1 671 ? -26.319 -44.848 -8.444 1.00 89.25 671 GLU A O 1
ATOM 5261 N N . ASN A 1 672 ? -27.302 -43.153 -7.326 1.00 92.44 672 ASN A N 1
ATOM 5262 C CA . ASN A 1 672 ? -26.807 -42.033 -8.127 1.00 92.44 672 ASN A CA 1
ATOM 5263 C C . ASN A 1 672 ? -25.332 -41.647 -7.885 1.00 92.44 672 ASN A C 1
ATOM 5265 O O . ASN A 1 672 ? -24.852 -40.718 -8.530 1.00 92.44 672 ASN A O 1
ATOM 5269 N N . PHE A 1 673 ? -24.574 -42.339 -7.021 1.00 93.81 673 PHE A N 1
ATOM 5270 C CA . PHE A 1 673 ? -23.125 -42.105 -6.871 1.00 93.81 673 PHE A CA 1
ATOM 5271 C C . PHE A 1 673 ? -22.263 -43.364 -6.987 1.00 93.81 673 PHE A C 1
ATOM 5273 O O . PHE A 1 673 ? -22.670 -44.465 -6.607 1.00 93.81 673 PHE A O 1
ATOM 5280 N N . LYS A 1 674 ? -21.013 -43.180 -7.424 1.00 95.12 674 LYS A N 1
ATOM 5281 C CA . LYS A 1 674 ? -19.954 -44.196 -7.412 1.00 95.12 674 LYS A CA 1
ATOM 5282 C C . LYS A 1 674 ? -18.698 -43.637 -6.742 1.00 95.12 674 LYS A C 1
ATOM 5284 O O . LYS A 1 674 ? -18.215 -42.567 -7.111 1.00 95.12 674 LYS A O 1
ATOM 5289 N N . SER A 1 675 ? -18.189 -44.365 -5.751 1.00 96.00 675 SER A N 1
ATOM 5290 C CA . SER A 1 675 ? -16.983 -44.005 -4.997 1.00 96.00 675 SER A CA 1
ATOM 5291 C C . SER A 1 675 ? -15.757 -44.735 -5.539 1.00 96.00 675 SER A C 1
ATOM 5293 O O . SER A 1 675 ? -15.831 -45.906 -5.908 1.00 96.00 675 SER A O 1
ATOM 5295 N N . PHE A 1 676 ? -14.619 -44.053 -5.523 1.00 97.31 676 PHE A N 1
ATOM 5296 C CA . PHE A 1 676 ? -13.316 -44.537 -5.953 1.00 97.31 676 PHE A CA 1
ATOM 5297 C C . PHE A 1 676 ? -12.314 -44.303 -4.822 1.00 97.31 676 PHE A C 1
ATOM 5299 O O . PHE A 1 676 ? -12.287 -43.236 -4.202 1.00 97.31 676 PHE A O 1
ATOM 5306 N N . ILE A 1 677 ? -11.508 -45.322 -4.535 1.00 97.06 677 ILE A N 1
ATOM 5307 C CA . ILE A 1 677 ? -10.551 -45.333 -3.429 1.00 97.06 677 ILE A CA 1
ATOM 5308 C C . ILE A 1 677 ? -9.196 -45.756 -3.988 1.00 97.06 677 ILE A C 1
ATOM 5310 O O . ILE A 1 677 ? -9.101 -46.763 -4.686 1.00 97.06 677 ILE A O 1
ATOM 5314 N N . PHE A 1 678 ? -8.157 -44.988 -3.664 1.00 97.38 678 PHE A N 1
ATOM 5315 C CA . PHE A 1 678 ? -6.779 -45.264 -4.057 1.00 97.38 678 PHE A CA 1
ATOM 5316 C C . PHE A 1 678 ? -5.954 -45.504 -2.790 1.00 97.38 678 PHE A C 1
ATOM 5318 O O . PHE A 1 678 ? -5.764 -44.597 -1.974 1.00 97.38 678 PHE A O 1
ATOM 5325 N N . THR A 1 679 ? -5.503 -46.737 -2.587 1.00 95.62 679 THR A N 1
ATOM 5326 C CA . THR A 1 679 ? -4.768 -47.173 -1.385 1.00 95.62 679 THR A CA 1
ATOM 5327 C C . THR A 1 679 ? -3.457 -46.415 -1.162 1.00 95.62 679 THR A C 1
ATOM 5329 O O . THR A 1 679 ? -3.041 -46.192 -0.033 1.00 95.62 679 THR A O 1
ATOM 5332 N N . GLU A 1 680 ? -2.834 -45.955 -2.241 1.00 96.06 680 GLU A N 1
ATOM 5333 C CA . GLU A 1 680 ? -1.617 -45.147 -2.277 1.00 96.06 680 GLU A CA 1
ATOM 5334 C C . GLU A 1 680 ? -1.821 -43.697 -1.801 1.00 96.06 680 GLU A C 1
ATOM 5336 O O . GLU A 1 680 ? -0.852 -42.977 -1.589 1.00 96.06 680 GLU A O 1
ATOM 5341 N N . THR A 1 681 ? -3.070 -43.266 -1.595 1.00 97.38 681 THR A N 1
ATOM 5342 C CA . THR A 1 681 ? -3.409 -41.914 -1.104 1.00 97.38 681 THR A CA 1
ATOM 5343 C C . THR A 1 681 ? -3.667 -41.843 0.403 1.00 97.38 681 THR A C 1
ATOM 5345 O O . THR A 1 681 ? -4.041 -40.788 0.917 1.00 97.38 681 THR A O 1
ATOM 5348 N N . GLN A 1 682 ? -3.470 -42.950 1.125 1.00 97.50 682 GLN A N 1
ATOM 5349 C CA . GLN A 1 682 ? -3.568 -42.991 2.584 1.00 97.50 682 GLN A CA 1
ATOM 5350 C C . GLN A 1 682 ? -2.504 -42.106 3.235 1.00 97.50 682 GLN A C 1
ATOM 5352 O O . GLN A 1 682 ? -1.363 -42.059 2.783 1.00 97.50 682 GLN A O 1
ATOM 5357 N N . PHE A 1 683 ? -2.853 -41.417 4.322 1.00 97.62 683 PHE A N 1
ATOM 5358 C CA . PHE A 1 683 ? -1.913 -40.543 5.026 1.00 97.62 683 PHE A CA 1
ATOM 5359 C C . PHE A 1 683 ? -2.190 -40.453 6.527 1.00 97.62 683 PHE A C 1
ATOM 5361 O O . PHE A 1 683 ? -3.299 -40.712 6.993 1.00 97.62 683 PHE A O 1
ATOM 5368 N N . THR A 1 684 ? -1.181 -40.016 7.282 1.00 97.44 684 THR A N 1
ATOM 5369 C CA . THR A 1 684 ? -1.323 -39.581 8.677 1.00 97.44 684 THR A CA 1
ATOM 5370 C C . THR A 1 684 ? -1.475 -38.059 8.717 1.00 97.44 684 THR A C 1
ATOM 5372 O O . THR A 1 684 ? -0.639 -37.332 8.173 1.00 97.44 684 THR A O 1
ATOM 5375 N N . ALA A 1 685 ? -2.550 -37.556 9.325 1.00 97.00 685 ALA A N 1
ATOM 5376 C CA . ALA A 1 685 ? -2.720 -36.122 9.559 1.00 97.00 685 ALA A CA 1
ATOM 5377 C C . ALA A 1 685 ? -1.772 -35.679 10.681 1.00 97.00 685 ALA A C 1
ATOM 5379 O O . ALA A 1 685 ? -1.732 -36.317 11.729 1.00 97.00 685 ALA A O 1
ATOM 5380 N N . VAL A 1 686 ? -1.019 -34.598 10.493 1.00 97.12 686 VAL A N 1
ATOM 5381 C CA . VAL A 1 686 ? -0.030 -34.102 11.468 1.00 97.12 686 VAL A CA 1
ATOM 5382 C C . VAL A 1 686 ? -0.028 -32.574 11.517 1.00 97.12 686 VAL A C 1
ATOM 5384 O O . VAL A 1 686 ? -0.348 -31.921 10.531 1.00 97.12 686 VAL A O 1
ATOM 5387 N N . THR A 1 687 ? 0.349 -31.961 12.637 1.00 95.62 687 THR A N 1
ATOM 5388 C CA . THR A 1 687 ? 0.496 -30.489 12.725 1.00 95.62 687 THR A CA 1
ATOM 5389 C C . THR A 1 687 ? 1.855 -29.990 12.223 1.00 95.62 687 THR A C 1
ATOM 5391 O O . THR A 1 687 ? 1.971 -28.846 11.790 1.00 95.62 687 THR A O 1
ATOM 5394 N N . ALA A 1 688 ? 2.869 -30.857 12.235 1.00 93.69 688 ALA A N 1
ATOM 5395 C CA . ALA A 1 688 ? 4.202 -30.660 11.667 1.00 93.69 688 ALA A CA 1
ATOM 5396 C C . ALA A 1 688 ? 4.712 -32.007 11.125 1.00 93.69 688 ALA A C 1
ATOM 5398 O O . ALA A 1 688 ? 4.294 -33.050 11.631 1.00 93.69 688 ALA A O 1
ATOM 5399 N N . TYR A 1 689 ? 5.605 -32.007 10.130 1.00 94.19 689 TYR A N 1
ATOM 5400 C CA . TYR A 1 689 ? 6.177 -33.259 9.617 1.00 94.19 689 TYR A CA 1
ATOM 5401 C C . TYR A 1 689 ? 6.994 -33.973 10.696 1.00 94.19 689 TYR A C 1
ATOM 5403 O O . TYR A 1 689 ? 7.706 -33.326 11.464 1.00 94.19 689 TYR A O 1
ATOM 5411 N N . GLN A 1 690 ? 6.881 -35.296 10.752 1.00 94.56 690 GLN A N 1
ATOM 5412 C CA . GLN A 1 690 ? 7.573 -36.151 11.715 1.00 94.56 690 GLN A CA 1
ATOM 5413 C C . GLN A 1 690 ? 8.714 -36.919 11.035 1.00 94.56 690 GLN A C 1
ATOM 5415 O O . GLN A 1 690 ? 9.826 -36.991 11.559 1.00 94.56 690 GLN A O 1
ATOM 5420 N N . ASN A 1 691 ? 8.473 -37.449 9.834 1.00 92.50 691 ASN A N 1
ATOM 5421 C CA . ASN A 1 691 ? 9.479 -38.138 9.038 1.00 92.50 691 ASN A CA 1
ATOM 5422 C C . ASN A 1 691 ? 10.286 -37.158 8.161 1.00 92.50 691 ASN A C 1
ATOM 5424 O O . ASN A 1 691 ? 9.787 -36.620 7.172 1.00 92.50 691 ASN A O 1
ATOM 5428 N N . HIS A 1 692 ? 11.578 -36.980 8.457 1.00 90.00 692 HIS A N 1
ATOM 5429 C CA . HIS A 1 692 ? 12.472 -36.121 7.665 1.00 90.00 692 HIS A CA 1
ATOM 5430 C C . HIS A 1 692 ? 12.556 -36.527 6.179 1.00 90.00 692 HIS A C 1
ATOM 5432 O O . HIS A 1 692 ? 12.712 -35.659 5.321 1.00 90.00 692 HIS A O 1
ATOM 5438 N N . ARG A 1 693 ? 12.391 -37.819 5.853 1.00 91.06 693 ARG A N 1
ATOM 5439 C CA . ARG A 1 693 ? 12.399 -38.317 4.465 1.00 91.06 693 ARG A CA 1
ATOM 5440 C C . ARG A 1 693 ? 11.166 -37.848 3.692 1.00 91.06 693 ARG A C 1
ATOM 5442 O O . ARG A 1 693 ? 11.280 -37.504 2.520 1.00 91.06 693 ARG A O 1
ATOM 5449 N N . ILE A 1 694 ? 10.009 -37.764 4.360 1.00 92.38 694 ILE A N 1
ATOM 5450 C CA . ILE A 1 694 ? 8.798 -37.144 3.802 1.00 92.38 694 ILE A CA 1
ATOM 5451 C C . ILE A 1 694 ? 9.058 -35.658 3.538 1.00 92.38 694 ILE A C 1
ATOM 5453 O O . ILE A 1 694 ? 8.747 -35.181 2.451 1.00 92.38 694 ILE A O 1
ATOM 5457 N N . THR A 1 695 ? 9.678 -34.935 4.477 1.00 90.00 695 THR A N 1
ATOM 5458 C CA . THR A 1 695 ? 10.044 -33.519 4.287 1.00 90.00 695 THR A CA 1
ATOM 5459 C C . THR A 1 695 ? 10.963 -33.323 3.076 1.00 90.00 695 THR A C 1
ATOM 5461 O O . THR A 1 695 ? 10.674 -32.477 2.231 1.00 90.00 695 THR A O 1
ATOM 5464 N N . GLN A 1 696 ? 12.018 -34.134 2.937 1.00 89.94 696 GLN A N 1
ATOM 5465 C CA . GLN A 1 696 ? 12.940 -34.093 1.794 1.00 89.94 696 GLN A CA 1
ATOM 5466 C C . GLN A 1 696 ? 12.233 -34.395 0.465 1.00 89.94 696 GLN A C 1
ATOM 5468 O O . GLN A 1 696 ? 12.319 -33.587 -0.461 1.00 89.94 696 GLN A O 1
ATOM 5473 N N . LEU A 1 697 ? 11.468 -35.491 0.379 1.00 91.06 697 LEU A N 1
ATOM 5474 C CA . LEU A 1 697 ? 10.694 -35.836 -0.822 1.00 91.06 697 LEU A CA 1
ATOM 5475 C C . LEU A 1 697 ? 9.704 -34.718 -1.191 1.00 91.06 697 LEU A C 1
ATOM 5477 O O . LEU A 1 697 ? 9.510 -34.392 -2.357 1.00 91.06 697 LEU A O 1
ATOM 5481 N N . LYS A 1 698 ? 9.119 -34.050 -0.194 1.00 90.19 698 LYS A N 1
ATOM 5482 C CA . LYS A 1 698 ? 8.180 -32.936 -0.378 1.00 90.19 698 LYS A CA 1
ATOM 5483 C C . LYS A 1 698 ? 8.840 -31.630 -0.803 1.00 90.19 698 LYS A C 1
ATOM 5485 O O . LYS A 1 698 ? 8.201 -30.838 -1.496 1.00 90.19 698 LYS A O 1
ATOM 5490 N N . ILE A 1 699 ? 10.102 -31.415 -0.444 1.00 86.19 699 ILE A N 1
ATOM 5491 C CA . ILE A 1 699 ? 10.930 -30.325 -0.972 1.00 86.19 699 ILE A CA 1
ATOM 5492 C C . ILE A 1 699 ? 11.326 -30.627 -2.427 1.00 86.19 699 ILE A C 1
ATOM 5494 O O . ILE A 1 699 ? 11.152 -29.767 -3.296 1.00 86.19 699 ILE A O 1
ATOM 5498 N N . ALA A 1 700 ? 11.774 -31.854 -2.718 1.00 86.50 700 ALA A N 1
ATOM 5499 C CA . ALA A 1 700 ? 12.222 -32.300 -4.042 1.00 86.50 700 ALA A CA 1
ATOM 5500 C C . ALA A 1 700 ? 11.089 -32.364 -5.088 1.00 86.50 700 ALA A C 1
ATOM 5502 O O . ALA A 1 700 ? 11.242 -31.858 -6.201 1.00 86.50 700 ALA A O 1
ATOM 5503 N N . SER A 1 701 ? 9.919 -32.881 -4.715 1.00 86.88 701 SER A N 1
ATOM 5504 C CA . SER A 1 701 ? 8.738 -32.985 -5.591 1.00 86.88 701 SER A CA 1
ATOM 5505 C C . SER A 1 701 ? 7.833 -31.744 -5.530 1.00 86.88 701 SER A C 1
ATOM 5507 O O . SER A 1 701 ? 6.940 -31.577 -6.351 1.00 86.88 701 SER A O 1
ATOM 5509 N N . ASN A 1 702 ? 8.067 -30.869 -4.548 1.00 81.31 702 ASN A N 1
ATOM 5510 C CA . ASN A 1 702 ? 7.464 -29.554 -4.316 1.00 81.31 702 ASN A CA 1
ATOM 5511 C C . ASN A 1 702 ? 7.855 -28.417 -5.294 1.00 81.31 702 ASN A C 1
ATOM 5513 O O . ASN A 1 702 ? 8.809 -27.730 -4.922 1.00 81.31 702 ASN A O 1
ATOM 5517 N N . PRO A 1 703 ? 7.223 -28.108 -6.455 1.00 72.50 703 PRO A N 1
ATOM 5518 C CA . PRO A 1 703 ? 7.704 -27.001 -7.301 1.00 72.50 703 PRO A CA 1
ATOM 5519 C C . PRO A 1 703 ? 7.685 -25.636 -6.587 1.00 72.50 703 PRO A C 1
ATOM 5521 O O . PRO A 1 703 ? 8.541 -24.793 -6.847 1.00 72.50 703 PRO A O 1
ATOM 5524 N N . PHE A 1 704 ? 6.790 -25.439 -5.613 1.00 69.00 704 PHE A N 1
ATOM 5525 C CA . PHE A 1 704 ? 6.733 -24.235 -4.773 1.00 69.00 704 PHE A CA 1
ATOM 5526 C C . PHE A 1 704 ? 7.705 -24.263 -3.576 1.00 69.00 704 PHE A C 1
ATOM 5528 O O . PHE A 1 704 ? 7.789 -23.291 -2.829 1.00 69.00 704 PHE A O 1
ATOM 5535 N N . ALA A 1 705 ? 8.448 -25.356 -3.379 1.00 62.47 705 ALA A N 1
ATOM 5536 C CA . ALA A 1 705 ? 9.434 -25.530 -2.309 1.00 62.47 705 ALA A CA 1
ATOM 5537 C C . ALA A 1 705 ? 10.884 -25.271 -2.769 1.00 62.47 705 ALA A C 1
ATOM 5539 O O . ALA A 1 705 ? 11.824 -25.631 -2.062 1.00 62.47 705 ALA A O 1
ATOM 5540 N N . LYS A 1 706 ? 11.083 -24.641 -3.940 1.00 54.09 706 LYS A N 1
ATOM 5541 C CA . LYS A 1 706 ? 12.409 -24.414 -4.549 1.00 54.09 706 LYS A CA 1
ATOM 5542 C C . LYS A 1 706 ? 13.417 -23.753 -3.593 1.00 54.09 706 LYS A C 1
ATOM 5544 O O . LYS A 1 706 ? 14.557 -24.191 -3.539 1.00 54.09 706 LYS A O 1
ATOM 5549 N N . GLY A 1 707 ? 12.978 -22.793 -2.774 1.00 49.16 707 GLY A N 1
ATOM 5550 C CA . GLY A 1 707 ? 13.826 -22.095 -1.794 1.00 49.16 707 GLY A CA 1
ATOM 5551 C C . GLY A 1 707 ? 14.346 -22.938 -0.617 1.00 49.16 707 GLY A C 1
ATOM 5552 O O . GLY A 1 707 ? 15.107 -22.415 0.184 1.00 49.16 707 GLY A O 1
ATOM 5553 N N . PHE A 1 708 ? 13.957 -24.213 -0.500 1.00 55.16 708 PHE A N 1
ATOM 5554 C CA . PHE A 1 708 ? 14.520 -25.170 0.469 1.00 55.16 708 PHE A CA 1
ATOM 5555 C C . PHE A 1 708 ? 15.484 -26.182 -0.177 1.00 55.16 708 PHE A C 1
ATOM 5557 O O . PHE A 1 708 ? 15.939 -27.105 0.490 1.00 55.16 708 PHE A O 1
ATOM 5564 N N . ARG A 1 709 ? 15.756 -26.062 -1.485 1.00 60.72 709 ARG A N 1
ATOM 5565 C CA . ARG A 1 709 ? 16.649 -26.972 -2.231 1.00 60.72 709 ARG A CA 1
ATOM 5566 C C . ARG A 1 709 ? 18.104 -26.497 -2.256 1.00 60.72 709 ARG A C 1
ATOM 5568 O O . ARG A 1 709 ? 18.988 -27.276 -2.581 1.00 60.72 709 ARG A O 1
ATOM 5575 N N . GLU A 1 710 ? 18.341 -25.234 -1.921 1.00 48.03 710 GLU A N 1
ATOM 5576 C CA . GLU A 1 710 ? 19.652 -24.578 -1.929 1.00 48.03 710 GLU A CA 1
ATOM 5577 C C . GLU A 1 710 ? 20.146 -24.435 -0.481 1.00 48.03 710 GLU A C 1
ATOM 5579 O O . GLU A 1 710 ? 20.152 -23.350 0.098 1.00 48.03 710 GLU A O 1
ATOM 5584 N N . SER A 1 711 ? 20.454 -25.566 0.164 1.00 40.06 711 SER A N 1
ATOM 5585 C CA . SER A 1 711 ? 20.896 -25.617 1.570 1.00 40.06 711 SER A CA 1
ATOM 5586 C C . SER A 1 711 ? 21.749 -26.856 1.887 1.00 40.06 711 SER A C 1
ATOM 5588 O O . SER A 1 711 ? 21.538 -27.483 2.917 1.00 40.06 711 SER A O 1
ATOM 5590 N N . ASP A 1 712 ? 22.690 -27.218 1.007 1.00 33.00 712 ASP A N 1
ATOM 5591 C CA . ASP A 1 712 ? 23.813 -28.106 1.368 1.00 33.00 712 ASP A CA 1
ATOM 5592 C C . ASP A 1 712 ? 24.980 -27.972 0.364 1.00 33.00 712 ASP A C 1
ATOM 5594 O O . ASP A 1 712 ? 24.960 -28.589 -0.706 1.00 33.00 712 ASP A O 1
ATOM 5598 N N . PRO A 1 713 ? 25.999 -27.144 0.657 1.00 39.19 713 PRO A N 1
ATOM 5599 C CA . PRO A 1 713 ? 27.229 -27.064 -0.117 1.00 39.19 713 PRO A CA 1
ATOM 5600 C C . PRO A 1 713 ? 28.349 -27.883 0.549 1.00 39.19 713 PRO A C 1
ATOM 5602 O O . PRO A 1 713 ? 29.333 -27.296 0.972 1.00 39.19 713 PRO A O 1
ATOM 5605 N N . ASP A 1 714 ? 28.182 -29.209 0.674 1.00 37.06 714 ASP A N 1
ATOM 5606 C CA . ASP A 1 714 ? 29.289 -30.190 0.763 1.00 37.06 714 ASP A CA 1
ATOM 5607 C C . ASP A 1 714 ? 28.779 -31.648 0.856 1.00 37.06 714 ASP A C 1
ATOM 5609 O O . ASP A 1 714 ? 28.625 -32.233 1.928 1.00 37.06 714 ASP A O 1
ATOM 5613 N N . SER A 1 715 ? 28.573 -32.301 -0.294 1.00 32.06 715 SER A N 1
ATOM 5614 C CA . SER A 1 715 ? 28.668 -33.767 -0.384 1.00 32.06 715 SER A CA 1
ATOM 5615 C C . SER A 1 715 ? 29.187 -34.209 -1.761 1.00 32.06 715 SER A C 1
ATOM 5617 O O . SER A 1 715 ? 28.932 -33.574 -2.783 1.00 32.06 715 SER A O 1
ATOM 5619 N N . TRP A 1 716 ? 30.012 -35.261 -1.759 1.00 29.91 716 TRP A N 1
ATOM 5620 C CA . TRP A 1 716 ? 30.919 -35.641 -2.855 1.00 29.91 716 TRP A CA 1
ATOM 5621 C C . TRP A 1 716 ? 30.206 -36.157 -4.131 1.00 29.91 716 TRP A C 1
ATOM 5623 O O . TRP A 1 716 ? 29.045 -36.566 -4.079 1.00 29.91 716 TRP A O 1
ATOM 5633 N N . PRO A 1 717 ? 30.869 -36.128 -5.309 1.00 32.25 717 PRO A N 1
ATOM 5634 C CA . PRO A 1 717 ? 30.182 -36.052 -6.593 1.00 32.25 717 PRO A CA 1
ATOM 5635 C C . PRO A 1 717 ? 29.597 -37.388 -7.057 1.00 32.25 717 PRO A C 1
ATOM 5637 O O . PRO A 1 717 ? 30.316 -38.357 -7.309 1.00 32.25 717 PRO A O 1
ATOM 5640 N N . ILE A 1 718 ? 28.288 -37.397 -7.309 1.00 29.09 718 ILE A N 1
ATOM 5641 C CA . ILE A 1 718 ? 27.620 -38.458 -8.067 1.00 29.09 718 ILE A CA 1
ATOM 5642 C C . ILE A 1 718 ? 27.563 -38.024 -9.534 1.00 29.09 718 ILE A C 1
ATOM 5644 O O . ILE A 1 718 ? 26.792 -37.145 -9.915 1.00 29.09 718 ILE A O 1
ATOM 5648 N N . SER A 1 719 ? 28.398 -38.645 -10.368 1.00 28.47 719 SER A N 1
ATOM 5649 C CA . SER A 1 719 ? 28.361 -38.439 -11.822 1.00 28.47 719 SER A CA 1
ATOM 5650 C C . SER A 1 719 ? 27.051 -38.981 -12.413 1.00 28.47 719 SER A C 1
ATOM 5652 O O . SER A 1 719 ? 26.646 -40.089 -12.048 1.00 28.47 719 SER A O 1
ATOM 5654 N N . PRO A 1 720 ? 26.402 -38.282 -13.361 1.00 32.19 720 PRO A N 1
ATOM 5655 C CA . PRO A 1 720 ? 25.194 -38.789 -13.999 1.00 32.19 720 PRO A CA 1
ATOM 5656 C C . PRO A 1 720 ? 25.532 -39.962 -14.929 1.00 32.19 720 PRO A C 1
ATOM 5658 O O . PRO A 1 720 ? 26.433 -39.864 -15.766 1.00 32.19 720 PRO A O 1
ATOM 5661 N N . ARG A 1 721 ? 24.781 -41.065 -14.835 1.00 27.69 721 ARG A N 1
ATOM 5662 C CA . ARG A 1 721 ? 24.770 -42.122 -15.859 1.00 27.69 721 ARG A CA 1
ATOM 5663 C C . ARG A 1 721 ? 23.345 -42.559 -16.215 1.00 27.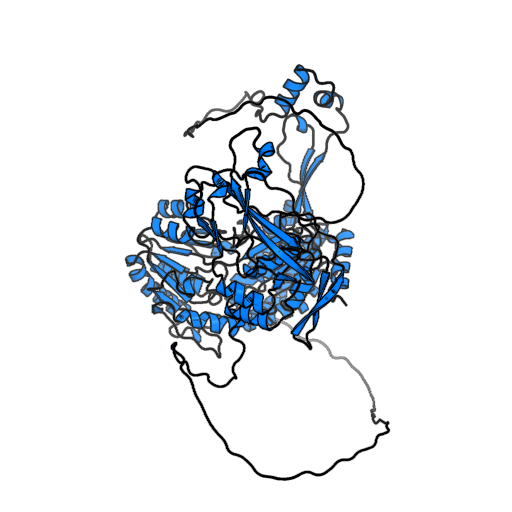69 721 ARG A C 1
ATOM 5665 O O . ARG A 1 721 ? 22.456 -42.431 -15.376 1.00 27.69 721 ARG A O 1
ATOM 5672 N N . PRO A 1 722 ? 23.114 -43.021 -17.460 1.00 32.16 722 PRO A N 1
ATOM 5673 C CA . PRO A 1 722 ? 21.771 -43.131 -18.019 1.00 32.16 722 PRO A CA 1
ATOM 5674 C C . PRO A 1 722 ? 21.091 -44.459 -17.678 1.00 32.16 722 PRO A C 1
ATOM 5676 O O . PRO A 1 722 ? 21.731 -45.434 -17.286 1.00 32.16 722 PRO A O 1
ATOM 5679 N N . LEU A 1 723 ? 19.781 -44.501 -17.917 1.00 32.06 723 LEU A N 1
ATOM 5680 C CA . LEU A 1 723 ? 18.981 -45.724 -17.944 1.00 32.06 723 LEU A CA 1
ATOM 5681 C C . LEU A 1 723 ? 19.531 -46.723 -18.979 1.00 32.06 723 LEU A C 1
ATOM 5683 O O . LEU A 1 723 ? 19.616 -46.361 -20.150 1.00 32.06 723 LEU A O 1
ATOM 5687 N N . LEU A 1 724 ? 19.813 -47.970 -18.568 1.00 28.17 724 LEU A N 1
ATOM 5688 C CA . LEU A 1 724 ? 19.255 -49.207 -19.163 1.00 28.17 724 LEU A CA 1
ATOM 5689 C C . LEU A 1 724 ? 19.879 -50.507 -18.604 1.00 28.17 724 LEU A C 1
ATOM 5691 O O . LEU A 1 724 ? 21.085 -50.606 -18.408 1.00 28.17 724 LEU A O 1
ATOM 5695 N N . SER A 1 725 ? 19.022 -51.531 -18.478 1.00 25.12 725 SER A N 1
ATOM 5696 C CA . SER A 1 725 ? 19.293 -52.988 -18.491 1.00 25.12 725 SER A CA 1
ATOM 5697 C C . SER A 1 725 ? 20.281 -53.634 -17.493 1.00 25.12 725 SER A C 1
ATOM 5699 O O . SER A 1 725 ? 21.476 -53.366 -17.473 1.00 25.12 725 SER A O 1
ATOM 5701 N N . VAL A 1 726 ? 19.771 -54.642 -16.774 1.00 26.56 726 VAL A N 1
ATOM 5702 C CA . VAL A 1 726 ? 20.525 -55.668 -16.023 1.00 26.56 726 VAL A CA 1
ATOM 5703 C C . VAL A 1 726 ? 20.825 -56.860 -16.949 1.00 26.56 726 VAL A C 1
ATOM 5705 O O . VAL A 1 726 ? 19.924 -57.268 -17.684 1.00 26.56 726 VAL A O 1
ATOM 5708 N N . PRO A 1 727 ? 22.041 -57.449 -16.920 1.00 31.00 727 PRO A N 1
ATOM 5709 C CA . PRO A 1 727 ? 22.123 -58.874 -16.555 1.00 31.00 727 PRO A CA 1
ATOM 5710 C C . PRO A 1 727 ? 23.373 -59.309 -15.743 1.00 31.00 727 PRO A C 1
ATOM 5712 O O . PRO A 1 727 ? 24.513 -59.141 -16.152 1.00 31.00 727 PRO A O 1
ATOM 5715 N N . THR A 1 728 ? 23.100 -59.981 -14.619 1.00 24.25 728 THR A N 1
ATOM 5716 C CA . THR A 1 728 ? 23.771 -61.173 -14.034 1.00 24.25 728 THR A CA 1
ATOM 5717 C C . THR A 1 728 ? 25.305 -61.395 -13.994 1.00 24.25 728 THR A C 1
ATOM 5719 O O . THR A 1 728 ? 25.961 -61.546 -15.016 1.00 24.25 728 THR A O 1
ATOM 5722 N N . ARG A 1 729 ? 25.722 -61.829 -12.783 1.00 25.78 729 ARG A N 1
ATOM 5723 C CA . ARG A 1 729 ? 26.621 -62.969 -12.427 1.00 25.78 729 ARG A CA 1
ATOM 5724 C C . ARG A 1 729 ? 28.133 -62.759 -12.143 1.00 25.78 729 ARG A C 1
ATOM 5726 O O . ARG A 1 729 ? 28.977 -62.817 -13.023 1.00 25.78 729 ARG A O 1
ATOM 5733 N N . SER A 1 730 ? 28.425 -62.941 -10.844 1.00 23.89 730 SER A N 1
ATOM 5734 C CA . SER A 1 730 ? 29.309 -63.986 -10.261 1.00 23.89 730 SER A CA 1
ATOM 5735 C C . SER A 1 730 ? 30.767 -63.672 -9.878 1.00 23.89 730 SER A C 1
ATOM 5737 O O . SER A 1 730 ? 31.521 -63.196 -10.707 1.00 23.89 730 SER A O 1
ATOM 5739 N N . ARG A 1 731 ? 31.115 -64.111 -8.641 1.00 25.66 731 ARG A N 1
ATOM 5740 C CA . ARG A 1 731 ? 32.411 -64.631 -8.110 1.00 25.66 731 ARG A CA 1
ATOM 5741 C C . ARG A 1 731 ? 33.692 -63.766 -8.281 1.00 25.66 731 ARG A C 1
ATOM 5743 O O . ARG A 1 731 ? 33.889 -63.142 -9.302 1.00 25.66 731 ARG A O 1
ATOM 5750 N N . SER A 1 732 ? 34.656 -63.737 -7.351 1.00 25.33 732 SER A N 1
ATOM 5751 C CA . SER A 1 732 ? 34.784 -64.329 -6.002 1.00 25.33 732 SER A CA 1
ATOM 5752 C C . SER A 1 732 ? 36.035 -63.790 -5.271 1.00 25.33 732 SER A C 1
ATOM 5754 O O . SER A 1 732 ? 36.981 -63.374 -5.923 1.00 25.33 732 SER A O 1
ATOM 5756 N N . SER A 1 733 ? 36.057 -63.932 -3.935 1.00 25.27 733 SER A N 1
ATOM 5757 C CA . SER A 1 733 ? 37.233 -64.255 -3.086 1.00 25.27 733 SER A CA 1
ATOM 5758 C C . SER A 1 733 ? 38.530 -63.418 -3.159 1.00 25.27 733 SER A C 1
ATOM 5760 O O . SER A 1 733 ? 39.278 -63.535 -4.124 1.00 25.27 733 SER A O 1
ATOM 5762 N N . LEU A 1 734 ? 38.910 -62.784 -2.036 1.00 26.58 734 LEU A N 1
ATOM 5763 C CA . LEU A 1 734 ? 40.033 -63.181 -1.144 1.00 26.58 734 LEU A CA 1
ATOM 5764 C C . LEU A 1 734 ? 40.275 -62.106 -0.051 1.00 26.58 734 LEU A C 1
ATOM 5766 O O . LEU A 1 734 ? 40.082 -60.920 -0.291 1.00 26.58 734 LEU A O 1
ATOM 5770 N N . GLY A 1 735 ? 40.697 -62.522 1.148 1.00 24.05 735 GLY A N 1
ATOM 5771 C CA . GLY A 1 735 ? 41.307 -61.660 2.187 1.00 24.05 735 GLY A CA 1
ATOM 5772 C C . GLY A 1 735 ? 42.681 -62.243 2.562 1.00 24.05 735 GLY A C 1
ATOM 5773 O O . GLY A 1 735 ? 43.254 -62.931 1.718 1.00 24.05 735 GLY A O 1
ATOM 5774 N N . PRO A 1 736 ? 43.132 -62.205 3.831 1.00 53.66 736 PRO A N 1
ATOM 5775 C CA . PRO A 1 736 ? 43.078 -61.145 4.857 1.00 53.66 736 PRO A CA 1
ATOM 5776 C C . PRO A 1 736 ? 44.479 -60.917 5.512 1.00 53.66 736 PRO A C 1
ATOM 5778 O O . PRO A 1 736 ? 45.416 -61.609 5.145 1.00 53.66 736 PRO A O 1
ATOM 5781 N N . HIS A 1 737 ? 44.625 -60.032 6.519 1.00 26.67 737 HIS A N 1
ATOM 5782 C CA . HIS A 1 737 ? 45.587 -60.127 7.663 1.00 26.67 737 HIS A CA 1
ATOM 5783 C C . HIS A 1 737 ? 45.326 -58.970 8.675 1.00 26.67 737 HIS A C 1
ATOM 5785 O O . HIS A 1 737 ? 45.027 -57.864 8.242 1.00 26.67 737 HIS A O 1
ATOM 5791 N N . LEU A 1 738 ? 45.125 -59.217 9.990 1.00 28.11 738 LEU A N 1
ATOM 5792 C CA . LEU A 1 738 ? 46.114 -59.253 11.111 1.00 28.11 738 LEU A CA 1
ATOM 5793 C C . LEU A 1 738 ? 46.895 -57.923 11.294 1.00 28.11 738 LEU A C 1
ATOM 5795 O O . LEU A 1 738 ? 47.403 -57.420 10.307 1.00 28.11 738 LEU A O 1
ATOM 5799 N N . LEU A 1 739 ? 47.124 -57.290 12.461 1.00 27.70 739 LEU A N 1
ATOM 5800 C CA . LEU A 1 739 ? 46.801 -57.418 13.914 1.00 27.70 739 LEU A CA 1
ATOM 5801 C C . LEU A 1 739 ? 46.660 -55.955 14.476 1.00 27.70 739 LEU A C 1
ATOM 5803 O O . LEU A 1 739 ? 46.774 -55.027 13.685 1.00 27.70 739 LEU A O 1
ATOM 5807 N N . LYS A 1 740 ? 46.447 -55.577 15.755 1.00 27.53 740 LYS A N 1
ATOM 5808 C CA . LYS A 1 740 ? 46.362 -56.200 17.106 1.00 27.53 740 LYS A CA 1
ATOM 5809 C C . LYS A 1 740 ? 45.499 -55.277 18.024 1.00 27.53 740 LYS A C 1
ATOM 5811 O O . LYS A 1 740 ? 44.922 -54.320 17.521 1.00 27.53 740 LYS A O 1
ATOM 5816 N N . GLY A 1 741 ? 45.443 -55.491 19.349 1.00 24.97 741 GLY A N 1
ATOM 5817 C CA . GLY A 1 741 ? 44.870 -54.520 20.310 1.00 24.97 741 GLY A CA 1
ATOM 5818 C C . GLY A 1 741 ? 45.357 -54.699 21.762 1.00 24.97 741 GLY A C 1
ATOM 5819 O O . GLY A 1 741 ? 45.893 -55.763 22.067 1.00 24.97 741 GLY A O 1
ATOM 5820 N N . SER A 1 742 ? 45.183 -53.663 22.608 1.00 26.55 742 SER A N 1
ATOM 5821 C CA . SER A 1 742 ? 45.366 -53.591 24.092 1.00 26.55 742 SER A CA 1
ATOM 5822 C C . SER A 1 742 ? 45.428 -52.104 24.539 1.00 26.55 742 SER A C 1
ATOM 5824 O O . SER A 1 742 ? 46.046 -51.341 23.804 1.00 26.55 742 SER A O 1
ATOM 5826 N N . THR A 1 743 ? 44.934 -51.575 25.676 1.00 28.31 743 THR A N 1
ATOM 5827 C CA . THR A 1 743 ? 44.048 -52.023 26.790 1.00 28.31 743 THR A CA 1
ATOM 5828 C C . THR A 1 743 ? 43.590 -50.786 27.616 1.00 28.31 743 THR A C 1
ATOM 5830 O O . THR A 1 743 ? 44.117 -49.694 27.421 1.00 28.31 743 THR A O 1
ATOM 5833 N N . GLU A 1 744 ? 42.623 -50.946 28.530 1.00 30.16 744 GLU A N 1
ATOM 5834 C CA . GLU A 1 744 ? 41.911 -49.893 29.302 1.00 30.16 744 GLU A CA 1
ATOM 5835 C C . GLU A 1 744 ? 42.550 -49.462 30.654 1.00 30.16 744 GLU A C 1
ATOM 5837 O O . GLU A 1 744 ? 43.285 -50.256 31.244 1.00 30.16 744 GLU A O 1
ATOM 5842 N N . ARG A 1 745 ? 42.131 -48.293 31.207 1.00 27.94 745 ARG A N 1
ATOM 5843 C CA . ARG A 1 745 ? 41.488 -48.041 32.554 1.00 27.94 745 ARG A CA 1
ATOM 5844 C C . ARG A 1 745 ? 41.657 -46.573 33.027 1.00 27.94 745 ARG A C 1
ATOM 5846 O O . ARG A 1 745 ? 42.720 -46.003 32.841 1.00 27.94 745 ARG A O 1
ATOM 5853 N N . GLU A 1 746 ? 40.584 -45.840 33.384 1.00 29.08 746 GLU A N 1
ATOM 5854 C CA . GLU A 1 746 ? 39.989 -45.624 34.743 1.00 29.08 746 GLU A CA 1
ATOM 5855 C C . GLU A 1 746 ? 40.970 -45.074 35.816 1.00 29.08 746 GLU A C 1
ATOM 5857 O O . GLU A 1 746 ? 42.090 -45.558 35.886 1.00 29.08 746 GLU A O 1
ATOM 5862 N N . LYS A 1 747 ? 40.659 -44.131 36.737 1.00 30.20 747 LYS A N 1
ATOM 5863 C CA . LYS A 1 747 ? 39.404 -43.512 37.265 1.00 30.20 747 LYS A CA 1
ATOM 5864 C C . LYS A 1 747 ? 39.762 -42.264 38.138 1.00 30.20 747 LYS A C 1
ATOM 5866 O O . LYS A 1 747 ? 40.876 -42.229 38.647 1.00 30.20 747 LYS A O 1
ATOM 5871 N N . GLY A 1 748 ? 38.827 -41.339 38.447 1.00 25.12 748 GLY A N 1
ATOM 5872 C CA . GLY A 1 748 ? 38.906 -40.489 39.675 1.00 25.12 748 GLY A CA 1
ATOM 5873 C C . GLY A 1 748 ? 38.540 -38.981 39.598 1.00 25.12 748 GLY A C 1
ATOM 5874 O O . GLY A 1 748 ? 39.026 -38.259 38.738 1.00 25.12 748 GLY A O 1
ATOM 5875 N N . GLN A 1 749 ? 37.729 -38.509 40.557 1.00 26.89 749 GLN A N 1
ATOM 5876 C CA . GLN A 1 749 ? 37.264 -37.126 40.863 1.00 26.89 749 GLN A CA 1
ATOM 5877 C C . GLN A 1 749 ? 37.091 -37.013 42.407 1.00 26.89 749 GLN A C 1
ATOM 5879 O O . GLN A 1 749 ? 37.058 -38.073 43.038 1.00 26.89 749 GLN A O 1
ATOM 5884 N N . PRO A 1 750 ? 36.761 -35.852 43.032 1.00 57.91 750 PRO A N 1
ATOM 5885 C CA . PRO A 1 750 ? 37.132 -34.430 42.838 1.00 57.91 750 PRO A CA 1
ATOM 5886 C C . PRO A 1 750 ? 37.803 -33.878 44.157 1.00 57.91 750 PRO A C 1
ATOM 5888 O O . PRO A 1 750 ? 38.269 -34.732 44.914 1.00 57.91 750 PRO A O 1
ATOM 5891 N N . PRO A 1 751 ? 37.950 -32.555 44.490 1.00 39.31 751 PRO A N 1
ATOM 5892 C CA . PRO A 1 751 ? 36.872 -31.564 44.763 1.00 39.31 751 PRO A CA 1
ATOM 5893 C C . PRO A 1 751 ? 37.212 -30.087 44.365 1.00 39.31 751 PRO A C 1
ATOM 5895 O O . PRO A 1 751 ? 38.216 -29.825 43.712 1.00 39.31 751 PRO A O 1
ATOM 5898 N N . GLY A 1 752 ? 36.386 -29.106 44.771 1.00 26.59 752 GLY A N 1
ATOM 5899 C CA . GLY A 1 752 ? 36.716 -27.655 44.835 1.00 26.59 752 GLY A CA 1
ATOM 5900 C C . GLY A 1 752 ? 36.412 -27.098 46.245 1.00 26.59 752 GLY A C 1
ATOM 5901 O O . GLY A 1 752 ? 36.274 -27.926 47.148 1.00 26.59 752 GLY A O 1
ATOM 5902 N N . PRO A 1 753 ? 36.183 -25.780 46.482 1.00 54.94 753 PRO A N 1
ATOM 5903 C CA . PRO A 1 753 ? 36.419 -24.569 45.664 1.00 54.94 753 PRO A CA 1
ATOM 5904 C C . PRO A 1 753 ? 37.210 -23.446 46.415 1.00 54.94 753 PRO A C 1
ATOM 5906 O O . PRO A 1 753 ? 37.324 -23.524 47.633 1.00 54.94 753 PRO A O 1
ATOM 5909 N N . GLN A 1 754 ? 37.657 -22.358 45.746 1.00 25.69 754 GLN A N 1
ATOM 5910 C CA . GLN A 1 754 ? 37.802 -20.998 46.348 1.00 25.69 754 GLN A CA 1
ATOM 5911 C C . GLN A 1 754 ? 38.240 -19.879 45.362 1.00 25.69 754 GLN A C 1
ATOM 5913 O O . GLN A 1 754 ? 39.170 -20.044 44.579 1.00 25.69 754 GLN A O 1
ATOM 5918 N N . THR A 1 755 ? 37.583 -18.719 45.471 1.00 29.69 755 THR A N 1
ATOM 5919 C CA . THR A 1 755 ? 38.043 -17.337 45.153 1.00 29.69 755 THR A CA 1
ATOM 5920 C C . THR A 1 755 ? 38.420 -16.637 46.493 1.00 29.69 755 THR A C 1
ATOM 5922 O O . THR A 1 755 ? 38.301 -17.329 47.510 1.00 29.69 755 THR A O 1
ATOM 5925 N N . PRO A 1 756 ? 38.833 -15.341 46.616 1.00 43.44 756 PRO A N 1
ATOM 5926 C CA . PRO A 1 756 ? 38.871 -14.213 45.653 1.00 43.44 756 PRO A CA 1
ATOM 5927 C C . PRO A 1 756 ? 40.157 -13.340 45.695 1.00 43.44 756 PRO A C 1
ATOM 5929 O O . PRO A 1 756 ? 41.050 -13.624 46.480 1.00 43.44 756 PRO A O 1
ATOM 5932 N N . TRP A 1 757 ? 40.203 -12.235 44.925 1.00 24.94 757 TRP A N 1
ATOM 5933 C CA . TRP A 1 757 ? 40.822 -10.949 45.330 1.00 24.94 757 TRP A CA 1
ATOM 5934 C C . TRP A 1 757 ? 40.241 -9.761 44.541 1.00 24.94 757 TRP A C 1
ATOM 5936 O O . TRP A 1 757 ? 40.020 -9.861 43.338 1.00 24.94 757 TRP A O 1
ATOM 5946 N N . ASP A 1 758 ? 40.025 -8.648 45.244 1.00 25.12 758 ASP A N 1
ATOM 5947 C CA . ASP A 1 758 ? 39.551 -7.336 44.774 1.00 25.12 758 ASP A CA 1
ATOM 5948 C C . ASP A 1 758 ? 40.023 -6.289 45.808 1.00 25.12 758 ASP A C 1
ATOM 5950 O O . ASP A 1 758 ? 39.984 -6.615 46.994 1.00 25.12 758 ASP A O 1
ATOM 5954 N N . TRP A 1 759 ? 40.489 -5.090 45.413 1.00 24.39 759 TRP A N 1
ATOM 5955 C CA . TRP A 1 759 ? 40.764 -3.961 46.335 1.00 24.39 759 TRP A CA 1
ATOM 5956 C C . TRP A 1 759 ? 40.900 -2.591 45.630 1.00 24.39 759 TRP A C 1
ATOM 5958 O O . TRP A 1 759 ? 41.616 -2.434 44.645 1.00 24.39 759 TRP A O 1
ATOM 5968 N N . SER A 1 760 ? 40.252 -1.576 46.219 1.00 24.97 760 SER A N 1
ATOM 5969 C CA . SER A 1 760 ? 40.378 -0.119 45.942 1.00 24.97 760 SER A CA 1
ATOM 5970 C C . SER A 1 760 ? 41.018 0.586 47.178 1.00 24.97 760 SER A C 1
ATOM 5972 O O . SER A 1 760 ? 41.642 -0.122 47.966 1.00 24.97 760 SER A O 1
ATOM 5974 N N . PRO A 1 761 ? 40.718 1.856 47.564 1.00 52.25 761 PRO A N 1
ATOM 5975 C CA . PRO A 1 761 ? 40.766 3.189 46.913 1.00 52.25 761 PRO A CA 1
ATOM 5976 C C . PRO A 1 761 ? 41.604 4.225 47.749 1.00 52.25 761 PRO A C 1
ATOM 5978 O O . PRO A 1 761 ? 42.301 3.807 48.665 1.00 52.25 761 PRO A O 1
ATOM 5981 N N . LEU A 1 762 ? 41.499 5.554 47.473 1.00 25.84 762 LEU A N 1
ATOM 5982 C CA . LEU A 1 762 ? 41.621 6.779 48.353 1.00 25.84 762 LEU A CA 1
ATOM 5983 C C . LEU A 1 762 ? 42.175 7.998 47.532 1.00 25.84 762 LEU A C 1
ATOM 5985 O O . LEU A 1 762 ? 42.920 7.762 46.592 1.00 25.84 762 LEU A O 1
ATOM 5989 N N . SER A 1 763 ? 41.973 9.312 47.800 1.00 28.02 763 SER A N 1
ATOM 5990 C CA . SER A 1 763 ? 40.888 10.112 48.436 1.00 28.02 763 SER A CA 1
ATOM 5991 C C . SER A 1 763 ? 41.179 11.649 48.425 1.00 28.02 763 SER A C 1
ATOM 5993 O O . SER A 1 763 ? 42.329 12.005 48.658 1.00 28.02 763 SER A O 1
ATOM 5995 N N . ARG A 1 764 ? 40.136 12.520 48.371 1.00 28.05 764 ARG A N 1
ATOM 5996 C CA . ARG A 1 764 ? 40.095 13.981 48.762 1.00 28.05 764 ARG A CA 1
ATOM 5997 C C . ARG A 1 764 ? 40.927 14.985 47.900 1.00 28.05 764 ARG A C 1
ATOM 5999 O O . ARG A 1 764 ? 41.798 14.545 47.170 1.00 28.05 764 ARG A O 1
ATOM 6006 N N . GLN A 1 765 ? 40.707 16.320 47.867 1.00 26.80 765 GLN A N 1
ATOM 6007 C CA . GLN A 1 765 ? 39.837 17.278 48.609 1.00 26.80 765 GLN A CA 1
ATOM 6008 C C . GLN A 1 765 ? 39.613 18.602 47.803 1.00 26.80 765 GLN A C 1
ATOM 6010 O O . GLN A 1 765 ? 40.502 18.944 47.040 1.00 26.80 765 GLN A O 1
ATOM 6015 N N . GLU A 1 766 ? 38.512 19.351 48.058 1.00 27.88 766 GLU A N 1
ATOM 6016 C CA . GLU A 1 766 ? 38.294 20.835 47.894 1.00 27.88 766 GLU A CA 1
ATOM 6017 C C . GLU A 1 766 ? 38.641 21.575 46.556 1.00 27.88 766 GLU A C 1
ATOM 6019 O O . GLU A 1 766 ? 39.453 21.130 45.766 1.00 27.88 766 GLU A O 1
ATOM 6024 N N . GLY A 1 767 ? 38.081 22.743 46.180 1.00 25.91 767 GLY A N 1
ATOM 6025 C CA . GLY A 1 767 ? 36.978 23.570 46.707 1.00 25.91 767 GLY A CA 1
ATOM 6026 C C . GLY A 1 767 ? 37.032 25.042 46.202 1.00 25.91 767 GLY A C 1
ATOM 6027 O O . GLY A 1 767 ? 38.094 25.648 46.257 1.00 25.91 767 GLY A O 1
ATOM 6028 N N . ARG A 1 768 ? 35.880 25.652 45.827 1.00 28.59 768 ARG A N 1
ATOM 6029 C CA . ARG A 1 768 ? 35.682 27.078 45.382 1.00 28.59 768 ARG A CA 1
ATOM 6030 C C . ARG A 1 768 ? 36.330 27.447 44.016 1.00 28.59 768 ARG A C 1
ATOM 6032 O O . ARG A 1 768 ? 37.302 26.831 43.620 1.00 28.59 768 ARG A O 1
ATOM 6039 N N . GLY A 1 769 ? 35.867 28.435 43.231 1.00 26.56 769 GLY A N 1
ATOM 6040 C CA . GLY A 1 769 ? 34.653 29.274 43.273 1.00 26.56 769 GLY A CA 1
ATOM 6041 C C . GLY A 1 769 ? 34.671 30.396 42.199 1.00 26.56 769 GLY A C 1
ATOM 6042 O O . GLY A 1 769 ? 35.744 30.765 41.752 1.00 26.56 769 GLY A O 1
ATOM 6043 N N . GLN A 1 770 ? 33.488 30.924 41.830 1.00 27.19 770 GLN A N 1
ATOM 6044 C CA . GLN A 1 770 ? 33.171 32.212 41.142 1.00 27.19 770 GLN A CA 1
ATOM 6045 C C . GLN A 1 770 ? 33.972 32.701 39.896 1.00 27.19 770 GLN A C 1
ATOM 6047 O O . GLN A 1 770 ? 35.182 32.868 39.928 1.00 27.19 770 GLN A O 1
ATOM 6052 N N . GLY A 1 771 ? 33.255 33.132 38.841 1.00 26.61 771 GLY A N 1
ATOM 6053 C CA . GLY A 1 771 ? 33.816 33.915 37.720 1.00 26.61 771 GLY A CA 1
ATOM 6054 C C . GLY A 1 771 ? 32.751 34.444 36.740 1.00 26.61 771 GLY A C 1
ATOM 6055 O O . GLY A 1 771 ? 31.917 33.685 36.255 1.00 26.61 771 GLY A O 1
ATOM 6056 N N . HIS A 1 772 ? 32.733 35.755 36.473 1.00 27.59 772 HIS A N 1
ATOM 6057 C CA . HIS A 1 772 ? 31.661 36.465 35.752 1.00 27.59 772 HIS A CA 1
ATOM 6058 C C . HIS A 1 772 ? 31.856 36.588 34.221 1.00 27.59 772 HIS A C 1
ATOM 6060 O O . HIS A 1 772 ? 32.848 37.161 33.797 1.00 27.59 772 HIS A O 1
ATOM 6066 N N . ARG A 1 773 ? 30.790 36.256 33.462 1.00 28.45 773 ARG A N 1
ATOM 6067 C CA . ARG A 1 773 ? 30.099 37.081 32.419 1.00 28.45 773 ARG A CA 1
ATOM 6068 C C . ARG A 1 773 ? 30.893 37.620 31.172 1.00 28.45 773 ARG A C 1
ATOM 6070 O O . ARG A 1 773 ? 32.082 37.374 31.061 1.00 28.45 773 ARG A O 1
ATOM 6077 N N . PRO A 1 774 ? 30.218 38.194 30.132 1.00 50.56 774 PRO A N 1
ATOM 6078 C CA . PRO A 1 774 ? 30.570 37.986 28.711 1.00 50.56 774 PRO A CA 1
ATOM 6079 C C . PRO A 1 774 ? 31.082 39.263 27.996 1.00 50.56 774 PRO A C 1
ATOM 6081 O O . PRO A 1 774 ? 31.353 40.253 28.677 1.00 50.56 774 PRO A O 1
ATOM 6084 N N . PRO A 1 775 ? 31.136 39.308 26.640 1.00 48.47 775 PRO A N 1
ATOM 6085 C CA . PRO A 1 775 ? 30.030 39.999 25.942 1.00 48.47 775 PRO A CA 1
ATOM 6086 C C . PRO A 1 775 ? 29.641 39.534 24.506 1.00 48.47 775 PRO A C 1
ATOM 6088 O O . PRO A 1 775 ? 30.475 39.227 23.670 1.00 48.47 775 PRO A O 1
ATOM 6091 N N . ARG A 1 776 ? 28.324 39.607 24.240 1.00 30.39 776 ARG A N 1
ATOM 6092 C CA . ARG A 1 776 ? 27.609 40.237 23.093 1.00 30.39 776 ARG A CA 1
ATOM 6093 C C . ARG A 1 776 ? 28.093 40.150 21.614 1.00 30.39 776 ARG A C 1
ATOM 6095 O O . ARG A 1 776 ? 29.097 40.749 21.261 1.00 30.39 776 ARG A O 1
ATOM 6102 N N . LYS A 1 777 ? 27.088 39.790 20.787 1.00 32.00 777 LYS A N 1
ATOM 6103 C CA . LYS A 1 777 ? 26.485 40.523 19.631 1.00 32.00 777 LYS A CA 1
ATOM 6104 C C . LYS A 1 777 ? 26.978 40.302 18.183 1.00 32.00 777 LYS A C 1
ATOM 6106 O O . LYS A 1 777 ? 28.132 40.528 17.865 1.00 32.00 777 LYS A O 1
ATOM 6111 N N . GLU A 1 778 ? 25.960 40.063 17.344 1.00 35.59 778 GLU A N 1
ATOM 6112 C CA . GLU A 1 778 ? 25.684 40.653 16.014 1.00 35.59 778 GLU A CA 1
ATOM 6113 C C . GLU A 1 778 ? 26.711 40.457 14.887 1.00 35.59 778 GLU A C 1
ATOM 6115 O O . GLU A 1 778 ? 27.650 41.236 14.746 1.00 35.59 778 GLU A O 1
ATOM 6120 N N . LEU A 1 779 ? 26.395 39.533 13.970 1.00 38.88 779 LEU A N 1
ATOM 6121 C CA . LEU A 1 779 ? 25.634 39.862 12.750 1.00 38.88 779 LEU A CA 1
ATOM 6122 C C . LEU A 1 779 ? 24.827 38.648 12.258 1.00 38.88 779 LEU A C 1
ATOM 6124 O O . LEU A 1 779 ? 25.227 37.516 12.607 1.00 38.88 779 LEU A O 1
#

Nearest PDB structures (foldseek):
  8bb8-assembly1_A  TM=9.916E-01  e=9.388E-60  Homo sapiens
  4l2o-assembly1_B  TM=9.924E-01  e=2.022E-59  Homo sapiens
  1ad3-assembly1_B  TM=9.911E-01  e=1.304E-59  Rattus norvegicus
  4qgk-assembly1_B  TM=9.903E-01  e=6.052E-59  Homo sapiens
  4a04-assembly1_B  TM=9.737E-01  e=4.069E-33  Homo sapiens

Mean predicted aligned error: 18.09 Å

pLDDT: mean 84.48, std 24.44, range [21.8, 98.94]